Protein 6EGV (pdb70)

InterPro domains:
  IPR000199 Peptidase C3A/C3B, picornaviral [PF00548] (2118-2289)
  IPR000605 Helicase, superfamily 3, single-stranded DNA/RNA virus [PF00910] (1376-1485)
  IPR001205 RNA-directed RNA polymerase, C-terminal domain [PF00680] (2438-2828)
  IPR007094 RNA-directed RNA polymerase, catalytic domain [PS50507] (2595-2726)
  IPR009003 Peptidase S1, PA clan [SSF50494] (2119-2309)
  IPR014759 Helicase, superfamily 3, single-stranded RNA virus [PS51218] (1352-1525)
  IPR027417 P-loop containing nucleoside triphosphate hydrolase [SSF52540] (1371-1511)
  IPR029053 Viral coat protein subunit [G3DSA:2.60.120.20] (160-392)
  IPR029053 Viral coat protein subunit [G3DSA:2.60.120.20] (429-689)
  IPR029053 Viral coat protein subunit [G3DSA:2.60.120.20] (783-987)
  IPR033703 Picornavirus/Calicivirus coat protein [cd00205] (213-388)
  IPR033703 Picornavirus/Calicivirus coat protein [cd00205] (494-681)
  IPR043128 Reverse transcriptase/Diguanylate cyclase domain [G3DSA:3.30.70.270] (2632-2764)
  IPR043502 DNA/RNA polymerase superfamily [SSF56672] (2339-2847)
  IPR044067 Picornavirales 3C/3C-like protease domain [PS51874] (2093-2306)

Nearest PDB structures (foldseek):
  6egv-assembly1_A  TM=1.004E+00  e=6.984E-51  Sacbrood virus
  6eh1-assembly1_A  TM=1.004E+00  e=1.390E-44  Sacbrood virus
  6egx-assembly1_A  TM=1.000E+00  e=3.261E-44  Sacbrood virus
  2mev-assembly1_1  TM=6.024E-01  e=3.775E-08  Mengo virus
  1mec-assembly1_1  TM=6.056E-01  e=4.356E-07  Mengo virus

Secondary structure (DSSP, 8-state):
---STTT--------------TTTS-S----BHHHHHTS-EEEEEEEEE-TTSSEEEEE---SSGGG---TTSPP-SB-TTSTTSHHHHHHTTEEEEEEEEEEEEEES---S--EEEEEEE--S-B--EEE-TTS-S--SSS-GGGSSS-EEEE-TTT-SEEEEEE---SSSSSEE---S-TT----HHHHGGG-SEEEEEE-SS-EEEEEEEEEEEEEEEEEE----EEEE-GGGGS-BS--/------BTTBS---EEEEETTEEEEESS-EEE--------SSHHHH-SSPPB--HHHHSS-EE---EEEETTPPTT-EEEEEEEEHHHHHTSSTT-GGGGGGGTEEEEEEEEEEEEEEE--TT-EEEEEEEEEES-TT-SSSS-SHHHHHHSSEEEEETTTT-EEEEEE----SSSSEE----SSS-SSS--SEEEEEEEEEEEEEE--TT--SEEEEEEEEEEEEEEEEEE-------/--------------SSSSSS-SSS---PEE-SSSTT-----SSS---TTS--BHHHHHTS-EEEEEEEEETT--TT-EEEEEE--SS-S-SSS-EEEE--HHHHHHTTEEEEES-EEEEEEEE--TT--EEEEEEEE-SS---TT-HHHHHTSEEEEEEESS--EEEEEE----SSSSEE-SS-S-----S-----HHHHHTSSS-B-----EEEEEEEE-----TTS-SEEEEEEEEEE-TT-EEEEE---S-EE-SS------BTTTTT--/--TTSS--TTTB-TTSSB-SS-GGG-

Solvent-accessible surface area: 33429 Å² total; per-residue (Å²): 36,13,57,3,54,71,29,36,134,12,169,70,92,72,69,90,50,48,139,57,20,70,41,139,113,55,158,87,66,43,11,29,4,66,20,1,9,38,78,14,4,39,2,0,94,91,17,68,0,29,40,91,64,7,0,7,10,1,3,1,0,4,8,0,9,2,7,9,42,85,43,78,35,179,115,44,49,21,45,76,31,0,2,18,28,9,3,0,2,0,0,0,1,0,5,0,1,36,2,0,2,35,0,4,0,46,2,88,26,113,73,57,74,39,6,48,0,0,7,19,46,26,95,26,41,1,2,35,9,57,43,56,49,129,111,83,152,71,17,108,176,91,30,26,52,58,81,76,63,57,58,51,92,4,66,4,68,127,48,46,8,19,7,0,9,0,8,23,66,33,138,14,15,0,2,9,0,0,6,5,10,2,25,9,13,8,14,109,122,14,0,0,7,1,2,2,0,3,0,0,0,12,11,68,71,68,19,87,0,10,0,66,2,22,5,0,86,12,6,28,15,0,1,4,0,0,3,4,35,0,48,4,15,4,53,32,17,13,71,25,76,121,194,182,112,103,62,186,137,77,170,148,28,49,75,51,91,92,74,29,140,49,73,117,22,106,22,76,50,88,90,117,69,25,49,3,108,122,16,60,14,12,114,22,13,40,119,133,50,19,117,130,102,30,72,46,66,129,78,57,1,14,38,6,35,57,5,81,55,7,142,1,26,48,114,14,129,61,32,55,8,30,15,8,4,3,0,0,37,8,0,2,27,69,19,21,131,125,2,51,0,3,85,5,1,52,38,17,62,82,0,16,0,51,2,23,0,6,0,32,2,105,6,66,146,79,1,0,0,20,0,1,0,0,0,0,6,4,0,17,3,0,4,23,2,5,16,7,29,0,1,0,6,0,1,8,1,0,16,0,12,0,8,64,43,29,7,0,8,0,57,3,5,3,3,10,8,45,18,21,1,62,3,32,45,52,186,108,47,60,74,17,4,4,10,3,3,0,0,0,0,0,0,1,2,0,2,32,3,57,29,9,143,93,32,49,93,48,7,102,1,99,0,32,1,22,1,50,107,2,18,0,4,36,145,44,143,168,27,120,30,110,195,206,116,177,123,128,89,111,151,128,127,142,111,150,74,41,78,23,65,89,112,16,148,77,154,52,54,30,64,20,7,45,159,77,103,124,39,110,24,75,53,156,64,11,43,20,11,106,19,6,5,98,33,0,34,52,2,0,59,0,5,0,5,21,24,47,21,94,0,8,34,72,20,98,120,8,88,40,21,20,63,17,26,2,5,1,0,6,30,75,34,114,90,73,22,115,23,30,0,0,1,0,1,4,0,0,0,0,0,41,65,6,1,8,11,3,12,2,2,0,10,1,2,0,3,55,76,0,59,5,8,0,17,0,1,0,2,35,132,200,61,16,72,93,115,53,55,82,80,0,73,94,48,100,40,30,78,16,133,1,18,147,78,30,18,1,14,1,5,1,16,50,73,50,138,69,69,28,56,123,10,8,7,20,38,108,8,77,34,37,61,115,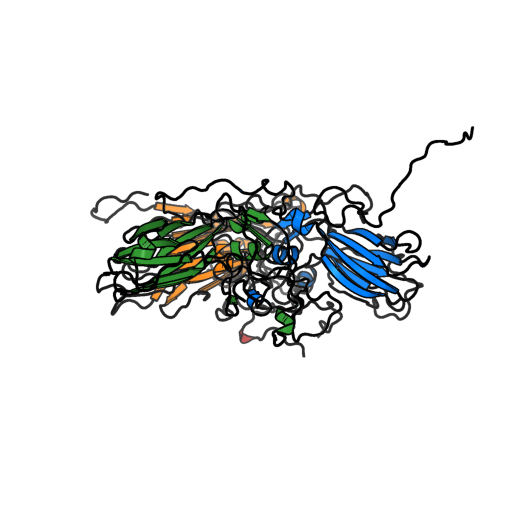76,193,17,76,105,98,44,55,76,142,36,111,46,112,17,27,40,8,93,5,72,0,4,0,1,0,55,84,37,0,148,27,62,75,57,7,17,62,47,0,23,0,0,0,0,1,21,0,4,130,27,7,6,3,62,16,44,15,21,1,0,3,40,3,40,66,36,12,12,16,3,11,14,4,51,76,67,54,1,117,144,172,45,107,69,27,109,30,80,95,125,14,21,44,186,23,22,4,47,24,26,86,63,60,98,30,67

B-factor: mean 44.93, std 8.28, range [30.01, 70.27]

Structure (mmCIF, N/CA/C/O backbone):
data_6EGV
#
_entry.id   6EGV
#
_cell.length_a   1.000
_cell.length_b   1.000
_cell.length_c   1.000
_cell.angle_alpha   90.00
_cell.angle_beta   90.00
_cell.angle_gamma   90.00
#
_symmetry.space_group_name_H-M   'P 1'
#
loop_
_entity.id
_entity.type
_entity.pdbx_description
1 polymer 'structural protein VP1'
2 polymer 'structural protein VP2'
3 polymer 'structural protein VP3'
4 polymer 'minor capsid protein MiCP'
#
loop_
_atom_site.group_PDB
_atom_site.id
_atom_site.type_symbol
_atom_site.label_atom_id
_atom_site.label_alt_id
_atom_site.label_comp_id
_atom_site.label_asym_id
_atom_site.label_entity_id
_atom_site.label_seq_id
_atom_site.pdbx_PDB_ins_code
_atom_site.Cartn_x
_atom_site.Cartn_y
_atom_site.Cartn_z
_atom_site.occupancy
_atom_site.B_iso_or_equiv
_atom_site.auth_seq_id
_atom_site.auth_comp_id
_atom_site.auth_asym_id
_atom_site.auth_atom_id
_atom_site.pdbx_PDB_model_num
ATOM 1 N N . MET A 1 1 ? 86.559 41.389 79.691 1.00 64.28 1 MET A N 1
ATOM 2 C CA . MET A 1 1 ? 87.217 42.248 78.652 1.00 64.48 1 MET A CA 1
ATOM 3 C C . MET A 1 1 ? 86.249 43.354 78.209 1.00 64.55 1 MET A C 1
ATOM 4 O O . MET A 1 1 ? 85.068 43.091 77.970 1.00 64.57 1 MET A O 1
ATOM 9 N N . ASP A 1 2 ? 86.774 44.583 78.113 1.00 64.56 2 ASP A N 1
ATOM 10 C CA . ASP A 1 2 ? 86.094 45.731 77.516 1.00 64.56 2 ASP A CA 1
ATOM 11 C C . ASP A 1 2 ? 86.952 46.216 76.340 1.00 64.36 2 ASP A C 1
ATOM 12 O O . ASP A 1 2 ? 88.089 46.645 76.541 1.00 64.17 2 ASP A O 1
ATOM 17 N N . THR A 1 3 ? 86.398 46.122 75.124 1.00 64.30 3 THR A N 1
ATOM 18 C CA . THR A 1 3 ? 87.090 46.489 73.883 1.00 64.30 3 THR A CA 1
ATOM 19 C C . THR A 1 3 ? 87.411 47.991 73.895 1.00 64.30 3 THR A C 1
ATOM 20 O O . THR A 1 3 ? 88.516 48.390 73.525 1.00 64.43 3 THR A O 1
ATOM 24 N N . GLY A 1 4 ? 86.432 48.802 74.319 1.00 64.36 4 GLY A N 1
ATOM 25 C CA . GLY A 1 4 ? 86.584 50.250 74.488 1.00 64.47 4 GLY A CA 1
ATOM 26 C C . GLY A 1 4 ? 86.067 51.052 73.300 1.00 64.83 4 GLY A C 1
ATOM 27 O O . GLY A 1 4 ? 86.233 52.273 73.270 1.00 64.84 4 GLY A O 1
ATOM 28 N N . ALA A 1 5 ? 85.450 50.370 72.323 1.00 65.39 5 ALA A N 1
ATOM 29 C CA . ALA A 1 5 ? 84.793 51.007 71.171 1.00 66.01 5 ALA A CA 1
ATOM 30 C C . ALA A 1 5 ? 83.562 51.799 71.633 1.00 66.44 5 ALA A C 1
ATOM 31 O O . ALA A 1 5 ? 83.146 52.749 70.965 1.00 66.69 5 ALA A O 1
ATOM 33 N N . LYS A 1 6 ? 82.980 51.368 72.761 1.00 66.68 6 LYS A N 1
ATOM 34 C CA . LYS A 1 6 ? 81.953 52.087 73.527 1.00 66.96 6 LYS A CA 1
ATOM 35 C C . LYS A 1 6 ? 82.330 53.569 73.690 1.00 67.36 6 LYS A C 1
ATOM 36 O O . LYS A 1 6 ? 81.520 54.449 73.394 1.00 67.42 6 LYS A O 1
ATOM 42 N N . GLU A 1 7 ? 83.559 53.824 74.160 1.00 68.02 7 GLU A N 1
ATOM 43 C CA . GLU A 1 7 ? 84.042 55.179 74.478 1.00 68.59 7 GLU A CA 1
ATOM 44 C C . GLU A 1 7 ? 84.362 55.977 73.203 1.00 68.59 7 GLU A C 1
ATOM 45 O O . GLU A 1 7 ? 84.320 57.207 73.233 1.00 68.70 7 GLU A O 1
ATOM 51 N N . ASP A 1 8 ? 84.704 55.285 72.106 1.00 68.47 8 ASP A N 1
ATOM 52 C CA . ASP A 1 8 ? 85.013 55.915 70.814 1.00 68.49 8 ASP A CA 1
ATOM 53 C C . ASP A 1 8 ? 83.712 56.423 70.174 1.00 68.10 8 ASP A C 1
ATOM 54 O O . ASP A 1 8 ? 83.028 55.680 69.465 1.00 67.96 8 ASP A O 1
ATOM 59 N N . GLU A 1 9 ? 83.387 57.697 70.438 1.00 67.64 9 GLU A N 1
ATOM 60 C CA . GLU A 1 9 ? 82.157 58.354 69.967 1.00 67.16 9 GLU A CA 1
ATOM 61 C C . GLU A 1 9 ? 82.367 59.019 68.597 1.00 66.34 9 GLU A C 1
ATOM 62 O O . GLU A 1 9 ? 81.388 59.298 67.902 1.00 66.20 9 GLU A O 1
ATOM 68 N N . ASP A 1 10 ? 83.629 59.288 68.229 1.00 65.37 10 ASP A N 1
ATOM 69 C CA . ASP A 1 10 ? 83.991 59.941 66.963 1.00 64.56 10 ASP A CA 1
ATOM 70 C C . ASP A 1 10 ? 83.628 59.020 65.789 1.00 63.37 10 ASP A C 1
ATOM 71 O O . ASP A 1 10 ? 83.925 57.823 65.825 1.00 63.16 10 ASP A O 1
ATOM 76 N N . GLU A 1 11 ? 82.989 59.597 64.760 1.00 62.08 11 GLU A N 1
ATOM 77 C CA . GLU A 1 11 ? 82.525 58.878 63.563 1.00 61.14 11 GLU A CA 1
ATOM 78 C C . GLU A 1 11 ? 82.917 59.655 62.295 1.00 59.74 11 GLU A C 1
ATOM 79 O O . GLU A 1 11 ? 82.180 59.646 61.304 1.00 59.66 11 GLU A O 1
ATOM 85 N N . THR A 1 12 ? 84.087 60.308 62.326 1.00 58.30 12 THR A N 1
ATOM 86 C CA . THR A 1 12 ? 84.647 61.019 61.170 1.00 57.25 12 THR A CA 1
ATOM 87 C C . THR A 1 12 ? 85.353 60.009 60.256 1.00 56.10 12 THR A C 1
ATOM 88 O O . THR A 1 12 ? 85.570 58.856 60.641 1.00 55.97 12 THR A O 1
ATOM 92 N N . ALA A 1 13 ? 85.704 60.460 59.046 1.00 55.00 13 ALA A N 1
ATOM 93 C CA . ALA A 1 13 ? 86.356 59.628 58.032 1.00 54.23 13 ALA A CA 1
ATOM 94 C C . ALA A 1 13 ? 87.779 59.268 58.481 1.00 53.49 13 ALA A C 1
ATOM 95 O O . ALA A 1 13 ? 88.411 60.019 59.229 1.00 53.40 13 ALA A O 1
ATOM 97 N N . ASN A 1 14 ? 88.260 58.111 58.009 1.00 52.84 14 ASN A N 1
ATOM 98 C CA . ASN A 1 14 ? 89.574 57.558 58.356 1.00 52.39 14 ASN A CA 1
ATOM 99 C C . ASN A 1 14 ? 90.210 56.934 57.108 1.00 52.05 14 ASN A C 1
ATOM 100 O O . ASN A 1 14 ? 89.550 56.761 56.080 1.00 52.11 14 ASN A O 1
ATOM 105 N N . PHE A 1 15 ? 91.500 56.596 57.223 1.00 51.83 15 PHE A N 1
ATOM 106 C CA . PHE A 1 15 ? 92.258 55.921 56.168 1.00 51.85 15 PHE A CA 1
ATOM 107 C C . PHE A 1 15 ? 91.845 54.445 56.103 1.00 51.90 15 PHE A C 1
ATOM 108 O O . PHE A 1 15 ? 91.177 53.935 57.007 1.00 51.76 15 PHE A O 1
ATOM 116 N N . SER A 1 16 ? 92.261 53.773 55.021 1.00 52.17 16 SER A N 1
ATOM 117 C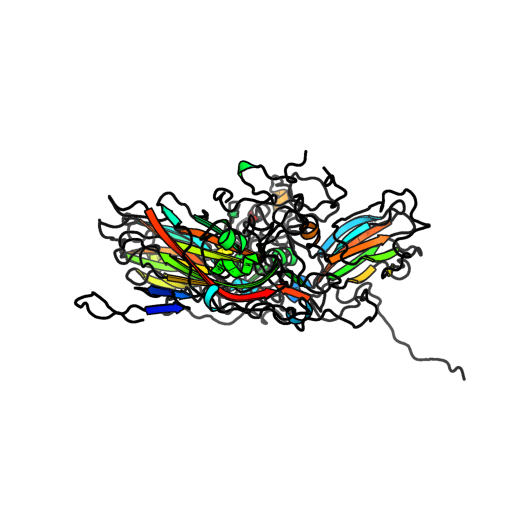 CA . SER A 1 16 ? 91.868 52.394 54.717 1.00 52.30 16 SER A CA 1
ATOM 118 C C . SER A 1 16 ? 92.418 51.427 55.775 1.00 52.33 16 SER A C 1
ATOM 119 O O . SER A 1 16 ? 93.493 51.650 56.337 1.00 52.33 16 SER A O 1
ATOM 122 N N . ASP A 1 17 ? 91.656 50.355 56.026 1.00 52.43 17 ASP A N 1
ATOM 123 C CA . ASP A 1 17 ? 92.034 49.271 56.935 1.00 52.43 17 ASP A CA 1
ATOM 124 C C . ASP A 1 17 ? 92.995 48.302 56.229 1.00 52.19 17 ASP A C 1
ATOM 125 O O . ASP A 1 17 ? 93.714 47.556 56.895 1.00 51.96 17 ASP A O 1
ATOM 130 N N . GLY A 1 18 ? 92.981 48.302 54.889 1.00 52.19 18 GLY A N 1
ATOM 131 C CA . GLY A 1 18 ? 93.891 47.499 54.079 1.00 52.26 18 GLY A CA 1
ATOM 132 C C . GLY A 1 18 ? 93.497 46.032 54.073 1.00 52.25 18 GLY A C 1
ATOM 133 O O . GLY A 1 18 ? 92.323 45.698 54.256 1.00 52.22 18 GLY A O 1
ATOM 134 N N . VAL A 1 19 ? 94.493 45.163 53.859 1.00 52.29 19 VAL A N 1
ATOM 135 C CA . VAL A 1 19 ? 94.325 43.709 53.816 1.00 52.29 19 VAL A CA 1
ATOM 136 C C . VAL A 1 19 ? 95.296 43.086 54.828 1.00 52.11 19 VAL A C 1
ATOM 137 O O . VAL A 1 19 ? 96.423 43.563 54.991 1.00 52.11 19 VAL A O 1
ATOM 141 N N . THR A 1 20 ? 94.838 42.022 55.500 1.00 52.01 20 THR A N 1
ATOM 142 C CA . THR A 1 20 ? 95.612 41.318 56.531 1.00 51.95 20 THR A CA 1
ATOM 143 C C . THR A 1 20 ? 96.788 40.570 55.887 1.00 51.90 20 THR A C 1
ATOM 144 O O . THR A 1 20 ? 96.704 40.138 54.734 1.00 51.92 20 THR A O 1
ATOM 148 N N . ALA A 1 21 ? 97.872 40.422 56.660 1.00 51.93 21 ALA A N 1
ATOM 149 C CA . ALA A 1 21 ? 99.067 39.665 56.273 1.00 52.07 21 ALA A CA 1
ATOM 150 C C . ALA A 1 21 ? 98.958 38.198 56.717 1.00 52.33 21 ALA A C 1
ATOM 151 O O . ALA A 1 21 ? 99.816 37.389 56.358 1.00 52.51 21 ALA A O 1
ATOM 153 N N . MET A 1 22 ? 97.925 37.870 57.508 1.00 52.55 22 MET A N 1
ATOM 154 C CA . MET A 1 22 ? 97.663 36.508 57.986 1.00 52.79 22 MET A CA 1
ATOM 155 C C . MET A 1 22 ? 97.415 35.584 56.786 1.00 52.93 22 MET A C 1
ATOM 156 O O . MET A 1 22 ? 96.495 35.822 56.001 1.00 52.97 22 MET A O 1
ATOM 161 N N . GLY A 1 23 ? 98.252 34.545 56.657 1.00 53.08 23 GLY A N 1
ATOM 162 C CA . GLY A 1 23 ? 98.160 33.551 55.582 1.00 53.26 23 GLY A CA 1
ATOM 163 C C . GLY A 1 23 ? 99.143 33.797 54.443 1.00 53.34 23 GLY A C 1
ATOM 164 O O . GLY A 1 23 ? 99.339 32.909 53.610 1.00 53.53 23 GLY A O 1
ATOM 165 N N . PHE A 1 24 ? 99.758 34.989 54.402 1.00 53.25 24 PHE A N 1
ATOM 166 C CA . PHE A 1 24 ? 100.630 35.409 53.300 1.00 53.30 24 PHE A CA 1
ATOM 167 C C . PHE A 1 24 ? 101.963 34.649 53.367 1.00 53.27 24 PHE A C 1
ATOM 168 O O . PHE A 1 24 ? 102.394 34.066 52.369 1.00 53.39 24 PHE A O 1
ATOM 176 N N . GLN A 1 25 ? 102.601 34.669 54.544 1.00 53.16 25 GLN A N 1
ATOM 177 C CA . GLN A 1 25 ? 103.893 34.011 54.772 1.00 53.11 25 GLN A CA 1
ATOM 178 C C . GLN A 1 25 ? 103.682 32.496 54.884 1.00 53.10 25 GLN A C 1
ATOM 179 O O . GLN A 1 25 ? 104.338 31.724 54.182 1.00 53.14 25 GLN A O 1
ATOM 185 N N . SER A 1 26 ? 102.770 32.091 55.777 1.00 53.14 26 SER A N 1
ATOM 186 C CA . SER A 1 26 ? 102.400 30.687 55.973 1.00 53.24 26 SER A CA 1
ATOM 187 C C . SER A 1 26 ? 101.011 30.589 56.616 1.00 53.22 26 SER A C 1
ATOM 188 O O . SER A 1 26 ? 100.466 31.587 57.094 1.00 53.27 26 SER A O 1
ATOM 191 N N . LEU A 1 27 ? 100.466 29.366 56.632 1.00 53.35 27 LEU A N 1
ATOM 192 C CA . LEU A 1 27 ? 99.160 29.059 57.224 1.00 53.53 27 LEU A CA 1
ATOM 193 C C . LEU A 1 27 ? 99.308 28.687 58.709 1.00 53.29 27 LEU A C 1
ATOM 194 O O . LEU A 1 27 ? 98.298 28.496 59.390 1.00 53.30 27 LEU A O 1
ATOM 199 N N . ASP A 1 28 ? 100.553 28.584 59.201 1.00 53.03 28 ASP A N 1
ATOM 200 C CA . ASP A 1 28 ? 100.850 28.296 60.607 1.00 52.82 28 ASP A CA 1
ATOM 201 C C . ASP A 1 28 ? 100.519 29.534 61.454 1.00 52.14 28 ASP A C 1
ATOM 202 O O . ASP A 1 28 ? 101.397 30.346 61.760 1.00 52.14 28 ASP A O 1
ATOM 207 N N . THR A 1 29 ? 99.235 29.664 61.811 1.00 51.31 29 THR A N 1
ATOM 208 C CA . THR A 1 29 ? 98.739 30.739 62.682 1.00 50.66 29 THR A CA 1
ATOM 209 C C . THR A 1 29 ? 99.145 30.433 64.131 1.00 49.86 29 THR A C 1
ATOM 210 O O . THR A 1 29 ? 99.008 29.295 64.587 1.00 49.86 29 THR A O 1
ATOM 214 N N . GLN A 1 30 ? 99.649 31.459 64.835 1.00 48.83 30 GLN A N 1
ATOM 215 C CA . GLN A 1 30 ? 100.170 31.339 66.207 1.00 48.19 30 GLN A CA 1
ATOM 216 C C . GLN A 1 30 ? 99.535 32.406 67.113 1.00 47.43 30 GLN A C 1
ATOM 217 O O . GLN A 1 30 ? 100.151 32.830 68.093 1.00 47.22 30 GLN A O 1
ATOM 223 N N . VAL A 1 31 ? 98.298 32.813 66.793 1.00 46.73 31 VAL A N 1
ATOM 224 C CA . VAL A 1 31 ? 97.582 33.888 67.507 1.00 46.24 31 VAL A CA 1
ATOM 225 C C . VAL A 1 31 ? 96.634 33.298 68.564 1.00 45.72 31 VAL A C 1
ATOM 226 O O . VAL A 1 31 ? 96.309 33.985 69.535 1.00 45.72 31 VAL A O 1
ATOM 230 N N . SER A 1 32 ? 96.182 32.051 68.363 1.00 45.31 32 SER A N 1
ATOM 231 C CA . SER A 1 32 ? 95.259 31.367 69.275 1.00 44.99 32 SER A CA 1
ATOM 232 C C . SER A 1 32 ? 95.907 31.211 70.658 1.00 44.79 32 SER A C 1
ATOM 233 O O . SER A 1 32 ? 97.033 30.727 70.762 1.00 44.87 32 SER A O 1
ATOM 236 N N . ILE A 1 33 ? 95.179 31.634 71.701 1.00 44.58 33 ILE A N 1
ATOM 237 C CA . ILE A 1 33 ? 95.643 31.597 73.096 1.00 44.49 33 ILE A CA 1
ATOM 238 C C . ILE A 1 33 ? 95.889 30.139 73.510 1.00 44.40 33 ILE A C 1
ATOM 239 O O . ILE A 1 33 ? 96.915 29.838 74.114 1.00 44.46 33 ILE A O 1
ATOM 244 N N . LYS A 1 34 ? 94.944 29.252 73.174 1.00 44.36 34 LYS A N 1
ATOM 245 C CA . LYS A 1 34 ? 95.009 27.826 73.520 1.00 44.42 34 LYS A CA 1
ATOM 246 C C . LYS A 1 34 ? 96.225 27.158 72.861 1.00 44.29 34 LYS A C 1
ATOM 247 O O . LYS A 1 34 ? 96.873 26.317 73.484 1.00 44.52 34 LYS A O 1
ATOM 253 N N . ASP A 1 35 ? 96.519 27.532 71.608 1.00 44.06 35 ASP A N 1
ATOM 254 C CA . ASP A 1 35 ? 97.665 27.004 70.849 1.00 43.93 35 ASP A CA 1
ATOM 255 C C . ASP A 1 35 ? 98.990 27.409 71.515 1.00 43.29 35 ASP A C 1
ATOM 256 O O . ASP A 1 35 ? 99.932 26.615 71.540 1.00 43.31 35 ASP A O 1
ATOM 261 N N . ILE A 1 36 ? 99.053 28.641 72.041 1.00 42.59 36 ILE A N 1
ATOM 262 C CA . ILE A 1 36 ? 100.244 29.178 72.725 1.00 42.14 36 ILE A CA 1
ATOM 263 C C . ILE A 1 36 ? 100.464 28.439 74.055 1.00 41.63 36 ILE A C 1
ATOM 264 O O . ILE A 1 36 ? 101.604 28.152 74.418 1.00 41.68 36 ILE A O 1
ATOM 269 N N . LEU A 1 37 ? 99.375 28.168 74.786 1.00 41.13 37 LEU A N 1
ATOM 270 C CA . LEU A 1 37 ? 99.442 27.517 76.102 1.00 40.81 37 LEU A CA 1
ATOM 271 C C . LEU A 1 37 ? 99.737 26.013 75.965 1.00 40.61 37 LEU A C 1
ATOM 272 O O . LEU A 1 37 ? 100.211 25.401 76.923 1.00 40.68 37 LEU A O 1
ATOM 277 N N . ARG A 1 38 ? 99.469 25.430 74.785 1.00 40.41 38 ARG A N 1
ATOM 278 C CA . ARG A 1 38 ? 99.606 23.981 74.542 1.00 40.32 38 ARG A CA 1
ATOM 279 C C . ARG A 1 38 ? 101.035 23.591 74.125 1.00 40.30 38 ARG A C 1
ATOM 280 O O . ARG A 1 38 ? 101.321 22.394 74.042 1.00 40.35 38 ARG A O 1
ATOM 288 N N . ARG A 1 39 ? 101.921 24.568 73.871 1.00 40.31 39 ARG A N 1
ATOM 289 C CA . ARG A 1 39 ? 103.346 24.282 73.571 1.00 40.39 39 ARG A CA 1
ATOM 290 C C . ARG A 1 39 ? 104.155 24.399 74.864 1.00 40.04 39 ARG A C 1
ATOM 291 O O . ARG A 1 39 ? 103.877 25.265 75.692 1.00 39.95 39 ARG A O 1
ATOM 299 N N . PRO A 1 40 ? 105.180 23.535 75.075 1.00 39.72 40 PRO A N 1
ATOM 300 C CA . PRO A 1 40 ? 105.751 23.313 76.407 1.00 39.46 40 PRO A CA 1
ATOM 301 C C . PRO A 1 40 ? 106.678 24.418 76.944 1.00 39.15 40 PRO A C 1
ATOM 302 O O . PRO A 1 40 ? 107.281 25.158 76.164 1.00 39.10 40 PRO A O 1
ATOM 306 N N . VAL A 1 41 ? 106.762 24.500 78.281 1.00 38.92 41 VAL A N 1
ATOM 307 C CA . VAL A 1 41 ? 107.631 25.421 79.030 1.00 38.82 41 VAL A CA 1
ATOM 308 C C . VAL A 1 41 ? 108.522 24.599 79.967 1.00 38.68 41 VAL A C 1
ATOM 309 O O . VAL A 1 41 ? 108.021 23.770 80.719 1.00 38.71 41 VAL A O 1
ATOM 313 N N . LEU A 1 42 ? 109.830 24.883 79.942 1.00 38.61 42 LEU A N 1
ATOM 314 C CA . LEU A 1 42 ? 110.820 24.239 80.808 1.00 38.64 42 LEU A CA 1
ATOM 315 C C . LEU A 1 42 ? 110.682 24.790 82.235 1.00 38.79 42 LEU A C 1
ATOM 316 O O . LEU A 1 42 ? 110.880 25.986 82.453 1.00 38.81 42 LEU A O 1
ATOM 321 N N . LEU A 1 43 ? 110.351 23.907 83.189 1.00 39.10 43 LEU A N 1
ATOM 322 C CA . LEU A 1 43 ? 110.244 24.248 84.615 1.00 39.37 43 LEU A CA 1
ATOM 323 C C . LEU A 1 43 ? 111.578 23.967 85.314 1.00 39.68 43 LEU A C 1
ATOM 324 O O . LEU A 1 43 ? 112.181 24.874 85.887 1.00 39.78 43 LEU A O 1
ATOM 329 N N . PHE A 1 44 ? 112.014 22.702 85.256 1.00 40.14 44 PHE A N 1
ATOM 330 C CA . PHE A 1 44 ? 113.194 22.205 85.959 1.00 40.57 44 PHE A CA 1
ATOM 331 C C . PHE A 1 44 ? 114.197 21.678 84.926 1.00 41.01 44 PHE A C 1
ATOM 332 O O . PHE A 1 44 ? 113.843 20.843 84.094 1.00 41.05 44 PHE A O 1
ATOM 340 N N . ASN A 1 45 ? 115.434 22.192 84.985 1.00 41.62 45 ASN A N 1
ATOM 341 C CA . ASN A 1 45 ? 116.505 21.869 84.040 1.00 42.14 45 ASN A CA 1
ATOM 342 C C . ASN A 1 45 ? 117.606 21.097 84.778 1.00 42.74 45 ASN A C 1
ATOM 343 O O . ASN A 1 45 ? 118.448 21.702 85.448 1.00 42.88 45 ASN A O 1
ATOM 348 N N . HIS A 1 46 ? 117.574 19.763 84.650 1.00 43.44 46 HIS A N 1
ATOM 349 C CA . HIS A 1 46 ? 118.578 18.851 85.211 1.00 44.05 46 HIS A CA 1
ATOM 350 C C . HIS A 1 46 ? 118.619 19.003 86.740 1.00 44.30 46 HIS A C 1
ATOM 351 O O . HIS A 1 46 ? 119.596 19.512 87.299 1.00 44.31 46 HIS A O 1
ATOM 358 N N . VAL A 1 47 ? 117.534 18.564 87.394 1.00 44.63 47 VAL A N 1
ATOM 359 C CA . VAL A 1 47 ? 117.393 18.568 88.862 1.00 44.95 47 VAL A CA 1
ATOM 360 C C . VAL A 1 47 ? 117.475 17.122 89.366 1.00 45.32 47 VAL A C 1
ATOM 361 O O . VAL A 1 47 ? 117.036 16.196 88.682 1.00 45.42 47 VAL A O 1
ATOM 365 N N . GLU A 1 48 ? 118.011 16.956 90.581 1.00 45.90 48 GLU A N 1
ATOM 366 C CA . GLU A 1 48 ? 118.315 15.649 91.162 1.00 46.45 48 GLU A CA 1
ATOM 367 C C . GLU A 1 48 ? 117.051 15.042 91.787 1.00 46.59 48 GLU A C 1
ATOM 368 O O . GLU A 1 48 ? 116.276 15.742 92.443 1.00 46.49 48 GLU A O 1
ATOM 374 N N . LEU A 1 49 ? 116.867 13.735 91.560 1.00 46.89 49 LEU A N 1
ATOM 375 C CA . LEU A 1 49 ? 115.969 12.877 92.331 1.00 47.16 49 LEU A CA 1
ATOM 376 C C . LEU A 1 49 ? 116.821 12.061 93.311 1.00 47.68 49 LEU A C 1
ATOM 377 O O . LEU A 1 49 ? 117.845 11.500 92.916 1.00 47.84 49 LEU A O 1
ATOM 382 N N . ASP A 1 50 ? 116.390 12.009 94.578 1.00 48.16 50 ASP A N 1
ATOM 383 C CA . ASP A 1 50 ? 117.109 11.334 95.660 1.00 48.53 50 ASP A CA 1
ATOM 384 C C . ASP A 1 50 ? 116.167 10.310 96.292 1.00 48.52 50 ASP A C 1
ATOM 385 O O . ASP A 1 50 ? 115.075 10.672 96.729 1.00 48.61 50 ASP A O 1
ATOM 390 N N . PRO A 1 51 ? 116.548 9.009 96.369 1.00 48.55 51 PRO A N 1
ATOM 391 C CA . PRO A 1 51 ? 115.676 7.979 96.946 1.00 48.44 51 PRO A CA 1
ATOM 392 C C . PRO A 1 51 ? 115.512 7.993 98.479 1.00 48.14 51 PRO A C 1
ATOM 393 O O . PRO A 1 51 ? 114.713 7.213 99.003 1.00 48.20 51 PRO A O 1
ATOM 397 N N . ASP A 1 52 ? 116.250 8.867 99.179 1.00 47.76 52 ASP A N 1
ATOM 398 C CA . ASP A 1 52 ? 116.109 9.071 100.629 1.00 47.46 52 ASP A CA 1
ATOM 399 C C . ASP A 1 52 ? 114.791 9.793 100.956 1.00 46.79 52 ASP A C 1
ATOM 400 O O . ASP A 1 52 ? 114.307 9.692 102.086 1.00 46.81 52 ASP A O 1
ATOM 405 N N . TYR A 1 53 ? 114.223 10.511 99.975 1.00 45.98 53 TYR A N 1
ATOM 406 C CA . TYR A 1 53 ? 112.982 11.281 100.120 1.00 45.36 53 TYR A CA 1
ATOM 407 C C . TYR A 1 53 ? 111.798 10.464 99.584 1.00 44.60 53 TYR A C 1
ATOM 408 O O . TYR A 1 53 ? 111.986 9.400 98.988 1.00 44.61 53 TYR A O 1
ATOM 417 N N . THR A 1 54 ? 110.582 10.977 99.817 1.00 43.77 54 THR A N 1
ATOM 418 C CA . THR A 1 54 ? 109.343 10.428 99.250 1.00 43.24 54 THR A CA 1
ATOM 419 C C . THR A 1 54 ? 109.390 10.553 97.722 1.00 42.81 54 THR A C 1
ATOM 420 O O . THR A 1 54 ? 109.100 9.594 97.004 1.00 42.76 54 THR A O 1
ATOM 424 N N . GLY A 1 55 ? 109.758 11.750 97.248 1.00 42.22 55 GLY A N 1
ATOM 425 C CA . GLY A 1 55 ? 109.918 12.049 95.826 1.00 41.67 55 GLY A CA 1
ATOM 426 C C . GLY A 1 55 ? 109.995 13.546 95.573 1.00 41.09 55 GLY A C 1
ATOM 427 O O . GLY A 1 55 ? 109.842 14.345 96.499 1.00 40.97 55 GLY A O 1
ATOM 428 N N . PHE A 1 56 ? 110.242 13.914 94.310 1.00 40.59 56 PHE A N 1
ATOM 429 C CA . PHE A 1 56 ? 110.274 15.307 93.861 1.00 40.23 56 PHE A CA 1
ATOM 430 C C . PHE A 1 56 ? 108.846 15.751 93.522 1.00 39.95 56 PHE A C 1
ATOM 431 O O . PHE A 1 56 ? 108.251 15.245 92.571 1.00 39.92 56 PHE A O 1
ATOM 439 N N . PHE A 1 57 ? 108.325 16.710 94.297 1.00 39.73 57 PHE A N 1
ATOM 440 C CA . PHE A 1 57 ? 106.970 17.234 94.137 1.00 39.62 57 PHE A CA 1
ATOM 441 C C . PHE A 1 57 ? 106.958 18.306 93.039 1.00 39.60 57 PHE A C 1
ATOM 442 O O . PHE A 1 57 ? 107.872 19.128 92.958 1.00 39.66 57 PHE A O 1
ATOM 450 N N . ILE A 1 58 ? 105.923 18.257 92.190 1.00 39.68 58 ILE A N 1
ATOM 451 C CA . ILE A 1 58 ? 105.634 19.264 91.168 1.00 39.75 58 ILE A CA 1
ATOM 452 C C . ILE A 1 58 ? 104.200 19.741 91.395 1.00 39.81 58 ILE A C 1
ATOM 453 O O . ILE A 1 58 ? 103.267 18.967 91.192 1.00 39.82 58 ILE A O 1
ATOM 458 N N . PRO A 1 59 ? 103.970 21.007 91.821 1.00 39.95 59 PRO A N 1
ATOM 459 C CA . PRO A 1 59 ? 102.611 21.506 92.042 1.00 40.11 59 PRO A CA 1
ATOM 460 C C . PRO A 1 59 ? 101.890 21.760 90.709 1.00 40.32 59 PRO A C 1
ATOM 461 O O . PRO A 1 59 ? 102.449 22.419 89.829 1.00 40.34 59 PRO A O 1
ATOM 465 N N . ILE A 1 60 ? 100.666 21.232 90.582 1.00 40.73 60 ILE A N 1
ATOM 466 C CA . ILE A 1 60 ? 99.902 21.284 89.334 1.00 41.09 60 ILE A CA 1
ATOM 467 C C . ILE A 1 60 ? 99.347 22.705 89.169 1.00 41.38 60 ILE A C 1
ATOM 468 O O . ILE A 1 60 ? 98.300 23.043 89.725 1.00 41.42 60 ILE A O 1
ATOM 473 N N . MET A 1 61 ? 100.081 23.523 88.407 1.00 41.88 61 MET A N 1
ATOM 474 C CA . MET A 1 61 ? 99.689 24.887 88.065 1.00 42.26 61 MET A CA 1
ATOM 475 C C . MET A 1 61 ? 100.456 25.326 86.818 1.00 42.37 61 MET A C 1
ATOM 476 O O . MET A 1 61 ? 101.598 24.911 86.621 1.00 42.36 61 MET A O 1
ATOM 481 N N . PRO A 1 62 ? 99.863 26.169 85.938 1.00 42.69 62 PRO A N 1
ATOM 482 C CA . PRO A 1 62 ? 100.541 26.619 84.721 1.00 43.03 62 PRO A CA 1
ATOM 483 C C . PRO A 1 62 ? 101.644 27.638 85.005 1.00 43.35 62 PRO A C 1
ATOM 484 O O . PRO A 1 62 ? 101.702 28.194 86.101 1.00 43.34 62 PRO A O 1
ATOM 488 N N . PRO A 1 63 ? 102.550 27.912 84.035 1.00 43.78 63 PRO A N 1
ATOM 489 C CA . PRO A 1 63 ? 103.609 28.905 84.228 1.00 44.12 63 PRO A CA 1
ATOM 490 C C . PRO A 1 63 ? 103.031 30.328 84.293 1.00 44.54 63 PRO A C 1
ATOM 491 O O . PRO A 1 63 ? 102.092 30.641 83.559 1.00 44.56 63 PRO A O 1
ATOM 495 N N . SER A 1 64 ? 103.588 31.156 85.185 1.00 45.01 64 SER A N 1
ATOM 496 C CA . SER A 1 64 ? 103.081 32.506 85.458 1.00 45.41 64 SER A CA 1
ATOM 497 C C . SER A 1 64 ? 104.136 33.319 86.226 1.00 45.90 64 SER A C 1
ATOM 498 O O . SER A 1 64 ? 105.278 32.878 86.382 1.00 45.99 64 SER A O 1
ATOM 501 N N . ARG A 1 65 ? 103.738 34.513 86.691 1.00 46.44 65 ARG A N 1
ATOM 502 C CA . ARG A 1 65 ? 104.552 35.389 87.553 1.00 46.90 65 ARG A CA 1
ATOM 503 C C . ARG A 1 65 ? 104.871 34.728 88.905 1.00 47.61 65 ARG A C 1
ATOM 504 O O . ARG A 1 65 ? 105.797 35.167 89.590 1.00 47.71 65 ARG A O 1
ATOM 512 N N . MET A 1 66 ? 104.097 33.702 89.289 1.00 48.54 66 MET A N 1
ATOM 513 C CA . MET A 1 66 ? 104.324 32.917 90.512 1.00 49.32 66 MET A CA 1
ATOM 514 C C . MET A 1 66 ? 105.713 32.254 90.490 1.00 49.89 66 MET A C 1
ATOM 515 O O . MET A 1 66 ? 106.335 32.117 91.543 1.00 49.93 66 MET A O 1
ATOM 520 N N . MET A 1 67 ? 106.198 31.875 89.296 1.00 50.59 67 MET A N 1
ATOM 521 C CA . MET A 1 67 ? 107.487 31.179 89.115 1.00 51.08 67 MET A CA 1
ATOM 522 C C . MET A 1 67 ? 108.556 32.113 88.520 1.00 51.16 67 MET A C 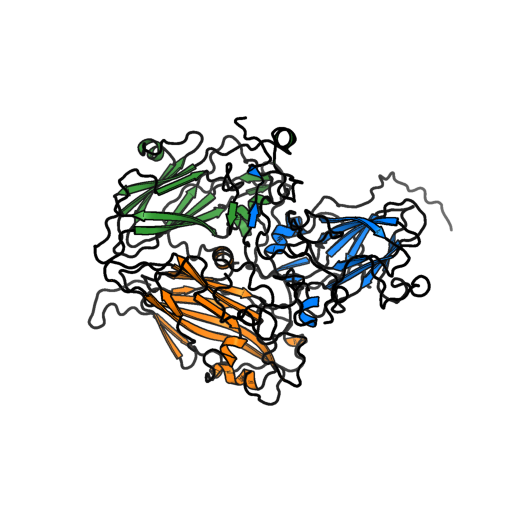1
ATOM 523 O O . MET A 1 67 ? 109.563 31.631 87.992 1.00 51.29 67 MET A O 1
ATOM 528 N N . GLN A 1 68 ? 108.361 33.435 88.626 1.00 51.30 68 GLN A N 1
ATOM 529 C CA . GLN A 1 68 ? 109.271 34.425 88.043 1.00 51.56 68 GLN A CA 1
ATOM 530 C C . GLN A 1 68 ? 110.467 34.627 88.983 1.00 51.91 68 GLN A C 1
ATOM 531 O O . GLN A 1 68 ? 110.289 34.768 90.195 1.00 51.83 68 GLN A O 1
ATOM 537 N N . TYR A 1 69 ? 111.674 34.642 88.403 1.00 52.54 69 TYR A N 1
ATOM 538 C CA . TYR A 1 69 ? 112.911 34.949 89.121 1.00 53.12 69 TYR A CA 1
ATOM 539 C C . TYR A 1 69 ? 113.064 36.473 89.224 1.00 53.82 69 TYR A C 1
ATOM 540 O O . TYR A 1 69 ? 112.735 37.200 88.285 1.00 53.79 69 TYR A O 1
ATOM 549 N N . LYS A 1 70 ? 113.569 36.929 90.377 1.00 54.80 70 LYS A N 1
ATOM 550 C CA . LYS A 1 70 ? 113.929 38.323 90.635 1.00 55.62 70 LYS A CA 1
ATOM 551 C C . LYS A 1 70 ? 115.370 38.347 91.159 1.00 56.22 70 LYS A C 1
ATOM 552 O O . LYS A 1 70 ? 115.702 37.606 92.082 1.00 56.20 70 LYS A O 1
ATOM 558 N N . SER A 1 71 ? 116.217 39.189 90.552 1.00 56.93 71 SER A N 1
ATOM 559 C CA . SER A 1 71 ? 117.631 39.306 90.919 1.00 57.55 71 SER A CA 1
ATOM 560 C C . SER A 1 71 ? 117.758 39.730 92.389 1.00 58.07 71 SER A C 1
ATOM 561 O O . SER A 1 71 ? 117.251 40.788 92.771 1.00 58.01 71 SER A O 1
ATOM 564 N N . GLY A 1 72 ? 118.421 38.889 93.195 1.00 58.76 72 GLY A N 1
ATOM 565 C CA . GLY A 1 72 ? 118.669 39.147 94.618 1.00 59.34 72 GLY A CA 1
ATOM 566 C C . GLY A 1 72 ? 118.023 38.116 95.532 1.00 60.02 72 GLY A C 1
ATOM 567 O O . GLY A 1 72 ? 118.582 37.801 96.585 1.00 60.05 72 GLY A O 1
ATOM 568 N N . ASP A 1 73 ? 116.850 37.596 95.138 1.00 60.80 73 ASP A N 1
ATOM 569 C CA . ASP A 1 73 ? 116.065 36.664 95.971 1.00 61.25 73 ASP A CA 1
ATOM 570 C C . ASP A 1 73 ? 116.781 35.306 96.051 1.00 61.25 73 ASP A C 1
ATOM 571 O O . ASP A 1 73 ? 117.747 35.053 95.324 1.00 61.28 73 ASP A O 1
ATOM 576 N N . LYS A 1 74 ? 116.286 34.446 96.951 1.00 61.23 74 LYS A N 1
ATOM 577 C CA . LYS A 1 74 ? 116.871 33.131 97.239 1.00 61.17 74 LYS A CA 1
ATOM 578 C C . LYS A 1 74 ? 116.820 32.248 95.985 1.00 60.77 74 LYS A C 1
ATOM 579 O O . LYS A 1 74 ? 115.872 32.324 95.198 1.00 60.62 74 LYS A O 1
ATOM 585 N N . GLU A 1 75 ? 117.848 31.404 95.828 1.00 60.42 75 GLU A N 1
ATOM 586 C CA . GLU A 1 75 ? 118.012 30.535 94.665 1.00 60.04 75 GLU A CA 1
ATOM 587 C C . GLU A 1 75 ? 117.073 29.329 94.803 1.00 59.14 75 GLU A C 1
ATOM 588 O O . GLU A 1 75 ? 117.120 28.618 95.809 1.00 59.04 75 GLU A O 1
ATOM 594 N N . THR A 1 76 ? 116.228 29.123 93.783 1.00 58.07 76 THR A N 1
ATOM 595 C CA . THR A 1 76 ? 115.299 27.992 93.693 1.00 57.21 76 THR A CA 1
ATOM 596 C C . THR A 1 76 ? 115.791 27.028 92.605 1.00 56.30 76 THR A C 1
ATOM 597 O O . THR A 1 76 ? 116.748 27.326 91.885 1.00 56.35 76 THR A O 1
ATOM 601 N N . SER A 1 77 ? 115.114 25.878 92.496 1.00 55.09 77 SER A N 1
ATOM 602 C CA . SER A 1 77 ? 115.392 24.862 91.474 1.00 54.13 77 SER A CA 1
ATOM 603 C C . SER A 1 77 ? 114.736 25.224 90.131 1.00 53.15 77 SER A C 1
ATOM 604 O O . SER A 1 77 ? 115.065 24.613 89.112 1.00 53.10 77 SER A O 1
ATOM 607 N N . PHE A 1 78 ? 113.819 26.205 90.133 1.00 52.01 78 PHE A N 1
ATOM 608 C CA . PHE A 1 78 ? 113.054 26.604 88.944 1.00 51.17 78 PHE A CA 1
ATOM 609 C C . PHE A 1 78 ? 113.964 27.242 87.886 1.00 50.38 78 PHE A C 1
ATOM 610 O O . PHE A 1 78 ? 115.005 27.823 88.204 1.00 50.37 78 PHE A O 1
ATOM 618 N N . GLN A 1 79 ? 113.537 27.111 86.623 1.00 49.58 79 GLN A N 1
ATOM 619 C CA . GLN A 1 79 ? 114.109 27.808 85.468 1.00 49.05 79 GLN A CA 1
ATOM 620 C C . GLN A 1 79 ? 113.850 29.313 85.640 1.00 48.24 79 GLN A C 1
ATOM 621 O O . GLN A 1 79 ? 112.756 29.713 86.045 1.00 48.30 79 GLN A O 1
ATOM 627 N N . ARG A 1 80 ? 114.867 30.132 85.342 1.00 47.27 80 ARG A N 1
ATOM 628 C CA . ARG A 1 80 ? 114.856 31.574 85.649 1.00 46.69 80 ARG A CA 1
ATOM 629 C C . ARG A 1 80 ? 113.973 32.348 84.657 1.00 46.10 80 ARG A C 1
ATOM 630 O O . ARG A 1 80 ? 113.389 33.367 85.031 1.00 46.11 80 ARG A O 1
ATOM 638 N N . LEU A 1 81 ? 113.877 31.862 83.411 1.00 45.42 81 LEU A N 1
ATOM 639 C CA . LEU A 1 81 ? 113.185 32.557 82.314 1.00 44.93 81 LEU A CA 1
ATOM 640 C C . LEU A 1 81 ? 111.773 31.991 82.079 1.00 44.36 81 LEU A C 1
ATOM 641 O O . LEU A 1 81 ? 111.269 32.079 80.957 1.00 44.28 81 LEU A O 1
ATOM 646 N N . ILE A 1 82 ? 111.132 31.432 83.118 1.00 43.78 82 ILE A N 1
ATOM 647 C CA . ILE A 1 82 ? 109.741 30.949 83.030 1.00 43.37 82 ILE A CA 1
ATOM 648 C C . ILE A 1 82 ? 108.806 32.155 82.862 1.00 42.81 82 ILE A C 1
ATOM 649 O O . ILE A 1 82 ? 107.883 32.111 82.052 1.00 42.76 82 ILE A O 1
ATOM 654 N N . GLY A 1 83 ? 109.068 33.220 83.632 1.00 42.20 83 GLY A N 1
ATOM 655 C CA . GLY A 1 83 ? 108.258 34.440 83.649 1.00 41.77 83 GLY A CA 1
ATOM 656 C C . GLY A 1 83 ? 108.258 35.199 82.327 1.00 41.27 83 GLY A C 1
ATOM 657 O O . GLY A 1 83 ? 107.340 35.985 82.081 1.00 41.34 83 GLY A O 1
ATOM 658 N N . ARG A 1 84 ? 109.276 34.971 81.483 1.00 40.62 84 ARG A N 1
ATOM 659 C CA . ARG A 1 84 ? 109.452 35.673 80.208 1.00 40.18 84 ARG A CA 1
ATOM 660 C C . ARG A 1 84 ? 108.996 34.823 79.009 1.00 39.59 84 ARG A C 1
ATOM 661 O O . ARG A 1 84 ? 109.187 35.249 77.869 1.00 39.56 84 ARG A O 1
ATOM 669 N N . THR A 1 85 ? 108.396 33.646 79.245 1.00 39.02 85 THR A N 1
ATOM 670 C CA . THR A 1 85 ? 107.821 32.828 78.163 1.00 38.56 85 THR A CA 1
ATOM 671 C C . THR A 1 85 ? 106.513 33.465 77.694 1.00 38.12 85 THR A C 1
ATOM 672 O O . THR A 1 85 ? 105.841 34.128 78.483 1.00 38.05 85 THR A O 1
ATOM 676 N N . PRO A 1 86 ? 106.121 33.306 76.404 1.00 37.72 86 PRO A N 1
ATOM 677 C CA . PRO A 1 86 ? 104.831 33.796 75.909 1.00 37.51 86 PRO A CA 1
ATOM 678 C C . PRO A 1 86 ? 103.611 33.401 76.757 1.00 37.32 86 PRO A C 1
ATOM 679 O O . PRO A 1 86 ? 102.761 34.240 77.038 1.00 37.37 86 PRO A O 1
ATOM 683 N N . GLN A 1 87 ? 103.560 32.126 77.155 1.00 37.12 87 GLN A N 1
ATOM 684 C CA . GLN A 1 87 ? 102.382 31.534 77.808 1.00 37.02 87 GLN A CA 1
ATOM 685 C C . GLN A 1 87 ? 102.295 32.005 79.267 1.00 36.80 87 GLN A C 1
ATOM 686 O O . GLN A 1 87 ? 101.193 32.165 79.787 1.00 36.89 87 GLN A O 1
ATOM 692 N N . ALA A 1 88 ? 103.448 32.234 79.910 1.00 36.46 88 ALA A N 1
ATOM 693 C CA . ALA A 1 88 ? 103.504 32.832 81.250 1.00 36.23 88 ALA A CA 1
ATOM 694 C C . ALA A 1 88 ? 102.947 34.261 81.219 1.00 36.01 88 ALA A C 1
ATOM 695 O O . ALA A 1 88 ? 102.208 34.653 82.122 1.00 36.06 88 ALA A O 1
ATOM 697 N N . ALA A 1 89 ? 103.315 35.022 80.180 1.00 35.80 89 ALA A N 1
ATOM 698 C CA . ALA A 1 89 ? 102.821 36.386 79.958 1.00 35.59 89 ALA A CA 1
ATOM 699 C C . ALA A 1 89 ? 101.302 36.379 79.731 1.00 35.40 89 ALA A C 1
ATOM 700 O O . ALA A 1 89 ? 100.609 37.276 80.206 1.00 35.45 89 ALA A O 1
ATOM 702 N N . ILE A 1 90 ? 100.803 35.367 79.006 1.00 35.32 90 ILE A N 1
ATOM 703 C CA . ILE A 1 90 ? 99.365 35.182 78.750 1.00 35.36 90 ILE A CA 1
ATOM 704 C C . ILE A 1 90 ? 98.645 34.839 80.063 1.00 35.20 90 ILE A C 1
ATOM 705 O O . ILE A 1 90 ? 97.601 35.422 80.350 1.00 35.34 90 ILE A O 1
ATOM 710 N N . MET A 1 91 ? 99.200 33.904 80.848 1.00 34.91 91 MET A N 1
ATOM 711 C CA . MET A 1 91 ? 98.577 33.444 82.106 1.00 34.71 91 MET A CA 1
ATOM 712 C C . MET A 1 91 ? 98.551 34.565 83.159 1.00 34.47 91 MET A C 1
ATOM 713 O O . MET A 1 91 ? 97.735 34.511 84.074 1.00 34.61 91 MET A O 1
ATOM 718 N N . ASN A 1 92 ? 99.430 35.568 83.032 1.00 34.20 92 ASN A N 1
ATOM 719 C CA . ASN A 1 92 ? 99.428 36.751 83.908 1.00 34.04 92 ASN A CA 1
ATOM 720 C C . ASN A 1 92 ? 98.212 37.655 83.633 1.00 33.93 92 ASN A C 1
ATOM 721 O O . ASN A 1 92 ? 97.929 38.541 84.442 1.00 33.97 92 ASN A O 1
ATOM 726 N N . LEU A 1 93 ? 97.507 37.440 82.511 1.00 33.89 93 LEU A N 1
ATOM 727 C CA . LEU A 1 93 ? 96.297 38.195 82.145 1.00 33.86 93 LEU A CA 1
ATOM 728 C C . LEU A 1 93 ? 95.019 37.487 82.629 1.00 33.67 93 LEU A C 1
ATOM 729 O O . LEU A 1 93 ? 93.997 38.150 82.770 1.00 33.79 93 LEU A O 1
ATOM 734 N N . PHE A 1 94 ? 95.070 36.167 82.872 1.00 33.43 94 PHE A N 1
ATOM 735 C CA . PHE A 1 94 ? 93.902 35.366 83.297 1.00 33.28 94 PHE A CA 1
ATOM 736 C C . PHE A 1 94 ? 94.158 34.742 84.676 1.00 33.05 94 PHE A C 1
ATOM 737 O O . PHE A 1 94 ? 95.098 33.962 84.825 1.00 33.05 94 PHE A O 1
ATOM 745 N N . ARG A 1 95 ? 93.304 35.057 85.662 1.00 32.86 95 ARG A N 1
ATOM 746 C CA . ARG A 1 95 ? 93.478 34.563 87.039 1.00 32.72 95 ARG A CA 1
ATOM 747 C C . ARG A 1 95 ? 92.715 33.247 87.269 1.00 32.48 95 ARG A C 1
ATOM 748 O O . ARG A 1 95 ? 92.949 32.601 88.289 1.00 32.55 95 ARG A O 1
ATOM 756 N N . PHE A 1 96 ? 91.829 32.849 86.343 1.00 32.26 96 PHE A N 1
ATOM 757 C CA . PHE A 1 96 ? 91.140 31.546 86.400 1.00 32.08 96 PHE A CA 1
ATOM 758 C C . PHE A 1 96 ? 91.675 30.616 85.302 1.00 31.84 96 PHE A C 1
ATOM 759 O O . PHE A 1 96 ? 92.005 31.066 84.203 1.00 31.92 96 PHE A O 1
ATOM 767 N N . TRP A 1 97 ? 91.753 29.316 85.625 1.00 31.64 97 TRP A N 1
ATOM 768 C CA . TRP A 1 97 ? 91.987 28.244 84.650 1.00 31.50 97 TRP A CA 1
ATOM 769 C C . TRP A 1 97 ? 91.314 26.950 85.132 1.00 31.47 97 TRP A C 1
ATOM 770 O O . TRP A 1 97 ? 91.275 26.672 86.332 1.00 31.49 97 TRP A O 1
ATOM 781 N N . ARG A 1 98 ? 90.782 26.182 84.173 1.00 31.55 98 ARG A N 1
ATOM 782 C CA . ARG A 1 98 ? 90.117 24.898 84.406 1.00 31.67 98 ARG A CA 1
ATOM 783 C C . ARG A 1 98 ? 90.553 23.926 83.302 1.00 31.81 98 ARG A C 1
ATOM 784 O O . ARG A 1 98 ? 90.802 24.345 82.170 1.00 31.79 98 ARG A O 1
ATOM 792 N N . GLY A 1 99 ? 90.633 22.636 83.653 1.00 32.10 99 GLY A N 1
ATOM 793 C CA . GLY A 1 99 ? 91.013 21.560 82.739 1.00 32.35 99 GLY A CA 1
ATOM 794 C C . GLY A 1 99 ? 92.306 20.880 83.157 1.00 32.48 99 GLY A C 1
ATOM 795 O O . GLY A 1 99 ? 92.780 21.062 84.280 1.00 32.54 99 GLY A O 1
ATOM 796 N N . SER A 1 100 ? 92.869 20.098 82.228 1.00 32.69 100 SER A N 1
ATOM 797 C CA . SER A 1 100 ? 94.050 19.270 82.458 1.00 32.92 100 SER A CA 1
ATOM 798 C C . SER A 1 100 ? 95.318 20.006 82.004 1.00 32.96 100 SER A C 1
ATOM 799 O O . SER A 1 100 ? 95.267 20.841 81.098 1.00 32.96 100 SER A O 1
ATOM 802 N N . LEU A 1 101 ? 96.442 19.679 82.655 1.00 33.08 101 LEU A N 1
ATOM 803 C CA . LEU A 1 101 ? 97.789 20.060 82.222 1.00 33.24 101 LEU A CA 1
ATOM 804 C C . LEU A 1 101 ? 98.551 18.790 81.824 1.00 33.41 101 LEU A C 1
ATOM 805 O O . LEU A 1 101 ? 98.245 17.704 82.316 1.00 33.52 101 LEU A O 1
ATOM 810 N N . ARG A 1 102 ? 99.536 18.951 80.932 1.00 33.58 102 ARG A N 1
ATOM 811 C CA . ARG A 1 102 ? 100.372 17.858 80.431 1.00 33.78 102 ARG A CA 1
ATOM 812 C C . ARG A 1 102 ? 101.830 18.126 80.823 1.00 33.78 102 ARG A C 1
ATOM 813 O O . ARG A 1 102 ? 102.349 19.209 80.555 1.00 33.84 102 ARG A O 1
ATOM 821 N N . TYR A 1 103 ? 102.472 17.127 81.446 1.00 33.82 103 TYR A N 1
ATOM 822 C CA . TYR A 1 103 ? 103.844 17.222 81.949 1.00 33.89 103 TYR A CA 1
ATOM 823 C C . TYR A 1 103 ? 104.748 16.241 81.196 1.00 34.07 103 TYR A C 1
ATOM 824 O O . TYR A 1 103 ? 104.553 15.029 81.284 1.00 34.25 103 TYR A O 1
ATOM 833 N N . THR A 1 104 ? 105.737 16.788 80.475 1.00 34.29 104 THR A N 1
ATOM 834 C CA . THR A 1 104 ? 106.771 16.015 79.794 1.00 34.50 104 THR A CA 1
ATOM 835 C C . THR A 1 104 ? 107.984 15.894 80.726 1.00 34.58 104 THR A C 1
ATOM 836 O O . THR A 1 104 ? 108.657 16.891 80.993 1.00 34.69 104 THR A O 1
ATOM 840 N N . ILE A 1 105 ? 108.244 14.671 81.211 1.00 34.73 105 ILE A N 1
ATOM 841 C CA . ILE A 1 105 ? 109.330 14.368 82.152 1.00 34.86 105 ILE A CA 1
ATOM 842 C C . ILE A 1 105 ? 110.365 13.497 81.429 1.00 34.95 105 ILE A C 1
ATOM 843 O O . ILE A 1 105 ? 110.012 12.451 80.888 1.00 34.99 105 ILE A O 1
ATOM 848 N N . ILE A 1 106 ? 111.632 13.938 81.448 1.00 35.12 106 ILE A N 1
ATOM 849 C CA . ILE A 1 106 ? 112.767 13.225 80.849 1.00 35.37 106 ILE A CA 1
ATOM 850 C C . ILE A 1 106 ? 113.749 12.860 81.970 1.00 35.57 106 ILE A C 1
ATOM 851 O O . ILE A 1 106 ? 114.248 13.748 82.656 1.00 35.58 106 ILE A O 1
ATOM 856 N N . ILE A 1 107 ? 114.015 11.556 82.129 1.00 35.97 107 ILE A N 1
ATOM 857 C CA . ILE A 1 107 ? 114.980 11.025 83.098 1.00 36.33 107 ILE A CA 1
ATOM 858 C C . ILE A 1 107 ? 116.329 10.864 82.383 1.00 36.72 107 ILE A C 1
ATOM 859 O O . ILE A 1 107 ? 116.409 10.188 81.357 1.00 36.79 107 ILE A O 1
ATOM 864 N N . HIS A 1 108 ? 117.379 11.481 82.942 1.00 37.13 108 HIS A N 1
ATOM 865 C CA . HIS A 1 108 ? 118.734 11.447 82.382 1.00 37.50 108 HIS A CA 1
ATOM 866 C C . HIS A 1 108 ? 119.402 10.113 82.740 1.00 37.99 108 HIS A C 1
ATOM 867 O O . HIS A 1 108 ? 120.253 10.056 83.632 1.00 38.07 108 HIS A O 1
ATOM 874 N N . SER A 1 109 ? 119.004 9.049 82.030 1.00 38.58 109 SER A N 1
ATOM 875 C CA . SER A 1 109 ? 119.463 7.681 82.296 1.00 39.06 109 SER A CA 1
ATOM 876 C C . SER A 1 109 ? 119.104 6.759 81.123 1.00 39.54 109 SER A C 1
ATOM 877 O O . SER A 1 109 ? 118.292 7.117 80.265 1.00 39.52 109 SER A O 1
ATOM 880 N N . THR A 1 110 ? 119.741 5.581 81.101 1.00 40.17 110 THR A N 1
ATOM 881 C CA . THR A 1 110 ? 119.419 4.481 80.180 1.00 40.61 110 THR A CA 1
ATOM 882 C C . THR A 1 110 ? 119.318 3.152 80.949 1.00 40.93 110 THR A C 1
ATOM 883 O O . THR A 1 110 ? 119.423 2.079 80.346 1.00 41.01 110 THR A O 1
ATOM 887 N N . ASP A 1 111 ? 119.087 3.226 82.268 1.00 41.28 111 ASP A N 1
ATOM 888 C CA . ASP A 1 111 ? 119.078 2.059 83.154 1.00 41.62 111 ASP A CA 1
ATOM 889 C C . ASP A 1 111 ? 117.695 1.397 83.107 1.00 41.76 111 ASP A C 1
ATOM 890 O O . ASP A 1 111 ? 116.727 1.987 82.618 1.00 41.71 111 ASP A O 1
ATOM 895 N N . GLY A 1 112 ? 117.627 0.170 83.638 1.00 41.91 112 GLY A N 1
ATOM 896 C CA . GLY A 1 112 ? 116.405 -0.637 83.682 1.00 41.97 112 GLY A CA 1
ATOM 897 C C . GLY A 1 112 ? 115.569 -0.406 84.935 1.00 41.94 112 GLY A C 1
ATOM 898 O O . GLY A 1 112 ? 114.535 -1.057 85.102 1.00 41.99 112 GLY A O 1
ATOM 899 N N . HIS A 1 113 ? 116.012 0.504 85.817 1.00 41.74 113 HIS A N 1
ATOM 900 C CA . HIS A 1 113 ? 115.267 0.889 87.021 1.00 41.59 113 HIS A CA 1
ATOM 901 C C . HIS A 1 113 ? 113.985 1.621 86.625 1.00 41.27 113 HIS A C 1
ATOM 902 O O . HIS A 1 113 ? 114.034 2.518 85.787 1.00 41.23 113 HIS A O 1
ATOM 909 N N . PRO A 1 114 ? 112.806 1.262 87.191 1.00 40.97 114 PRO A N 1
ATOM 910 C CA . PRO A 1 114 ? 111.573 2.015 86.952 1.00 40.71 114 PRO A CA 1
ATOM 911 C C . PRO A 1 114 ? 111.462 3.273 87.831 1.00 40.26 114 PRO A C 1
ATOM 912 O O . PRO A 1 114 ? 111.663 3.190 89.044 1.00 40.27 114 PRO A O 1
ATOM 916 N N . ILE A 1 115 ? 111.152 4.417 87.203 1.00 39.75 115 ILE A N 1
ATOM 917 C CA . ILE A 1 115 ? 110.896 5.694 87.886 1.00 39.40 115 ILE A CA 1
ATOM 918 C C . ILE A 1 115 ? 109.390 5.974 87.794 1.00 38.96 115 ILE A C 1
ATOM 919 O O . ILE A 1 115 ? 108.855 6.104 86.692 1.00 38.86 115 ILE A O 1
ATOM 924 N N . TYR A 1 116 ? 108.730 6.082 88.954 1.00 38.56 116 TYR A N 1
ATOM 925 C CA . TYR A 1 116 ? 107.272 6.188 89.050 1.00 38.25 116 TYR A CA 1
ATOM 926 C C . TYR A 1 116 ? 106.854 7.656 89.195 1.00 37.98 116 TYR A C 1
ATOM 927 O O . TYR A 1 116 ? 107.470 8.404 89.953 1.00 38.08 116 TYR A O 1
ATOM 936 N N . VAL A 1 117 ? 105.797 8.038 88.463 1.00 37.73 117 VAL A N 1
ATOM 937 C CA . VAL A 1 117 ? 105.180 9.366 88.510 1.00 37.64 117 VAL A CA 1
ATOM 938 C C . VAL A 1 117 ? 103.750 9.200 89.044 1.00 37.55 117 VAL A C 1
ATOM 939 O O . VAL A 1 117 ? 102.888 8.669 88.343 1.00 37.55 117 VAL A O 1
ATOM 943 N N . THR A 1 118 ? 103.519 9.668 90.279 1.00 37.51 118 THR A N 1
ATOM 944 C CA . THR A 1 118 ? 102.245 9.519 90.991 1.00 37.49 118 THR A CA 1
ATOM 945 C C . THR A 1 118 ? 101.487 10.852 90.975 1.00 37.49 118 THR A C 1
ATOM 946 O O . THR A 1 118 ? 102.078 11.901 91.230 1.00 37.48 118 THR A O 1
ATOM 950 N N . HIS A 1 119 ? 100.180 10.786 90.689 1.00 37.67 119 HIS A N 1
ATOM 951 C CA . HIS A 1 119 ? 99.271 11.931 90.758 1.00 37.84 119 HIS A CA 1
ATOM 952 C C . HIS A 1 119 ? 98.605 11.971 92.139 1.00 37.94 119 HIS A C 1
ATOM 953 O O . HIS A 1 119 ? 98.039 10.971 92.585 1.00 37.98 119 HIS A O 1
ATOM 960 N N . VAL A 1 120 ? 98.685 13.135 92.795 1.00 38.15 120 VAL A N 1
ATOM 961 C CA . VAL A 1 120 ? 97.981 13.434 94.040 1.00 38.36 120 VAL A CA 1
ATOM 962 C C . VAL A 1 120 ? 96.893 14.455 93.710 1.00 38.70 120 VAL A C 1
ATOM 963 O O . VAL A 1 120 ? 97.196 15.478 93.099 1.00 38.82 120 VAL A O 1
ATOM 967 N N . PRO A 1 121 ? 95.608 14.227 94.079 1.00 39.05 121 PRO A N 1
ATOM 968 C CA . PRO A 1 121 ? 94.559 15.231 93.871 1.00 39.21 121 PRO A CA 1
ATOM 969 C C . PRO A 1 121 ? 94.701 16.416 94.843 1.00 39.39 121 PRO A C 1
ATOM 970 O O . PRO A 1 121 ? 95.653 16.464 95.622 1.00 39.33 121 PRO A O 1
ATOM 974 N N . HIS A 1 122 ? 93.765 17.372 94.770 1.00 39.76 122 HIS A N 1
ATOM 975 C CA . HIS A 1 122 ? 93.812 18.599 95.574 1.00 40.06 122 HIS A CA 1
ATOM 976 C C . HIS A 1 122 ? 93.604 18.270 97.059 1.00 40.13 122 HIS A C 1
ATOM 977 O O . HIS A 1 122 ? 92.495 17.919 97.468 1.00 40.24 122 HIS A O 1
ATOM 984 N N . THR A 1 123 ? 94.684 18.389 97.845 1.00 40.21 123 THR A N 1
ATOM 985 C CA . THR A 1 123 ? 94.700 18.077 99.283 1.00 40.31 123 THR A CA 1
ATOM 986 C C . THR A 1 123 ? 94.772 19.351 100.145 1.00 40.35 123 THR A C 1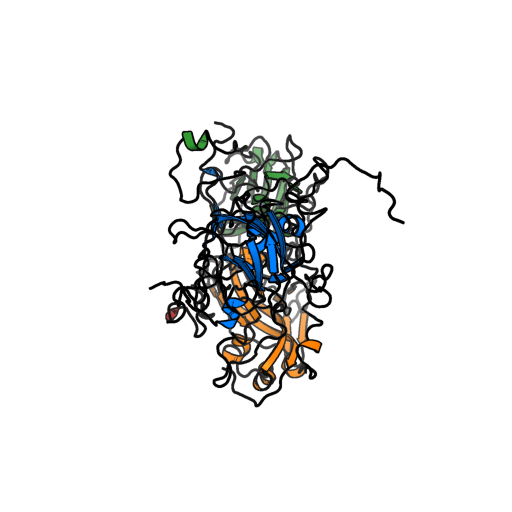
ATOM 987 O O . THR A 1 123 ? 94.496 19.277 101.345 1.00 40.43 123 THR A O 1
ATOM 991 N N . GLY A 1 124 ? 95.148 20.495 99.551 1.00 40.31 124 GLY A N 1
ATOM 992 C CA . GLY A 1 124 ? 95.101 21.809 100.215 1.00 40.30 124 GLY A CA 1
ATOM 993 C C . GLY A 1 124 ? 96.474 22.421 100.468 1.00 40.25 124 GLY A C 1
ATOM 994 O O . GLY A 1 124 ? 96.550 23.574 100.893 1.00 40.33 124 GLY A O 1
ATOM 995 N N . ASN A 1 125 ? 97.549 21.656 100.227 1.00 40.28 125 ASN A N 1
ATOM 996 C CA . ASN A 1 125 ? 98.934 22.127 100.397 1.00 40.34 125 ASN A CA 1
ATOM 997 C C . ASN A 1 125 ? 99.468 22.630 99.048 1.00 40.41 125 ASN A C 1
ATOM 998 O O . ASN A 1 125 ? 98.774 22.559 98.031 1.00 40.38 125 ASN A O 1
ATOM 1003 N N . ARG A 1 126 ? 100.698 23.160 99.066 1.00 40.62 126 ARG A N 1
ATOM 1004 C CA . ARG A 1 126 ? 101.408 23.625 97.869 1.00 40.81 126 ARG A CA 1
ATOM 1005 C C . ARG A 1 126 ? 102.918 23.578 98.143 1.00 40.94 126 ARG A C 1
ATOM 1006 O O . ARG A 1 126 ? 103.455 24.446 98.832 1.00 41.14 126 ARG A O 1
ATOM 1014 N N . VAL A 1 127 ? 103.577 22.543 97.605 1.00 41.14 127 VAL A N 1
ATOM 1015 C CA . VAL A 1 127 ? 105.001 22.257 97.803 1.00 41.35 127 VAL A CA 1
ATOM 1016 C C . VAL A 1 127 ? 105.638 21.956 96.440 1.00 41.51 127 VAL A C 1
ATOM 1017 O O . VAL A 1 127 ? 104.937 21.670 95.466 1.00 41.48 127 VAL A O 1
ATOM 1021 N N . TYR A 1 128 ? 106.974 22.028 96.394 1.00 41.78 128 TYR A N 1
ATOM 1022 C CA . TYR A 1 128 ? 107.768 21.616 95.234 1.00 42.10 128 TYR A CA 1
ATOM 1023 C C . TYR A 1 128 ? 109.143 21.126 95.710 1.00 42.17 128 TYR A C 1
ATOM 1024 O O . TYR A 1 128 ? 109.612 21.519 96.782 1.00 42.07 128 TYR A O 1
ATOM 1033 N N . GLY A 1 129 ? 109.775 20.273 94.895 1.00 42.41 129 GLY A N 1
ATOM 1034 C CA . GLY A 1 129 ? 111.107 19.729 95.166 1.00 42.69 129 GLY A CA 1
ATOM 1035 C C . GLY A 1 129 ? 111.050 18.477 96.025 1.00 42.93 129 GLY A C 1
ATOM 1036 O O . GLY A 1 129 ? 109.972 17.926 96.262 1.00 42.87 129 GLY A O 1
ATOM 1037 N N . LEU A 1 130 ? 112.227 18.031 96.482 1.00 43.46 130 LEU A N 1
ATOM 1038 C CA . LEU A 1 130 ? 112.368 16.822 97.296 1.00 43.92 130 LEU A CA 1
ATOM 1039 C C . LEU A 1 130 ? 111.824 17.096 98.704 1.00 44.21 130 LEU A C 1
ATOM 1040 O O . LEU A 1 130 ? 112.141 18.129 99.299 1.00 44.15 130 LEU A O 1
ATOM 1045 N N . MET A 1 131 ? 111.007 16.165 99.216 1.00 44.76 131 MET A N 1
ATOM 1046 C CA . MET A 1 131 ? 110.379 16.287 100.534 1.00 45.15 131 MET A CA 1
ATOM 1047 C C . MET A 1 131 ? 110.209 14.900 101.167 1.00 45.35 131 MET A C 1
ATOM 1048 O O . MET A 1 131 ? 109.838 13.938 100.491 1.00 45.39 131 MET A O 1
ATOM 1053 N N . LYS A 1 132 ? 110.483 14.835 102.476 1.00 45.59 132 LYS A N 1
ATOM 1054 C CA . LYS A 1 132 ? 110.212 13.680 103.324 1.00 45.81 132 LYS A CA 1
ATOM 1055 C C . LYS A 1 132 ? 108.822 13.862 103.948 1.00 45.73 132 LYS A C 1
ATOM 1056 O O . LYS A 1 132 ? 108.659 14.666 104.870 1.00 45.83 132 LYS A O 1
ATOM 1062 N N . VAL A 1 133 ? 107.830 13.124 103.427 1.00 45.65 133 VAL A N 1
ATOM 1063 C CA . VAL A 1 133 ? 106.435 13.199 103.888 1.00 45.63 133 VAL A CA 1
ATOM 1064 C C . VAL A 1 133 ? 106.362 12.634 105.314 1.00 45.76 133 VAL A C 1
ATOM 1065 O O . VAL A 1 133 ? 106.738 11.485 105.547 1.00 45.88 133 VAL A O 1
ATOM 1069 N N . ASN A 1 134 ? 105.888 13.472 106.249 1.00 45.93 134 ASN A N 1
ATOM 1070 C CA . ASN A 1 134 ? 105.780 13.180 107.692 1.00 46.18 134 ASN A CA 1
ATOM 1071 C C . ASN A 1 134 ? 107.172 12.956 108.313 1.00 46.58 134 ASN A C 1
ATOM 1072 O O . ASN A 1 134 ? 107.284 12.291 109.346 1.00 46.53 134 ASN A O 1
ATOM 1077 N N . ASN A 1 135 ? 108.210 13.544 107.697 1.00 47.25 135 ASN A N 1
ATOM 1078 C CA . ASN A 1 135 ? 109.596 13.569 108.187 1.00 47.85 135 ASN A CA 1
ATOM 1079 C C . ASN A 1 135 ? 110.021 12.184 108.708 1.00 48.42 135 ASN A C 1
ATOM 1080 O O . ASN A 1 135 ? 110.395 12.038 109.876 1.00 48.47 135 ASN A O 1
ATOM 1085 N N . LEU A 1 136 ? 109.947 11.173 107.831 1.00 49.15 136 LEU A N 1
ATOM 1086 C CA . LEU A 1 136 ? 110.506 9.833 108.084 1.00 49.80 136 LEU A CA 1
ATOM 1087 C C . LEU A 1 136 ? 111.887 9.742 107.423 1.00 50.49 136 LEU A C 1
ATOM 1088 O O . LEU A 1 136 ? 112.291 10.655 106.698 1.00 50.60 136 LEU A O 1
ATOM 1093 N N . HIS A 1 137 ? 112.596 8.635 107.683 1.00 51.20 137 HIS A N 1
ATOM 1094 C CA . HIS A 1 137 ? 113.945 8.384 107.149 1.00 51.70 137 HIS A CA 1
ATOM 1095 C C . HIS A 1 137 ? 113.992 7.045 106.396 1.00 51.36 137 HIS A C 1
ATOM 1096 O O . HIS A 1 137 ? 115.045 6.403 106.337 1.00 51.40 137 HIS A O 1
ATOM 1103 N N . GLU A 1 138 ? 112.856 6.641 105.807 1.00 50.93 138 GLU A N 1
ATOM 1104 C CA . GLU A 1 138 ? 112.725 5.375 105.068 1.00 50.62 138 GLU A CA 1
ATOM 1105 C C . GLU A 1 138 ? 111.400 5.392 104.289 1.00 49.84 138 GLU A C 1
ATOM 1106 O O . GLU A 1 138 ? 110.339 5.570 104.892 1.00 49.83 138 GLU A O 1
ATOM 1112 N N . TYR A 1 139 ? 111.475 5.218 102.959 1.00 49.01 139 TYR A N 1
ATOM 1113 C CA . TYR A 1 139 ? 110.294 5.280 102.070 1.00 48.46 139 TYR A CA 1
ATOM 1114 C C . TYR A 1 139 ? 110.252 4.145 101.028 1.00 48.12 139 TYR A C 1
ATOM 1115 O O . TYR A 1 139 ? 109.338 4.133 100.198 1.00 48.01 139 TYR A O 1
ATOM 1124 N N . THR A 1 140 ? 111.195 3.192 101.071 1.00 47.84 140 THR A N 1
ATOM 1125 C CA . THR A 1 140 ? 111.225 2.065 100.120 1.00 47.62 140 THR A CA 1
ATOM 1126 C C . THR A 1 140 ? 110.140 1.039 100.488 1.00 47.38 140 THR A C 1
ATOM 1127 O O . THR A 1 140 ? 109.596 0.377 99.601 1.00 47.43 140 THR A O 1
ATOM 1131 N N . LYS A 1 141 ? 109.846 0.911 101.790 1.00 46.97 141 LYS A N 1
ATOM 1132 C CA . LYS A 1 141 ? 108.830 -0.012 102.319 1.00 46.65 141 LYS A CA 1
ATOM 1133 C C . LYS A 1 141 ? 107.431 0.621 102.268 1.00 45.91 141 LYS A C 1
ATOM 1134 O O . LYS A 1 141 ? 106.435 -0.106 102.260 1.00 45.92 141 LYS A O 1
ATOM 1140 N N . VAL A 1 142 ? 107.365 1.962 102.240 1.00 45.08 142 VAL A N 1
ATOM 1141 C CA . VAL A 1 142 ? 106.105 2.720 102.178 1.00 44.44 142 VAL A CA 1
ATOM 1142 C C . VAL A 1 142 ? 106.197 3.742 101.042 1.00 43.85 142 VAL A C 1
ATOM 1143 O O . VAL A 1 142 ? 106.170 4.949 101.281 1.00 43.71 142 VAL A O 1
ATOM 1147 N N . PRO A 1 143 ? 106.295 3.298 99.765 1.00 43.26 143 PRO A N 1
ATOM 1148 C CA . PRO A 1 143 ? 106.359 4.221 98.631 1.00 42.90 143 PRO A CA 1
ATOM 1149 C C . PRO A 1 143 ? 105.006 4.895 98.353 1.00 42.47 143 PRO A C 1
ATOM 1150 O O . PRO A 1 143 ? 103.956 4.281 98.559 1.00 42.47 143 PRO A O 1
ATOM 1154 N N . ILE A 1 144 ? 105.057 6.152 97.893 1.00 42.06 144 ILE A N 1
ATOM 1155 C CA . ILE A 1 144 ? 103.865 6.942 97.549 1.00 41.80 144 ILE A CA 1
ATOM 1156 C C . ILE A 1 144 ? 103.152 6.323 96.335 1.00 41.53 144 ILE A C 1
ATOM 1157 O O . ILE A 1 144 ? 101.925 6.396 96.241 1.00 41.48 144 ILE A O 1
ATOM 1162 N N . PHE A 1 145 ? 103.924 5.721 95.418 1.00 41.28 145 PHE A N 1
ATOM 1163 C CA . PHE A 1 145 ? 103.391 5.120 94.181 1.00 41.08 145 PHE A CA 1
ATOM 1164 C C . PHE A 1 145 ? 102.634 3.810 94.462 1.00 41.16 145 PHE A C 1
ATOM 1165 O O . PHE A 1 145 ? 101.855 3.376 93.611 1.00 41.16 145 PHE A O 1
ATOM 1173 N N . GLY A 1 146 ? 102.861 3.191 95.631 1.00 41.26 146 GLY A N 1
ATOM 1174 C CA . GLY A 1 146 ? 102.160 1.966 96.051 1.00 41.31 146 GLY A CA 1
ATOM 1175 C C . GLY A 1 146 ? 101.262 2.173 97.263 1.00 41.39 146 GLY A C 1
ATOM 1176 O O . GLY A 1 146 ? 101.123 1.260 98.080 1.00 41.49 146 GLY A O 1
ATOM 1177 N N . CYS A 1 147 ? 100.650 3.362 97.374 1.00 41.44 147 CYS A N 1
ATOM 1178 C CA . CYS A 1 147 ? 99.714 3.700 98.460 1.00 41.54 147 CYS A CA 1
ATOM 1179 C C . CYS A 1 147 ? 98.252 3.545 98.008 1.00 41.37 147 CYS A C 1
ATOM 1180 O O . CYS A 1 147 ? 97.373 3.375 98.856 1.00 41.44 147 CYS A O 1
ATOM 1183 N N . GLY A 1 148 ? 98.000 3.601 96.690 1.00 41.28 148 GLY A N 1
ATOM 1184 C CA . GLY A 1 148 ? 96.651 3.493 96.113 1.00 41.31 148 GLY A CA 1
ATOM 1185 C C . GLY A 1 148 ? 96.389 4.500 95.002 1.00 41.26 148 GLY A C 1
ATOM 1186 O O . GLY A 1 148 ? 95.532 4.259 94.149 1.00 41.27 148 GLY A O 1
ATOM 1187 N N . LEU A 1 149 ? 97.113 5.630 95.018 1.00 41.23 149 LEU A N 1
ATOM 1188 C CA . LEU A 1 149 ? 96.929 6.731 94.060 1.00 41.23 149 LEU A CA 1
ATOM 1189 C C . LEU A 1 149 ? 97.328 6.290 92.645 1.00 41.36 149 LEU A C 1
ATOM 1190 O O . LEU A 1 149 ? 98.083 5.329 92.469 1.00 41.41 149 LEU A O 1
ATOM 1195 N N . THR A 1 150 ? 96.807 7.018 91.648 1.00 41.43 150 THR A N 1
ATOM 1196 C CA . THR A 1 150 ? 97.072 6.776 90.228 1.00 41.54 150 THR A CA 1
ATOM 1197 C C . THR A 1 150 ? 98.557 7.040 89.946 1.00 41.52 150 THR A C 1
ATOM 1198 O O . THR A 1 150 ? 99.082 8.088 90.329 1.00 41.55 150 THR A O 1
ATOM 1202 N N . THR A 1 151 ? 99.212 6.081 89.277 1.00 41.57 151 THR A N 1
ATOM 1203 C CA . THR A 1 151 ? 100.656 6.106 89.038 1.00 41.64 151 THR A CA 1
ATOM 1204 C C . THR A 1 151 ? 100.964 5.572 87.632 1.00 41.75 151 THR A C 1
ATOM 1205 O O . THR A 1 151 ? 100.233 4.733 87.099 1.00 41.85 151 THR A O 1
ATOM 1209 N N . GLU A 1 152 ? 102.059 6.083 87.054 1.00 41.83 152 GLU A N 1
ATOM 1210 C CA . GLU A 1 152 ? 102.626 5.636 85.779 1.00 41.90 152 GLU A CA 1
ATOM 1211 C C . GLU A 1 152 ? 104.144 5.506 85.952 1.00 41.63 152 GLU A C 1
ATOM 1212 O O . GLU A 1 152 ? 104.746 6.285 86.694 1.00 41.72 152 GLU A O 1
ATOM 1218 N N . MET A 1 153 ? 104.748 4.532 85.256 1.00 41.41 153 MET A N 1
ATOM 1219 C CA . MET A 1 153 ? 106.183 4.234 85.373 1.00 41.35 153 MET A CA 1
ATOM 1220 C C . MET A 1 153 ? 106.914 4.655 84.088 1.00 40.86 153 MET A C 1
ATOM 1221 O O . MET A 1 153 ? 106.365 4.554 82.988 1.00 40.74 153 MET A O 1
ATOM 1226 N N . ILE A 1 154 ? 108.148 5.144 84.265 1.00 40.39 154 ILE A N 1
ATOM 1227 C CA . ILE A 1 154 ? 109.119 5.383 83.196 1.00 39.99 154 ILE A CA 1
ATOM 1228 C C . ILE A 1 154 ? 110.202 4.305 83.314 1.00 39.81 154 ILE A C 1
ATOM 1229 O O . ILE A 1 154 ? 110.711 4.063 84.409 1.00 39.96 154 ILE A O 1
ATOM 1234 N N . ILE A 1 155 ? 110.542 3.677 82.182 1.00 39.48 155 ILE A N 1
ATOM 1235 C CA . ILE A 1 155 ? 111.626 2.697 82.080 1.00 39.31 155 ILE A CA 1
ATOM 1236 C C . ILE A 1 155 ? 112.643 3.254 81.083 1.00 39.02 155 ILE A C 1
ATOM 1237 O O . ILE A 1 155 ? 112.517 3.023 79.882 1.00 39.08 155 ILE A O 1
ATOM 1242 N N . PRO A 1 156 ? 113.657 4.030 81.545 1.00 38.69 156 PRO A N 1
ATOM 1243 C CA . PRO A 1 156 ? 114.605 4.711 80.655 1.00 38.52 156 PRO A CA 1
ATOM 1244 C C . PRO A 1 156 ? 115.280 3.878 79.553 1.00 38.33 156 PRO A C 1
ATOM 1245 O O . PRO A 1 156 ? 115.574 4.419 78.484 1.00 38.25 156 PRO A O 1
ATOM 1249 N N . SER A 1 157 ? 115.533 2.591 79.827 1.00 38.15 157 SER A N 1
ATOM 1250 C CA . SER A 1 157 ? 116.119 1.660 78.854 1.00 38.00 157 SER A CA 1
ATOM 1251 C C . SER A 1 157 ? 115.230 1.546 77.606 1.00 37.75 157 SER A C 1
ATOM 1252 O O . SER A 1 157 ? 115.744 1.419 76.492 1.00 37.82 157 SER A O 1
ATOM 1255 N N . VAL A 1 158 ? 113.905 1.595 77.806 1.00 37.47 158 VAL A N 1
ATOM 1256 C CA . VAL A 1 158 ? 112.914 1.602 76.725 1.00 37.31 158 VAL A CA 1
ATOM 1257 C C . VAL A 1 158 ? 112.750 3.040 76.212 1.00 37.11 158 VAL A C 1
ATOM 1258 O O . VAL A 1 158 ? 112.969 3.303 75.028 1.00 37.12 158 VAL A O 1
ATOM 1262 N N . ASN A 1 159 ? 112.357 3.952 77.113 1.00 36.95 159 ASN A N 1
ATOM 1263 C CA . ASN A 1 159 ? 112.094 5.359 76.781 1.00 36.80 159 ASN A CA 1
ATOM 1264 C C . ASN A 1 159 ? 112.373 6.228 78.008 1.00 36.78 159 ASN A C 1
ATOM 1265 O O . ASN A 1 159 ? 111.672 6.109 79.012 1.00 36.81 159 ASN A O 1
ATOM 1270 N N . PRO A 1 160 ? 113.391 7.124 77.976 1.00 36.69 160 PRO A N 1
ATOM 1271 C CA . PRO A 1 160 ? 113.663 8.023 79.102 1.00 36.67 160 PRO A CA 1
ATOM 1272 C C . PRO A 1 160 ? 112.659 9.175 79.281 1.00 36.61 160 PRO A C 1
ATOM 1273 O O . PRO A 1 160 ? 112.637 9.781 80.352 1.00 36.72 160 PRO A O 1
ATOM 1277 N N . SER A 1 161 ? 111.843 9.455 78.254 1.00 36.71 161 SER A N 1
ATOM 1278 C CA . SER A 1 161 ? 110.824 10.510 78.289 1.00 36.81 161 SER A CA 1
ATOM 1279 C C . SER A 1 161 ? 109.423 9.907 78.467 1.00 36.86 161 SER A C 1
ATOM 1280 O O . SER A 1 161 ? 109.196 8.733 78.166 1.00 36.98 161 SER A O 1
ATOM 1283 N N . ILE A 1 162 ? 108.497 10.738 78.965 1.00 37.02 162 ILE A N 1
ATOM 1284 C CA . ILE A 1 162 ? 107.064 10.427 79.049 1.00 37.15 162 ILE A CA 1
ATOM 1285 C C . ILE A 1 162 ? 106.278 11.745 79.012 1.00 37.23 162 ILE A C 1
ATOM 1286 O O . ILE A 1 162 ? 106.815 12.791 79.368 1.00 37.29 162 ILE A O 1
ATOM 1291 N N . CYS A 1 163 ? 105.013 11.669 78.578 1.00 37.35 163 CYS A N 1
ATOM 1292 C CA . CYS A 1 163 ? 104.044 12.764 78.676 1.00 37.43 163 CYS A CA 1
ATOM 1293 C C . CYS A 1 163 ? 102.792 12.258 79.403 1.00 37.39 163 CYS A C 1
ATOM 1294 O O . CYS A 1 163 ? 102.125 11.343 78.916 1.00 37.42 163 CYS A O 1
ATOM 1297 N N . VAL A 1 164 ? 102.494 12.858 80.565 1.00 37.44 164 VAL A N 1
ATOM 1298 C CA . VAL A 1 164 ? 101.367 12.466 81.424 1.00 37.51 164 VAL A CA 1
ATOM 1299 C C . VAL A 1 164 ? 100.414 13.661 81.560 1.00 37.56 164 VAL A C 1
ATOM 1300 O O . VAL A 1 164 ? 100.860 14.798 81.717 1.00 37.58 164 VAL A O 1
ATOM 1304 N N . GLU A 1 165 ? 99.106 13.377 81.498 1.00 37.81 165 GLU A N 1
ATOM 1305 C CA . GLU A 1 165 ? 98.034 14.373 81.566 1.00 37.92 165 GLU A CA 1
ATOM 1306 C C . GLU A 1 165 ? 97.320 14.235 82.917 1.00 37.94 165 GLU A C 1
ATOM 1307 O O . GLU A 1 165 ? 96.726 13.191 83.196 1.00 38.00 165 GLU A O 1
ATOM 1313 N N . VAL A 1 166 ? 97.373 15.298 83.733 1.00 38.01 166 VAL A N 1
ATOM 1314 C CA . VAL A 1 166 ? 96.825 15.296 85.101 1.00 38.12 166 VAL A CA 1
ATOM 1315 C C . VAL A 1 166 ? 95.426 15.913 85.074 1.00 38.34 166 VAL A C 1
ATOM 1316 O O . VAL A 1 166 ? 95.228 16.962 84.467 1.00 38.33 166 VAL A O 1
ATOM 1320 N N . PRO A 1 167 ? 94.413 15.287 85.723 1.00 38.68 167 PRO A N 1
ATOM 1321 C CA . PRO A 1 167 ? 93.039 15.793 85.686 1.00 38.85 167 PRO A CA 1
ATOM 1322 C C . PRO A 1 167 ? 92.799 17.003 86.604 1.00 39.08 167 PRO A C 1
ATOM 1323 O O . PRO A 1 167 ? 93.682 17.383 87.378 1.00 39.13 167 PRO A O 1
ATOM 1327 N N . PHE A 1 168 ? 91.593 17.577 86.503 1.00 39.30 168 PHE A N 1
ATOM 1328 C CA . PHE A 1 168 ? 91.138 18.704 87.322 1.00 39.46 168 PHE A CA 1
ATOM 1329 C C . PHE A 1 168 ? 90.351 18.159 88.523 1.00 39.83 168 PHE A C 1
ATOM 1330 O O . PHE A 1 168 ? 89.146 18.398 88.655 1.00 39.91 168 PHE A O 1
ATOM 1338 N N . ASP A 1 169 ? 91.053 17.418 89.390 1.00 40.11 169 ASP A N 1
ATOM 1339 C CA . ASP A 1 169 ? 90.481 16.804 90.588 1.00 40.23 169 ASP A CA 1
ATOM 1340 C C . ASP A 1 169 ? 90.589 17.806 91.744 1.00 40.06 169 ASP A C 1
ATOM 1341 O O . ASP A 1 169 ? 91.558 17.784 92.508 1.00 39.98 169 ASP A O 1
ATOM 1346 N N . THR A 1 170 ? 89.586 18.688 91.839 1.00 39.86 170 THR A N 1
ATOM 1347 C CA . THR A 1 170 ? 89.505 19.725 92.869 1.00 39.72 170 THR A CA 1
ATOM 1348 C C . THR A 1 170 ? 88.033 20.001 93.207 1.00 39.45 170 THR A C 1
ATOM 1349 O O . THR A 1 170 ? 87.124 19.573 92.491 1.00 39.39 170 THR A O 1
ATOM 1353 N N . GLU A 1 171 ? 87.830 20.732 94.308 1.00 39.29 171 GLU A N 1
ATOM 1354 C CA . GLU A 1 171 ? 86.509 21.089 94.829 1.00 39.23 171 GLU A CA 1
ATOM 1355 C C . GLU A 1 171 ? 85.980 22.337 94.106 1.00 38.66 171 GLU A C 1
ATOM 1356 O O . GLU A 1 171 ? 84.767 22.499 93.953 1.00 38.69 171 GLU A O 1
ATOM 1362 N N . ASN A 1 172 ? 86.901 23.204 93.666 1.00 37.81 172 ASN A N 1
ATOM 1363 C CA . ASN A 1 172 ? 86.597 24.536 93.149 1.00 37.12 172 ASN A CA 1
ATOM 1364 C C . ASN A 1 172 ? 86.184 24.444 91.674 1.00 36.47 172 ASN A C 1
ATOM 1365 O O . ASN A 1 172 ? 86.531 23.486 90.979 1.00 36.53 172 ASN A O 1
ATOM 1370 N N . ASN A 1 173 ? 85.439 25.460 91.217 1.00 35.75 173 ASN A N 1
ATOM 1371 C CA . ASN A 1 173 ? 85.023 25.607 89.820 1.00 35.24 173 ASN A CA 1
ATOM 1372 C C . ASN A 1 173 ? 86.244 25.953 88.958 1.00 34.84 173 ASN A C 1
ATOM 1373 O O . ASN A 1 173 ? 86.445 25.353 87.900 1.00 34.77 173 ASN A O 1
ATOM 1378 N N . TRP A 1 174 ? 87.037 26.928 89.425 1.00 34.44 174 TRP A N 1
ATOM 1379 C CA . TRP A 1 174 ? 88.271 27.376 88.774 1.00 34.13 174 TRP A CA 1
ATOM 1380 C C . TRP A 1 174 ? 89.454 27.234 89.739 1.00 34.29 174 TRP A C 1
ATOM 1381 O O . TRP A 1 174 ? 89.278 27.267 90.959 1.00 34.36 174 TRP A O 1
ATOM 1392 N N . ALA A 1 175 ? 90.652 27.071 89.165 1.00 34.55 175 ALA A N 1
ATOM 1393 C CA . ALA A 1 175 ? 91.920 27.160 89.884 1.00 34.85 175 ALA A CA 1
ATOM 1394 C C . ALA A 1 175 ? 92.465 28.587 89.748 1.00 35.20 175 ALA A C 1
ATOM 1395 O O . ALA A 1 175 ? 92.401 29.174 88.667 1.00 35.17 175 ALA A O 1
ATOM 1397 N N . VAL A 1 176 ? 93.011 29.120 90.847 1.00 35.79 176 VAL A N 1
ATOM 1398 C CA . VAL A 1 176 ? 93.550 30.479 90.896 1.00 36.23 176 VAL A CA 1
ATOM 1399 C C . VAL A 1 176 ? 94.964 30.440 90.296 1.00 36.62 176 VAL A C 1
ATOM 1400 O O . VAL A 1 176 ? 95.785 29.618 90.696 1.00 36.65 176 VAL A O 1
ATOM 1404 N N . THR A 1 177 ? 95.230 31.319 89.321 1.00 37.07 177 THR A N 1
ATOM 1405 C CA . THR A 1 177 ? 96.487 31.305 88.565 1.00 37.44 177 THR A CA 1
ATOM 1406 C C . THR A 1 177 ? 97.630 31.848 89.434 1.00 37.95 177 THR A C 1
ATOM 1407 O O . THR A 1 177 ? 98.686 31.217 89.519 1.00 38.02 177 THR A O 1
ATOM 1411 N N . PHE A 1 178 ? 97.411 33.012 90.062 1.00 38.56 178 PHE A N 1
ATOM 1412 C CA . PHE A 1 178 ? 98.469 33.731 90.780 1.00 39.05 178 PHE A CA 1
ATOM 1413 C C . PHE A 1 178 ? 97.903 34.517 91.970 1.00 39.65 178 PHE A C 1
ATOM 1414 O O . PHE A 1 178 ? 96.692 34.725 92.082 1.00 39.72 178 PHE A O 1
ATOM 1422 N N . ASP A 1 179 ? 98.822 34.939 92.850 1.00 40.39 179 ASP A N 1
ATOM 1423 C CA . ASP A 1 179 ? 98.577 35.871 93.955 1.00 40.95 179 ASP A CA 1
ATOM 1424 C C . ASP A 1 179 ? 99.527 37.067 93.809 1.00 41.28 179 ASP A C 1
ATOM 1425 O O . ASP A 1 179 ? 100.460 37.030 93.003 1.00 41.33 179 ASP A O 1
ATOM 1430 N N . GLU A 1 180 ? 99.275 38.119 94.599 1.00 41.79 180 GLU A N 1
ATOM 1431 C CA . GLU A 1 180 ? 100.133 39.316 94.639 1.00 42.20 180 GLU A CA 1
ATOM 1432 C C . GLU A 1 180 ? 101.464 38.979 95.328 1.00 42.14 180 GLU A C 1
ATOM 1433 O O . GLU A 1 180 ? 102.517 39.445 94.893 1.00 42.16 180 GLU A O 1
ATOM 1439 N N . ASP A 1 181 ? 101.398 38.169 96.393 1.00 42.10 181 ASP A N 1
ATOM 1440 C CA . ASP A 1 181 ? 102.562 37.693 97.136 1.00 42.06 181 ASP A CA 1
ATOM 1441 C C . ASP A 1 181 ? 102.383 36.190 97.384 1.00 41.89 181 ASP A C 1
ATOM 1442 O O . ASP A 1 181 ? 101.454 35.777 98.082 1.00 41.86 181 ASP A O 1
ATOM 1447 N N . ALA A 1 182 ? 103.287 35.391 96.805 1.00 41.73 182 ALA A N 1
ATOM 1448 C CA . ALA A 1 182 ? 103.215 33.932 96.832 1.00 41.58 182 ALA A CA 1
ATOM 1449 C C . ALA A 1 182 ? 103.694 33.369 98.180 1.00 41.39 182 ALA A C 1
ATOM 1450 O O . ALA A 1 182 ? 103.404 32.210 98.488 1.00 41.44 182 ALA A O 1
ATOM 1452 N N . GLN A 1 183 ? 104.417 34.181 98.969 1.00 41.20 183 GLN A N 1
ATOM 1453 C CA . GLN A 1 183 ? 105.009 33.764 100.249 1.00 41.11 183 GLN A CA 1
ATOM 1454 C C . GLN A 1 183 ? 104.239 34.339 101.450 1.00 40.83 183 GLN A C 1
ATOM 1455 O O . GLN A 1 183 ? 104.691 34.185 102.588 1.00 40.74 183 GLN A O 1
ATOM 1461 N N . ARG A 1 184 ? 103.082 34.976 101.212 1.00 40.66 184 ARG A N 1
ATOM 1462 C CA . ARG A 1 184 ? 102.273 35.574 102.280 1.00 40.58 184 ARG A CA 1
ATOM 1463 C C . ARG A 1 184 ? 101.481 34.475 103.001 1.00 40.49 184 ARG A C 1
ATOM 1464 O O . ARG A 1 184 ? 100.915 33.590 102.356 1.00 40.62 184 ARG A O 1
ATOM 1472 N N . ASN A 1 185 ? 101.448 34.559 104.337 1.00 40.40 185 ASN A N 1
ATOM 1473 C CA . ASN A 1 185 ? 100.751 33.611 105.204 1.00 40.38 185 ASN A CA 1
ATOM 1474 C C . ASN A 1 185 ? 99.342 34.149 105.486 1.00 40.24 185 ASN A C 1
ATOM 1475 O O . ASN A 1 185 ? 99.137 34.892 106.450 1.00 40.20 185 ASN A O 1
ATOM 1480 N N . TYR A 1 186 ? 98.389 33.769 104.625 1.00 40.20 186 TYR A N 1
ATOM 1481 C CA . TYR A 1 186 ? 96.972 34.136 104.752 1.00 40.18 186 TYR A CA 1
ATOM 1482 C C . TYR A 1 186 ? 96.132 32.859 104.889 1.00 40.27 186 TYR A C 1
ATOM 1483 O O . TYR A 1 186 ? 96.678 31.752 104.872 1.00 40.42 186 TYR A O 1
ATOM 1492 N N . SER A 1 187 ? 94.813 33.042 105.057 1.00 40.33 187 SER A N 1
ATOM 1493 C CA . SER A 1 187 ? 93.810 31.970 105.205 1.00 40.37 187 SER A CA 1
ATOM 1494 C C . SER A 1 187 ? 94.231 30.716 104.425 1.00 40.41 187 SER A C 1
ATOM 1495 O O . SER A 1 187 ? 94.368 30.755 103.201 1.00 40.28 187 SER A O 1
ATOM 1498 N N . TRP A 1 188 ? 94.424 29.612 105.160 1.00 40.66 188 TRP A N 1
ATOM 1499 C CA . TRP A 1 188 ? 95.201 28.445 104.713 1.00 40.82 188 TRP A CA 1
ATOM 1500 C C . TRP A 1 188 ? 94.493 27.682 103.582 1.00 40.86 188 TRP A C 1
ATOM 1501 O O . TRP A 1 188 ? 95.168 27.126 102.713 1.00 40.89 188 TRP A O 1
ATOM 1512 N N . ARG A 1 189 ? 93.153 27.652 103.597 1.00 40.96 189 ARG A N 1
ATOM 1513 C CA . ARG A 1 189 ? 92.365 26.940 102.576 1.00 41.11 189 ARG A CA 1
ATOM 1514 C C . ARG A 1 189 ? 92.419 27.700 101.242 1.00 41.11 189 ARG A C 1
ATOM 1515 O O . ARG A 1 189 ? 92.494 27.077 100.182 1.00 41.11 189 ARG A O 1
ATOM 1523 N N . ASP A 1 190 ? 92.371 29.038 101.307 1.00 41.19 190 ASP A N 1
ATOM 1524 C CA . ASP A 1 190 ? 92.500 29.921 100.136 1.00 41.28 190 ASP A CA 1
ATOM 1525 C C . ASP A 1 190 ? 93.920 29.847 99.555 1.00 41.20 190 ASP A C 1
ATOM 1526 O O . ASP A 1 190 ? 94.096 29.971 98.342 1.00 41.15 190 ASP A O 1
ATOM 1531 N N . LYS A 1 191 ? 94.918 29.665 100.433 1.00 41.23 191 LYS A N 1
ATOM 1532 C CA . LYS A 1 191 ? 96.348 29.615 100.070 1.00 41.28 191 LYS A CA 1
ATOM 1533 C C . LYS A 1 191 ? 96.617 28.462 99.089 1.00 41.39 191 LYS A C 1
ATOM 1534 O O . LYS A 1 191 ? 97.424 28.611 98.169 1.00 41.48 191 LYS A O 1
ATOM 1540 N N . GLY A 1 192 ? 95.925 27.331 99.286 1.00 41.47 192 GLY A N 1
ATOM 1541 C CA . GLY A 1 192 ? 96.129 26.103 98.509 1.00 41.57 192 GLY A CA 1
ATOM 1542 C C . GLY A 1 192 ? 95.299 26.018 97.233 1.00 41.60 192 GLY A C 1
ATOM 1543 O O . GLY A 1 192 ? 95.431 25.040 96.498 1.00 41.62 192 GLY A O 1
ATOM 1544 N N . ASP A 1 193 ? 94.472 27.035 96.945 1.00 41.66 193 ASP A N 1
ATOM 1545 C CA . ASP A 1 193 ? 93.545 27.025 95.797 1.00 41.73 193 ASP A CA 1
ATOM 1546 C C . ASP A 1 193 ? 94.258 27.412 94.489 1.00 41.42 193 ASP A C 1
ATOM 1547 O O . ASP A 1 193 ? 93.619 27.417 93.434 1.00 41.29 193 ASP A O 1
ATOM 1552 N N . THR A 1 194 ? 95.565 27.716 94.547 1.00 41.25 194 THR A N 1
ATOM 1553 C CA . THR A 1 194 ? 96.371 28.038 93.364 1.00 41.11 194 THR A CA 1
ATOM 1554 C C . THR A 1 194 ? 96.872 26.769 92.653 1.00 40.74 194 THR A C 1
ATOM 1555 O O . THR A 1 194 ? 97.450 26.877 91.568 1.00 40.74 194 THR A O 1
ATOM 1559 N N . VAL A 1 195 ? 96.661 25.588 93.255 1.00 40.27 195 VAL A N 1
ATOM 1560 C CA . VAL A 1 195 ? 97.004 24.292 92.650 1.00 39.90 195 VAL A CA 1
ATOM 1561 C C . VAL A 1 195 ? 95.766 23.385 92.677 1.00 39.65 195 VAL A C 1
ATOM 1562 O O . VAL A 1 195 ? 94.820 23.634 93.430 1.00 39.79 195 VAL A O 1
ATOM 1566 N N . THR A 1 196 ? 95.797 22.335 91.844 1.00 39.22 196 THR A N 1
ATOM 1567 C CA . THR A 1 196 ? 94.736 21.322 91.751 1.00 39.02 196 THR A CA 1
ATOM 1568 C C . THR A 1 196 ? 95.259 19.945 92.192 1.00 38.65 196 THR A C 1
ATOM 1569 O O . THR A 1 196 ? 94.581 18.935 91.980 1.00 38.70 196 THR A O 1
ATOM 1573 N N . GLY A 1 197 ? 96.445 19.912 92.817 1.00 38.14 197 GLY A N 1
ATOM 1574 C CA . GLY A 1 197 ? 97.109 18.674 93.227 1.00 37.78 197 GLY A CA 1
ATOM 1575 C C . GLY A 1 197 ? 98.613 18.743 93.023 1.00 37.38 197 GLY A C 1
ATOM 1576 O O . GLY A 1 197 ? 99.180 19.833 92.909 1.00 37.28 197 GLY A O 1
ATOM 1577 N N . HIS A 1 198 ? 99.250 17.565 92.984 1.00 37.04 198 HIS A N 1
ATOM 1578 C CA . HIS A 1 198 ? 100.701 17.429 92.830 1.00 36.83 198 HIS A CA 1
ATOM 1579 C C . HIS A 1 198 ? 101.042 16.236 91.931 1.00 36.97 198 HIS A C 1
ATOM 1580 O O . HIS A 1 198 ? 100.231 15.324 91.748 1.00 37.03 198 HIS A O 1
ATOM 1587 N N . LEU A 1 199 ? 102.263 16.276 91.384 1.00 37.17 199 LEU A N 1
ATOM 1588 C CA . LEU A 1 199 ? 102.862 15.199 90.604 1.00 37.36 199 LEU A CA 1
ATOM 1589 C C . LEU A 1 199 ? 104.220 14.860 91.233 1.00 37.43 199 LEU A C 1
ATOM 1590 O O . LEU A 1 199 ? 105.102 15.720 91.294 1.00 37.54 199 LEU A O 1
ATOM 1595 N N . VAL A 1 200 ? 104.368 13.613 91.703 1.00 37.63 200 VAL A N 1
ATOM 1596 C CA . VAL A 1 200 ? 105.501 13.187 92.535 1.00 37.84 200 VAL A CA 1
ATOM 1597 C C . VAL A 1 200 ? 106.307 12.128 91.771 1.00 38.09 200 VAL A C 1
ATOM 1598 O O . VAL A 1 200 ? 105.768 11.082 91.411 1.00 38.21 200 VAL A O 1
ATOM 1602 N N . VAL A 1 201 ? 107.601 12.412 91.560 1.00 38.40 201 VAL A N 1
ATOM 1603 C CA . VAL A 1 201 ? 108.541 11.536 90.856 1.00 38.75 201 VAL A CA 1
ATOM 1604 C C . VAL A 1 201 ? 109.443 10.864 91.902 1.00 39.17 201 VAL A C 1
ATOM 1605 O O . VAL A 1 201 ? 110.098 11.556 92.683 1.00 39.18 201 VAL A O 1
ATOM 1609 N N . THR A 1 202 ? 109.467 9.523 91.899 1.00 39.83 202 THR A N 1
ATOM 1610 C CA . THR A 1 202 ? 110.226 8.706 92.859 1.00 40.41 202 THR A CA 1
ATOM 1611 C C . THR A 1 202 ? 111.157 7.763 92.098 1.00 40.79 202 THR A C 1
ATOM 1612 O O . THR A 1 202 ? 110.685 6.954 91.302 1.00 40.83 202 THR A O 1
ATOM 1616 N N . PRO A 1 203 ? 112.496 7.832 92.310 1.00 41.31 203 PRO A N 1
ATOM 1617 C CA . PRO A 1 203 ? 113.432 6.883 91.703 1.00 41.68 203 PRO A CA 1
ATOM 1618 C C . PRO A 1 203 ? 113.765 5.666 92.583 1.00 42.11 203 PRO A C 1
ATOM 1619 O O . PRO A 1 203 ? 113.272 5.561 93.710 1.00 42.10 203 PRO A O 1
ATOM 1623 N N . VAL A 1 204 ? 114.602 4.770 92.044 1.00 42.61 204 VAL A N 1
ATOM 1624 C CA . VAL A 1 204 ? 115.207 3.652 92.779 1.00 42.94 204 VAL A CA 1
ATOM 1625 C C . VAL A 1 204 ? 116.554 4.126 93.343 1.00 43.03 204 VAL A C 1
ATOM 1626 O O . VAL A 1 204 ? 116.788 4.035 94.550 1.00 42.99 204 VAL A O 1
ATOM 1630 N N . VAL A 1 205 ? 117.421 4.622 92.449 1.00 43.14 205 VAL A N 1
ATOM 1631 C CA . VAL A 1 205 ? 118.748 5.164 92.784 1.00 43.20 205 VAL A CA 1
ATOM 1632 C C . VAL A 1 205 ? 118.796 6.636 92.351 1.00 43.00 205 VAL A C 1
ATOM 1633 O O . VAL A 1 205 ? 117.926 7.098 91.613 1.00 42.89 205 VAL A O 1
ATOM 1637 N N . SER A 1 206 ? 119.831 7.353 92.808 1.00 42.84 206 SER A N 1
ATOM 1638 C CA . SER A 1 206 ? 120.009 8.784 92.529 1.00 42.56 206 SER A CA 1
ATOM 1639 C C . SER A 1 206 ? 120.163 9.013 91.018 1.00 42.25 206 SER A C 1
ATOM 1640 O O . SER A 1 206 ? 120.983 8.360 90.370 1.00 42.31 206 SER A O 1
ATOM 1643 N N . VAL A 1 207 ? 119.362 9.942 90.478 1.00 41.83 207 VAL A N 1
ATOM 1644 C CA . VAL A 1 207 ? 119.292 10.227 89.038 1.00 41.50 207 VAL A CA 1
ATOM 1645 C C . VAL A 1 207 ? 118.706 11.634 88.845 1.00 41.12 207 VAL A C 1
ATOM 1646 O O . VAL A 1 207 ? 117.957 12.114 89.696 1.00 41.19 207 VAL A O 1
ATOM 1650 N N . TYR A 1 208 ? 119.053 12.278 87.722 1.00 40.78 208 TYR A N 1
ATOM 1651 C CA . TYR A 1 208 ? 118.579 13.625 87.378 1.00 40.49 208 TYR A CA 1
ATOM 1652 C C . TYR A 1 208 ? 117.394 13.537 86.407 1.00 39.85 208 TYR A C 1
ATOM 1653 O O . TYR A 1 208 ? 117.248 12.544 85.689 1.00 39.96 208 TYR A O 1
ATOM 1662 N N . MET A 1 209 ? 116.557 14.585 86.404 1.00 39.19 209 MET A N 1
ATOM 1663 C CA . MET A 1 209 ? 115.415 14.709 85.486 1.00 38.80 209 MET A CA 1
ATOM 1664 C C . MET A 1 209 ? 115.278 16.160 85.002 1.00 38.18 209 MET A C 1
ATOM 1665 O O . MET A 1 209 ? 115.814 17.085 85.617 1.00 38.12 209 MET A O 1
ATOM 1670 N N . SER A 1 210 ? 114.547 16.328 83.892 1.00 37.64 210 SER A N 1
ATOM 1671 C CA . SER A 1 210 ? 114.083 17.622 83.385 1.00 37.25 210 SER A CA 1
ATOM 1672 C C . SER A 1 210 ? 112.566 17.556 83.167 1.00 36.84 210 SER A C 1
ATOM 1673 O O . SER A 1 210 ? 112.046 16.516 82.755 1.00 36.91 210 SER A O 1
ATOM 1676 N N . VAL A 1 211 ? 111.878 18.673 83.434 1.00 36.34 211 VAL A N 1
ATOM 1677 C CA . VAL A 1 211 ? 110.413 18.738 83.461 1.00 35.96 211 VAL A CA 1
ATOM 1678 C C . VAL A 1 211 ? 109.949 19.918 82.598 1.00 35.61 211 VAL A C 1
ATOM 1679 O O . VAL A 1 211 ? 110.429 21.040 82.766 1.00 35.62 211 VAL A O 1
ATOM 1683 N N . TRP A 1 212 ? 109.012 19.637 81.682 1.00 35.36 212 TRP A N 1
ATOM 1684 C CA . TRP A 1 212 ? 108.275 20.642 80.915 1.00 35.23 212 TRP A CA 1
ATOM 1685 C C . TRP A 1 212 ? 106.790 20.564 81.296 1.00 35.27 212 TRP A C 1
ATOM 1686 O O . TRP A 1 212 ? 106.341 19.539 81.811 1.00 35.36 212 TRP A O 1
ATOM 1697 N N . VAL A 1 213 ? 106.048 21.652 81.048 1.00 35.47 213 VAL A N 1
ATOM 1698 C CA . VAL A 1 213 ? 104.599 21.721 81.307 1.00 35.68 213 VAL A CA 1
ATOM 1699 C C . VAL A 1 213 ? 103.908 22.441 80.140 1.00 35.89 213 VAL A C 1
ATOM 1700 O O . VAL A 1 213 ? 104.474 23.357 79.544 1.00 35.94 213 VAL A O 1
ATOM 1704 N N . GLU A 1 214 ? 102.672 22.016 79.848 1.00 36.30 214 GLU A N 1
ATOM 1705 C CA . GLU A 1 214 ? 101.797 22.651 78.860 1.00 36.65 214 GLU A CA 1
ATOM 1706 C C . GLU A 1 214 ? 100.333 22.392 79.239 1.00 36.80 214 GLU A C 1
ATOM 1707 O O . GLU A 1 214 ? 100.039 21.529 80.070 1.00 36.88 214 GLU A O 1
ATOM 1713 N N . ALA A 1 215 ? 99.428 23.151 78.610 1.00 37.05 215 ALA A N 1
ATOM 1714 C CA . ALA A 1 215 ? 97.986 22.977 78.770 1.00 37.31 215 ALA A CA 1
ATOM 1715 C C . ALA A 1 215 ? 97.524 21.751 77.972 1.00 37.59 215 ALA A C 1
ATOM 1716 O O . ALA A 1 215 ? 98.104 21.425 76.934 1.00 37.63 215 ALA A O 1
ATOM 1718 N N . GLY A 1 216 ? 96.476 21.085 78.472 1.00 38.02 216 GLY A N 1
ATOM 1719 C CA . GLY A 1 216 ? 95.832 19.966 77.785 1.00 38.45 216 GLY A CA 1
ATOM 1720 C C . GLY A 1 216 ? 94.895 20.447 76.689 1.00 38.88 216 GLY A C 1
ATOM 1721 O O . GLY A 1 216 ? 94.738 21.654 76.480 1.00 38.91 216 GLY A O 1
ATOM 1722 N N . ASP A 1 217 ? 94.271 19.491 75.990 1.00 39.37 217 ASP A N 1
ATOM 1723 C CA . ASP A 1 217 ? 93.267 19.775 74.961 1.00 39.72 217 ASP A CA 1
ATOM 1724 C C . ASP A 1 217 ? 91.987 20.273 75.647 1.00 39.75 217 ASP A C 1
ATOM 1725 O O . ASP A 1 217 ? 91.428 21.300 75.257 1.00 39.76 217 ASP A O 1
ATOM 1730 N N . ASP A 1 218 ? 91.543 19.523 76.663 1.00 39.76 218 ASP A N 1
ATOM 1731 C CA . ASP A 1 218 ? 90.464 19.938 77.568 1.00 39.72 218 ASP A CA 1
ATOM 1732 C C . ASP A 1 218 ? 91.030 20.966 78.558 1.00 39.22 218 ASP A C 1
ATOM 1733 O O . ASP A 1 218 ? 91.514 20.605 79.633 1.00 39.23 218 ASP A O 1
ATOM 1738 N N . PHE A 1 219 ? 90.985 22.248 78.171 1.00 38.66 219 PHE A N 1
ATOM 1739 C CA . PHE A 1 219 ? 91.558 23.341 78.964 1.00 38.26 219 PHE A CA 1
ATOM 1740 C C . PHE A 1 219 ? 90.918 24.678 78.561 1.00 38.10 219 PHE A C 1
ATOM 1741 O O . PHE A 1 219 ? 90.713 24.940 77.374 1.00 38.10 219 PHE A O 1
ATOM 1749 N N . GLU A 1 220 ? 90.614 25.506 79.571 1.00 38.01 220 GLU A N 1
ATOM 1750 C CA . GLU A 1 220 ? 90.018 26.838 79.407 1.00 37.90 220 GLU A CA 1
ATOM 1751 C C . GLU A 1 220 ? 90.677 27.812 80.394 1.00 37.51 220 GLU A C 1
ATOM 1752 O O . GLU A 1 220 ? 91.134 27.399 81.462 1.00 37.45 220 GLU A O 1
ATOM 1758 N N . VAL A 1 221 ? 90.717 29.097 80.016 1.00 37.29 221 VAL A N 1
ATOM 1759 C CA . VAL A 1 221 ? 91.126 30.207 80.894 1.00 37.15 221 VAL A CA 1
ATOM 1760 C C . VAL A 1 221 ? 90.018 31.267 80.873 1.00 37.13 221 VAL A C 1
ATOM 1761 O O . VAL A 1 221 ? 89.276 31.377 79.893 1.00 37.22 221 VAL A O 1
ATOM 1765 N N . SER A 1 222 ? 89.926 32.042 81.959 1.00 37.14 222 SER A N 1
ATOM 1766 C CA . SER A 1 222 ? 88.925 33.102 82.108 1.00 37.20 222 SER A CA 1
ATOM 1767 C C . SER A 1 222 ? 89.368 34.089 83.198 1.00 37.15 222 SER A C 1
ATOM 1768 O O . SER A 1 222 ? 90.464 33.954 83.748 1.00 37.03 222 SER A O 1
ATOM 1771 N N . ASN A 1 223 ? 88.517 35.089 83.474 1.00 37.33 223 ASN A N 1
ATOM 1772 C CA . ASN A 1 223 ? 88.753 36.145 84.468 1.00 37.45 223 ASN A CA 1
ATOM 1773 C C . ASN A 1 223 ? 89.937 36.999 83.997 1.00 37.52 223 ASN A C 1
ATOM 1774 O O . ASN A 1 223 ? 91.018 36.975 84.591 1.00 37.44 223 ASN A O 1
ATOM 1779 N N . PHE A 1 224 ? 89.700 37.747 82.914 1.00 37.77 224 PHE A N 1
ATOM 1780 C CA . PHE A 1 224 ? 90.700 38.599 82.282 1.00 38.01 224 PHE A CA 1
ATOM 1781 C C . PHE A 1 224 ? 91.002 39.791 83.202 1.00 38.15 224 PHE A C 1
ATOM 1782 O O . PHE A 1 224 ? 90.085 40.495 83.624 1.00 38.20 224 PHE A O 1
ATOM 1790 N N . TYR A 1 225 ? 92.293 39.990 83.499 1.00 38.38 225 TYR A N 1
ATOM 1791 C CA . TYR A 1 225 ? 92.784 40.977 84.475 1.00 38.60 225 TYR A CA 1
ATOM 1792 C C . TYR A 1 225 ? 93.432 42.189 83.786 1.00 39.03 225 TYR A C 1
ATOM 1793 O O . TYR A 1 225 ? 93.637 43.214 84.439 1.00 39.11 225 TYR A O 1
ATOM 1802 N N . GLY A 1 226 ? 93.758 42.074 82.490 1.00 39.53 226 GLY A N 1
ATOM 1803 C CA . GLY A 1 226 ? 94.481 43.111 81.755 1.00 40.01 226 GLY A CA 1
ATOM 1804 C C . GLY A 1 226 ? 95.977 43.084 82.060 1.00 40.38 226 GLY A C 1
ATOM 1805 O O . GLY A 1 226 ? 96.431 42.296 82.889 1.00 40.29 226 GLY A O 1
ATOM 1806 N N . PRO A 1 227 ? 96.789 43.943 81.400 1.00 41.04 227 PRO A N 1
ATOM 1807 C CA . PRO A 1 227 ? 98.244 43.919 81.565 1.00 41.42 227 PRO A CA 1
ATOM 1808 C C . PRO A 1 227 ? 98.713 44.570 82.866 1.00 41.87 227 PRO A C 1
ATOM 1809 O O . PRO A 1 227 ? 98.182 45.608 83.259 1.00 41.96 227 PRO A O 1
ATOM 1813 N N . PRO A 1 228 ? 99.717 43.990 83.570 1.00 42.39 228 PRO A N 1
ATOM 1814 C CA . PRO A 1 228 ? 100.276 44.599 84.780 1.00 42.81 228 PRO A CA 1
ATOM 1815 C C . PRO A 1 228 ? 101.385 45.623 84.488 1.00 43.24 228 PRO A C 1
ATOM 1816 O O . PRO A 1 228 ? 101.718 45.863 83.324 1.00 43.37 228 PRO A O 1
ATOM 1820 N N . SER A 1 229 ? 101.937 46.213 85.556 1.00 43.75 229 SER A N 1
ATOM 1821 C CA . SER A 1 229 ? 103.118 47.076 85.481 1.00 44.18 229 SER A CA 1
ATOM 1822 C C . SER A 1 229 ? 104.355 46.211 85.209 1.00 44.57 229 SER A C 1
ATOM 1823 O O . SER A 1 229 ? 104.581 45.223 85.910 1.00 44.57 229 SER A O 1
ATOM 1826 N N . VAL A 1 230 ? 105.143 46.599 84.196 1.00 45.17 230 VAL A N 1
ATOM 1827 C CA . VAL A 1 230 ? 106.248 45.787 83.666 1.00 45.64 230 VAL A CA 1
ATOM 1828 C C . VAL A 1 230 ? 107.487 46.671 83.464 1.00 46.19 230 VAL A C 1
ATOM 1829 O O . VAL A 1 230 ? 107.405 47.898 83.537 1.00 46.28 230 VAL A O 1
ATOM 1833 N N . LYS A 1 231 ? 108.627 46.013 83.214 1.00 47.04 231 LYS A N 1
ATOM 1834 C CA . LYS A 1 231 ? 109.924 46.653 82.961 1.00 47.77 231 LYS A CA 1
ATOM 1835 C C . LYS A 1 231 ? 110.682 45.843 81.900 1.00 48.10 231 LYS A C 1
ATOM 1836 O O . LYS A 1 231 ? 110.449 44.640 81.748 1.00 48.21 231 LYS A O 1
ATOM 1842 N N . THR A 1 232 ? 111.581 46.519 81.174 1.00 48.63 232 THR A N 1
ATOM 1843 C CA . THR A 1 232 ? 112.439 45.893 80.161 1.00 49.13 232 THR A CA 1
ATOM 1844 C C . THR A 1 232 ? 113.749 46.684 80.030 1.00 49.54 232 THR A C 1
ATOM 1845 O O . THR A 1 232 ? 113.785 47.890 80.292 1.00 49.53 232 THR A O 1
ATOM 1849 N N . ASN A 1 233 ? 114.813 45.979 79.624 1.00 50.11 233 ASN A N 1
ATOM 1850 C CA . ASN A 1 233 ? 116.128 46.566 79.338 1.00 50.68 233 ASN A CA 1
ATOM 1851 C C . ASN A 1 233 ? 116.772 45.833 78.149 1.00 51.14 233 ASN A C 1
ATOM 1852 O O . ASN A 1 233 ? 117.991 45.662 78.109 1.00 51.29 233 ASN A O 1
ATOM 1857 N N . ASP A 1 234 ? 115.943 45.425 77.177 1.00 51.73 234 ASP A N 1
ATOM 1858 C CA . ASP A 1 234 ? 116.367 44.622 76.018 1.00 52.30 234 ASP A CA 1
ATOM 1859 C C . ASP A 1 234 ? 117.223 45.467 75.065 1.00 52.35 234 ASP A C 1
ATOM 1860 O O . ASP A 1 234 ? 118.174 44.955 74.469 1.00 52.45 234 ASP A O 1
ATOM 1865 N N . TRP A 1 235 ? 116.857 46.749 74.924 1.00 52.34 235 TRP A N 1
ATOM 1866 C CA . TRP A 1 235 ? 117.548 47.744 74.082 1.00 52.35 235 TRP A CA 1
ATOM 1867 C C . TRP A 1 235 ? 119.065 47.748 74.335 1.00 52.19 235 TRP A C 1
ATOM 1868 O O . TRP A 1 235 ? 119.850 47.867 73.392 1.00 52.31 235 TRP A O 1
ATOM 1879 N N . ASN A 1 236 ? 119.457 47.626 75.612 1.00 51.84 236 ASN A N 1
ATOM 1880 C CA . ASN A 1 236 ? 120.818 47.875 76.087 1.00 51.73 236 ASN A CA 1
ATOM 1881 C C . ASN A 1 236 ? 121.784 46.781 75.603 1.00 51.78 236 ASN A C 1
ATOM 1882 O O . ASN A 1 236 ? 122.976 47.054 75.443 1.00 51.74 236 ASN A O 1
ATOM 1887 N N . TYR A 1 237 ? 121.270 45.564 75.363 1.00 51.82 237 TYR A N 1
ATOM 1888 C CA . TYR A 1 237 ? 122.081 44.392 74.997 1.00 51.96 237 TYR A CA 1
ATOM 1889 C C . TYR A 1 237 ? 121.900 44.051 73.509 1.00 52.21 237 TYR A C 1
ATOM 1890 O O . TYR A 1 237 ? 121.651 42.893 73.162 1.00 52.24 237 TYR A O 1
ATOM 1899 N N . ALA A 1 238 ? 122.058 45.060 72.640 1.00 52.58 238 ALA A N 1
ATOM 1900 C CA . ALA A 1 238 ? 121.969 44.899 71.181 1.00 52.88 238 ALA A CA 1
ATOM 1901 C C . ALA A 1 238 ? 122.428 46.186 70.481 1.00 53.24 238 ALA A C 1
ATOM 1902 O O . ALA A 1 238 ? 122.161 47.288 70.967 1.00 53.33 238 ALA A O 1
ATOM 1904 N N . PHE A 1 239 ? 123.111 46.026 69.339 1.00 53.65 239 PHE A N 1
ATOM 1905 C CA . PHE A 1 239 ? 123.454 47.135 68.445 1.00 54.10 239 PHE A CA 1
ATOM 1906 C C . PHE A 1 239 ? 122.237 47.479 67.577 1.00 54.56 239 PHE A C 1
ATOM 1907 O O . PHE A 1 239 ? 121.386 46.622 67.324 1.00 54.49 239 PHE A O 1
ATOM 1915 N N . SER A 1 240 ? 122.179 48.738 67.124 1.00 55.39 240 SER A N 1
ATOM 1916 C CA . SER A 1 240 ? 121.165 49.215 66.181 1.00 56.04 240 SER A CA 1
ATOM 1917 C C . SER A 1 240 ? 121.610 48.900 64.746 1.00 56.73 240 SER A C 1
ATOM 1918 O O . SER A 1 240 ? 122.716 48.396 64.527 1.00 56.82 240 SER A O 1
ATOM 1921 N N . ASP A 1 241 ? 120.741 49.215 63.777 1.00 57.63 241 ASP A N 1
ATOM 1922 C CA . ASP A 1 241 ? 121.009 48.998 62.347 1.00 58.41 241 ASP A CA 1
ATOM 1923 C C . ASP A 1 241 ? 121.934 50.093 61.783 1.00 58.86 241 ASP A C 1
ATOM 1924 O O . ASP A 1 241 ? 122.369 49.979 60.635 1.00 58.93 241 ASP A O 1
ATOM 1929 N N . GLU A 1 242 ? 122.220 51.139 62.576 1.00 59.38 242 GLU A N 1
ATOM 1930 C CA . GLU A 1 242 ? 123.189 52.191 62.237 1.00 59.92 242 GLU A CA 1
ATOM 1931 C C . GLU A 1 242 ? 124.420 52.063 63.148 1.00 60.19 242 GLU A C 1
ATOM 1932 O O . GLU A 1 242 ? 124.791 53.015 63.841 1.00 60.29 242 GLU A O 1
ATOM 1938 N N . HIS A 1 243 ? 125.046 50.877 63.120 1.00 60.56 243 HIS A N 1
ATOM 1939 C CA . HIS A 1 243 ? 126.233 50.527 63.919 1.00 60.76 243 HIS A CA 1
ATOM 1940 C C . HIS A 1 243 ? 125.960 50.754 65.412 1.00 60.44 243 HIS A C 1
ATOM 1941 O O . HIS A 1 243 ? 126.672 50.231 66.270 1.00 60.07 243 HIS A O 1
ATOM 1948 N N . GLU B 2 1 ? 68.541 62.105 74.522 1.00 66.05 1 GLU B N 1
ATOM 1949 C CA . GLU B 2 1 ? 69.377 61.785 73.309 1.00 65.96 1 GLU B CA 1
ATOM 1950 C C . GLU B 2 1 ? 69.648 63.059 72.491 1.00 65.59 1 GLU B C 1
ATOM 1951 O O . GLU B 2 1 ? 70.775 63.260 72.032 1.00 65.63 1 GLU B O 1
ATOM 1957 N N . VAL B 2 2 ? 68.618 63.901 72.313 1.00 64.91 2 VAL B N 1
ATOM 1958 C CA . VAL B 2 2 ? 68.708 65.182 71.599 1.00 64.38 2 VAL B CA 1
ATOM 1959 C C . VAL B 2 2 ? 68.197 66.283 72.528 1.00 63.87 2 VAL B C 1
ATOM 1960 O O . VAL B 2 2 ? 67.111 66.151 73.092 1.00 63.83 2 VAL B O 1
ATOM 1964 N N . PRO B 2 3 ? 68.945 67.399 72.717 1.00 63.26 3 PRO B N 1
ATOM 1965 C CA . PRO B 2 3 ? 68.475 68.513 73.543 1.00 62.95 3 PRO B CA 1
ATOM 1966 C C . PRO B 2 3 ? 67.432 69.383 72.823 1.00 62.79 3 PRO B C 1
ATOM 1967 O O . PRO B 2 3 ? 67.340 69.350 71.593 1.00 62.94 3 PRO B O 1
ATOM 1971 N N . SER B 2 4 ? 66.669 70.150 73.611 1.00 62.45 4 SER B N 1
ATOM 1972 C CA . SER B 2 4 ? 65.614 71.049 73.134 1.00 62.18 4 SER B CA 1
ATOM 1973 C C . SER B 2 4 ? 65.951 72.498 73.512 1.00 61.96 4 SER B C 1
ATOM 1974 O O . SER B 2 4 ? 66.932 72.753 74.218 1.00 61.77 4 SER B O 1
ATOM 1977 N N . LYS B 2 5 ? 65.125 73.435 73.028 1.00 61.80 5 LYS B N 1
ATOM 1978 C CA . LYS B 2 5 ? 65.243 74.864 73.341 1.00 61.58 5 LYS B CA 1
ATOM 1979 C C . LYS B 2 5 ? 64.869 75.099 74.811 1.00 61.18 5 LYS B C 1
ATOM 1980 O O . LYS B 2 5 ? 64.179 74.281 75.427 1.00 60.93 5 LYS B O 1
ATOM 1986 N N . GLU B 2 6 ? 65.328 76.234 75.352 1.00 61.03 6 GLU B N 1
ATOM 1987 C CA . GLU B 2 6 ? 65.151 76.582 76.763 1.00 60.87 6 GLU B CA 1
ATOM 1988 C C . GLU B 2 6 ? 63.692 76.983 77.017 1.00 60.34 6 GLU B C 1
ATOM 1989 O O . GLU B 2 6 ? 63.061 77.626 76.174 1.00 60.48 6 GLU B O 1
ATOM 1995 N N . SER B 2 7 ? 63.182 76.590 78.191 1.00 59.65 7 SER B N 1
ATOM 1996 C CA . SER B 2 7 ? 61.815 76.861 78.641 1.00 59.26 7 SER B CA 1
ATOM 1997 C C . SER B 2 7 ? 61.858 77.334 80.104 1.00 58.83 7 SER B C 1
ATOM 1998 O O . SER B 2 7 ? 62.904 77.805 80.561 1.00 58.67 7 SER B O 1
ATOM 2001 N N . ILE B 2 8 ? 60.731 77.231 80.824 1.00 58.66 8 ILE B N 1
ATOM 2002 C CA . ILE B 2 8 ? 60.606 77.707 82.213 1.00 58.65 8 ILE B CA 1
ATOM 2003 C C . ILE B 2 8 ? 61.567 76.917 83.116 1.00 58.53 8 ILE B C 1
ATOM 2004 O O . ILE B 2 8 ? 62.198 77.506 83.998 1.00 58.60 8 ILE B O 1
ATOM 2009 N N . GLN B 2 9 ? 61.676 75.600 82.884 1.00 58.36 9 GLN B N 1
ATOM 2010 C CA . GLN B 2 9 ? 62.533 74.699 83.672 1.00 58.24 9 GLN B CA 1
ATOM 2011 C C . GLN B 2 9 ? 63.739 74.241 82.835 1.00 58.00 9 GLN B C 1
ATOM 2012 O O . GLN B 2 9 ? 64.129 73.070 82.891 1.00 57.90 9 GLN B O 1
ATOM 2018 N N . GLY B 2 10 ? 64.341 75.175 82.082 1.00 57.98 10 GLY B N 1
ATOM 2019 C CA . GLY B 2 10 ? 65.539 74.923 81.276 1.00 57.88 10 GLY B CA 1
ATOM 2020 C C . GLY B 2 10 ? 65.281 73.936 80.147 1.00 57.80 10 GLY B C 1
ATOM 2021 O O . GLY B 2 10 ? 64.198 73.931 79.556 1.00 57.83 10 GLY B O 1
ATOM 2022 N N . ASP B 2 11 ? 66.293 73.108 79.854 1.00 57.72 11 ASP B N 1
ATOM 2023 C CA . ASP B 2 11 ? 66.212 72.022 78.876 1.00 57.51 11 ASP B CA 1
ATOM 2024 C C . ASP B 2 11 ? 65.669 70.772 79.583 1.00 56.86 11 ASP B C 1
ATOM 2025 O O . ASP B 2 11 ? 66.439 69.968 80.116 1.00 56.92 11 ASP B O 1
ATOM 2030 N N . ALA B 2 12 ? 64.337 70.631 79.584 1.00 55.95 12 ALA B N 1
ATOM 2031 C CA . ALA B 2 12 ? 63.640 69.511 80.224 1.00 55.17 12 ALA B CA 1
ATOM 2032 C C . ALA B 2 12 ? 63.588 68.317 79.261 1.00 54.32 12 ALA B C 1
ATOM 2033 O O . ALA B 2 12 ? 62.556 68.052 78.637 1.00 54.22 12 ALA B O 1
ATOM 2035 N N . THR B 2 13 ? 64.724 67.615 79.148 1.00 53.38 13 THR B N 1
ATOM 2036 C CA . THR B 2 13 ? 64.871 66.401 78.333 1.00 52.67 13 THR B CA 1
ATOM 2037 C C . THR B 2 13 ? 65.698 65.366 79.111 1.00 51.48 13 THR B C 1
ATOM 2038 O O . THR B 2 13 ? 66.584 64.715 78.548 1.00 51.42 13 THR B O 1
ATOM 2042 N N . GLN B 2 14 ? 65.393 65.216 80.408 1.00 50.05 14 GLN B N 1
ATOM 2043 C CA . GLN B 2 14 ? 66.102 64.289 81.290 1.00 49.00 14 GLN B CA 1
ATOM 2044 C C . GLN B 2 14 ? 65.584 62.864 81.064 1.00 48.25 14 GLN B C 1
ATOM 2045 O O . GLN B 2 14 ? 64.439 62.667 80.646 1.00 48.18 14 GLN B O 1
ATOM 2051 N N . GLN B 2 15 ? 66.452 61.888 81.353 1.00 47.38 15 GLN B N 1
ATOM 2052 C CA . GLN B 2 15 ? 66.108 60.469 81.427 1.00 46.64 15 GLN B CA 1
ATOM 2053 C C . GLN B 2 15 ? 66.175 60.050 82.901 1.00 45.92 15 GLN B C 1
ATOM 2054 O O . GLN B 2 15 ? 66.669 60.810 83.738 1.00 45.89 15 GLN B O 1
ATOM 2060 N N . SER B 2 16 ? 65.675 58.846 83.206 1.00 45.23 16 SER B N 1
ATOM 2061 C CA . SER B 2 16 ? 65.626 58.349 84.583 1.00 44.79 16 SER B CA 1
ATOM 2062 C C . SER B 2 16 ? 65.576 56.816 84.620 1.00 44.37 16 SER B C 1
ATOM 2063 O O . SER B 2 16 ? 65.209 56.169 83.636 1.00 44.40 16 SER B O 1
ATOM 2066 N N . SER B 2 17 ? 65.953 56.267 85.782 1.00 43.93 17 SER B N 1
ATOM 2067 C CA . SER B 2 17 ? 65.964 54.833 86.071 1.00 43.55 17 SER B CA 1
ATOM 2068 C C . SER B 2 17 ? 65.183 54.571 87.365 1.00 43.14 17 SER B C 1
ATOM 2069 O O . SER B 2 17 ? 65.584 55.043 88.428 1.00 43.10 17 SER B O 1
ATOM 2072 N N . LYS B 2 18 ? 64.083 53.813 87.254 1.00 42.80 18 LYS B N 1
ATOM 2073 C CA . LYS B 2 18 ? 63.241 53.421 88.385 1.00 42.53 18 LYS B CA 1
ATOM 2074 C C . LYS B 2 18 ? 63.457 51.931 88.677 1.00 42.27 18 LYS B C 1
ATOM 2075 O O . LYS B 2 18 ? 63.213 51.089 87.810 1.00 42.28 18 LYS B O 1
ATOM 2081 N N . GLU B 2 19 ? 63.915 51.629 89.899 1.00 42.13 19 GLU B N 1
ATOM 2082 C CA . GLU B 2 19 ? 64.102 50.263 90.393 1.00 42.05 19 GLU B CA 1
ATOM 2083 C C . GLU B 2 19 ? 63.504 50.164 91.803 1.00 41.89 19 GLU B C 1
ATOM 2084 O O . GLU B 2 19 ? 64.033 50.758 92.743 1.00 41.89 19 GLU B O 1
ATOM 2090 N N . GLU B 2 20 ? 62.396 49.417 91.922 1.00 41.78 20 GLU B N 1
ATOM 2091 C CA . GLU B 2 20 ? 61.633 49.224 93.168 1.00 41.71 20 GLU B CA 1
ATOM 2092 C C . GLU B 2 20 ? 61.085 50.588 93.629 1.00 41.27 20 GLU B C 1
ATOM 2093 O O . GLU B 2 20 ? 60.346 51.220 92.871 1.00 41.26 20 GLU B O 1
ATOM 2099 N N . ASN B 2 21 ? 61.450 51.042 94.839 1.00 40.76 21 ASN B N 1
ATOM 2100 C CA . ASN B 2 21 ? 60.920 52.278 95.442 1.00 40.42 21 ASN B CA 1
ATOM 2101 C C . ASN B 2 21 ? 61.998 53.375 95.427 1.00 40.06 21 ASN B C 1
ATOM 2102 O O . ASN B 2 21 ? 62.088 54.172 96.366 1.00 40.04 21 ASN B O 1
ATOM 2107 N N . THR B 2 22 ? 62.798 53.422 94.351 1.00 39.73 22 THR B N 1
ATOM 2108 C CA . THR B 2 22 ? 63.921 54.359 94.204 1.00 39.49 22 THR B CA 1
ATOM 2109 C C . THR B 2 22 ? 64.048 54.781 92.734 1.00 39.20 22 THR B C 1
ATOM 2110 O O . THR B 2 22 ? 63.993 53.935 91.840 1.00 39.15 22 THR B O 1
ATOM 2114 N N . ILE B 2 23 ? 64.219 56.092 92.510 1.00 39.09 23 ILE B N 1
ATOM 2115 C CA . ILE B 2 23 ? 64.365 56.691 91.178 1.00 39.09 23 ILE B CA 1
ATOM 2116 C C . ILE B 2 23 ? 65.638 57.550 91.174 1.00 39.18 23 ILE B C 1
ATOM 2117 O O . ILE B 2 23 ? 65.933 58.228 92.161 1.00 39.24 23 ILE B O 1
ATOM 2122 N N . ILE B 2 24 ? 66.381 57.503 90.058 1.00 39.51 24 ILE B N 1
ATOM 2123 C CA . ILE B 2 24 ? 67.561 58.346 89.814 1.00 39.87 24 ILE B CA 1
ATOM 2124 C C . ILE B 2 24 ? 67.454 58.916 88.393 1.00 40.22 24 ILE B C 1
ATOM 2125 O O . ILE B 2 24 ? 67.389 58.153 87.429 1.00 40.22 24 ILE B O 1
ATOM 2130 N N . THR B 2 25 ? 67.454 60.252 88.286 1.00 40.79 25 THR B N 1
ATOM 2131 C CA . THR B 2 25 ? 67.388 60.973 87.010 1.00 41.29 25 THR B CA 1
ATOM 2132 C C . THR B 2 25 ? 68.811 61.288 86.529 1.00 41.85 25 THR B C 1
ATOM 2133 O O . THR B 2 25 ? 69.778 61.121 87.278 1.00 41.86 25 THR B O 1
ATOM 2137 N N . ARG B 2 26 ? 68.917 61.739 85.272 1.00 42.74 26 ARG B N 1
ATOM 2138 C CA . ARG B 2 26 ? 70.184 62.172 84.671 1.00 43.38 26 ARG B CA 1
ATOM 2139 C C . ARG B 2 26 ? 69.913 63.309 83.676 1.00 44.26 26 ARG B C 1
ATOM 2140 O O . ARG B 2 26 ? 68.969 63.240 82.885 1.00 44.36 26 ARG B O 1
ATOM 2148 N N . ASP B 2 27 ? 70.754 64.350 83.737 1.00 45.33 27 ASP B N 1
ATOM 2149 C CA . ASP B 2 27 ? 70.603 65.567 82.937 1.00 46.21 27 ASP B CA 1
ATOM 2150 C C . ASP B 2 27 ? 71.206 65.354 81.541 1.00 46.59 27 ASP B C 1
ATOM 2151 O O . ASP B 2 27 ? 70.643 65.827 80.551 1.00 46.78 27 ASP B O 1
ATOM 2156 N N . GLN B 2 28 ? 72.344 64.647 81.480 1.00 46.96 28 GLN B N 1
ATOM 2157 C CA . GLN B 2 28 ? 73.092 64.381 80.242 1.00 47.24 28 GLN B CA 1
ATOM 2158 C C . GLN B 2 28 ? 73.071 62.872 79.954 1.00 47.37 28 GLN B C 1
ATOM 2159 O O . GLN B 2 28 ? 72.390 62.114 80.651 1.00 47.39 28 GLN B O 1
ATOM 2165 N N . GLN B 2 29 ? 73.806 62.450 78.914 1.00 47.72 29 GLN B N 1
ATOM 2166 C CA . GLN B 2 29 ? 73.880 61.047 78.471 1.00 47.99 29 GLN B CA 1
ATOM 2167 C C . GLN B 2 29 ? 74.604 60.191 79.518 1.00 48.02 29 GLN B C 1
ATOM 2168 O O . GLN B 2 29 ? 75.303 60.717 80.389 1.00 48.13 29 GLN B O 1
ATOM 2174 N N . GLN B 2 30 ? 74.432 58.867 79.402 1.00 48.06 30 GLN B N 1
ATOM 2175 C CA . GLN B 2 30 ? 75.043 57.883 80.303 1.00 48.16 30 GLN B CA 1
ATOM 2176 C C . GLN B 2 30 ? 75.872 56.886 79.480 1.00 48.26 30 GLN B C 1
ATOM 2177 O O . GLN B 2 30 ? 75.550 56.609 78.322 1.00 48.32 30 GLN B O 1
ATOM 2183 N N . THR B 2 31 ? 76.934 56.359 80.105 1.00 48.39 31 THR B N 1
ATOM 2184 C CA . THR B 2 31 ? 77.753 55.266 79.564 1.00 48.46 31 THR B CA 1
ATOM 2185 C C . THR B 2 31 ? 77.442 53.996 80.369 1.00 48.41 31 THR B C 1
ATOM 2186 O O . THR B 2 31 ? 77.325 54.051 81.592 1.00 48.48 31 THR B O 1
ATOM 2190 N N . VAL B 2 32 ? 77.288 52.866 79.666 1.00 48.43 32 VAL B N 1
ATOM 2191 C CA . VAL B 2 32 ? 76.883 51.589 80.270 1.00 48.52 32 VAL B CA 1
ATOM 2192 C C . VAL B 2 32 ? 77.828 50.490 79.768 1.00 48.66 32 VAL B C 1
ATOM 2193 O O . VAL B 2 32 ? 78.072 50.381 78.565 1.00 48.65 32 VAL B O 1
ATOM 2197 N N . SER B 2 33 ? 78.340 49.679 80.704 1.00 48.94 33 SER B N 1
ATOM 2198 C CA . SER B 2 33 ? 79.186 48.522 80.399 1.00 49.20 33 SER B CA 1
ATOM 2199 C C . SER B 2 33 ? 78.328 47.390 79.818 1.00 49.65 33 SER B C 1
ATOM 2200 O O . SER B 2 33 ? 77.108 47.372 79.992 1.00 49.59 33 SER B O 1
ATOM 2203 N N . GLU B 2 34 ? 78.989 46.447 79.137 1.00 50.11 34 GLU B N 1
ATOM 2204 C CA . GLU B 2 34 ? 78.327 45.342 78.438 1.00 50.45 34 GLU B CA 1
ATOM 2205 C C . GLU B 2 34 ? 77.663 44.406 79.457 1.00 50.42 34 GLU B C 1
ATOM 2206 O O . GLU B 2 34 ? 78.233 44.127 80.515 1.00 50.34 34 GLU B O 1
ATOM 2212 N N . ASN B 2 35 ? 76.457 43.932 79.117 1.00 50.43 35 ASN B N 1
ATOM 2213 C CA . ASN B 2 35 ? 75.748 42.906 79.879 1.00 50.36 35 ASN B CA 1
ATOM 2214 C C . ASN B 2 35 ? 76.398 41.550 79.577 1.00 50.08 35 ASN B C 1
ATOM 2215 O O . ASN B 2 35 ? 76.216 41.005 78.485 1.00 50.10 35 ASN B O 1
ATOM 2220 N N . ILE B 2 36 ? 77.151 41.024 80.553 1.00 49.79 36 ILE B N 1
ATOM 2221 C CA . ILE B 2 36 ? 77.974 39.817 80.392 1.00 49.63 36 ILE B CA 1
ATOM 2222 C C . ILE B 2 36 ? 77.507 38.760 81.393 1.00 49.58 36 ILE B C 1
ATOM 2223 O O . ILE B 2 36 ? 77.062 39.099 82.488 1.00 49.53 36 ILE B O 1
ATOM 2228 N N . PRO B 2 37 ? 77.596 37.450 81.056 1.00 49.74 37 PRO B N 1
ATOM 2229 C CA . PRO B 2 37 ? 76.977 36.397 81.865 1.00 49.84 37 PRO B CA 1
ATOM 2230 C C . PRO B 2 37 ? 77.774 35.973 83.110 1.00 50.06 37 PRO B C 1
ATOM 2231 O O . PRO B 2 37 ? 78.970 36.256 83.213 1.00 50.00 37 PRO B O 1
ATOM 2235 N N . SER B 2 38 ? 77.077 35.294 84.032 1.00 50.44 38 SER B N 1
ATOM 2236 C CA . SER B 2 38 ? 77.648 34.668 85.228 1.00 50.78 38 SER B CA 1
ATOM 2237 C C . SER B 2 38 ? 77.701 33.147 85.034 1.00 51.31 38 SER B C 1
ATOM 2238 O O . SER B 2 38 ? 77.192 32.624 84.039 1.00 51.37 38 SER B O 1
ATOM 2241 N N . THR B 2 39 ? 78.321 32.452 85.996 1.00 51.99 39 THR B N 1
ATOM 2242 C CA . THR B 2 39 ? 78.352 30.987 86.037 1.00 52.58 39 THR B CA 1
ATOM 2243 C C . THR B 2 39 ? 76.953 30.471 86.405 1.00 53.13 39 THR B C 1
ATOM 2244 O O . THR B 2 39 ? 76.374 30.907 87.403 1.00 53.15 39 THR B O 1
ATOM 2248 N N . VAL B 2 40 ? 76.430 29.549 85.584 1.00 53.70 40 VAL B N 1
ATOM 2249 C CA . VAL B 2 40 ? 75.104 28.939 85.759 1.00 54.00 40 VAL B CA 1
ATOM 2250 C C . VAL B 2 40 ? 75.243 27.423 85.557 1.00 54.01 40 VAL B C 1
ATOM 2251 O O . VAL B 2 40 ? 76.018 26.977 84.705 1.00 54.17 40 VAL B O 1
ATOM 2255 N N . GLY B 2 41 ? 74.482 26.651 86.345 1.00 53.64 41 GLY B N 1
ATOM 2256 C CA . GLY B 2 41 ? 74.479 25.180 86.307 1.00 53.39 41 GLY B CA 1
ATOM 2257 C C . GLY B 2 41 ? 74.922 24.562 87.626 1.00 53.18 41 GLY B C 1
ATOM 2258 O O . GLY B 2 41 ? 74.432 23.497 88.006 1.00 53.29 41 GLY B O 1
ATOM 2259 N N . ASP B 2 42 ? 75.856 25.232 88.313 1.00 52.71 42 ASP B N 1
ATOM 2260 C CA . ASP B 2 42 ? 76.428 24.771 89.589 1.00 52.36 42 ASP B CA 1
ATOM 2261 C C . ASP B 2 42 ? 75.458 25.016 90.757 1.00 51.81 42 ASP B C 1
ATOM 2262 O O . ASP B 2 42 ? 75.573 24.355 91.791 1.00 51.94 42 ASP B O 1
ATOM 2267 N N . LEU B 2 43 ? 74.532 25.972 90.591 1.00 51.16 43 LEU B N 1
ATOM 2268 C CA . LEU B 2 43 ? 73.566 26.394 91.625 1.00 50.70 43 LEU B CA 1
ATOM 2269 C C . LEU B 2 43 ? 72.776 25.193 92.165 1.00 50.16 43 LEU B C 1
ATOM 2270 O O . LEU B 2 43 ? 72.658 25.026 93.381 1.00 50.15 43 LEU B O 1
ATOM 2275 N N . VAL B 2 44 ? 72.239 24.375 91.251 1.00 49.55 44 VAL B N 1
ATOM 2276 C CA . VAL B 2 44 ? 71.341 23.259 91.585 1.00 49.14 44 VAL B CA 1
ATOM 2277 C C . VAL B 2 44 ? 72.118 22.131 92.288 1.00 48.62 44 VAL B C 1
ATOM 2278 O O . VAL B 2 44 ? 71.536 21.401 93.094 1.00 48.55 44 VAL B O 1
ATOM 2282 N N . ILE B 2 45 ? 73.419 21.999 91.987 1.00 48.06 45 ILE B N 1
ATOM 2283 C CA . ILE B 2 45 ? 74.292 20.957 92.555 1.00 47.67 45 ILE B CA 1
ATOM 2284 C C . ILE B 2 45 ? 74.824 21.417 93.921 1.00 47.15 45 ILE B C 1
ATOM 2285 O O . ILE B 2 45 ? 74.795 20.645 94.882 1.00 47.12 45 ILE B O 1
ATOM 2290 N N . ALA B 2 46 ? 75.321 22.660 93.986 1.00 46.72 46 ALA B N 1
ATOM 2291 C CA . ALA B 2 46 ? 75.971 23.222 95.184 1.00 46.45 46 ALA B CA 1
ATOM 2292 C C . ALA B 2 46 ? 74.995 23.285 96.368 1.00 46.21 46 ALA B C 1
ATOM 2293 O O . ALA B 2 46 ? 75.402 23.054 97.509 1.00 46.23 46 ALA B O 1
ATOM 2295 N N . SER B 2 47 ? 73.723 23.603 96.086 1.00 46.07 47 SER B N 1
ATOM 2296 C CA . SER B 2 47 ? 72.652 23.672 97.084 1.00 45.96 47 SER B CA 1
ATOM 2297 C C . SER B 2 47 ? 71.567 22.639 96.753 1.00 46.01 47 SER B C 1
ATOM 2298 O O . SER B 2 47 ? 70.916 22.734 95.712 1.00 46.06 47 SER B O 1
ATOM 2301 N N . SER B 2 48 ? 71.394 21.656 97.648 1.00 46.29 48 SER B N 1
ATOM 2302 C CA . SER B 2 48 ? 70.358 20.623 97.534 1.00 46.52 48 SER B CA 1
ATOM 2303 C C . SER B 2 48 ? 68.963 21.248 97.689 1.00 46.63 48 SER B C 1
ATOM 2304 O O . SER B 2 48 ? 68.024 20.842 97.000 1.00 46.58 48 SER B O 1
ATOM 2307 N N . GLU B 2 49 ? 68.847 22.230 98.594 1.00 46.85 49 GLU B N 1
ATOM 2308 C CA . GLU B 2 49 ? 67.609 22.982 98.834 1.00 47.01 49 GLU B CA 1
ATOM 2309 C C . GLU B 2 49 ? 67.541 24.175 97.881 1.00 46.70 49 GLU B C 1
ATOM 2310 O O . GLU B 2 49 ? 68.575 24.653 97.416 1.00 46.70 49 GLU B O 1
ATOM 2316 N N . PRO B 2 50 ? 66.329 24.693 97.561 1.00 46.33 50 PRO B N 1
ATOM 2317 C CA . PRO B 2 50 ? 66.184 25.805 96.618 1.00 46.01 50 PRO B CA 1
ATOM 2318 C C . PRO B 2 50 ? 66.672 27.152 97.176 1.00 45.53 50 PRO B C 1
ATOM 2319 O O . PRO B 2 50 ? 66.550 27.405 98.377 1.00 45.52 50 PRO B O 1
ATOM 2323 N N . THR B 2 51 ? 67.206 27.995 96.283 1.00 44.96 51 THR B N 1
ATOM 2324 C CA . THR B 2 51 ? 67.689 29.337 96.607 1.00 44.58 51 THR B CA 1
ATOM 2325 C C . THR B 2 51 ? 66.526 30.331 96.505 1.00 44.21 51 THR B C 1
ATOM 2326 O O . THR B 2 51 ? 65.513 30.045 95.862 1.00 44.28 51 THR B O 1
ATOM 2330 N N . GLN B 2 52 ? 66.697 31.498 97.141 1.00 43.78 52 GLN B N 1
ATOM 2331 C CA . GLN B 2 52 ? 65.632 32.492 97.318 1.00 43.51 52 GLN B CA 1
ATOM 2332 C C . GLN B 2 52 ? 66.116 33.872 96.860 1.00 43.11 52 GLN B C 1
ATOM 2333 O O . GLN B 2 52 ? 67.295 34.200 97.000 1.00 43.06 52 GLN B O 1
ATOM 2339 N N . GLN B 2 53 ? 65.177 34.666 96.327 1.00 42.82 53 GLN B N 1
ATOM 2340 C CA . GLN B 2 53 ? 65.389 36.062 95.939 1.00 42.59 53 GLN B CA 1
ATOM 2341 C C . GLN B 2 53 ? 64.437 36.959 96.740 1.00 42.35 53 GLN B C 1
ATOM 2342 O O . GLN B 2 53 ? 63.333 36.540 97.100 1.00 42.35 53 GLN B O 1
ATOM 2348 N N . PHE B 2 54 ? 64.888 38.191 97.005 1.00 42.06 54 PHE B N 1
ATOM 2349 C CA . PHE B 2 54 ? 64.131 39.213 97.731 1.00 41.87 54 PHE B CA 1
ATOM 2350 C C . PHE B 2 54 ? 64.300 40.543 96.985 1.00 41.73 54 PHE B C 1
ATOM 2351 O O . PHE B 2 54 ? 64.936 41.477 97.482 1.00 41.79 54 PHE B O 1
ATOM 2359 N N . ARG B 2 55 ? 63.719 40.593 95.778 1.00 41.63 55 ARG B N 1
ATOM 2360 C CA . ARG B 2 55 ? 63.932 41.661 94.790 1.00 41.56 55 ARG B CA 1
ATOM 2361 C C . ARG B 2 55 ? 63.563 43.033 95.371 1.00 41.09 55 ARG B C 1
ATOM 2362 O O . ARG B 2 55 ? 64.297 44.000 95.173 1.00 41.13 55 ARG B O 1
ATOM 2370 N N . SER B 2 56 ? 62.433 43.100 96.085 1.00 40.66 56 SER B N 1
ATOM 2371 C CA . SER B 2 56 ? 61.916 44.343 96.676 1.00 40.41 56 SER B CA 1
ATOM 2372 C C . SER B 2 56 ? 62.956 45.007 97.593 1.00 40.05 56 SER B C 1
ATOM 2373 O O . SER B 2 56 ? 63.038 46.236 97.637 1.00 40.06 56 SER B O 1
ATOM 2376 N N . LEU B 2 57 ? 63.740 44.190 98.310 1.00 39.61 57 LEU B N 1
ATOM 2377 C CA . LEU B 2 57 ? 64.771 44.665 99.239 1.00 39.35 57 LEU B CA 1
ATOM 2378 C C . LEU B 2 57 ? 66.082 44.957 98.494 1.00 39.01 57 LEU B C 1
ATOM 2379 O O . LEU B 2 57 ? 66.650 46.036 98.658 1.00 39.11 57 LEU B O 1
ATOM 2384 N N . THR B 2 58 ? 66.547 43.998 97.682 1.00 38.54 58 THR B N 1
ATOM 2385 C CA . THR B 2 58 ? 67.927 43.972 97.165 1.00 38.24 58 THR B CA 1
ATOM 2386 C C . THR B 2 58 ? 68.068 44.751 95.847 1.00 37.95 58 THR B C 1
ATOM 2387 O O . THR B 2 58 ? 69.119 45.353 95.615 1.00 37.89 58 THR B O 1
ATOM 2391 N N . ASN B 2 59 ? 67.027 44.750 94.999 1.00 37.79 59 ASN B N 1
ATOM 2392 C CA . ASN B 2 59 ? 67.107 45.304 93.630 1.00 37.74 59 ASN B CA 1
ATOM 2393 C C . ASN B 2 59 ? 66.807 46.814 93.593 1.00 37.64 59 ASN B C 1
ATOM 2394 O O . ASN B 2 59 ? 66.713 47.379 92.501 1.00 37.76 59 ASN B O 1
ATOM 2399 N N . ARG B 2 60 ? 66.682 47.470 94.758 1.00 37.55 60 ARG B N 1
ATOM 2400 C CA . ARG B 2 60 ? 66.502 48.931 94.843 1.00 37.51 60 ARG B CA 1
ATOM 2401 C C . ARG B 2 60 ? 67.876 49.618 94.861 1.00 37.38 60 ARG B C 1
ATOM 2402 O O . ARG B 2 60 ? 68.868 49.023 95.287 1.00 37.41 60 ARG B O 1
ATOM 2410 N N . TRP B 2 61 ? 67.911 50.875 94.395 1.00 37.38 61 TRP B N 1
ATOM 2411 C CA . TRP B 2 61 ? 69.109 51.723 94.441 1.00 37.39 61 TRP B CA 1
ATOM 2412 C C . TRP B 2 61 ? 69.400 52.112 95.896 1.00 37.74 61 TRP B C 1
ATOM 2413 O O . TRP B 2 61 ? 68.481 52.466 96.634 1.00 37.99 61 TRP B O 1
ATOM 2424 N N . MET B 2 62 ? 70.677 52.037 96.297 1.00 38.10 62 MET B N 1
ATOM 2425 C CA . MET B 2 62 ? 71.128 52.482 97.620 1.00 38.51 62 MET B CA 1
ATOM 2426 C C . MET B 2 62 ? 72.409 53.300 97.459 1.00 38.74 62 MET B C 1
ATOM 2427 O O . MET B 2 62 ? 73.405 52.777 96.964 1.00 38.72 62 MET B O 1
ATOM 2432 N N . PRO B 2 63 ? 72.431 54.596 97.860 1.00 39.22 63 PRO B N 1
ATOM 2433 C CA . PRO B 2 63 ? 73.660 55.389 97.830 1.00 39.50 63 PRO B CA 1
ATOM 2434 C C . PRO B 2 63 ? 74.652 54.945 98.918 1.00 39.98 63 PRO B C 1
ATOM 2435 O O . PRO B 2 63 ? 74.232 54.532 100.003 1.00 40.08 63 PRO B O 1
ATOM 2439 N N . ILE B 2 64 ? 75.951 55.045 98.606 1.00 40.60 64 ILE B N 1
ATOM 2440 C CA . ILE B 2 64 ? 77.052 54.774 99.544 1.00 41.19 64 ILE B CA 1
ATOM 2441 C C . ILE B 2 64 ? 77.820 56.089 99.757 1.00 41.78 64 ILE B C 1
ATOM 2442 O O . ILE B 2 64 ? 77.343 57.148 99.339 1.00 41.88 64 ILE B O 1
ATOM 2447 N N . ASN B 2 65 ? 78.986 56.023 100.416 1.00 42.55 65 ASN B N 1
ATOM 2448 C CA . ASN B 2 65 ? 79.736 57.207 100.862 1.00 43.15 65 ASN B CA 1
ATOM 2449 C C . ASN B 2 65 ? 80.177 58.057 99.663 1.00 43.31 65 ASN B C 1
ATOM 2450 O O . ASN B 2 65 ? 80.449 57.533 98.579 1.00 43.28 65 ASN B O 1
ATOM 2455 N N . SER B 2 66 ? 80.249 59.375 99.892 1.00 43.57 66 SER B N 1
ATOM 2456 C CA . SER B 2 66 ? 80.633 60.363 98.885 1.00 43.64 66 SER B CA 1
ATOM 2457 C C . SER B 2 66 ? 82.140 60.275 98.615 1.00 43.69 66 SER B C 1
ATOM 2458 O O . SER B 2 66 ? 82.920 59.966 99.520 1.00 43.62 66 SER B O 1
ATOM 2461 N N . ILE B 2 67 ? 82.526 60.557 97.364 1.00 43.99 67 ILE B N 1
ATOM 2462 C CA . ILE B 2 67 ? 83.920 60.578 96.913 1.00 44.23 67 ILE B CA 1
ATOM 2463 C C . ILE B 2 67 ? 84.274 62.021 96.532 1.00 44.59 67 ILE B C 1
ATOM 2464 O O . ILE B 2 67 ? 83.567 62.635 95.736 1.00 44.68 67 ILE B O 1
ATOM 2469 N N . ARG B 2 68 ? 85.374 62.532 97.102 1.00 45.08 68 ARG B N 1
ATOM 2470 C CA . ARG B 2 68 ? 85.902 63.866 96.817 1.00 45.54 68 ARG B CA 1
ATOM 2471 C C . ARG B 2 68 ? 87.108 63.735 95.877 1.00 45.68 68 ARG B C 1
ATOM 2472 O O . ARG B 2 68 ? 88.034 62.972 96.160 1.00 45.57 68 ARG B O 1
ATOM 2480 N N . VAL B 2 69 ? 87.072 64.482 94.765 1.00 46.15 69 VAL B N 1
ATOM 2481 C CA . VAL B 2 69 ? 88.158 64.569 93.784 1.00 46.50 69 VAL B CA 1
ATOM 2482 C C . VAL B 2 69 ? 88.738 65.986 93.862 1.00 47.01 69 VAL B C 1
ATOM 2483 O O . VAL B 2 69 ? 87.987 66.953 93.770 1.00 47.16 69 VAL B O 1
ATOM 2487 N N . THR B 2 70 ? 90.065 66.084 94.018 1.00 47.65 70 THR B N 1
ATOM 2488 C CA . THR B 2 70 ? 90.776 67.357 94.192 1.00 48.31 70 THR B CA 1
ATOM 2489 C C . THR B 2 70 ? 91.763 67.554 93.033 1.00 48.82 70 THR B C 1
ATOM 2490 O O . THR B 2 70 ? 92.052 66.617 92.284 1.00 48.69 70 THR B O 1
ATOM 2494 N N . VAL B 2 71 ? 92.280 68.784 92.916 1.00 49.66 71 VAL B N 1
ATOM 2495 C CA . VAL B 2 71 ? 93.286 69.152 91.901 1.00 50.33 71 VAL B CA 1
ATOM 2496 C C . VAL B 2 71 ? 94.645 68.509 92.233 1.00 50.89 71 VAL B C 1
ATOM 2497 O O . VAL B 2 71 ? 95.482 68.355 91.342 1.00 50.95 71 VAL B O 1
ATOM 2501 N N . ASN B 2 72 ? 94.854 68.140 93.505 1.00 51.45 72 ASN B N 1
ATOM 2502 C CA . ASN B 2 72 ? 96.100 67.530 93.988 1.00 51.85 72 ASN B CA 1
ATOM 2503 C C . ASN B 2 72 ? 96.228 66.074 93.511 1.00 52.07 72 ASN B C 1
ATOM 2504 O O . ASN B 2 72 ? 97.347 65.568 93.402 1.00 52.14 72 ASN B O 1
ATOM 2509 N N . GLY B 2 73 ? 95.094 65.407 93.245 1.00 52.23 73 GLY B N 1
ATOM 2510 C CA . GLY B 2 73 ? 95.055 63.995 92.838 1.00 52.35 73 GLY B CA 1
ATOM 2511 C C . GLY B 2 73 ? 95.716 63.757 91.487 1.00 52.46 73 GLY B C 1
ATOM 2512 O O . GLY B 2 73 ? 95.370 64.413 90.503 1.00 52.47 73 GLY B O 1
ATOM 2513 N N . LYS B 2 74 ? 96.664 62.808 91.452 1.00 52.63 74 LYS B N 1
ATOM 2514 C CA . LYS B 2 74 ? 97.433 62.442 90.254 1.00 52.73 74 LYS B CA 1
ATOM 2515 C C . LYS B 2 74 ? 96.809 61.207 89.594 1.00 52.56 74 LYS B C 1
ATOM 2516 O O . LYS B 2 74 ? 95.995 60.516 90.206 1.00 52.59 74 LYS B O 1
ATOM 2522 N N . ARG B 2 75 ? 97.213 60.948 88.342 1.00 52.44 75 ARG B N 1
ATOM 2523 C CA . ARG B 2 75 ? 96.800 59.760 87.577 1.00 52.37 75 ARG B CA 1
ATOM 2524 C C . ARG B 2 75 ? 97.245 58.498 88.330 1.00 52.07 75 ARG B C 1
ATOM 2525 O O . ARG B 2 75 ? 98.360 58.453 88.853 1.00 51.91 75 ARG B O 1
ATOM 2533 N N . ASN B 2 76 ? 96.342 57.506 88.395 1.00 51.91 76 ASN B N 1
ATOM 2534 C CA . ASN B 2 76 ? 96.563 56.163 88.977 1.00 51.74 76 ASN B CA 1
ATOM 2535 C C . ASN B 2 76 ? 96.222 56.132 90.479 1.00 51.62 76 ASN B C 1
ATOM 2536 O O . ASN B 2 76 ? 96.233 55.052 91.076 1.00 51.73 76 ASN B O 1
ATOM 2541 N N . ASP B 2 77 ? 95.913 57.290 91.086 1.00 51.26 77 ASP B N 1
ATOM 2542 C CA . ASP B 2 77 ? 95.573 57.383 92.511 1.00 51.04 77 ASP B CA 1
ATOM 2543 C C . ASP B 2 77 ? 94.177 56.795 92.744 1.00 50.47 77 ASP B C 1
ATOM 2544 O O . ASP B 2 77 ? 93.252 57.086 91.988 1.00 50.33 77 ASP B O 1
ATOM 2549 N N . LEU B 2 78 ? 94.043 55.984 93.803 1.00 49.81 78 LEU B N 1
ATOM 2550 C CA . LEU B 2 78 ? 92.756 55.428 94.231 1.00 49.30 78 LEU B CA 1
ATOM 2551 C C . LEU B 2 78 ? 91.973 56.505 94.993 1.00 48.68 78 LEU B C 1
ATOM 2552 O O . LEU B 2 78 ? 92.414 56.962 96.049 1.00 48.60 78 LEU B O 1
ATOM 2557 N N . LEU B 2 79 ? 90.819 56.899 94.440 1.00 47.95 79 LEU B N 1
ATOM 2558 C CA . LEU B 2 79 ? 89.874 57.802 95.099 1.00 47.44 79 LEU B CA 1
ATOM 2559 C C . LEU B 2 79 ? 89.062 57.015 96.137 1.00 46.95 79 LEU B C 1
ATOM 2560 O O . LEU B 2 79 ? 88.838 57.498 97.248 1.00 46.95 79 LEU B O 1
ATOM 2565 N N . ALA B 2 80 ? 88.629 55.808 95.754 1.00 46.43 80 ALA B N 1
ATOM 2566 C CA . ALA B 2 80 ? 87.950 54.866 96.646 1.00 46.20 80 ALA B CA 1
ATOM 2567 C C . ALA B 2 80 ? 88.078 53.443 96.090 1.00 45.82 80 ALA B C 1
ATOM 2568 O O . ALA B 2 80 ? 88.344 53.259 94.898 1.00 45.82 80 ALA B O 1
ATOM 2570 N N . GLN B 2 81 ? 87.896 52.448 96.967 1.00 45.49 81 GLN B N 1
ATOM 2571 C CA . GLN B 2 81 ? 87.836 51.037 96.573 1.00 45.20 81 GLN B CA 1
ATOM 2572 C C . GLN B 2 81 ? 86.897 50.277 97.519 1.00 44.87 81 GLN B C 1
ATOM 2573 O O . GLN B 2 81 ? 86.799 50.608 98.704 1.00 44.90 81 GLN B O 1
ATOM 2579 N N . TYR B 2 82 ? 86.221 49.257 96.972 1.00 44.55 82 TYR B N 1
ATOM 2580 C CA . TYR B 2 82 ? 85.164 48.509 97.658 1.00 44.44 82 TYR B CA 1
ATOM 2581 C C . TYR B 2 82 ? 85.352 47.004 97.430 1.00 44.49 82 TYR B C 1
ATOM 2582 O O . TYR B 2 82 ? 85.350 46.552 96.288 1.00 44.56 82 TYR B O 1
ATOM 2591 N N . TYR B 2 83 ? 85.512 46.251 98.527 1.00 44.64 83 TYR B N 1
ATOM 2592 C CA . TYR B 2 83 ? 85.430 44.788 98.522 1.00 44.81 83 TYR B CA 1
ATOM 2593 C C . TYR B 2 83 ? 83.970 44.389 98.771 1.00 44.91 83 TYR B C 1
ATOM 2594 O O . TYR B 2 83 ? 83.428 44.671 99.843 1.00 45.04 83 TYR B O 1
ATOM 2603 N N . ILE B 2 84 ? 83.353 43.733 97.778 1.00 45.13 84 ILE B N 1
ATOM 2604 C CA . ILE B 2 84 ? 81.903 43.483 97.754 1.00 45.44 84 ILE B CA 1
ATOM 2605 C C . ILE B 2 84 ? 81.642 41.985 97.922 1.00 45.76 84 ILE B C 1
ATOM 2606 O O . ILE B 2 84 ? 82.409 41.170 97.414 1.00 45.76 84 ILE B O 1
ATOM 2611 N N . PRO B 2 85 ? 80.555 41.560 98.615 1.00 46.21 85 PRO B N 1
ATOM 2612 C CA . PRO B 2 85 ? 79.615 42.469 99.283 1.00 46.42 85 PRO B CA 1
ATOM 2613 C C . PRO B 2 85 ? 80.038 43.104 100.623 1.00 46.69 85 PRO B C 1
ATOM 2614 O O . PRO B 2 85 ? 79.366 44.037 101.062 1.00 46.81 85 PRO B O 1
ATOM 2618 N N . GLU B 2 86 ? 81.132 42.624 101.239 1.00 47.05 86 GLU B N 1
ATOM 2619 C CA . GLU B 2 86 ? 81.562 42.981 102.620 1.00 47.45 86 GLU B CA 1
ATOM 2620 C C . GLU B 2 86 ? 81.291 44.457 102.945 1.00 47.59 86 GLU B C 1
ATOM 2621 O O . GLU B 2 86 ? 80.630 44.760 103.939 1.00 47.79 86 GLU B O 1
ATOM 2627 N N . ASP B 2 87 ? 81.818 45.359 102.108 1.00 47.58 87 ASP B N 1
ATOM 2628 C CA . ASP B 2 87 ? 81.855 46.800 102.394 1.00 47.67 87 ASP B CA 1
ATOM 2629 C C . ASP B 2 87 ? 80.458 47.433 102.278 1.00 47.68 87 ASP B C 1
ATOM 2630 O O . ASP B 2 87 ? 80.219 48.482 102.876 1.00 47.76 87 ASP B O 1
ATOM 2635 N N . PHE B 2 88 ? 79.544 46.806 101.524 1.00 47.63 88 PHE B N 1
ATOM 2636 C CA . PHE B 2 88 ? 78.152 47.273 101.411 1.00 47.63 88 PHE B CA 1
ATOM 2637 C C . PHE B 2 88 ? 77.285 46.749 102.569 1.00 47.58 88 PHE B C 1
ATOM 2638 O O . PHE B 2 88 ? 76.143 47.192 102.712 1.00 47.70 88 PHE B O 1
ATOM 2646 N N . LEU B 2 89 ? 77.819 45.825 103.383 1.00 47.55 89 LEU B N 1
ATOM 2647 C CA . LEU B 2 89 ? 77.114 45.254 104.538 1.00 47.71 89 LEU B CA 1
ATOM 2648 C C . LEU B 2 89 ? 77.516 45.976 105.834 1.00 47.82 89 LEU B C 1
ATOM 2649 O O . LEU B 2 89 ? 76.636 46.387 106.595 1.00 47.91 89 LEU B O 1
ATOM 2654 N N . SER B 2 90 ? 78.828 46.137 106.072 1.00 47.89 90 SER B N 1
ATOM 2655 C CA . SER B 2 90 ? 79.365 46.517 107.395 1.00 48.02 90 SER B CA 1
ATOM 2656 C C . SER B 2 90 ? 80.251 47.776 107.361 1.00 48.02 90 SER B C 1
ATOM 2657 O O . SER B 2 90 ? 80.932 48.058 108.353 1.00 48.01 90 SER B O 1
ATOM 2660 N N . THR B 2 91 ? 80.239 48.533 106.255 1.00 48.09 91 THR B N 1
ATOM 2661 C CA . THR B 2 91 ? 81.017 49.783 106.132 1.00 48.17 91 THR B CA 1
ATOM 2662 C C . THR B 2 91 ? 80.101 50.895 105.599 1.00 48.15 91 THR B C 1
ATOM 2663 O O . THR B 2 91 ? 79.885 51.897 106.284 1.00 48.08 91 THR B O 1
ATOM 2667 N N . HIS B 2 92 ? 79.572 50.698 104.384 1.00 48.35 92 HIS B N 1
ATOM 2668 C CA . HIS B 2 92 ? 78.696 51.657 103.703 1.00 48.54 92 HIS B CA 1
ATOM 2669 C C . HIS B 2 92 ? 77.227 51.251 103.865 1.00 48.48 92 HIS B C 1
ATOM 2670 O O . HIS B 2 92 ? 76.899 50.067 103.754 1.00 48.52 92 HIS B O 1
ATOM 2677 N N . ALA B 2 93 ? 76.364 52.252 104.100 1.00 48.45 93 ALA B N 1
ATOM 2678 C CA . ALA B 2 93 ? 74.903 52.106 104.150 1.00 48.40 93 ALA B CA 1
ATOM 2679 C C . ALA B 2 93 ? 74.522 50.854 104.953 1.00 48.27 93 ALA B C 1
ATOM 2680 O O . ALA B 2 93 ? 73.917 49.918 104.423 1.00 48.29 93 ALA B O 1
ATOM 2682 N N . LYS B 2 94 ? 74.902 50.858 106.236 1.00 48.06 94 LYS B N 1
ATOM 2683 C CA . LYS B 2 94 ? 74.769 49.701 107.127 1.00 47.91 94 LYS B CA 1
ATOM 2684 C C . LYS B 2 94 ? 73.297 49.457 107.497 1.00 47.45 94 LYS B C 1
ATOM 2685 O O . LYS B 2 94 ? 72.917 48.315 107.761 1.00 47.55 94 LYS B O 1
ATOM 2691 N N . CYS B 2 95 ? 72.485 50.525 107.504 1.00 46.72 95 CYS B N 1
ATOM 2692 C CA . CYS B 2 95 ? 71.062 50.469 107.866 1.00 46.15 95 CYS B CA 1
ATOM 2693 C C . CYS B 2 95 ? 70.161 50.306 106.630 1.00 45.41 95 CYS B C 1
ATOM 2694 O O . CYS B 2 95 ? 68.945 50.497 106.733 1.00 45.42 95 CYS B O 1
ATOM 2697 N N . ALA B 2 96 ? 70.741 49.946 105.475 1.00 44.64 96 ALA B N 1
ATOM 2698 C CA . ALA B 2 96 ? 69.993 49.757 104.231 1.00 44.10 96 ALA B CA 1
ATOM 2699 C C . ALA B 2 96 ? 69.169 48.473 104.315 1.00 43.61 96 ALA B C 1
ATOM 2700 O O . ALA B 2 96 ? 69.657 47.466 104.826 1.00 43.49 96 ALA B O 1
ATOM 2702 N N . PRO B 2 97 ? 67.904 48.457 103.822 1.00 43.22 97 PRO B N 1
ATOM 2703 C CA . PRO B 2 97 ? 67.118 47.221 103.750 1.00 43.00 97 PRO B CA 1
ATOM 2704 C C . PRO B 2 97 ? 67.636 46.184 102.735 1.00 42.72 97 PRO B C 1
ATOM 2705 O O . PRO B 2 97 ? 67.201 45.032 102.774 1.00 42.77 97 PRO B O 1
ATOM 2709 N N . ASN B 2 98 ? 68.550 46.602 101.847 1.00 42.42 98 ASN B N 1
ATOM 2710 C CA . ASN B 2 98 ? 69.259 45.722 100.902 1.00 42.26 98 ASN B CA 1
ATOM 2711 C C . ASN B 2 98 ? 70.074 44.649 101.644 1.00 42.13 98 ASN B C 1
ATOM 2712 O O . ASN B 2 98 ? 70.283 43.560 101.107 1.00 42.18 98 ASN B O 1
ATOM 2717 N N . THR B 2 99 ? 70.525 44.962 102.869 1.00 41.91 99 THR B N 1
ATOM 2718 C CA . THR B 2 99 ? 71.432 44.119 103.661 1.00 41.71 99 THR B CA 1
ATOM 2719 C C . THR B 2 99 ? 70.686 43.087 104.528 1.00 41.56 99 THR B C 1
ATOM 2720 O O . THR B 2 99 ? 71.341 42.259 105.163 1.00 41.62 99 THR B O 1
ATOM 2724 N N . ILE B 2 100 ? 69.345 43.138 104.571 1.00 41.41 100 ILE B N 1
ATOM 2725 C CA . ILE B 2 100 ? 68.532 42.352 105.525 1.00 41.33 100 ILE B CA 1
ATOM 2726 C C . ILE B 2 100 ? 68.710 40.851 105.281 1.00 41.07 100 ILE B C 1
ATOM 2727 O O . ILE B 2 100 ? 68.926 40.113 106.241 1.00 41.06 100 ILE B O 1
ATOM 2732 N N . PRO B 2 101 ? 68.617 40.333 104.029 1.00 40.78 101 PRO B N 1
ATOM 2733 C CA . PRO B 2 101 ? 68.785 38.897 103.775 1.00 40.61 101 PRO B CA 1
ATOM 2734 C C . PRO B 2 101 ? 70.160 38.294 104.123 1.00 40.31 101 PRO B C 1
ATOM 2735 O O . PRO B 2 101 ? 70.252 37.086 104.339 1.00 40.37 101 PRO B O 1
ATOM 2739 N N . PHE B 2 102 ? 71.204 39.134 104.173 1.00 40.02 102 PHE B N 1
ATOM 2740 C CA . PHE B 2 102 ? 72.579 38.710 104.478 1.00 39.85 102 PHE B CA 1
ATOM 2741 C C . PHE B 2 102 ? 72.734 38.333 105.960 1.00 39.75 102 PHE B C 1
ATOM 2742 O O . PHE B 2 102 ? 73.702 37.662 106.323 1.00 39.75 102 PHE B O 1
ATOM 2750 N N . GLU B 2 103 ? 71.793 38.777 106.805 1.00 39.62 103 GLU B N 1
ATOM 2751 C CA . GLU B 2 103 ? 71.793 38.499 108.242 1.00 39.54 103 GLU B CA 1
ATOM 2752 C C . GLU B 2 103 ? 71.530 37.007 108.501 1.00 39.17 103 GLU B C 1
ATOM 2753 O O . GLU B 2 103 ? 72.127 36.433 109.412 1.00 39.34 103 GLU B O 1
ATOM 2759 N N . THR B 2 104 ? 70.662 36.390 107.684 1.00 38.64 104 THR B N 1
ATOM 2760 C CA . THR B 2 104 ? 70.115 35.040 107.948 1.00 38.32 104 THR B CA 1
ATOM 2761 C C . THR B 2 104 ? 70.775 33.980 107.046 1.00 37.74 104 THR B C 1
ATOM 2762 O O . THR B 2 104 ? 71.045 32.873 107.521 1.00 37.90 104 THR B O 1
ATOM 2766 N N . TYR B 2 105 ? 71.032 34.308 105.770 1.00 37.05 105 TYR B N 1
ATOM 2767 C CA . TYR B 2 105 ? 71.612 33.359 104.802 1.00 36.59 105 TYR B CA 1
ATOM 2768 C C . TYR B 2 105 ? 73.146 33.417 104.856 1.00 36.24 105 TYR B C 1
ATOM 2769 O O . TYR B 2 105 ? 73.725 34.497 104.985 1.00 36.23 105 TYR B O 1
ATOM 2778 N N . VAL B 2 106 ? 73.781 32.241 104.740 1.00 35.99 106 VAL B N 1
ATOM 2779 C CA . VAL B 2 106 ? 75.240 32.073 104.895 1.00 35.83 106 VAL B CA 1
ATOM 2780 C C . VAL B 2 106 ? 75.941 32.142 103.526 1.00 35.70 106 VAL B C 1
ATOM 2781 O O . VAL B 2 106 ? 77.074 32.620 103.456 1.00 35.73 106 VAL B O 1
ATOM 2785 N N . TYR B 2 107 ? 75.277 31.668 102.458 1.00 35.66 107 TYR B N 1
ATOM 2786 C CA . TYR B 2 107 ? 75.827 31.634 101.086 1.00 35.68 107 TYR B CA 1
ATOM 2787 C C . TYR B 2 107 ? 74.998 32.523 100.151 1.00 35.82 107 TYR B C 1
ATOM 2788 O O . TYR B 2 107 ? 73.908 32.972 100.515 1.00 35.95 107 TYR B O 1
ATOM 2797 N N . GLY B 2 108 ? 75.526 32.768 98.943 1.00 36.10 108 GLY B N 1
ATOM 2798 C CA . GLY B 2 108 ? 74.765 33.425 97.875 1.00 36.40 108 GLY B CA 1
ATOM 2799 C C . GLY B 2 108 ? 75.562 33.655 96.597 1.00 36.67 108 GLY B C 1
ATOM 2800 O O . GLY B 2 108 ? 76.792 33.599 96.599 1.00 36.61 108 GLY B O 1
ATOM 2801 N N . LYS B 2 109 ? 74.825 33.892 95.502 1.00 37.20 109 LYS B N 1
ATOM 2802 C CA . LYS B 2 109 ? 75.332 34.377 94.207 1.00 37.58 109 LYS B CA 1
ATOM 2803 C C . LYS B 2 109 ? 74.779 35.789 93.976 1.00 37.72 109 LYS B C 1
ATOM 2804 O O . LYS B 2 109 ? 73.603 36.034 94.248 1.00 37.80 109 LYS B O 1
ATOM 2810 N N . TYR B 2 110 ? 75.622 36.697 93.461 1.00 37.95 110 TYR B N 1
ATOM 2811 C CA . TYR B 2 110 ? 75.328 38.140 93.423 1.00 38.22 110 TYR B CA 1
ATOM 2812 C C . TYR B 2 110 ? 75.814 38.772 92.112 1.00 38.38 110 TYR B C 1
ATOM 2813 O O . TYR B 2 110 ? 77.010 38.765 91.821 1.00 38.47 110 TYR B O 1
ATOM 2822 N N . GLU B 2 111 ? 74.863 39.329 91.350 1.00 38.68 111 GLU B N 1
ATOM 2823 C CA . GLU B 2 111 ? 75.118 40.187 90.192 1.00 38.91 111 GLU B CA 1
ATOM 2824 C C . GLU B 2 111 ? 74.653 41.607 90.535 1.00 39.02 111 GLU B C 1
ATOM 2825 O O . GLU B 2 111 ? 73.498 41.795 90.920 1.00 39.12 111 GLU B O 1
ATOM 2831 N N . LEU B 2 112 ? 75.552 42.590 90.383 1.00 39.21 112 LEU B N 1
ATOM 2832 C CA . LEU B 2 112 ? 75.327 43.966 90.838 1.00 39.40 112 LEU B CA 1
ATOM 2833 C C . LEU B 2 112 ? 75.261 44.926 89.643 1.00 39.50 112 LEU B C 1
ATOM 2834 O O . LEU B 2 112 ? 75.661 44.588 88.527 1.00 39.51 112 LEU B O 1
ATOM 2839 N N . GLU B 2 113 ? 74.737 46.127 89.919 1.00 39.72 113 GLU B N 1
ATOM 2840 C CA . GLU B 2 113 ? 74.749 47.276 89.017 1.00 39.91 113 GLU B CA 1
ATOM 2841 C C . GLU B 2 113 ? 75.100 48.517 89.848 1.00 39.89 113 GLU B C 1
ATOM 2842 O O . GLU B 2 113 ? 74.443 48.777 90.858 1.00 40.05 113 GLU B O 1
ATOM 2848 N N . MET B 2 114 ? 76.131 49.260 89.425 1.00 39.92 114 MET B N 1
ATOM 2849 C CA . MET B 2 114 ? 76.630 50.425 90.163 1.00 40.00 114 MET B CA 1
ATOM 2850 C C . MET B 2 114 ? 76.581 51.672 89.271 1.00 39.90 114 MET B C 1
ATOM 2851 O O . MET B 2 114 ? 77.275 51.738 88.257 1.00 39.93 114 MET B O 1
ATOM 2856 N N . LYS B 2 115 ? 75.766 52.653 89.684 1.00 39.90 115 LYS B N 1
ATOM 2857 C CA . LYS B 2 115 ? 75.601 53.936 89.005 1.00 40.00 115 LYS B CA 1
ATOM 2858 C C . LYS B 2 115 ? 76.465 54.988 89.714 1.00 39.99 115 LYS B C 1
ATOM 2859 O O . LYS B 2 115 ? 76.493 55.031 90.944 1.00 40.08 115 LYS B O 1
ATOM 2865 N N . PHE B 2 116 ? 77.153 55.825 88.925 1.00 40.00 116 PHE B N 1
ATOM 2866 C CA . PHE B 2 116 ? 78.018 56.900 89.425 1.00 40.08 116 PHE B CA 1
ATOM 2867 C C . PHE B 2 116 ? 77.535 58.243 88.861 1.00 40.42 116 PHE B C 1
ATOM 2868 O O . PHE B 2 116 ? 77.362 58.380 87.648 1.00 40.46 116 PHE B O 1
ATOM 2876 N N . VAL B 2 117 ? 77.324 59.216 89.759 1.00 40.79 117 VAL B N 1
ATOM 2877 C CA . VAL B 2 117 ? 76.826 60.554 89.432 1.00 41.13 117 VAL B CA 1
ATOM 2878 C C . VAL B 2 117 ? 77.871 61.578 89.895 1.00 41.30 117 VAL B C 1
ATOM 2879 O O . VAL B 2 117 ? 78.152 61.674 91.090 1.00 41.27 117 VAL B O 1
ATOM 2883 N N . ALA B 2 118 ? 78.429 62.331 88.936 1.00 41.61 118 ALA B N 1
ATOM 2884 C CA . ALA B 2 118 ? 79.438 63.368 89.178 1.00 41.90 118 ALA B CA 1
ATOM 2885 C C . ALA B 2 118 ? 78.799 64.755 89.037 1.00 42.07 118 ALA B C 1
ATOM 2886 O O . ALA B 2 118 ? 77.811 64.914 88.316 1.00 42.01 118 ALA B O 1
ATOM 2888 N N . ASN B 2 119 ? 79.377 65.745 89.732 1.00 42.38 119 ASN B N 1
ATOM 2889 C CA . ASN B 2 119 ? 78.895 67.131 89.732 1.00 42.67 119 ASN B CA 1
ATOM 2890 C C . ASN B 2 119 ? 80.090 68.088 89.834 1.00 42.83 119 ASN B C 1
ATOM 2891 O O . ASN B 2 119 ? 80.374 68.634 90.904 1.00 42.94 119 ASN B O 1
ATOM 2896 N N . GLY B 2 120 ? 80.790 68.254 88.705 1.00 42.91 120 GLY B N 1
ATOM 2897 C CA . GLY B 2 120 ? 81.775 69.317 88.495 1.00 43.05 120 GLY B CA 1
ATOM 2898 C C . GLY B 2 120 ? 81.240 70.373 87.540 1.00 43.18 120 GLY B C 1
ATOM 2899 O O . GLY B 2 120 ? 80.405 70.073 86.682 1.00 43.04 120 GLY B O 1
ATOM 2900 N N . ASN B 2 121 ? 81.737 71.608 87.688 1.00 43.43 121 ASN B N 1
ATOM 2901 C CA . ASN B 2 121 ? 81.237 72.769 86.937 1.00 43.66 121 ASN B CA 1
ATOM 2902 C C . ASN B 2 121 ? 81.837 72.759 85.523 1.00 44.10 121 ASN B C 1
ATOM 2903 O O . ASN B 2 121 ? 82.735 71.969 85.221 1.00 44.17 121 ASN B O 1
ATOM 2908 N N . LYS B 2 122 ? 81.330 73.656 84.668 1.00 44.62 122 LYS B N 1
ATOM 2909 C CA . LYS B 2 122 ? 81.644 73.686 83.234 1.00 44.93 122 LYS B CA 1
ATOM 2910 C C . LYS B 2 122 ? 83.023 74.310 82.963 1.00 44.98 122 LYS B C 1
ATOM 2911 O O . LYS B 2 122 ? 83.516 74.196 81.840 1.00 45.03 122 LYS B O 1
ATOM 2917 N N . PHE B 2 123 ? 83.631 74.965 83.966 1.00 45.02 123 PHE B N 1
ATOM 2918 C CA . PHE B 2 123 ? 84.978 75.552 83.854 1.00 45.13 123 PHE B CA 1
ATOM 2919 C C . PHE B 2 123 ? 86.045 74.631 84.471 1.00 44.92 123 PHE B C 1
ATOM 2920 O O . PHE B 2 123 ? 87.220 75.005 84.510 1.00 45.08 123 PHE B O 1
ATOM 2928 N N . GLN B 2 124 ? 85.639 73.443 84.945 1.00 44.59 124 GLN B N 1
ATOM 2929 C CA . GLN B 2 124 ? 86.554 72.374 85.373 1.00 44.37 124 GLN B CA 1
ATOM 2930 C C . GLN B 2 124 ? 86.761 71.391 84.212 1.00 44.11 124 GLN B C 1
ATOM 2931 O O . GLN B 2 124 ? 86.110 71.503 83.172 1.00 44.24 124 GLN B O 1
ATOM 2937 N N . CYS B 2 125 ? 87.687 70.443 84.407 1.00 43.71 125 CYS B N 1
ATOM 2938 C CA . CYS B 2 125 ? 87.902 69.319 83.488 1.00 43.36 125 CYS B CA 1
ATOM 2939 C C . CYS B 2 125 ? 88.739 68.232 84.175 1.00 42.98 125 CYS B C 1
ATOM 2940 O O . CYS B 2 125 ? 89.542 68.524 85.062 1.00 43.09 125 CYS B O 1
ATOM 2943 N N . GLY B 2 126 ? 88.544 66.984 83.735 1.00 42.54 126 GLY B N 1
ATOM 2944 C CA . GLY B 2 126 ? 89.204 65.809 84.307 1.00 42.23 126 GLY B CA 1
ATOM 2945 C C . GLY B 2 126 ? 88.533 64.518 83.867 1.00 42.00 126 GLY B C 1
ATOM 2946 O O . GLY B 2 126 ? 87.414 64.541 83.347 1.00 42.02 126 GLY B O 1
ATOM 2947 N N . LYS B 2 127 ? 89.230 63.394 84.080 1.00 41.75 127 LYS B N 1
ATOM 2948 C CA . LYS B 2 127 ? 88.744 62.054 83.742 1.00 41.58 127 LYS B CA 1
ATOM 2949 C C . LYS B 2 127 ? 88.952 61.121 84.942 1.00 41.12 127 LYS B C 1
ATOM 2950 O O . LYS B 2 127 ? 90.038 61.084 85.524 1.00 41.10 127 LYS B O 1
ATOM 2956 N N . VAL B 2 128 ? 87.891 60.383 85.295 1.00 40.73 128 VAL B N 1
ATOM 2957 C CA . VAL B 2 128 ? 87.899 59.340 86.322 1.00 40.40 128 VAL B CA 1
ATOM 2958 C C . VAL B 2 128 ? 87.462 58.029 85.655 1.00 40.06 128 VAL B C 1
ATOM 2959 O O . VAL B 2 128 ? 86.628 58.042 84.745 1.00 40.18 128 VAL B O 1
ATOM 2963 N N . ILE B 2 129 ? 88.033 56.911 86.121 1.00 39.72 129 ILE B N 1
ATOM 2964 C CA . ILE B 2 129 ? 87.700 55.568 85.637 1.00 39.52 129 ILE B CA 1
ATOM 2965 C C . ILE B 2 129 ? 87.308 54.699 86.840 1.00 39.25 129 ILE B C 1
ATOM 2966 O O . ILE B 2 129 ? 87.978 54.722 87.876 1.00 39.26 129 ILE B O 1
ATOM 2971 N N . ILE B 2 130 ? 86.200 53.963 86.689 1.00 39.08 130 ILE B N 1
ATOM 2972 C CA . ILE B 2 130 ? 85.761 52.942 87.635 1.00 39.04 130 ILE B CA 1
ATOM 2973 C C . ILE B 2 130 ? 85.778 51.595 86.906 1.00 38.96 130 ILE B C 1
ATOM 2974 O O . ILE B 2 130 ? 85.242 51.490 85.808 1.00 39.04 130 ILE B O 1
ATOM 2979 N N . SER B 2 131 ? 86.383 50.582 87.541 1.00 38.94 131 SER B N 1
ATOM 2980 C CA . SER B 2 131 ? 86.505 49.230 86.990 1.00 38.95 131 SER B CA 1
ATOM 2981 C C . SER B 2 131 ? 86.237 48.191 88.085 1.00 39.05 131 SER B C 1
ATOM 2982 O O . SER B 2 131 ? 86.261 48.514 89.275 1.00 39.11 131 SER B O 1
ATOM 2985 N N . VAL B 2 132 ? 85.994 46.946 87.654 1.00 39.25 132 VAL B N 1
ATOM 2986 C CA . VAL B 2 132 ? 85.736 45.803 88.541 1.00 39.42 132 VAL B CA 1
ATOM 2987 C C . VAL B 2 132 ? 86.806 44.734 88.279 1.00 39.46 132 VAL B C 1
ATOM 2988 O O . VAL B 2 132 ? 87.188 44.505 87.131 1.00 39.43 132 VAL B O 1
ATOM 2992 N N . LYS B 2 133 ? 87.267 44.096 89.362 1.00 39.66 133 LYS B N 1
ATOM 2993 C CA . LYS B 2 133 ? 88.190 42.962 89.334 1.00 39.88 133 LYS B CA 1
ATOM 2994 C C . LYS B 2 133 ? 87.518 41.778 90.040 1.00 40.15 133 LYS B C 1
ATOM 2995 O O . LYS B 2 133 ? 87.259 41.844 91.242 1.00 40.22 133 LYS B O 1
ATOM 3001 N N . PHE B 2 134 ? 87.252 40.703 89.286 1.00 40.50 134 PHE B N 1
ATOM 3002 C CA . PHE B 2 134 ? 86.539 39.526 89.791 1.00 40.88 134 PHE B CA 1
ATOM 3003 C C . PHE B 2 134 ? 87.502 38.627 90.575 1.00 41.17 134 PHE B C 1
ATOM 3004 O O . PHE B 2 134 ? 88.614 38.358 90.113 1.00 41.24 134 PHE B O 1
ATOM 3012 N N . ASP B 2 135 ? 87.043 38.155 91.743 1.00 41.51 135 ASP B N 1
ATOM 3013 C CA . ASP B 2 135 ? 87.770 37.232 92.623 1.00 41.77 135 ASP B CA 1
ATOM 3014 C C . ASP B 2 135 ? 89.164 37.808 92.904 1.00 41.78 135 ASP B C 1
ATOM 3015 O O . ASP B 2 135 ? 90.178 37.283 92.439 1.00 41.81 135 ASP B O 1
ATOM 3020 N N . SER B 2 136 ? 89.183 38.898 93.680 1.00 41.83 136 SER B N 1
ATOM 3021 C CA . SER B 2 136 ? 90.342 39.777 93.837 1.00 41.97 136 SER B CA 1
ATOM 3022 C C . SER B 2 136 ? 91.125 39.485 95.126 1.00 41.99 136 SER B C 1
ATOM 3023 O O . SER B 2 136 ? 92.164 40.112 95.349 1.00 42.04 136 SER B O 1
ATOM 3026 N N . TYR B 2 137 ? 90.636 38.559 95.966 1.00 42.07 137 TYR B N 1
ATOM 3027 C CA . TYR B 2 137 ? 91.249 38.272 97.269 1.00 42.25 137 TYR B CA 1
ATOM 3028 C C . TYR B 2 137 ? 92.696 37.801 97.067 1.00 42.53 137 TYR B C 1
ATOM 3029 O O . TYR B 2 137 ? 92.938 36.818 96.364 1.00 42.51 137 TYR B O 1
ATOM 3038 N N . GLN B 2 138 ? 93.634 38.534 97.685 1.00 42.95 138 GLN B N 1
ATOM 3039 C CA . GLN B 2 138 ? 95.089 38.327 97.592 1.00 43.27 138 GLN B CA 1
ATOM 3040 C C . GLN B 2 138 ? 95.569 38.525 96.143 1.00 43.57 138 GLN B C 1
ATOM 3041 O O . GLN B 2 138 ? 96.467 37.817 95.680 1.00 43.74 138 GLN B O 1
ATOM 3047 N N . ALA B 2 139 ? 94.968 39.496 95.442 1.00 43.90 139 ALA B N 1
ATOM 3048 C CA . ALA B 2 139 ? 95.450 39.975 94.138 1.00 44.12 139 ALA B CA 1
ATOM 3049 C C . ALA B 2 139 ? 94.910 41.386 93.854 1.00 44.32 139 ALA B C 1
ATOM 3050 O O . ALA B 2 139 ? 94.542 41.699 92.717 1.00 44.40 139 ALA B O 1
ATOM 3052 N N . ASP B 2 140 ? 94.884 42.233 94.894 1.00 44.68 140 ASP B N 1
ATOM 3053 C CA . ASP B 2 140 ? 94.392 43.614 94.813 1.00 45.03 140 ASP B CA 1
ATOM 3054 C C . ASP B 2 140 ? 95.540 44.574 94.472 1.00 45.09 140 ASP B C 1
ATOM 3055 O O . ASP B 2 140 ? 95.299 45.622 93.874 1.00 45.17 140 ASP B O 1
ATOM 3060 N N . ASN B 2 141 ? 96.772 44.212 94.860 1.00 45.01 141 ASN B N 1
ATOM 3061 C CA . ASN B 2 141 ? 97.951 45.075 94.745 1.00 44.99 141 ASN B CA 1
ATOM 3062 C C . ASN B 2 141 ? 98.679 44.850 93.407 1.00 44.83 141 ASN B C 1
ATOM 3063 O O . ASN B 2 141 ? 99.694 45.503 93.155 1.00 44.81 141 ASN B O 1
ATOM 3068 N N . ILE B 2 142 ? 98.169 43.942 92.559 1.00 44.64 142 ILE B N 1
ATOM 3069 C CA . ILE B 2 142 ? 98.706 43.693 91.210 1.00 44.56 142 ILE B CA 1
ATOM 3070 C C . ILE B 2 142 ? 97.572 43.816 90.184 1.00 44.57 142 ILE B C 1
ATOM 3071 O O . ILE B 2 142 ? 96.411 43.540 90.498 1.00 44.51 142 ILE B O 1
ATOM 3076 N N . ASN B 2 143 ? 97.938 44.224 88.960 1.00 44.65 143 ASN B N 1
ATOM 3077 C CA . ASN B 2 143 ? 97.006 44.486 87.854 1.00 44.69 143 ASN B CA 1
ATOM 3078 C C . ASN B 2 143 ? 95.950 45.501 88.317 1.00 44.76 143 ASN B C 1
ATOM 3079 O O . ASN B 2 143 ? 94.751 45.316 88.084 1.00 44.86 143 ASN B O 1
ATOM 3084 N N . THR B 2 144 ? 96.424 46.575 88.962 1.00 44.85 144 THR B N 1
ATOM 3085 C CA . THR B 2 144 ? 95.590 47.507 89.732 1.00 45.03 144 THR B CA 1
ATOM 3086 C C . THR B 2 144 ? 95.790 48.951 89.249 1.00 44.96 144 THR B C 1
ATOM 3087 O O . THR B 2 144 ? 95.468 49.893 89.980 1.00 45.10 144 THR B O 1
ATOM 3091 N N . GLY B 2 145 ? 96.300 49.119 88.022 1.00 44.73 145 GLY B N 1
ATOM 3092 C CA . GLY B 2 145 ? 96.578 50.428 87.444 1.00 44.53 145 GLY B CA 1
ATOM 3093 C C . GLY B 2 145 ? 95.414 50.932 86.609 1.00 44.37 145 GLY B C 1
ATOM 3094 O O . GLY B 2 145 ? 94.381 50.264 86.500 1.00 44.33 145 GLY B O 1
ATOM 3095 N N . PHE B 2 146 ? 95.589 52.126 86.029 1.00 44.19 146 PHE B N 1
ATOM 3096 C CA . PHE B 2 146 ? 94.630 52.713 85.079 1.00 43.96 146 PHE B CA 1
ATOM 3097 C C . PHE B 2 146 ? 94.535 51.849 83.812 1.00 43.62 146 PHE B C 1
ATOM 3098 O O . PHE B 2 146 ? 93.470 51.761 83.205 1.00 43.65 146 PHE B O 1
ATOM 3106 N N . GLN B 2 147 ? 95.658 51.229 83.421 1.00 43.25 147 GLN B N 1
ATOM 3107 C CA . GLN B 2 147 ? 95.757 50.418 82.205 1.00 43.04 147 GLN B CA 1
ATOM 3108 C C . GLN B 2 147 ? 94.963 49.115 82.370 1.00 42.87 147 GLN B C 1
ATOM 3109 O O . GLN B 2 147 ? 94.267 48.693 81.444 1.00 42.92 147 GLN B O 1
ATOM 3115 N N . ALA B 2 148 ? 95.089 48.483 83.545 1.00 42.65 148 ALA B N 1
ATOM 3116 C CA . ALA B 2 148 ? 94.336 47.274 83.903 1.00 42.49 148 ALA B CA 1
ATOM 3117 C C . ALA B 2 148 ? 92.833 47.578 83.996 1.00 42.30 148 ALA B C 1
ATOM 3118 O O . ALA B 2 148 ? 92.010 46.731 83.642 1.00 42.34 148 ALA B O 1
ATOM 3120 N N . ALA B 2 149 ? 92.493 48.780 84.481 1.00 42.07 149 ALA B N 1
ATOM 3121 C CA . ALA B 2 149 ? 91.107 49.254 84.584 1.00 41.92 149 ALA B CA 1
ATOM 3122 C C . ALA B 2 149 ? 90.486 49.422 83.189 1.00 41.69 149 ALA B C 1
ATOM 3123 O O . ALA B 2 149 ? 89.326 49.067 82.987 1.00 41.73 149 ALA B O 1
ATOM 3125 N N . LEU B 2 150 ? 91.268 49.955 82.239 1.00 41.51 150 LEU B N 1
ATOM 3126 C CA . LEU B 2 150 ? 90.824 50.173 80.847 1.00 41.43 150 LEU B CA 1
ATOM 3127 C C . LEU B 2 150 ? 90.592 48.837 80.120 1.00 41.32 150 LEU B C 1
ATOM 3128 O O . LEU B 2 150 ? 89.811 48.787 79.170 1.00 41.28 150 LEU B O 1
ATOM 3133 N N . SER B 2 151 ? 91.280 47.774 80.558 1.00 41.21 151 SER B N 1
ATOM 3134 C CA . SER B 2 151 ? 91.164 46.428 79.979 1.00 41.10 151 SER B CA 1
ATOM 3135 C C . SER B 2 151 ? 89.932 45.693 80.529 1.00 40.98 151 SER B C 1
ATOM 3136 O O . SER B 2 151 ? 89.174 45.101 79.759 1.00 40.96 151 SER B O 1
ATOM 3139 N N . ARG B 2 152 ? 89.750 45.731 81.857 1.00 40.86 152 ARG B N 1
ATOM 3140 C CA . ARG B 2 152 ? 88.639 45.052 82.553 1.00 40.76 152 ARG B CA 1
ATOM 3141 C C . ARG B 2 152 ? 87.335 45.817 82.320 1.00 40.82 152 ARG B C 1
ATOM 3142 O O . ARG B 2 152 ? 87.373 46.961 81.873 1.00 40.93 152 ARG B O 1
ATOM 3150 N N . PRO B 2 153 ? 86.146 45.218 82.593 1.00 40.87 153 PRO B N 1
ATOM 3151 C CA . PRO B 2 153 ? 84.873 45.942 82.505 1.00 40.86 153 PRO B CA 1
ATOM 3152 C C . PRO B 2 153 ? 84.885 47.233 83.339 1.00 40.80 153 PRO B C 1
ATOM 3153 O O . PRO B 2 153 ? 85.208 47.186 84.527 1.00 40.81 153 PRO B O 1
ATOM 3157 N N . HIS B 2 154 ? 84.549 48.363 82.701 1.00 40.79 154 HIS B N 1
ATOM 3158 C CA . HIS B 2 154 ? 84.761 49.686 83.286 1.00 40.86 154 HIS B CA 1
ATOM 3159 C C . HIS B 2 154 ? 83.762 50.711 82.734 1.00 41.17 154 HIS B C 1
ATOM 3160 O O . HIS B 2 154 ? 83.021 50.438 81.787 1.00 41.24 154 HIS B O 1
ATOM 3167 N N . ILE B 2 155 ? 83.772 51.893 83.363 1.00 41.63 155 ILE B N 1
ATOM 3168 C CA . ILE B 2 155 ? 83.033 53.083 82.933 1.00 42.11 155 ILE B CA 1
ATOM 3169 C C . ILE B 2 155 ? 83.948 54.302 83.113 1.00 42.61 155 ILE B C 1
ATOM 3170 O O . ILE B 2 155 ? 84.770 54.332 84.032 1.00 42.60 155 ILE B O 1
ATOM 3175 N N . MET B 2 156 ? 83.794 55.292 82.224 1.00 43.49 156 MET B N 1
ATOM 3176 C CA . MET B 2 156 ? 84.620 56.502 82.202 1.00 44.16 156 MET B CA 1
ATOM 3177 C C . MET B 2 156 ? 83.731 57.725 82.464 1.00 44.36 156 MET B C 1
ATOM 3178 O O . MET B 2 156 ? 82.681 57.876 81.835 1.00 44.42 156 MET B O 1
ATOM 3183 N N . LEU B 2 157 ? 84.176 58.586 83.389 1.00 44.61 157 LEU B N 1
ATOM 3184 C CA . LEU B 2 157 ? 83.440 59.771 83.841 1.00 45.01 157 LEU B CA 1
ATOM 3185 C C . LEU B 2 157 ? 84.251 61.032 83.520 1.00 45.40 157 LEU B C 1
ATOM 3186 O O . LEU B 2 157 ? 85.355 61.206 84.037 1.00 45.41 157 LEU B O 1
ATOM 3191 N N . ASP B 2 158 ? 83.683 61.895 82.668 1.00 45.92 158 ASP B N 1
ATOM 3192 C CA . ASP B 2 158 ? 84.199 63.234 82.406 1.00 46.33 158 ASP B CA 1
ATOM 3193 C C . ASP B 2 158 ? 83.608 64.178 83.462 1.00 46.40 158 ASP B C 1
ATOM 3194 O O . ASP B 2 158 ? 82.393 64.195 83.670 1.00 46.54 158 ASP B O 1
ATOM 3199 N N . LEU B 2 159 ? 84.479 64.963 84.110 1.00 46.38 159 LEU B N 1
ATOM 3200 C CA . LEU B 2 159 ? 84.132 65.728 85.314 1.00 46.47 159 LEU B CA 1
ATOM 3201 C C . LEU B 2 159 ? 83.519 67.095 84.965 1.00 46.52 159 LEU B C 1
ATOM 3202 O O . LEU B 2 159 ? 83.052 67.787 85.870 1.00 46.74 159 LEU B O 1
ATOM 3207 N N . SER B 2 160 ? 83.512 67.476 83.678 1.00 46.41 160 SER B N 1
ATOM 3208 C CA . SER B 2 160 ? 82.920 68.742 83.213 1.00 46.44 160 SER B CA 1
ATOM 3209 C C . SER B 2 160 ? 81.495 68.527 82.680 1.00 46.32 160 SER B C 1
ATOM 3210 O O . SER B 2 160 ? 80.596 69.311 82.998 1.00 46.46 160 SER B O 1
ATOM 3213 N N . THR B 2 161 ? 81.299 67.474 81.873 1.00 46.09 161 THR B N 1
ATOM 3214 C CA . THR B 2 161 ? 80.006 67.169 81.237 1.00 46.03 161 THR B CA 1
ATOM 3215 C C . THR B 2 161 ? 79.016 66.591 82.259 1.00 46.04 161 THR B C 1
ATOM 3216 O O . THR B 2 161 ? 77.813 66.830 82.143 1.00 46.05 161 THR B O 1
ATOM 3220 N N . ASN B 2 162 ? 79.534 65.825 83.231 1.00 45.93 162 ASN B N 1
ATOM 3221 C CA . ASN B 2 162 ? 78.750 65.114 84.254 1.00 45.81 162 ASN B CA 1
ATOM 3222 C C . ASN B 2 162 ? 77.883 64.039 83.583 1.00 45.52 162 ASN B C 1
ATOM 3223 O O . ASN B 2 162 ? 76.681 63.943 83.849 1.00 45.46 162 ASN B O 1
ATOM 3228 N N . ASN B 2 163 ? 78.510 63.235 82.713 1.00 45.26 163 ASN B N 1
ATOM 3229 C CA . ASN B 2 163 ? 77.885 62.044 82.141 1.00 45.06 163 ASN B CA 1
ATOM 3230 C C . ASN B 2 163 ? 77.842 60.964 83.229 1.00 44.84 163 ASN B C 1
ATOM 3231 O O . ASN B 2 163 ? 78.800 60.812 83.994 1.00 44.83 163 ASN B O 1
ATOM 3236 N N . GLU B 2 164 ? 76.722 60.235 83.300 1.00 44.75 164 GLU B N 1
ATOM 3237 C CA . GLU B 2 164 ? 76.546 59.155 84.269 1.00 44.69 164 GLU B CA 1
ATOM 3238 C C . GLU B 2 164 ? 77.210 57.884 83.728 1.00 44.10 164 GLU B C 1
ATOM 3239 O O . GLU B 2 164 ? 77.435 57.755 82.525 1.00 44.13 164 GLU B O 1
ATOM 3245 N N . GLY B 2 165 ? 77.530 56.965 84.646 1.00 43.40 165 GLY B N 1
ATOM 3246 C CA . GLY B 2 165 ? 78.177 55.693 84.336 1.00 42.83 165 GLY B CA 1
ATOM 3247 C C . GLY B 2 165 ? 77.530 54.548 85.096 1.00 42.30 165 GLY B C 1
ATOM 3248 O O . GLY B 2 165 ? 77.290 54.673 86.294 1.00 42.30 165 GLY B O 1
ATOM 3249 N N . VAL B 2 166 ? 77.261 53.438 84.393 1.00 41.87 166 VAL B N 1
ATOM 3250 C CA . VAL B 2 166 ? 76.585 52.256 84.946 1.00 41.60 166 VAL B CA 1
ATOM 3251 C C . VAL B 2 166 ? 77.457 51.024 84.666 1.00 41.36 166 VAL B C 1
ATOM 3252 O O . VAL B 2 166 ? 77.596 50.614 83.513 1.00 41.39 166 VAL B O 1
ATOM 3256 N N . LEU B 2 167 ? 78.029 50.444 85.730 1.00 41.13 167 LEU B N 1
ATOM 3257 C CA . LEU B 2 167 ? 78.878 49.253 85.647 1.00 41.01 167 LEU B CA 1
ATOM 3258 C C . LEU B 2 167 ? 78.057 48.013 86.025 1.00 40.91 167 LEU B C 1
ATOM 3259 O O . LEU B 2 167 ? 77.617 47.891 87.168 1.00 41.02 167 LEU B O 1
ATOM 3264 N N . LYS B 2 168 ? 77.877 47.103 85.058 1.00 40.93 168 LYS B N 1
ATOM 3265 C CA . LYS B 2 168 ? 77.173 45.832 85.247 1.00 40.93 168 LYS B CA 1
ATOM 3266 C C . LYS B 2 168 ? 78.193 44.755 85.643 1.00 40.65 168 LYS B C 1
ATOM 3267 O O . LYS B 2 168 ? 79.105 44.453 84.870 1.00 40.69 168 LYS B O 1
ATOM 3273 N N . ILE B 2 169 ? 78.015 44.185 86.843 1.00 40.29 169 ILE B N 1
ATOM 3274 C CA . ILE B 2 169 ? 78.977 43.281 87.482 1.00 40.04 169 ILE B CA 1
ATOM 3275 C C . ILE B 2 169 ? 78.340 41.897 87.604 1.00 39.79 169 ILE B C 1
ATOM 3276 O O . ILE B 2 169 ? 77.437 41.716 88.417 1.00 39.89 169 ILE B O 1
ATOM 3281 N N . PRO B 2 170 ? 78.772 40.881 86.814 1.00 39.51 170 PRO B N 1
ATOM 3282 C CA . PRO B 2 170 ? 78.310 39.504 87.008 1.00 39.31 170 PRO B CA 1
ATOM 3283 C C . PRO B 2 170 ? 78.999 38.807 88.192 1.00 39.03 170 PRO B C 1
ATOM 3284 O O . PRO B 2 170 ? 79.930 39.363 88.780 1.00 39.05 170 PRO B O 1
ATOM 3288 N N . PHE B 2 171 ? 78.532 37.593 88.514 1.00 38.71 171 PHE B N 1
ATOM 3289 C CA . PHE B 2 171 ? 79.146 36.739 89.530 1.00 38.45 171 PHE B CA 1
ATOM 3290 C C . PHE B 2 171 ? 80.154 35.802 88.854 1.00 38.30 171 PHE B C 1
ATOM 3291 O O . PHE B 2 171 ? 79.764 34.845 88.181 1.00 38.31 171 PHE B O 1
ATOM 3299 N N . ARG B 2 172 ? 81.446 36.102 89.037 1.00 38.10 172 ARG B N 1
ATOM 3300 C CA . ARG B 2 172 ? 82.553 35.310 88.504 1.00 37.96 172 ARG B CA 1
ATOM 3301 C C . ARG B 2 172 ? 83.514 34.992 89.655 1.00 37.72 172 ARG B C 1
ATOM 3302 O O . ARG B 2 172 ? 84.375 35.801 90.002 1.00 37.85 172 ARG B O 1
ATOM 3310 N N . TYR B 2 173 ? 83.331 33.801 90.240 1.00 37.44 173 TYR B N 1
ATOM 3311 C CA . TYR B 2 173 ? 84.013 33.357 91.452 1.00 37.28 173 TYR B CA 1
ATOM 3312 C C . TYR B 2 173 ? 84.482 31.911 91.250 1.00 37.29 173 TYR B C 1
ATOM 3313 O O . TYR B 2 173 ? 83.855 31.150 90.509 1.00 37.36 173 TYR B O 1
ATOM 3322 N N . HIS B 2 174 ? 85.580 31.545 91.922 1.00 37.34 174 HIS B N 1
ATOM 3323 C CA . HIS B 2 174 ? 86.224 30.237 91.748 1.00 37.40 174 HIS B CA 1
ATOM 3324 C C . HIS B 2 174 ? 85.443 29.132 92.480 1.00 37.38 174 HIS B C 1
ATOM 3325 O O . HIS B 2 174 ? 85.672 27.954 92.212 1.00 37.48 174 HIS B O 1
ATOM 3332 N N . ARG B 2 175 ? 84.539 29.513 93.395 1.00 37.37 175 ARG B N 1
ATOM 3333 C CA . ARG B 2 175 ? 83.595 28.598 94.055 1.00 37.36 175 ARG B CA 1
ATOM 3334 C C . ARG B 2 175 ? 82.176 28.846 93.527 1.00 37.23 175 ARG B C 1
ATOM 3335 O O . ARG B 2 175 ? 81.932 29.811 92.799 1.00 37.25 175 ARG B O 1
ATOM 3343 N N . ALA B 2 176 ? 81.252 27.956 93.910 1.00 37.17 176 ALA B N 1
ATOM 3344 C CA . ALA B 2 176 ? 79.843 28.018 93.509 1.00 37.13 176 ALA B CA 1
ATOM 3345 C C . ALA B 2 176 ? 79.147 29.208 94.184 1.00 37.08 176 ALA B C 1
ATOM 3346 O O . ALA B 2 176 ? 78.419 29.949 93.525 1.00 37.01 176 ALA B O 1
ATOM 3348 N N . PHE B 2 177 ? 79.373 29.363 95.495 1.00 37.14 177 PHE B N 1
ATOM 3349 C CA . PHE B 2 177 ? 78.826 30.461 96.298 1.00 37.20 177 PHE B CA 1
ATOM 3350 C C . PHE B 2 177 ? 79.963 31.263 96.943 1.00 37.25 177 PHE B C 1
ATOM 3351 O O . PHE B 2 177 ? 81.095 30.784 97.039 1.00 37.18 177 PHE B O 1
ATOM 3359 N N . VAL B 2 178 ? 79.632 32.487 97.377 1.00 37.60 178 VAL B N 1
ATOM 3360 C CA . VAL B 2 178 ? 80.470 33.297 98.269 1.00 37.92 178 VAL B CA 1
ATOM 3361 C C . VAL B 2 178 ? 79.824 33.285 99.661 1.00 38.23 178 VAL B C 1
ATOM 3362 O O . VAL B 2 178 ? 78.596 33.309 99.778 1.00 38.24 178 VAL B O 1
ATOM 3366 N N . ARG B 2 179 ? 80.662 33.246 100.703 1.00 38.75 179 ARG B N 1
ATOM 3367 C CA . ARG B 2 179 ? 80.207 33.305 102.092 1.00 39.21 179 ARG B CA 1
ATOM 3368 C C . ARG B 2 179 ? 79.846 34.757 102.428 1.00 39.57 179 ARG B C 1
ATOM 3369 O O . ARG B 2 179 ? 80.544 35.680 102.015 1.00 39.64 179 ARG B O 1
ATOM 3377 N N . ASN B 2 180 ? 78.752 34.936 103.176 1.00 40.08 180 ASN B N 1
ATOM 3378 C CA . ASN B 2 180 ? 78.165 36.250 103.443 1.00 40.53 180 ASN B CA 1
ATOM 3379 C C . ASN B 2 180 ? 78.818 36.890 104.676 1.00 41.10 180 ASN B C 1
ATOM 3380 O O . ASN B 2 180 ? 79.142 38.079 104.643 1.00 41.10 180 ASN B O 1
ATOM 3385 N N . GLN B 2 181 ? 79.004 36.104 105.746 1.00 41.86 181 GLN B N 1
ATOM 3386 C CA . GLN B 2 181 ? 79.443 36.620 107.047 1.00 42.49 181 GLN B CA 1
ATOM 3387 C C . GLN B 2 181 ? 80.462 35.676 107.696 1.00 42.91 181 GLN B C 1
ATOM 3388 O O . GLN B 2 181 ? 80.347 34.453 107.592 1.00 42.95 181 GLN B O 1
ATOM 3394 N N . THR B 2 182 ? 81.454 36.280 108.365 1.00 43.51 182 THR B N 1
ATOM 3395 C CA . THR B 2 182 ? 82.317 35.601 109.335 1.00 44.04 182 THR B CA 1
ATOM 3396 C C . THR B 2 182 ? 81.542 35.436 110.650 1.00 44.56 182 THR B C 1
ATOM 3397 O O . THR B 2 182 ? 80.569 36.152 110.900 1.00 44.62 182 THR B O 1
ATOM 3401 N N . HIS B 2 183 ? 81.992 34.488 111.479 1.00 45.26 183 HIS B N 1
ATOM 3402 C CA . HIS B 2 183 ? 81.394 34.210 112.788 1.00 45.83 183 HIS B CA 1
ATOM 3403 C C . HIS B 2 183 ? 82.437 33.531 113.687 1.00 46.48 183 HIS B C 1
ATOM 3404 O O . HIS B 2 183 ? 83.376 32.903 113.189 1.00 46.47 183 HIS B O 1
ATOM 3411 N N . LYS B 2 184 ? 82.263 33.676 115.007 1.00 47.28 184 LYS B N 1
ATOM 3412 C CA . LYS B 2 184 ? 83.189 33.128 116.017 1.00 47.98 184 LYS B CA 1
ATOM 3413 C C . LYS B 2 184 ? 83.220 31.592 115.949 1.00 48.17 184 LYS B C 1
ATOM 3414 O O . LYS B 2 184 ? 84.278 30.988 116.137 1.00 48.12 184 LYS B O 1
ATOM 3420 N N . THR B 2 185 ? 82.061 30.978 115.674 1.00 48.37 185 THR B N 1
ATOM 3421 C CA . THR B 2 185 ? 81.904 29.520 115.565 1.00 48.56 185 THR B CA 1
ATOM 3422 C C . THR B 2 185 ? 82.374 29.027 114.185 1.00 48.52 185 THR B C 1
ATOM 3423 O O . THR B 2 185 ? 82.827 27.886 114.063 1.00 48.55 185 THR B O 1
ATOM 3427 N N . ALA B 2 186 ? 82.255 29.883 113.159 1.00 48.40 186 ALA B N 1
ATOM 3428 C CA . ALA B 2 186 ? 82.646 29.564 111.776 1.00 48.35 186 ALA B CA 1
ATOM 3429 C C . ALA B 2 186 ? 84.173 29.489 111.645 1.00 48.34 186 ALA B C 1
ATOM 3430 O O . ALA B 2 186 ? 84.909 30.014 112.486 1.00 48.44 186 ALA B O 1
ATOM 3432 N N . THR B 2 187 ? 84.627 28.832 110.569 1.00 48.23 187 THR B N 1
ATOM 3433 C CA . THR B 2 187 ? 86.053 28.646 110.266 1.00 48.13 187 THR B CA 1
ATOM 3434 C C . THR B 2 187 ? 86.671 29.979 109.820 1.00 47.95 187 THR B C 1
ATOM 3435 O O . THR B 2 187 ? 85.983 30.830 109.249 1.00 47.79 187 THR B O 1
ATOM 3439 N N . ALA B 2 188 ? 87.976 30.130 110.086 1.00 47.82 188 ALA B N 1
ATOM 3440 C CA . ALA B 2 188 ? 88.795 31.256 109.623 1.00 47.68 188 ALA B CA 1
ATOM 3441 C C . ALA B 2 188 ? 89.641 30.852 108.405 1.00 47.48 188 ALA B C 1
ATOM 3442 O O . ALA B 2 188 ? 90.430 31.660 107.909 1.00 47.44 188 ALA B O 1
ATOM 3444 N N . GLY B 2 189 ? 89.473 29.610 107.926 1.00 47.33 189 GLY B N 1
ATOM 3445 C CA . GLY B 2 189 ? 90.226 29.061 106.800 1.00 47.23 189 GLY B CA 1
ATOM 3446 C C . GLY B 2 189 ? 89.800 29.630 105.454 1.00 47.18 189 GLY B C 1
ATOM 3447 O O . GLY B 2 189 ? 90.570 29.562 104.496 1.00 47.16 189 GLY B O 1
ATOM 3448 N N . VAL B 2 190 ? 88.571 30.163 105.377 1.00 47.20 190 VAL B N 1
ATOM 3449 C CA . VAL B 2 190 ? 88.008 30.759 104.160 1.00 47.15 190 VAL B CA 1
ATOM 3450 C C . VAL B 2 190 ? 87.710 32.239 104.435 1.00 46.86 190 VAL B C 1
ATOM 3451 O O . VAL B 2 190 ? 87.095 32.568 105.448 1.00 46.91 190 VAL B O 1
ATOM 3455 N N . ARG B 2 191 ? 88.162 33.109 103.521 1.00 46.61 191 ARG B N 1
ATOM 3456 C CA . ARG B 2 191 ? 87.862 34.543 103.531 1.00 46.43 191 ARG B CA 1
ATOM 3457 C C . ARG B 2 191 ? 86.432 34.750 103.031 1.00 46.08 191 ARG B C 1
ATOM 3458 O O . ARG B 2 191 ? 86.155 34.473 101.865 1.00 46.26 191 ARG B O 1
ATOM 3466 N N . PRO B 2 192 ? 85.486 35.239 103.871 1.00 45.62 192 PRO B N 1
ATOM 3467 C CA . PRO B 2 192 ? 84.112 35.483 103.432 1.00 45.41 192 PRO B CA 1
ATOM 3468 C C . PRO B 2 192 ? 83.840 36.916 102.946 1.00 45.10 192 PRO B C 1
ATOM 3469 O O . PRO B 2 192 ? 84.616 37.827 103.225 1.00 45.07 192 PRO B O 1
ATOM 3473 N N . GLY B 2 193 ? 82.731 37.083 102.217 1.00 44.82 193 GLY B N 1
ATOM 3474 C CA . GLY B 2 193 ? 82.151 38.386 101.892 1.00 44.61 193 GLY B CA 1
ATOM 3475 C C . GLY B 2 193 ? 82.921 39.152 100.826 1.00 44.36 193 GLY B C 1
ATOM 3476 O O . GLY B 2 193 ? 82.763 40.367 100.722 1.00 44.40 193 GLY B O 1
ATOM 3477 N N . LYS B 2 194 ? 83.718 38.449 100.010 1.00 43.89 194 LYS B N 1
ATOM 3478 C CA . LYS B 2 194 ? 84.535 39.078 98.970 1.00 43.47 194 LYS B CA 1
ATOM 3479 C C . LYS B 2 194 ? 84.642 38.142 97.760 1.00 43.05 194 LYS B C 1
ATOM 3480 O O . LYS B 2 194 ? 85.382 37.155 97.800 1.00 43.04 194 LYS B O 1
ATOM 3486 N N . PHE B 2 195 ? 83.886 38.463 96.702 1.00 42.58 195 PHE B N 1
ATOM 3487 C CA . PHE B 2 195 ? 83.993 37.801 95.399 1.00 42.28 195 PHE B CA 1
ATOM 3488 C C . PHE B 2 195 ? 84.554 38.755 94.331 1.00 41.91 195 PHE B C 1
ATOM 3489 O O . PHE B 2 195 ? 84.839 38.301 93.223 1.00 42.06 195 PHE B O 1
ATOM 3497 N N . ALA B 2 196 ? 84.703 40.052 94.645 1.00 41.54 196 ALA B N 1
ATOM 3498 C CA . ALA B 2 196 ? 85.169 41.051 93.671 1.00 41.34 196 ALA B CA 1
ATOM 3499 C C . ALA B 2 196 ? 85.607 42.342 94.376 1.00 41.14 196 ALA B C 1
ATOM 3500 O O . ALA B 2 196 ? 85.282 42.565 95.545 1.00 41.13 196 ALA B O 1
ATOM 3502 N N . SER B 2 197 ? 86.349 43.175 93.634 1.00 41.05 197 SER B N 1
ATOM 3503 C CA . SER B 2 197 ? 86.784 44.510 94.058 1.00 41.06 197 SER B CA 1
ATOM 3504 C C . SER B 2 197 ? 86.371 45.548 93.007 1.00 41.03 197 SER B C 1
ATOM 3505 O O . SER B 2 197 ? 86.426 45.271 91.809 1.00 41.13 197 SER B O 1
ATOM 3508 N N . ILE B 2 198 ? 85.968 46.734 93.480 1.00 41.08 198 ILE B N 1
ATOM 3509 C CA . ILE B 2 198 ? 85.661 47.903 92.649 1.00 41.16 198 ILE B CA 1
ATOM 3510 C C . ILE B 2 198 ? 86.705 48.980 92.968 1.00 41.26 198 ILE B C 1
ATOM 3511 O O . ILE B 2 198 ? 86.940 49.265 94.137 1.00 41.35 198 ILE B O 1
ATOM 3516 N N . TYR B 2 199 ? 87.327 49.550 91.925 1.00 41.54 199 TYR B N 1
ATOM 3517 C CA . TYR B 2 199 ? 88.314 50.631 92.056 1.00 41.79 199 TYR B CA 1
ATOM 3518 C C . TYR B 2 199 ? 87.789 51.894 91.365 1.00 41.74 199 TYR B C 1
ATOM 3519 O O . TYR B 2 199 ? 87.295 51.816 90.245 1.00 41.74 199 TYR B O 1
ATOM 3528 N N . VAL B 2 200 ? 87.910 53.039 92.050 1.00 41.78 200 VAL B N 1
ATOM 3529 C CA . VAL B 2 200 ? 87.657 54.372 91.491 1.00 41.81 200 VAL B CA 1
ATOM 3530 C C . VAL B 2 200 ? 89.004 55.104 91.444 1.00 41.81 200 VAL B C 1
ATOM 3531 O O . VAL B 2 200 ? 89.576 55.403 92.494 1.00 41.88 200 VAL B O 1
ATOM 3535 N N . GLN B 2 201 ? 89.495 55.382 90.228 1.00 41.99 201 GLN B N 1
ATOM 3536 C CA . GLN B 2 201 ? 90.854 55.888 90.004 1.00 42.21 201 GLN B CA 1
ATOM 3537 C C . GLN B 2 201 ? 90.827 57.134 89.111 1.00 42.39 201 GLN B C 1
ATOM 3538 O O . GLN B 2 201 ? 89.962 57.273 88.244 1.00 42.48 201 GLN B O 1
ATOM 3544 N N . VAL B 2 202 ? 91.808 58.018 89.333 1.00 42.68 202 VAL B N 1
ATOM 3545 C CA . VAL B 2 202 ? 92.039 59.206 88.516 1.00 42.91 202 VAL B CA 1
ATOM 3546 C C . VAL B 2 202 ? 92.716 58.755 87.214 1.00 43.18 202 VAL B C 1
ATOM 3547 O O . VAL B 2 202 ? 93.752 58.088 87.253 1.00 43.17 202 VAL B O 1
ATOM 3551 N N . LEU B 2 203 ? 92.113 59.125 86.078 1.00 43.63 203 LEU B N 1
ATOM 3552 C CA . LEU B 2 203 ? 92.654 58.862 84.743 1.00 43.82 203 LEU B CA 1
ATOM 3553 C C . LEU B 2 203 ? 93.423 60.096 84.253 1.00 43.91 203 LEU B C 1
ATOM 3554 O O . LEU B 2 203 ? 94.525 59.969 83.722 1.00 43.85 203 LEU B O 1
ATOM 3559 N N . SER B 2 204 ? 92.814 61.277 84.420 1.00 44.17 204 SER B N 1
ATOM 3560 C CA . SER B 2 204 ? 93.457 62.574 84.207 1.00 44.40 204 SER B CA 1
ATOM 3561 C C . SER B 2 204 ? 93.100 63.504 85.366 1.00 44.68 204 SER B C 1
ATOM 3562 O O . SER B 2 204 ? 91.920 63.651 85.680 1.00 44.65 204 SER B O 1
ATOM 3565 N N . PRO B 2 205 ? 94.089 64.138 86.048 1.00 45.23 205 PRO B N 1
ATOM 3566 C CA . PRO B 2 205 ? 93.814 65.032 87.178 1.00 45.61 205 PRO B CA 1
ATOM 3567 C C . PRO B 2 205 ? 92.747 66.113 86.940 1.00 46.04 205 PRO B C 1
ATOM 3568 O O . PRO B 2 205 ? 92.592 66.598 85.816 1.00 46.06 205 PRO B O 1
ATOM 3572 N N . LEU B 2 206 ? 92.031 66.472 88.014 1.00 46.63 206 LEU B N 1
ATOM 3573 C CA . LEU B 2 206 ? 91.078 67.580 88.015 1.00 47.16 206 LEU B CA 1
ATOM 3574 C C . LEU B 2 206 ? 91.851 68.894 87.843 1.00 47.81 206 LEU B C 1
ATOM 3575 O O . LEU B 2 206 ? 92.872 69.105 88.500 1.00 47.76 206 LEU B O 1
ATOM 3580 N N . GLN B 2 207 ? 91.360 69.753 86.941 1.00 48.72 207 GLN B N 1
ATOM 3581 C CA . GLN B 2 207 ? 91.896 71.095 86.713 1.00 49.56 207 GLN B CA 1
ATOM 3582 C C . GLN B 2 207 ? 90.747 72.105 86.804 1.00 50.42 207 GLN B C 1
ATOM 3583 O O . GLN B 2 207 ? 89.590 71.758 86.562 1.00 50.42 207 GLN B O 1
ATOM 3589 N N . THR B 2 208 ? 91.092 73.348 87.161 1.00 51.49 208 THR B N 1
ATOM 3590 C CA . THR B 2 208 ? 90.132 74.435 87.362 1.00 52.31 208 THR B CA 1
ATOM 3591 C C . THR B 2 208 ? 90.743 75.753 86.868 1.00 52.92 208 THR B C 1
ATOM 3592 O O . THR B 2 208 ? 91.954 75.842 86.645 1.00 52.93 208 THR B O 1
ATOM 3596 N N . GLY B 2 209 ? 89.885 76.767 86.713 1.00 53.59 209 GLY B N 1
ATOM 3597 C CA . GLY B 2 209 ? 90.282 78.100 86.261 1.00 54.22 209 GLY B CA 1
ATOM 3598 C C . GLY B 2 209 ? 90.781 78.969 87.404 1.00 54.70 209 GLY B C 1
ATOM 3599 O O . GLY B 2 209 ? 90.900 78.509 88.545 1.00 54.58 209 GLY B O 1
ATOM 3600 N N . GLU B 2 210 ? 91.079 80.233 87.078 1.00 55.31 210 GLU B N 1
ATOM 3601 C CA . GLU B 2 210 ? 91.556 81.230 88.045 1.00 55.73 210 GLU B CA 1
ATOM 3602 C C . GLU B 2 210 ? 90.432 81.540 89.047 1.00 55.67 210 GLU B C 1
ATOM 3603 O O . GLU B 2 210 ? 89.322 81.908 88.655 1.00 55.63 210 GLU B O 1
ATOM 3609 N N . GLY B 2 211 ? 90.732 81.351 90.339 1.00 55.50 211 GLY B N 1
ATOM 3610 C CA . GLY B 2 211 ? 89.776 81.525 91.436 1.00 55.31 211 GLY B CA 1
ATOM 3611 C C . GLY B 2 211 ? 88.620 80.535 91.379 1.00 55.05 211 GLY B C 1
ATOM 3612 O O . GLY B 2 211 ? 87.526 80.840 91.859 1.00 54.98 211 GLY B O 1
ATOM 3613 N N . GLY B 2 212 ? 88.868 79.350 90.804 1.00 54.74 212 GLY B N 1
ATOM 3614 C CA . GLY B 2 212 ? 87.867 78.297 90.644 1.00 54.43 212 GLY B CA 1
ATOM 3615 C C . GLY B 2 212 ? 87.903 77.317 91.805 1.00 54.16 212 GLY B C 1
ATOM 3616 O O . GLY B 2 212 ? 88.784 77.396 92.666 1.00 54.23 212 GLY B O 1
ATOM 3617 N N . ALA B 2 213 ? 86.935 76.393 91.821 1.00 53.61 213 ALA B N 1
ATOM 3618 C CA . ALA B 2 213 ? 86.826 75.366 92.858 1.00 53.12 213 ALA B CA 1
ATOM 3619 C C . ALA B 2 213 ? 87.948 74.334 92.680 1.00 52.74 213 ALA B C 1
ATOM 3620 O O . ALA B 2 213 ? 88.178 73.852 91.569 1.00 52.73 213 ALA B O 1
ATOM 3622 N N . ASN B 2 214 ? 88.616 73.994 93.791 1.00 52.22 214 ASN B N 1
ATOM 3623 C CA . ASN B 2 214 ? 89.764 73.082 93.814 1.00 51.78 214 ASN B CA 1
ATOM 3624 C C . ASN B 2 214 ? 89.313 71.631 94.049 1.00 51.02 214 ASN B C 1
ATOM 3625 O O . ASN B 2 214 ? 90.163 70.751 94.212 1.00 51.01 214 ASN B O 1
ATOM 3630 N N . ASP B 2 215 ? 87.996 71.375 94.071 1.00 50.23 215 ASP B N 1
ATOM 3631 C CA . ASP B 2 215 ? 87.469 70.020 94.220 1.00 49.60 215 ASP B CA 1
ATOM 3632 C C . ASP B 2 215 ? 86.031 69.929 93.690 1.00 48.73 215 ASP B C 1
ATOM 3633 O O . ASP B 2 215 ? 85.370 70.942 93.450 1.00 48.82 215 ASP B O 1
ATOM 3638 N N . MET B 2 216 ? 85.578 68.682 93.513 1.00 47.77 216 MET B N 1
ATOM 3639 C CA . MET B 2 216 ? 84.196 68.332 93.166 1.00 47.19 216 MET B CA 1
ATOM 3640 C C . MET B 2 216 ? 83.929 66.890 93.623 1.00 46.27 216 MET B C 1
ATOM 3641 O O . MET B 2 216 ? 84.871 66.168 93.963 1.00 46.09 216 MET B O 1
ATOM 3646 N N . PHE B 2 217 ? 82.653 66.480 93.617 1.00 45.32 217 PHE B N 1
ATOM 3647 C CA . PHE B 2 217 ? 82.209 65.254 94.294 1.00 44.55 217 PHE B CA 1
ATOM 3648 C C . PHE B 2 217 ? 81.537 64.286 93.310 1.00 43.82 217 PHE B C 1
ATOM 3649 O O . PHE B 2 217 ? 80.896 64.708 92.345 1.00 43.75 217 PHE B O 1
ATOM 3657 N N . ILE B 2 218 ? 81.708 62.983 93.585 1.00 43.03 218 ILE B N 1
ATOM 3658 C CA . ILE B 2 218 ? 81.053 61.870 92.882 1.00 42.43 218 ILE B CA 1
ATOM 3659 C C . ILE B 2 218 ? 80.341 61.008 93.935 1.00 41.56 218 ILE B C 1
ATOM 3660 O O . ILE B 2 218 ? 80.890 60.772 95.014 1.00 41.48 218 ILE B O 1
ATOM 3665 N N . ARG B 2 219 ? 79.130 60.537 93.603 1.00 40.63 219 ARG B N 1
ATOM 3666 C CA . ARG B 2 219 ? 78.298 59.706 94.487 1.00 39.90 219 ARG B CA 1
ATOM 3667 C C . ARG B 2 219 ? 78.011 58.372 93.800 1.00 39.24 219 ARG B C 1
ATOM 3668 O O . ARG B 2 219 ? 77.357 58.355 92.758 1.00 39.29 219 ARG B O 1
ATOM 3676 N N . PRO B 2 220 ? 78.487 57.221 94.339 1.00 38.50 220 PRO B N 1
ATOM 3677 C CA . PRO B 2 220 ? 78.070 55.906 93.850 1.00 38.03 220 PRO B CA 1
ATOM 3678 C C . PRO B 2 220 ? 76.725 55.439 94.436 1.00 37.55 220 PRO B C 1
ATOM 3679 O O . PRO B 2 220 ? 76.408 55.751 95.586 1.00 37.58 220 PRO B O 1
ATOM 3683 N N . PHE B 2 221 ? 75.962 54.696 93.624 1.00 37.00 221 PHE B N 1
ATOM 3684 C CA . PHE B 2 221 ? 74.736 53.994 94.022 1.00 36.60 221 PHE B CA 1
ATOM 3685 C C . PHE B 2 221 ? 74.854 52.536 93.563 1.00 36.32 221 PHE B C 1
ATOM 3686 O O . PHE B 2 221 ? 75.363 52.292 92.472 1.00 36.33 221 PHE B O 1
ATOM 3694 N N . TYR B 2 222 ? 74.381 51.587 94.385 1.00 36.15 222 TYR B N 1
ATOM 3695 C CA . TYR B 2 222 ? 74.455 50.149 94.065 1.00 36.04 222 TYR B CA 1
ATOM 3696 C C . TYR B 2 222 ? 73.061 49.510 94.141 1.00 35.93 222 TYR B C 1
ATOM 3697 O O . TYR B 2 222 ? 72.159 50.020 94.808 1.00 36.02 222 TYR B O 1
ATOM 3706 N N . ARG B 2 223 ? 72.922 48.377 93.443 1.00 35.80 223 ARG B N 1
ATOM 3707 C CA . ARG B 2 223 ? 71.748 47.508 93.496 1.00 35.78 223 ARG B CA 1
ATOM 3708 C C . ARG B 2 223 ? 72.145 46.115 92.991 1.00 35.88 223 ARG B C 1
ATOM 3709 O O . ARG B 2 223 ? 73.049 45.994 92.165 1.00 35.92 223 ARG B O 1
ATOM 3717 N N . TYR B 2 224 ? 71.458 45.082 93.492 1.00 36.15 224 TYR B N 1
ATOM 3718 C CA . TYR B 2 224 ? 71.615 43.709 93.017 1.00 36.39 224 TYR B CA 1
ATOM 3719 C C . TYR B 2 224 ? 70.596 43.444 91.904 1.00 36.63 224 TYR B C 1
ATOM 3720 O O . TYR B 2 224 ? 69.404 43.574 92.129 1.00 36.73 224 TYR B O 1
ATOM 3729 N N . THR B 2 225 ? 71.079 43.082 90.710 1.00 36.99 225 THR B N 1
ATOM 3730 C CA . THR B 2 225 ? 70.216 42.701 89.585 1.00 37.31 225 THR B CA 1
ATOM 3731 C C . THR B 2 225 ? 69.742 41.250 89.752 1.00 37.56 225 THR B C 1
ATOM 3732 O O . THR B 2 225 ? 68.659 40.899 89.282 1.00 37.56 225 THR B O 1
ATOM 3736 N N . ARG B 2 226 ? 70.562 40.422 90.414 1.00 37.98 226 ARG B N 1
ATOM 3737 C CA . ARG B 2 226 ? 70.268 39.009 90.663 1.00 38.27 226 ARG B CA 1
ATOM 3738 C C . ARG B 2 226 ? 71.016 38.560 91.927 1.00 38.11 226 ARG B C 1
ATOM 3739 O O . ARG B 2 226 ? 72.194 38.203 91.857 1.00 38.18 226 ARG B O 1
ATOM 3747 N N . ALA B 2 227 ? 70.317 38.593 93.070 1.00 38.07 227 ALA B N 1
ATOM 3748 C CA . ALA B 2 227 ? 70.837 38.143 94.367 1.00 38.07 227 ALA B CA 1
ATOM 3749 C C . ALA B 2 227 ? 70.064 36.901 94.827 1.00 38.09 227 ALA B C 1
ATOM 3750 O O . ALA B 2 227 ? 68.942 37.017 95.325 1.00 38.11 227 ALA B O 1
ATOM 3752 N N . GLU B 2 228 ? 70.679 35.724 94.647 1.00 38.20 228 GLU B N 1
ATOM 3753 C CA . GLU B 2 228 ? 70.131 34.439 95.082 1.00 38.32 228 GLU B CA 1
ATOM 3754 C C . GLU B 2 228 ? 70.858 33.998 96.357 1.00 37.99 228 GLU B C 1
ATOM 3755 O O . GLU B 2 228 ? 72.083 33.917 96.361 1.00 37.94 228 GLU B O 1
ATOM 3761 N N . PHE B 2 229 ? 70.089 33.718 97.418 1.00 37.76 229 PHE B N 1
ATOM 3762 C CA . PHE B 2 229 ? 70.612 33.361 98.741 1.00 37.59 229 PHE B CA 1
ATOM 3763 C C . PHE B 2 229 ? 70.367 31.870 99.007 1.00 37.61 229 PHE B C 1
ATOM 3764 O O . PHE B 2 229 ? 69.383 31.306 98.528 1.00 37.68 229 PHE B O 1
ATOM 3772 N N . ALA B 2 230 ? 71.272 31.256 99.783 1.00 37.74 230 ALA B N 1
ATOM 3773 C CA . ALA B 2 230 ? 71.240 29.824 100.101 1.00 37.90 230 ALA B CA 1
ATOM 3774 C C . ALA B 2 230 ? 71.784 29.583 101.514 1.00 37.96 230 ALA B C 1
ATOM 3775 O O . ALA B 2 230 ? 72.615 30.349 102.007 1.00 37.89 230 ALA B O 1
ATOM 3777 N N . GLY B 2 231 ? 71.310 28.502 102.145 1.00 38.34 231 GLY B N 1
ATOM 3778 C CA . GLY B 2 231 ? 71.740 28.091 103.477 1.00 38.74 231 GLY B CA 1
ATOM 3779 C C . GLY B 2 231 ? 71.203 29.017 104.555 1.00 39.10 231 GLY B C 1
ATOM 3780 O O . GLY B 2 231 ? 71.911 29.910 105.018 1.00 39.12 231 GLY B O 1
ATOM 3781 N N . MET B 2 232 ? 69.944 28.795 104.947 1.00 39.66 232 MET B N 1
ATOM 3782 C CA . MET B 2 232 ? 69.280 29.582 105.985 1.00 40.13 232 MET B CA 1
ATOM 3783 C C . MET B 2 232 ? 69.894 29.242 107.350 1.00 40.35 232 MET B C 1
ATOM 3784 O O . MET B 2 232 ? 70.254 28.091 107.608 1.00 40.33 232 MET B O 1
ATOM 3789 N N . SER B 2 233 ? 70.006 30.265 108.205 1.00 40.69 233 SER B N 1
ATOM 3790 C CA . SER B 2 233 ? 70.528 30.144 109.566 1.00 41.01 233 SER B CA 1
ATOM 3791 C C . SER B 2 233 ? 69.862 31.192 110.466 1.00 41.43 233 SER B C 1
ATOM 3792 O O . SER B 2 233 ? 69.056 32.001 109.998 1.00 41.44 233 SER B O 1
ATOM 3795 N N . TYR B 2 234 ? 70.198 31.150 111.760 1.00 42.05 234 TYR B N 1
ATOM 3796 C CA . TYR B 2 234 ? 69.773 32.166 112.731 1.00 42.58 234 TYR B CA 1
ATOM 3797 C C . TYR B 2 234 ? 70.391 33.519 112.351 1.00 43.20 234 TYR B C 1
ATOM 3798 O O . TYR B 2 234 ? 71.524 33.573 111.867 1.00 43.29 234 TYR B O 1
ATOM 3807 N N . LYS B 2 235 ? 69.630 34.598 112.575 1.00 44.08 235 LYS B N 1
ATOM 3808 C CA . LYS B 2 235 ? 70.031 35.956 112.193 1.00 44.77 235 LYS B CA 1
ATOM 3809 C C . LYS B 2 235 ? 71.163 36.432 113.115 1.00 45.17 235 LYS B C 1
ATOM 3810 O O . LYS B 2 235 ? 71.160 36.134 114.312 1.00 45.24 235 LYS B O 1
ATOM 3816 N N . VAL B 2 236 ? 72.123 37.164 112.534 1.00 45.89 236 VAL B N 1
ATOM 3817 C CA . VAL B 2 236 ? 73.293 37.697 113.242 1.00 46.59 236 VAL B CA 1
ATOM 3818 C C . VAL B 2 236 ? 73.500 39.153 112.828 1.00 47.15 236 VAL B C 1
ATOM 3819 O O . VAL B 2 236 ? 73.065 39.555 111.749 1.00 47.17 236 VAL B O 1
ATOM 3823 N N . PRO B 2 237 ? 74.167 39.989 113.662 1.00 47.79 237 PRO B N 1
ATOM 3824 C CA . PRO B 2 237 ? 74.602 41.320 113.233 1.00 48.11 237 PRO B CA 1
ATOM 3825 C C . PRO B 2 237 ? 75.772 41.225 112.240 1.00 48.49 237 PRO B C 1
ATOM 3826 O O . PRO B 2 237 ? 76.631 40.350 112.383 1.00 48.53 237 PRO B O 1
ATOM 3830 N N . LEU B 2 238 ? 75.793 42.132 111.256 1.00 48.80 238 LEU B N 1
ATOM 3831 C CA . LEU B 2 238 ? 76.730 42.071 110.131 1.00 49.06 238 LEU B CA 1
ATOM 3832 C C . LEU B 2 238 ? 78.104 42.592 110.574 1.00 49.24 238 LEU B C 1
ATOM 3833 O O . LEU B 2 238 ? 78.277 43.797 110.776 1.00 49.13 238 LEU B O 1
ATOM 3838 N N . THR B 2 239 ? 79.063 41.664 110.722 1.00 49.57 239 THR B N 1
ATOM 3839 C CA . THR B 2 239 ? 80.463 41.939 111.090 1.00 49.71 239 THR B CA 1
ATOM 3840 C C . THR B 2 239 ? 80.506 42.645 112.452 1.00 49.77 239 THR B C 1
ATOM 3841 O O . THR B 2 239 ? 80.287 42.025 113.492 1.00 49.81 239 THR B O 1
ATOM 3845 N N . ASP C 3 1 ? 94.677 -23.550 65.484 1.00 54.14 1 ASP C N 1
ATOM 3846 C CA . ASP C 3 1 ? 95.873 -23.333 64.604 1.00 54.11 1 ASP C CA 1
ATOM 3847 C C . ASP C 3 1 ? 96.710 -22.167 65.147 1.00 53.74 1 ASP C C 1
ATOM 3848 O O . ASP C 3 1 ? 96.202 -21.322 65.888 1.00 53.76 1 ASP C O 1
ATOM 3853 N N . LYS C 3 2 ? 97.993 -22.145 64.762 1.00 53.29 2 LYS C N 1
ATOM 3854 C CA . LYS C 3 2 ? 98.944 -21.090 65.126 1.00 53.01 2 LYS C CA 1
ATOM 3855 C C . LYS C 3 2 ? 99.728 -20.685 63.877 1.00 52.90 2 LYS C C 1
ATOM 3856 O O . LYS C 3 2 ? 100.925 -20.952 63.778 1.00 52.83 2 LYS C O 1
ATOM 3862 N N . PRO C 3 3 ? 99.076 -20.039 62.878 1.00 52.95 3 PRO C N 1
ATOM 3863 C CA . PRO C 3 3 ? 99.760 -19.619 61.653 1.00 53.12 3 PRO C CA 1
ATOM 3864 C C . PRO C 3 3 ? 100.689 -18.416 61.882 1.00 53.27 3 PRO C C 1
ATOM 3865 O O . PRO C 3 3 ? 100.415 -17.579 62.746 1.00 53.28 3 PRO C O 1
ATOM 3869 N N . LYS C 3 4 ? 101.775 -18.353 61.100 1.00 53.65 4 LYS C N 1
ATOM 3870 C CA . LYS C 3 4 ? 102.778 -17.287 61.200 1.00 53.99 4 LYS C CA 1
ATOM 3871 C C . LYS C 3 4 ? 102.194 -15.980 60.644 1.00 54.11 4 LYS C C 1
ATOM 3872 O O . LYS C 3 4 ? 101.391 -16.002 59.707 1.00 54.02 4 LYS C O 1
ATOM 3878 N N . ASP C 3 5 ? 102.614 -14.855 61.239 1.00 54.34 5 ASP C N 1
ATOM 3879 C CA . ASP C 3 5 ? 102.234 -13.508 60.814 1.00 54.41 5 ASP C CA 1
ATOM 3880 C C . ASP C 3 5 ? 103.388 -12.923 59.986 1.00 54.16 5 ASP C C 1
ATOM 3881 O O . ASP C 3 5 ? 104.452 -12.617 60.530 1.00 54.24 5 ASP C O 1
ATOM 3886 N N . VAL C 3 6 ? 103.154 -12.774 58.675 1.00 53.84 6 VAL C N 1
ATOM 3887 C CA . VAL C 3 6 ? 104.178 -12.337 57.705 1.00 53.66 6 VAL C CA 1
ATOM 3888 C C . VAL C 3 6 ? 104.122 -10.813 57.501 1.00 53.16 6 VAL C C 1
ATOM 3889 O O . VAL C 3 6 ? 105.005 -10.260 56.841 1.00 53.02 6 VAL C O 1
ATOM 3893 N N . SER C 3 7 ? 103.098 -10.146 58.055 1.00 52.55 7 SER C N 1
ATOM 3894 C CA . SER C 3 7 ? 102.922 -8.695 57.931 1.00 52.00 7 SER C CA 1
ATOM 3895 C C . SER C 3 7 ? 104.000 -7.962 58.742 1.00 51.44 7 SER C C 1
ATOM 3896 O O . SER C 3 7 ? 104.312 -8.357 59.868 1.00 51.29 7 SER C O 1
ATOM 3899 N N . SER C 3 8 ? 104.556 -6.896 58.150 1.00 50.85 8 SER C N 1
ATOM 3900 C CA . SER C 3 8 ? 105.605 -6.079 58.767 1.00 50.35 8 SER C CA 1
ATOM 3901 C C . SER C 3 8 ? 105.665 -4.701 58.094 1.00 49.83 8 SER C C 1
ATOM 3902 O O . SER C 3 8 ? 105.107 -4.505 57.010 1.00 49.81 8 SER C O 1
ATOM 3905 N N . ILE C 3 9 ? 106.347 -3.759 58.756 1.00 49.33 9 ILE C N 1
ATOM 3906 C CA . ILE C 3 9 ? 106.515 -2.388 58.261 1.00 49.01 9 ILE C CA 1
ATOM 3907 C C . ILE C 3 9 ? 107.758 -1.765 58.912 1.00 48.30 9 ILE C C 1
ATOM 3908 O O . ILE C 3 9 ? 108.093 -2.085 60.056 1.00 48.13 9 ILE C O 1
ATOM 3913 N N . THR C 3 10 ? 108.425 -0.874 58.168 1.00 47.72 10 THR C N 1
ATOM 3914 C CA . THR C 3 10 ? 109.563 -0.094 58.659 1.00 47.28 10 THR C CA 1
ATOM 3915 C C . THR C 3 10 ? 109.033 1.112 59.444 1.00 46.72 10 THR C C 1
ATOM 3916 O O . THR C 3 10 ? 108.051 1.735 59.035 1.00 46.82 10 THR C O 1
ATOM 3920 N N . ILE C 3 11 ? 109.700 1.433 60.561 1.00 46.17 11 ILE C N 1
ATOM 3921 C CA . ILE C 3 11 ? 109.284 2.501 61.483 1.00 45.81 11 ILE C CA 1
ATOM 3922 C C . ILE C 3 11 ? 110.508 3.344 61.863 1.00 45.44 11 ILE C C 1
ATOM 3923 O O . ILE C 3 11 ? 111.642 2.859 61.827 1.00 45.45 11 ILE C O 1
ATOM 3928 N N . ILE C 3 12 ? 110.250 4.612 62.213 1.00 45.18 12 ILE C N 1
ATOM 3929 C CA . ILE C 3 12 ? 111.253 5.566 62.688 1.00 45.12 12 ILE C CA 1
ATOM 3930 C C . ILE C 3 12 ? 110.877 5.950 64.119 1.00 44.99 12 ILE C C 1
ATOM 3931 O O . ILE C 3 12 ? 109.916 6.691 64.320 1.00 45.07 12 ILE C O 1
ATOM 3936 N N . PRO C 3 13 ? 111.607 5.466 65.154 1.00 44.94 13 PRO C N 1
ATOM 3937 C CA . PRO C 3 13 ? 111.231 5.711 66.547 1.00 45.03 13 PRO C CA 1
ATOM 3938 C C . PRO C 3 13 ? 111.625 7.109 67.052 1.00 45.19 13 PRO C C 1
ATOM 3939 O O . PRO C 3 13 ? 112.790 7.494 66.939 1.00 45.14 13 PRO C O 1
ATOM 3943 N N . LYS C 3 14 ? 110.645 7.835 67.609 1.00 45.50 14 LYS C N 1
ATOM 3944 C CA . LYS C 3 14 ? 110.833 9.161 68.208 1.00 45.70 14 LYS C CA 1
ATOM 3945 C C . LYS C 3 14 ? 110.412 9.109 69.676 1.00 45.46 14 LYS C C 1
ATOM 3946 O O . LYS C 3 14 ? 109.502 8.360 70.028 1.00 45.49 14 LYS C O 1
ATOM 3952 N N . PRO C 3 15 ? 111.047 9.901 70.575 1.00 45.24 15 PRO C N 1
ATOM 3953 C CA . PRO C 3 15 ? 110.729 9.855 72.004 1.00 45.19 15 PRO C CA 1
ATOM 3954 C C . PRO C 3 15 ? 109.377 10.487 72.378 1.00 45.20 15 PRO C C 1
ATOM 3955 O O . PRO C 3 15 ? 108.684 9.954 73.247 1.00 45.23 15 PRO C O 1
ATOM 3959 N N . ARG C 3 16 ? 109.022 11.605 71.728 1.00 45.30 16 ARG C N 1
ATOM 3960 C CA . ARG C 3 16 ? 107.780 12.348 71.985 1.00 45.42 16 ARG C CA 1
ATOM 3961 C C . ARG C 3 16 ? 107.031 12.558 70.663 1.00 45.69 16 ARG C C 1
ATOM 3962 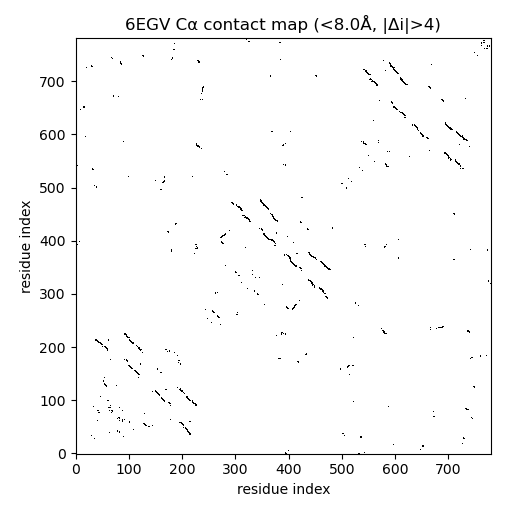O O . ARG C 3 16 ? 107.645 12.581 69.593 1.00 45.70 16 ARG C O 1
ATOM 3970 N N . LEU C 3 17 ? 105.704 12.718 70.764 1.00 46.13 17 LEU C N 1
ATOM 3971 C CA . LEU C 3 17 ? 104.815 12.967 69.624 1.00 46.54 17 LEU C CA 1
ATOM 3972 C C . LEU C 3 17 ? 104.213 14.372 69.754 1.00 46.69 17 LEU C C 1
ATOM 3973 O O . LEU C 3 17 ? 103.508 14.659 70.725 1.00 46.76 17 LEU C O 1
ATOM 3978 N N . GLY C 3 18 ? 104.493 15.226 68.762 1.00 46.83 18 GLY C N 1
ATOM 3979 C CA . GLY C 3 18 ? 103.961 16.587 68.680 1.00 46.95 18 GLY C CA 1
ATOM 3980 C C . GLY C 3 18 ? 104.432 17.465 69.829 1.00 46.92 18 GLY C C 1
ATOM 3981 O O . GLY C 3 18 ? 103.641 18.220 70.398 1.00 46.94 18 GLY C O 1
ATOM 3982 N N . PHE C 3 19 ? 105.724 17.356 70.165 1.00 46.85 19 PHE C N 1
ATOM 3983 C CA . PHE C 3 19 ? 106.342 18.103 71.264 1.00 46.79 19 PHE C CA 1
ATOM 3984 C C . PHE C 3 19 ? 106.436 19.592 70.923 1.00 46.58 19 PHE C C 1
ATOM 3985 O O . PHE C 3 19 ? 106.098 20.420 71.767 1.00 46.52 19 PHE C O 1
ATOM 3993 N N . PRO C 3 20 ? 106.887 20.000 69.709 1.00 46.62 20 PRO C N 1
ATOM 3994 C CA . PRO C 3 20 ? 106.992 21.423 69.373 1.00 46.61 20 PRO C CA 1
ATOM 3995 C C . PRO C 3 20 ? 105.648 22.135 69.131 1.00 46.45 20 PRO C C 1
ATOM 3996 O O . PRO C 3 20 ? 105.564 23.350 69.323 1.00 46.36 20 PRO C O 1
ATOM 4000 N N . HIS C 3 21 ? 104.620 21.378 68.725 1.00 46.43 21 HIS C N 1
ATOM 4001 C CA . HIS C 3 21 ? 103.380 21.927 68.164 1.00 46.42 21 HIS C CA 1
ATOM 4002 C C . HIS C 3 21 ? 102.393 22.290 69.280 1.00 46.46 21 HIS C C 1
ATOM 4003 O O . HIS C 3 21 ? 102.412 21.692 70.358 1.00 46.56 21 HIS C O 1
ATOM 4010 N N . GLY C 3 22 ? 101.533 23.275 68.989 1.00 46.64 22 GLY C N 1
ATOM 4011 C CA . GLY C 3 22 ? 100.424 23.688 69.851 1.00 46.85 22 GLY C CA 1
ATOM 4012 C C . GLY C 3 22 ? 99.142 22.916 69.569 1.00 47.09 22 GLY C C 1
ATOM 4013 O O . GLY C 3 22 ? 98.206 22.967 70.370 1.00 47.15 22 GLY C O 1
ATOM 4014 N N . LYS C 3 23 ? 99.093 22.216 68.426 1.00 47.51 23 LYS C N 1
ATOM 4015 C CA . LYS C 3 23 ? 97.943 21.405 68.015 1.00 47.96 23 LYS C CA 1
ATOM 4016 C C . LYS C 3 23 ? 98.422 20.237 67.142 1.00 48.09 23 LYS C C 1
ATOM 4017 O O . LYS C 3 23 ? 99.596 20.170 66.770 1.00 48.11 23 LYS C O 1
ATOM 4023 N N . GLY C 3 24 ? 97.490 19.327 66.830 1.00 48.44 24 GLY C N 1
ATOM 4024 C CA . GLY C 3 24 ? 97.731 18.151 65.994 1.00 48.90 24 GLY C CA 1
ATOM 4025 C C . GLY C 3 24 ? 97.518 16.863 66.773 1.00 49.43 24 GLY C C 1
ATOM 4026 O O . GLY C 3 24 ? 96.406 16.596 67.232 1.00 49.48 24 GLY C O 1
ATOM 4027 N N . LYS C 3 25 ? 98.594 16.078 66.923 1.00 50.18 25 LYS C N 1
ATOM 4028 C CA . LYS C 3 25 ? 98.577 14.782 67.607 1.00 50.67 25 LYS C CA 1
ATOM 4029 C C . LYS C 3 25 ? 99.355 14.886 68.925 1.00 50.80 25 LYS C C 1
ATOM 4030 O O . LYS C 3 25 ? 100.265 15.710 69.057 1.00 50.86 25 LYS C O 1
ATOM 4036 N N . SER C 3 26 ? 98.975 14.037 69.887 1.00 50.98 26 SER C N 1
ATOM 4037 C CA . SER C 3 26 ? 99.635 13.915 71.187 1.00 51.04 26 SER C CA 1
ATOM 4038 C C . SER C 3 26 ? 99.589 12.452 71.649 1.00 51.26 26 SER C C 1
ATOM 4039 O O . SER C 3 26 ? 98.633 11.733 71.346 1.00 51.37 26 SER C O 1
ATOM 4042 N N . ASP C 3 27 ? 100.626 12.038 72.390 1.00 51.44 27 ASP C N 1
ATOM 4043 C CA . ASP C 3 27 ? 100.749 10.682 72.949 1.00 51.50 27 ASP C CA 1
ATOM 4044 C C . ASP C 3 27 ? 100.606 10.737 74.479 1.00 51.11 27 ASP C C 1
ATOM 4045 O O . ASP C 3 27 ? 101.162 9.892 75.187 1.00 51.02 27 ASP C O 1
ATOM 4050 N N . ALA C 3 28 ? 99.833 11.713 74.976 1.00 50.86 28 ALA C N 1
ATOM 4051 C CA . ALA C 3 28 ? 99.693 11.978 76.407 1.00 50.72 28 ALA C CA 1
ATOM 4052 C C . ALA C 3 28 ? 98.819 10.894 77.050 1.00 50.55 28 ALA C C 1
ATOM 4053 O O . ALA C 3 28 ? 97.773 10.533 76.505 1.00 50.69 28 ALA C O 1
ATOM 4055 N N . VAL C 3 29 ? 99.265 10.395 78.210 1.00 50.29 29 VAL C N 1
ATOM 4056 C CA . VAL C 3 29 ? 98.582 9.354 78.975 1.00 50.20 29 VAL C CA 1
ATOM 4057 C C . VAL C 3 29 ? 97.782 10.034 80.093 1.00 50.07 29 VAL C C 1
ATOM 4058 O O . VAL C 3 29 ? 98.355 10.752 80.915 1.00 50.10 29 VAL C O 1
ATOM 4062 N N . ALA C 3 30 ? 96.465 9.793 80.112 1.00 50.02 30 ALA C N 1
ATOM 4063 C CA . ALA C 3 30 ? 95.558 10.364 81.106 1.00 49.99 30 ALA C CA 1
ATOM 4064 C C . ALA C 3 30 ? 95.727 9.625 82.439 1.00 49.96 30 ALA C C 1
ATOM 4065 O O . ALA C 3 30 ? 95.676 8.394 82.476 1.00 50.06 30 ALA C O 1
ATOM 4067 N N . MET C 3 31 ? 95.927 10.391 83.521 1.00 49.91 31 MET C N 1
ATOM 4068 C CA . MET C 3 31 ? 95.991 9.870 84.888 1.00 49.92 31 MET C CA 1
ATOM 4069 C C . MET C 3 31 ? 94.561 9.776 85.440 1.00 49.74 31 MET C C 1
ATOM 4070 O O . MET C 3 31 ? 94.165 10.541 86.325 1.00 49.63 31 MET C O 1
ATOM 4075 N N . ARG C 3 32 ? 93.799 8.821 84.893 1.00 49.74 32 ARG C N 1
ATOM 4076 C CA . ARG C 3 32 ? 92.371 8.640 85.158 1.00 49.73 32 ARG C CA 1
ATOM 4077 C C . ARG C 3 32 ? 92.048 7.141 85.202 1.00 49.74 32 ARG C C 1
ATOM 4078 O O . ARG C 3 32 ? 92.881 6.306 84.840 1.00 49.79 32 ARG C O 1
ATOM 4086 N N . VAL C 3 33 ? 90.826 6.823 85.645 1.00 49.85 33 VAL C N 1
ATOM 4087 C CA . VAL C 3 33 ? 90.281 5.464 85.609 1.00 50.01 33 VAL C CA 1
ATOM 4088 C C . VAL C 3 33 ? 89.955 5.123 84.147 1.00 50.05 33 VAL C C 1
ATOM 4089 O O . VAL C 3 33 ? 90.386 4.088 83.637 1.00 50.25 33 VAL C O 1
ATOM 4093 N N . ASN C 3 34 ? 89.193 6.013 83.498 1.00 50.08 34 ASN C N 1
ATOM 4094 C CA . ASN C 3 34 ? 88.845 5.929 82.079 1.00 50.09 34 ASN C CA 1
ATOM 4095 C C . ASN C 3 34 ? 89.899 6.694 81.278 1.00 50.09 34 ASN C C 1
ATOM 4096 O O . ASN C 3 34 ? 90.065 7.894 81.486 1.00 49.88 34 ASN C O 1
ATOM 4101 N N . PRO C 3 35 ? 90.636 6.046 80.339 1.00 50.44 35 PRO C N 1
ATOM 4102 C CA . PRO C 3 35 ? 91.703 6.726 79.597 1.00 50.51 35 PRO C CA 1
ATOM 4103 C C . PRO C 3 35 ? 91.260 7.785 78.569 1.00 50.59 35 PRO C C 1
ATOM 4104 O O . PRO C 3 35 ? 92.094 8.594 78.155 1.00 50.53 35 PRO C O 1
ATOM 4108 N N . VAL C 3 36 ? 89.977 7.778 78.171 1.00 50.85 36 VAL C N 1
ATOM 4109 C CA . VAL C 3 36 ? 89.434 8.718 77.164 1.00 51.00 36 VAL C CA 1
ATOM 4110 C C . VAL C 3 36 ? 88.507 9.760 77.814 1.00 50.91 36 VAL C C 1
ATOM 4111 O O . VAL C 3 36 ? 87.943 10.593 77.099 1.00 50.72 36 VAL C O 1
ATOM 4115 N N . ALA C 3 37 ? 88.354 9.729 79.147 1.00 51.11 37 ALA C N 1
ATOM 4116 C CA . ALA C 3 37 ? 87.536 10.710 79.875 1.00 51.12 37 ALA C CA 1
ATOM 4117 C C . ALA C 3 37 ? 88.277 12.053 79.933 1.00 50.98 37 ALA C C 1
ATOM 4118 O O . ALA C 3 37 ? 89.507 12.083 80.026 1.00 50.99 37 ALA C O 1
ATOM 4120 N N . LEU C 3 38 ? 87.508 13.148 79.876 1.00 50.83 38 LEU C N 1
ATOM 4121 C CA . LEU C 3 38 ? 88.029 14.520 79.860 1.00 50.69 38 LEU C CA 1
ATOM 4122 C C . LEU C 3 38 ? 87.234 15.384 80.848 1.00 50.36 38 LEU C C 1
ATOM 4123 O O . LEU C 3 38 ? 86.209 14.951 81.383 1.00 50.40 38 LEU C O 1
ATOM 4128 N N . THR C 3 39 ? 87.731 16.606 81.076 1.00 50.03 39 THR C N 1
ATOM 4129 C CA . THR C 3 39 ? 87.077 17.604 81.923 1.00 49.80 39 THR C CA 1
ATOM 4130 C C . THR C 3 39 ? 85.787 18.080 81.241 1.00 49.67 39 THR C C 1
ATOM 4131 O O . THR C 3 39 ? 85.777 18.332 80.034 1.00 49.66 39 THR C O 1
ATOM 4135 N N . SER C 3 40 ? 84.717 18.205 82.036 1.00 49.65 40 SER C N 1
ATOM 4136 C CA . SER C 3 40 ? 83.414 18.671 81.570 1.00 49.69 40 SER C CA 1
ATOM 4137 C C . SER C 3 40 ? 83.380 20.204 81.592 1.00 49.69 40 SER C C 1
ATOM 4138 O O . SER C 3 40 ? 83.770 20.820 82.587 1.00 49.58 40 SER C O 1
ATOM 4141 N N . PHE C 3 41 ? 82.918 20.797 80.482 1.00 49.99 41 PHE C N 1
ATOM 4142 C CA . PHE C 3 41 ? 82.676 22.237 80.359 1.00 50.20 41 PHE C CA 1
ATOM 4143 C C . PHE C 3 41 ? 81.198 22.473 80.013 1.00 50.58 41 PHE C C 1
ATOM 4144 O O . PHE C 3 41 ? 80.870 23.340 79.197 1.00 50.58 41 PHE C O 1
ATOM 4152 N N . GLN C 3 42 ? 80.316 21.699 80.658 1.00 51.29 42 GLN C N 1
ATOM 4153 C CA . GLN C 3 42 ? 78.877 21.726 80.408 1.00 51.86 42 GLN C CA 1
ATOM 4154 C C . GLN C 3 42 ? 78.268 22.950 81.105 1.00 52.05 42 GLN C C 1
ATOM 4155 O O . GLN C 3 42 ? 77.494 23.689 80.494 1.00 52.15 42 GLN C O 1
ATOM 4161 N N . ASP C 3 43 ? 78.634 23.146 82.380 1.00 52.28 43 ASP C N 1
ATOM 4162 C CA . ASP C 3 43 ? 78.139 24.238 83.222 1.00 52.49 43 ASP C CA 1
ATOM 4163 C C . ASP C 3 43 ? 79.192 25.353 83.285 1.00 52.22 43 ASP C C 1
ATOM 4164 O O . ASP C 3 43 ? 78.920 26.485 82.879 1.00 52.29 43 ASP C O 1
ATOM 4169 N N . VAL C 3 44 ? 80.385 25.013 83.791 1.00 51.84 44 VAL C N 1
ATOM 4170 C CA . VAL C 3 44 ? 81.504 25.947 83.957 1.00 51.64 44 VAL C CA 1
ATOM 4171 C C . VAL C 3 44 ? 82.342 25.926 82.672 1.00 51.59 44 VAL C C 1
ATOM 4172 O O . VAL C 3 44 ? 82.902 24.890 82.320 1.00 51.70 44 VAL C O 1
ATOM 4176 N N . SER C 3 45 ? 82.428 27.078 81.994 1.00 51.56 45 SER C N 1
ATOM 4177 C CA . SER C 3 45 ? 83.170 27.219 80.738 1.00 51.61 45 SER C CA 1
ATOM 4178 C C . SER C 3 45 ? 83.611 28.675 80.544 1.00 51.52 45 SER C C 1
ATOM 4179 O O . SER C 3 45 ? 83.197 29.563 81.295 1.00 51.42 45 SER C O 1
ATOM 4182 N N . ALA C 3 46 ? 84.464 28.896 79.535 1.00 51.69 46 ALA C N 1
ATOM 4183 C CA . ALA C 3 46 ? 84.963 30.224 79.173 1.00 51.89 46 ALA C CA 1
ATOM 4184 C C . ALA C 3 46 ? 83.793 31.104 78.716 1.00 52.02 46 ALA C C 1
ATOM 4185 O O . ALA C 3 46 ? 82.958 30.665 77.922 1.00 52.01 46 ALA C O 1
ATOM 4187 N N . TYR C 3 47 ? 83.750 32.341 79.227 1.00 52.25 47 TYR C N 1
ATOM 4188 C CA . TYR C 3 47 ? 82.665 33.284 78.947 1.00 52.48 47 TYR C CA 1
ATOM 4189 C C . TYR C 3 47 ? 82.857 33.841 77.537 1.00 52.52 47 TYR C C 1
ATOM 4190 O O . TYR C 3 47 ? 83.991 34.060 77.115 1.00 52.49 47 TYR C O 1
ATOM 4199 N N . PRO C 3 48 ? 81.767 34.103 76.774 1.00 52.68 48 PRO C N 1
ATOM 4200 C CA . PRO C 3 48 ? 81.876 34.437 75.349 1.00 52.75 48 PRO C CA 1
ATOM 4201 C C . PRO C 3 48 ? 82.563 35.780 75.042 1.00 52.71 48 PRO C C 1
ATOM 4202 O O . PRO C 3 48 ? 83.103 35.951 73.947 1.00 52.75 48 PRO C O 1
ATOM 4206 N N . ASP C 3 49 ? 82.537 36.705 76.011 1.00 52.56 49 ASP C N 1
ATOM 4207 C CA . ASP C 3 49 ? 83.134 38.042 75.887 1.00 52.50 49 ASP C CA 1
ATOM 4208 C C . ASP C 3 49 ? 84.641 38.027 76.196 1.00 51.98 49 ASP C C 1
ATOM 4209 O O . ASP C 3 49 ? 85.285 39.063 76.056 1.00 52.06 49 ASP C O 1
ATOM 4214 N N . GLU C 3 50 ? 85.194 36.882 76.623 1.00 51.26 50 GLU C N 1
ATOM 4215 C CA . GLU C 3 50 ? 86.626 36.752 76.933 1.00 50.64 50 GLU C CA 1
ATOM 4216 C C . GLU C 3 50 ? 87.407 36.610 75.626 1.00 49.63 50 GLU C C 1
ATOM 4217 O O . GLU C 3 50 ? 86.901 36.019 74.673 1.00 49.74 50 GLU C O 1
ATOM 4223 N N . PRO C 3 51 ? 88.650 37.145 75.530 1.00 48.30 51 PRO C N 1
ATOM 4224 C CA . PRO C 3 51 ? 89.443 37.041 74.304 1.00 47.58 51 PRO C CA 1
ATOM 4225 C C . PRO C 3 51 ? 89.913 35.602 74.034 1.00 46.63 51 PRO C C 1
ATOM 4226 O O . PRO C 3 51 ? 90.322 34.905 74.965 1.00 46.37 51 PRO C O 1
ATOM 4230 N N . ARG C 3 52 ? 89.829 35.186 72.764 1.00 45.78 52 ARG C N 1
ATOM 4231 C CA . ARG C 3 52 ? 90.169 33.832 72.310 1.00 45.24 52 ARG C CA 1
ATOM 4232 C C . ARG C 3 52 ? 91.546 33.802 71.627 1.00 44.19 52 ARG C C 1
ATOM 4233 O O . ARG C 3 52 ? 92.174 32.741 71.584 1.00 44.11 52 ARG C O 1
ATOM 4241 N N . THR C 3 53 ? 92.002 34.947 71.097 1.00 43.00 53 THR C N 1
ATOM 4242 C CA . THR C 3 53 ? 93.304 35.083 70.429 1.00 42.13 53 THR C CA 1
ATOM 4243 C C . THR C 3 53 ? 94.076 36.260 71.041 1.00 41.31 53 THR C C 1
ATOM 4244 O O . THR C 3 53 ? 93.523 37.043 71.816 1.00 41.20 53 THR C O 1
ATOM 4248 N N . THR C 3 54 ? 95.361 36.362 70.681 1.00 40.51 54 THR C N 1
ATOM 4249 C CA . THR C 3 54 ? 96.225 37.485 71.061 1.00 39.94 54 THR C CA 1
ATOM 4250 C C . THR C 3 54 ? 95.828 38.749 70.284 1.00 39.58 54 THR C C 1
ATOM 4251 O O . THR C 3 54 ? 96.070 39.861 70.755 1.00 39.62 54 THR C O 1
ATOM 4255 N N . LEU C 3 55 ? 95.231 38.567 69.097 1.00 39.27 55 LEU C N 1
ATOM 4256 C CA . LEU C 3 55 ? 94.727 39.669 68.267 1.00 39.08 55 LEU C CA 1
ATOM 4257 C C . LEU C 3 55 ? 93.500 40.319 68.925 1.00 38.83 55 LEU C C 1
ATOM 4258 O O . LEU C 3 55 ? 93.299 41.524 68.777 1.00 38.86 55 LEU C O 1
ATOM 4263 N N . ASP C 3 56 ? 92.688 39.520 69.634 1.00 38.54 56 ASP C N 1
ATOM 4264 C CA . ASP C 3 56 ? 91.536 40.017 70.407 1.00 38.26 56 ASP C CA 1
ATOM 4265 C C . ASP C 3 56 ? 92.012 40.916 71.557 1.00 37.72 56 ASP C C 1
ATOM 4266 O O . ASP C 3 56 ? 91.365 41.920 71.861 1.00 37.68 56 ASP C O 1
ATOM 4271 N N . ILE C 3 57 ? 93.130 40.541 72.194 1.00 37.17 57 ILE C N 1
ATOM 4272 C CA . ILE C 3 57 ? 93.747 41.324 73.277 1.00 36.79 57 ILE C CA 1
ATOM 4273 C C . ILE C 3 57 ? 94.328 42.624 72.698 1.00 36.39 57 ILE C C 1
ATOM 4274 O O . ILE C 3 57 ? 94.250 43.673 73.339 1.00 36.43 57 ILE C O 1
ATOM 4279 N N . ALA C 3 58 ? 94.903 42.542 71.490 1.00 36.00 58 ALA C N 1
ATOM 4280 C CA . ALA C 3 58 ? 95.502 43.690 70.791 1.00 35.72 58 ALA C CA 1
ATOM 4281 C C . ALA C 3 58 ? 94.437 44.713 70.358 1.00 35.51 58 ALA C C 1
ATOM 4282 O O . ALA C 3 58 ? 94.774 45.872 70.126 1.00 35.54 58 ALA C O 1
ATOM 4284 N N . ARG C 3 59 ? 93.172 44.281 70.246 1.00 35.34 59 ARG C N 1
ATOM 4285 C CA . ARG C 3 59 ? 92.031 45.141 69.880 1.00 35.22 59 ARG C CA 1
ATOM 4286 C C . ARG C 3 59 ? 91.480 45.920 71.089 1.00 35.07 59 ARG C C 1
ATOM 4287 O O . ARG C 3 59 ? 90.535 46.695 70.925 1.00 35.08 59 ARG C O 1
ATOM 4295 N N . ILE C 3 60 ? 92.040 45.713 72.290 1.00 34.97 60 ILE C N 1
ATOM 4296 C CA . ILE C 3 60 ? 91.671 46.481 73.487 1.00 34.94 60 ILE C CA 1
ATOM 4297 C C . ILE C 3 60 ? 92.422 47.820 73.448 1.00 34.85 60 ILE C C 1
ATOM 4298 O O . ILE C 3 60 ? 93.634 47.844 73.218 1.00 34.88 60 ILE C O 1
ATOM 4303 N N . TRP C 3 61 ? 91.691 48.920 73.676 1.00 34.78 61 TRP C N 1
ATOM 4304 C CA . TRP C 3 61 ? 92.272 50.263 73.795 1.00 34.77 61 TRP C CA 1
ATOM 4305 C C . TRP C 3 61 ? 93.094 50.349 75.088 1.00 34.90 61 TRP C C 1
ATOM 4306 O O . TRP C 3 61 ? 92.631 49.916 76.145 1.00 34.93 61 TRP C O 1
ATOM 4317 N N . GLY C 3 62 ? 94.304 50.913 74.984 1.00 35.16 62 GLY C N 1
ATOM 4318 C CA . GLY C 3 62 ? 95.201 51.127 76.119 1.00 35.49 62 GLY C CA 1
ATOM 4319 C C . GLY C 3 62 ? 95.872 52.488 76.049 1.00 35.85 62 GLY C C 1
ATOM 4320 O O . GLY C 3 62 ? 96.318 52.903 74.980 1.00 35.91 62 GLY C O 1
ATOM 4321 N N . LEU C 3 63 ? 95.952 53.167 77.201 1.00 36.47 63 LEU C N 1
ATOM 4322 C CA . LEU C 3 63 ? 96.536 54.505 77.312 1.00 36.99 63 LEU C CA 1
ATOM 4323 C C . LEU C 3 63 ? 98.060 54.405 77.155 1.00 37.25 63 LEU C C 1
ATOM 4324 O O . LEU C 3 63 ? 98.744 53.888 78.040 1.00 37.22 63 LEU C O 1
ATOM 4329 N N . ARG C 3 64 ? 98.570 54.905 76.021 1.00 37.76 64 ARG C N 1
ATOM 4330 C CA . ARG C 3 64 ? 99.986 54.821 75.664 1.00 38.21 64 ARG C CA 1
ATOM 4331 C C . ARG C 3 64 ? 100.755 55.967 76.333 1.00 38.42 64 ARG C C 1
ATOM 4332 O O . ARG C 3 64 ? 101.666 55.722 77.126 1.00 38.45 64 ARG C O 1
ATOM 4340 N N . SER C 3 65 ? 100.372 57.208 76.001 1.00 38.86 65 SER C N 1
ATOM 4341 C CA . SER C 3 65 ? 101.097 58.421 76.396 1.00 39.20 65 SER C CA 1
ATOM 4342 C C . SER C 3 65 ? 100.111 59.546 76.732 1.00 39.39 65 SER C C 1
ATOM 4343 O O . SER C 3 65 ? 98.908 59.430 76.484 1.00 39.34 65 SER C O 1
ATOM 4346 N N . THR C 3 66 ? 100.653 60.627 77.308 1.00 39.74 66 THR C N 1
ATOM 4347 C CA . THR C 3 66 ? 99.924 61.867 77.584 1.00 40.03 66 THR C CA 1
ATOM 4348 C C . THR C 3 66 ? 100.830 63.065 77.268 1.00 40.09 66 THR C C 1
ATOM 4349 O O . THR C 3 66 ? 102.057 62.954 77.321 1.00 40.07 66 THR C O 1
ATOM 4353 N N . PHE C 3 67 ? 100.206 64.202 76.938 1.00 40.24 67 PHE C N 1
ATOM 4354 C CA . PHE C 3 67 ? 100.909 65.467 76.701 1.00 40.39 67 PHE C CA 1
ATOM 4355 C C . PHE C 3 67 ? 99.972 66.642 77.008 1.00 40.59 67 PHE C C 1
ATOM 4356 O O . PHE C 3 67 ? 98.748 66.493 76.974 1.00 40.76 67 PHE C O 1
ATOM 4364 N N . ASN C 3 68 ? 100.573 67.803 77.296 1.00 40.71 68 ASN C N 1
ATOM 4365 C CA . ASN C 3 68 ? 99.851 69.034 77.615 1.00 40.90 68 ASN C CA 1
ATOM 4366 C C . ASN C 3 68 ? 99.769 69.918 76.364 1.00 40.99 68 ASN C C 1
ATOM 4367 O O . ASN C 3 68 ? 100.677 69.913 75.529 1.00 41.04 68 ASN C O 1
ATOM 4372 N N . TRP C 3 69 ? 98.663 70.667 76.259 1.00 41.16 69 TRP C N 1
ATOM 4373 C CA . TRP C 3 69 ? 98.428 71.657 75.210 1.00 41.42 69 TRP C CA 1
ATOM 4374 C C . TRP C 3 69 ? 97.891 72.938 75.861 1.00 42.06 69 TRP C C 1
ATOM 4375 O O . TRP C 3 69 ? 96.805 72.927 76.444 1.00 42.17 69 TRP C O 1
ATOM 4386 N N . GLY C 3 70 ? 98.674 74.021 75.762 1.00 42.78 70 GLY C N 1
ATOM 4387 C CA . GLY C 3 70 ? 98.388 75.305 76.402 1.00 43.40 70 GLY C CA 1
ATOM 4388 C C . GLY C 3 70 ? 98.193 76.420 75.389 1.00 44.05 70 GLY C C 1
ATOM 4389 O O . GLY C 3 70 ? 98.437 76.241 74.193 1.00 44.15 70 GLY C O 1
ATOM 4390 N N . SER C 3 71 ? 97.756 77.581 75.893 1.00 44.75 71 SER C N 1
ATOM 4391 C CA . SER C 3 71 ? 97.514 78.779 75.086 1.00 45.37 71 SER C CA 1
ATOM 4392 C C . SER C 3 71 ? 98.836 79.453 74.682 1.00 45.93 71 SER C C 1
ATOM 4393 O O . SER C 3 71 ? 98.854 80.254 73.746 1.00 46.00 71 SER C O 1
ATOM 4396 N N . GLY C 3 72 ? 99.926 79.133 75.394 1.00 46.52 72 GLY C N 1
ATOM 4397 C CA . GLY C 3 72 ? 101.271 79.624 75.088 1.00 47.10 72 GLY C CA 1
ATOM 4398 C C . GLY C 3 72 ? 101.919 78.923 73.900 1.00 47.74 72 GLY C C 1
ATOM 4399 O O . GLY C 3 72 ? 102.848 79.473 73.305 1.00 47.94 72 GLY C O 1
ATOM 4400 N N . ASP C 3 73 ? 101.446 77.714 73.561 1.00 48.38 73 ASP C N 1
ATOM 4401 C CA . ASP C 3 73 ? 102.017 76.898 72.479 1.00 48.78 73 ASP C CA 1
ATOM 4402 C C . ASP C 3 73 ? 101.690 77.541 71.124 1.00 49.04 73 ASP C C 1
ATOM 4403 O O . ASP C 3 73 ? 100.551 77.474 70.656 1.00 49.13 73 ASP C O 1
ATOM 4408 N N . GLU C 3 74 ? 102.707 78.170 70.519 1.00 49.32 74 GLU C N 1
ATOM 4409 C CA . GLU C 3 74 ? 102.619 78.821 69.201 1.00 49.62 74 GLU C CA 1
ATOM 4410 C C . GLU C 3 74 ? 102.344 77.781 68.104 1.00 49.66 74 GLU C C 1
ATOM 4411 O O . GLU C 3 74 ? 102.569 76.582 68.295 1.00 49.60 74 GLU C O 1
ATOM 4417 N N . HIS C 3 75 ? 101.862 78.273 66.955 1.00 49.81 75 HIS C N 1
ATOM 4418 C CA . HIS C 3 75 ? 101.481 77.447 65.800 1.00 49.88 75 HIS C CA 1
ATOM 4419 C C . HIS C 3 75 ? 102.710 76.715 65.243 1.00 49.77 75 HIS C C 1
ATOM 4420 O O . HIS C 3 75 ? 103.810 77.275 65.204 1.00 49.71 75 HIS C O 1
ATOM 4427 N N . GLY C 3 76 ? 102.506 75.455 64.835 1.00 49.72 76 GLY C N 1
ATOM 4428 C CA . GLY C 3 76 ? 103.543 74.605 64.245 1.00 49.75 76 GLY C CA 1
ATOM 4429 C C . GLY C 3 76 ? 104.350 73.821 65.273 1.00 49.68 76 GLY C C 1
ATOM 4430 O O . GLY C 3 76 ? 105.151 72.965 64.888 1.00 49.62 76 GLY C O 1
ATOM 4431 N N . LYS C 3 77 ? 104.146 74.100 66.569 1.00 49.72 77 LYS C N 1
ATOM 4432 C CA . LYS C 3 77 ? 104.921 73.497 67.655 1.00 49.81 77 LYS C CA 1
ATOM 4433 C C . LYS C 3 77 ? 104.476 72.045 67.859 1.00 49.72 77 LYS C C 1
ATOM 4434 O O . LYS C 3 77 ? 103.279 71.765 67.902 1.00 49.68 77 LYS C O 1
ATOM 4440 N N . GLU C 3 78 ? 105.456 71.145 68.014 1.00 49.80 78 GLU C N 1
ATOM 4441 C CA . GLU C 3 78 ? 105.217 69.731 68.297 1.00 49.90 78 GLU C CA 1
ATOM 4442 C C . GLU C 3 78 ? 104.702 69.577 69.734 1.00 49.48 78 GLU C C 1
ATOM 4443 O O . GLU C 3 78 ? 105.464 69.742 70.690 1.00 49.49 78 GLU C O 1
ATOM 4449 N N . LEU C 3 79 ? 103.407 69.267 69.868 1.00 49.01 79 LEU C N 1
ATOM 4450 C CA . LEU C 3 79 ? 102.800 68.901 71.150 1.00 48.69 79 LEU C CA 1
ATOM 4451 C C . LEU C 3 79 ? 103.173 67.452 71.488 1.00 48.39 79 LEU C C 1
ATOM 4452 O O . LEU C 3 79 ? 103.439 67.133 72.649 1.00 48.24 79 LEU C O 1
ATOM 4457 N N . PHE C 3 80 ? 103.183 66.593 70.460 1.00 48.35 80 PHE C N 1
ATOM 4458 C CA . PHE C 3 80 ? 103.503 65.172 70.573 1.00 48.37 80 PHE C CA 1
ATOM 4459 C C . PHE C 3 80 ? 104.426 64.769 69.414 1.00 48.43 80 PHE C C 1
ATOM 4460 O O . PHE C 3 80 ? 104.298 65.288 68.304 1.00 48.67 80 PHE C O 1
ATOM 4468 N N . ASN C 3 81 ? 105.358 63.853 69.699 1.00 48.49 81 ASN C N 1
ATOM 4469 C CA . ASN C 3 81 ? 106.316 63.332 68.722 1.00 48.68 81 ASN C CA 1
ATOM 4470 C C . ASN C 3 81 ? 106.920 62.039 69.284 1.00 48.92 81 ASN C C 1
ATOM 4471 O O . ASN C 3 81 ? 107.557 62.059 70.339 1.00 49.03 81 ASN C O 1
ATOM 4476 N N . THR C 3 82 ? 106.708 60.928 68.567 1.00 49.19 82 THR C N 1
ATOM 4477 C CA . THR C 3 82 ? 107.205 59.610 68.959 1.00 49.51 82 THR C CA 1
ATOM 4478 C C . THR C 3 82 ? 107.416 58.737 67.716 1.00 49.45 82 THR C C 1
ATOM 4479 O O . THR C 3 82 ? 106.712 58.892 66.718 1.00 49.51 82 THR C O 1
ATOM 4483 N N . VAL C 3 83 ? 108.387 57.821 67.808 1.00 49.38 83 VAL C N 1
ATOM 4484 C CA . VAL C 3 83 ? 108.482 56.668 66.920 1.00 49.35 83 VAL C CA 1
ATOM 4485 C C . VAL C 3 83 ? 107.400 55.673 67.356 1.00 49.27 83 VAL C C 1
ATOM 4486 O O . VAL C 3 83 ? 107.435 55.186 68.489 1.00 49.15 83 VAL C O 1
ATOM 4490 N N . LEU C 3 84 ? 106.450 55.384 66.457 1.00 49.38 84 LEU C N 1
ATOM 4491 C CA . LEU C 3 84 ? 105.343 54.473 66.741 1.00 49.47 84 LEU C CA 1
ATOM 4492 C C . LEU C 3 84 ? 105.747 53.047 66.345 1.00 49.38 84 LEU C C 1
ATOM 4493 O O . LEU C 3 84 ? 105.372 52.551 65.282 1.00 49.40 84 LEU C O 1
ATOM 4498 N N . ASP C 3 85 ? 106.519 52.406 67.230 1.00 49.36 85 ASP C N 1
ATOM 4499 C CA . ASP C 3 85 ? 106.971 51.028 67.085 1.00 49.36 85 ASP C CA 1
ATOM 4500 C C . ASP C 3 85 ? 106.348 50.207 68.213 1.00 49.20 85 ASP C C 1
ATOM 4501 O O . ASP C 3 85 ? 106.624 50.475 69.381 1.00 49.21 85 ASP C O 1
ATOM 4506 N N . PRO C 3 86 ? 105.491 49.197 67.920 1.00 49.11 86 PRO C N 1
ATOM 4507 C CA . PRO C 3 86 ? 104.903 48.364 68.974 1.00 49.14 86 PRO C CA 1
ATOM 4508 C C . PRO C 3 86 ? 105.877 47.352 69.609 1.00 49.34 86 PRO C C 1
ATOM 4509 O O . PRO C 3 86 ? 105.524 46.719 70.605 1.00 49.38 86 PRO C O 1
ATOM 4513 N N . GLY C 3 87 ? 107.078 47.205 69.031 1.00 49.50 87 GLY C N 1
ATOM 4514 C CA . GLY C 3 87 ? 108.157 46.393 69.589 1.00 49.64 87 GLY C CA 1
ATOM 4515 C C . GLY C 3 87 ? 108.733 46.986 70.866 1.00 49.74 87 GLY C C 1
ATOM 4516 O O . GLY C 3 87 ? 108.776 46.307 71.895 1.00 49.85 87 GLY C O 1
ATOM 4517 N N . LEU C 3 88 ? 109.176 48.250 70.791 1.00 49.76 88 LEU C N 1
ATOM 4518 C CA . LEU C 3 88 ? 109.817 48.960 71.910 1.00 49.83 88 LEU C CA 1
ATOM 4519 C C . LEU C 3 88 ? 109.293 50.400 71.989 1.00 49.92 88 LEU C C 1
ATOM 4520 O O . LEU C 3 88 ? 109.065 51.042 70.962 1.00 50.09 88 LEU C O 1
ATOM 4525 N N . ARG C 3 89 ? 109.131 50.894 73.225 1.00 49.97 89 ARG C N 1
ATOM 4526 C CA . ARG C 3 89 ? 108.711 52.269 73.505 1.00 50.05 89 ARG C CA 1
ATOM 4527 C C . ARG C 3 89 ? 109.912 53.213 73.342 1.00 50.22 89 ARG C C 1
ATOM 4528 O O . ARG C 3 89 ? 109.767 54.300 72.779 1.00 50.17 89 ARG C O 1
ATOM 4536 N N . PHE C 3 90 ? 111.081 52.790 73.847 1.00 50.54 90 PHE C N 1
ATOM 4537 C CA . PHE C 3 90 ? 112.347 53.526 73.718 1.00 50.82 90 PHE C CA 1
ATOM 4538 C C . PHE C 3 90 ? 113.440 52.601 73.165 1.00 50.87 90 PHE C C 1
ATOM 4539 O O . PHE C 3 90 ? 113.432 51.397 73.431 1.00 50.94 90 PHE C O 1
ATOM 4547 N N . TYR C 3 91 ? 114.373 53.189 72.403 1.00 50.92 91 TYR C N 1
ATOM 4548 C CA . TYR C 3 91 ? 115.587 52.518 71.925 1.00 51.03 91 TYR C CA 1
ATOM 4549 C C . TYR C 3 91 ? 116.814 52.912 72.762 1.00 51.09 91 TYR C C 1
ATOM 4550 O O . TYR C 3 91 ? 117.821 52.205 72.717 1.00 51.28 91 TYR C O 1
ATOM 4559 N N . ASP C 3 92 ? 116.733 54.025 73.509 1.00 51.14 92 ASP C N 1
ATOM 4560 C CA . ASP C 3 92 ? 117.909 54.685 74.109 1.00 51.29 92 ASP C CA 1
ATOM 4561 C C . ASP C 3 92 ? 117.776 54.832 75.636 1.00 51.24 92 ASP C C 1
ATOM 4562 O O . ASP C 3 92 ? 118.578 55.545 76.247 1.00 51.20 92 ASP C O 1
ATOM 4567 N N . GLN C 3 93 ? 116.798 54.154 76.254 1.00 51.28 93 GLN C N 1
ATOM 4568 C CA . GLN C 3 93 ? 116.580 54.223 77.708 1.00 51.30 93 GLN C CA 1
ATOM 4569 C C . GLN C 3 93 ? 115.670 53.073 78.159 1.00 51.09 93 GLN C C 1
ATOM 4570 O O . GLN C 3 93 ? 114.961 52.472 77.348 1.00 50.93 93 GLN C O 1
ATOM 4576 N N . ASP C 3 94 ? 115.705 52.787 79.467 1.00 51.02 94 ASP C N 1
ATOM 4577 C CA . ASP C 3 94 ? 114.862 51.770 80.097 1.00 50.92 94 ASP C CA 1
ATOM 4578 C C . ASP C 3 94 ? 113.419 52.282 80.174 1.00 50.48 94 ASP C C 1
ATOM 4579 O O . ASP C 3 94 ? 113.191 53.485 80.333 1.00 50.56 94 ASP C O 1
ATOM 4584 N N . TYR C 3 95 ? 112.462 51.352 80.060 1.00 49.89 95 TYR C N 1
ATOM 4585 C CA . TYR C 3 95 ? 111.039 51.613 80.280 1.00 49.43 95 TYR C CA 1
ATOM 4586 C C . TYR C 3 95 ? 110.602 50.928 81.581 1.00 48.83 95 TYR C C 1
ATOM 4587 O O . TYR C 3 95 ? 111.054 49.824 81.887 1.00 48.83 95 TYR C O 1
ATOM 4596 N N . GLU C 3 96 ? 109.717 51.599 82.328 1.00 48.19 96 GLU C N 1
ATOM 4597 C CA . GLU C 3 96 ? 109.044 51.027 83.491 1.00 47.66 96 GLU C CA 1
ATOM 4598 C C . GLU C 3 96 ? 107.687 51.719 83.670 1.00 46.86 96 GLU C C 1
ATOM 4599 O O . GLU C 3 96 ? 107.630 52.935 83.866 1.00 46.85 96 GLU C O 1
ATOM 4605 N N . GLY C 3 97 ? 106.609 50.930 83.601 1.00 45.98 97 GLY C N 1
ATOM 4606 C CA . GLY C 3 97 ? 105.244 51.430 83.721 1.00 45.34 97 GLY C CA 1
ATOM 4607 C C . GLY C 3 97 ? 104.221 50.420 83.229 1.00 44.73 97 GLY C C 1
ATOM 4608 O O . GLY C 3 97 ? 104.520 49.229 83.109 1.00 44.70 97 GLY C O 1
ATOM 4609 N N . GLN C 3 98 ? 103.013 50.918 82.942 1.00 44.13 98 GLN C N 1
ATOM 4610 C CA . GLN C 3 98 ? 101.876 50.116 82.503 1.00 43.69 98 GLN C CA 1
ATOM 4611 C C . GLN C 3 98 ? 101.796 50.165 80.971 1.00 42.97 98 GLN C C 1
ATOM 4612 O O . GLN C 3 98 ? 101.235 51.106 80.403 1.00 43.01 98 GLN C O 1
ATOM 4618 N N . ILE C 3 99 ? 102.374 49.148 80.317 1.00 42.11 99 ILE C N 1
ATOM 4619 C CA . ILE C 3 99 ? 102.399 49.040 78.855 1.00 41.53 99 ILE C CA 1
ATOM 4620 C C . ILE C 3 99 ? 100.991 48.663 78.370 1.00 40.86 99 ILE C C 1
ATOM 4621 O O . ILE C 3 99 ? 100.246 47.989 79.086 1.00 40.84 99 ILE C O 1
ATOM 4626 N N . THR C 3 100 ? 100.643 49.104 77.154 1.00 40.16 100 THR C N 1
ATOM 4627 C CA . THR C 3 100 ? 99.312 48.893 76.568 1.00 39.65 100 THR C CA 1
ATOM 4628 C C . THR C 3 100 ? 99.118 47.411 76.245 1.00 39.23 100 THR C C 1
ATOM 4629 O O . THR C 3 100 ? 100.098 46.685 76.083 1.00 39.25 100 THR C O 1
ATOM 4633 N N . PRO C 3 101 ? 97.860 46.911 76.146 1.00 38.84 101 PRO C N 1
ATOM 4634 C CA . PRO C 3 101 ? 97.603 45.514 75.787 1.00 38.58 101 PRO C CA 1
ATOM 4635 C C . PRO C 3 101 ? 98.249 45.054 74.469 1.00 38.21 101 PRO C C 1
ATOM 4636 O O . PRO C 3 101 ? 98.787 43.951 74.418 1.00 38.20 101 PRO C O 1
ATOM 4640 N N . MET C 3 102 ? 98.190 45.902 73.433 1.00 37.89 102 MET C N 1
ATOM 4641 C CA . MET C 3 102 ? 98.682 45.558 72.092 1.00 37.67 102 MET C CA 1
ATOM 4642 C C . MET C 3 102 ? 100.218 45.491 72.081 1.00 37.29 102 MET C C 1
ATOM 4643 O O . MET C 3 102 ? 100.782 44.684 71.350 1.00 37.32 102 MET C O 1
ATOM 4648 N N . GLU C 3 103 ? 100.876 46.324 72.899 1.00 36.86 103 GLU C N 1
ATOM 4649 C CA . GLU C 3 103 ? 102.340 46.332 73.038 1.00 36.57 103 GLU C CA 1
ATOM 4650 C C . GLU C 3 103 ? 102.797 45.096 73.822 1.00 36.03 103 GLU C C 1
ATOM 4651 O O . GLU C 3 103 ? 103.802 44.476 73.469 1.00 36.11 103 GLU C O 1
ATOM 4657 N N . TYR C 3 104 ? 102.060 44.775 74.895 1.00 35.36 104 TYR C N 1
ATOM 4658 C CA . TYR C 3 104 ? 102.329 43.631 75.770 1.00 34.88 104 TYR C CA 1
ATOM 4659 C C . TYR C 3 104 ? 102.362 42.331 74.953 1.00 34.32 104 TYR C C 1
ATOM 4660 O O . TYR C 3 104 ? 103.329 41.571 75.040 1.00 34.32 104 TYR C O 1
ATOM 4669 N N . VAL C 3 105 ? 101.303 42.095 74.167 1.00 33.77 105 VAL C N 1
ATOM 4670 C CA . VAL C 3 105 ? 101.142 40.852 73.394 1.00 33.49 105 VAL C CA 1
ATOM 4671 C C . VAL C 3 105 ? 102.076 40.851 72.172 1.00 33.12 105 VAL C C 1
ATOM 4672 O O . VAL C 3 105 ? 102.560 39.787 71.793 1.00 33.15 105 VAL C O 1
ATOM 4676 N N . THR C 3 106 ? 102.322 42.024 71.568 1.00 32.69 106 THR C N 1
ATOM 4677 C CA . THR C 3 106 ? 103.273 42.167 70.442 1.00 32.40 106 THR C CA 1
ATOM 4678 C C . THR C 3 106 ? 104.701 41.824 70.896 1.00 32.08 106 THR C C 1
ATOM 4679 O O . THR C 3 106 ? 105.505 41.344 70.093 1.00 32.13 106 THR C O 1
ATOM 4683 N N . GLY C 3 107 ? 105.001 42.066 72.179 1.00 31.72 107 GLY C N 1
ATOM 4684 C CA . GLY C 3 107 ? 106.279 41.717 72.806 1.00 31.51 107 GLY C CA 1
ATOM 4685 C C . GLY C 3 107 ? 106.576 40.221 72.821 1.00 31.28 107 GLY C C 1
ATOM 4686 O O . GLY C 3 107 ? 107.722 39.833 73.052 1.00 31.27 107 GLY C O 1
ATOM 4687 N N . LEU C 3 108 ? 105.554 39.385 72.584 1.00 31.04 108 LEU C N 1
ATOM 4688 C CA . LEU C 3 108 ? 105.671 37.924 72.573 1.00 30.89 108 LEU C CA 1
ATOM 4689 C C . LEU C 3 108 ? 106.029 37.400 71.173 1.00 30.66 108 LEU C C 1
ATOM 4690 O O . LEU C 3 108 ? 106.339 36.216 71.043 1.00 30.76 108 LEU C O 1
ATOM 4695 N N . TYR C 3 109 ? 105.989 38.264 70.146 1.00 30.38 109 TYR C N 1
ATOM 4696 C CA . TYR C 3 109 ? 106.186 37.867 68.746 1.00 30.23 109 TYR C CA 1
ATOM 4697 C C . TYR C 3 109 ? 107.384 38.602 68.133 1.00 30.15 109 TYR C C 1
ATOM 4698 O O . TYR C 3 109 ? 107.704 39.728 68.521 1.00 30.12 109 TYR C O 1
ATOM 4707 N N . ASN C 3 110 ? 108.012 37.944 67.151 1.00 30.16 110 ASN C N 1
ATOM 4708 C CA . ASN C 3 110 ? 109.184 38.439 66.436 1.00 30.15 110 ASN C CA 1
ATOM 4709 C C . ASN C 3 110 ? 108.755 39.306 65.244 1.00 30.07 110 ASN C C 1
ATOM 4710 O O . ASN C 3 110 ? 109.564 40.087 64.756 1.00 30.12 110 ASN C O 1
ATOM 4715 N N . PHE C 3 111 ? 107.502 39.164 64.783 1.00 30.07 111 PHE C N 1
ATOM 4716 C CA . PHE C 3 111 ? 106.983 39.894 63.617 1.00 30.11 111 PHE C CA 1
ATOM 4717 C C . PHE C 3 111 ? 105.602 40.486 63.929 1.00 30.04 111 PHE C C 1
ATOM 4718 O O . PHE C 3 111 ? 104.819 39.894 64.675 1.00 30.08 111 PHE C O 1
ATOM 4726 N N . TRP C 3 112 ? 105.328 41.660 63.344 1.00 30.10 112 TRP C N 1
ATOM 4727 C CA . TRP C 3 112 ? 104.022 42.329 63.390 1.00 30.18 112 TRP C CA 1
ATOM 4728 C C . TRP C 3 112 ? 103.746 42.999 62.037 1.00 30.31 112 TRP C C 1
ATOM 4729 O O . TRP C 3 112 ? 104.677 43.269 61.274 1.00 30.35 112 TRP C O 1
ATOM 4740 N N . SER C 3 113 ? 102.464 43.275 61.763 1.00 30.59 113 SER C N 1
ATOM 4741 C CA . SER C 3 113 ? 102.038 43.996 60.556 1.00 30.84 113 SER C CA 1
ATOM 4742 C C . SER C 3 113 ? 100.603 44.517 60.716 1.00 30.93 113 SER C C 1
ATOM 4743 O O . SER C 3 113 ? 99.934 44.227 61.711 1.00 30.91 113 SER C O 1
ATOM 4746 N N . GLY C 3 114 ? 100.154 45.290 59.719 1.00 31.19 114 GLY C N 1
ATOM 4747 C CA . GLY C 3 114 ? 98.806 45.850 59.650 1.00 31.41 114 GLY C CA 1
ATOM 4748 C C . GLY C 3 114 ? 98.736 47.246 60.266 1.00 31.61 114 GLY C C 1
ATOM 4749 O O . GLY C 3 114 ? 99.653 47.648 60.981 1.00 31.60 114 GLY C O 1
ATOM 4750 N N . PRO C 3 115 ? 97.662 48.032 60.003 1.00 31.94 115 PRO C N 1
ATOM 4751 C CA . PRO C 3 115 ? 97.517 49.368 60.587 1.00 32.12 115 PRO C CA 1
ATOM 4752 C C . PRO C 3 115 ? 97.382 49.365 62.119 1.00 32.26 115 PRO C C 1
ATOM 4753 O O . PRO C 3 115 ? 96.891 48.392 62.696 1.00 32.24 115 PRO C O 1
ATOM 4757 N N . ILE C 3 116 ? 97.820 50.466 62.742 1.00 32.52 116 ILE C N 1
ATOM 4758 C CA . ILE C 3 116 ? 97.694 50.718 64.178 1.00 32.66 116 ILE C CA 1
ATOM 4759 C C . ILE C 3 116 ? 96.711 51.881 64.362 1.00 32.67 116 ILE C C 1
ATOM 4760 O O . ILE C 3 116 ? 96.793 52.880 63.648 1.00 32.75 116 ILE C O 1
ATOM 4765 N N . GLU C 3 117 ? 95.792 51.735 65.326 1.00 32.77 117 GLU C N 1
ATOM 4766 C CA . GLU C 3 117 ? 94.757 52.729 65.618 1.00 32.84 117 GLU C CA 1
ATOM 4767 C C . GLU C 3 117 ? 95.176 53.557 66.839 1.00 32.77 117 GLU C C 1
ATOM 4768 O O . GLU C 3 117 ? 95.680 53.005 67.815 1.00 32.79 117 GLU C O 1
ATOM 4774 N N . LEU C 3 118 ? 94.960 54.876 66.754 1.00 32.83 118 LEU C N 1
ATOM 4775 C CA . LEU C 3 118 ? 95.181 55.823 67.849 1.00 32.87 118 LEU C CA 1
ATOM 4776 C C . LEU C 3 118 ? 93.875 56.575 68.134 1.00 32.94 118 LEU C C 1
ATOM 4777 O O . LEU C 3 118 ? 93.033 56.727 67.246 1.00 32.95 118 LEU C O 1
ATOM 4782 N N . ARG C 3 119 ? 93.728 57.034 69.383 1.00 33.14 119 ARG C N 1
ATOM 4783 C CA . ARG C 3 119 ? 92.593 57.842 69.828 1.00 33.33 119 ARG C CA 1
ATOM 4784 C C . ARG C 3 119 ? 93.106 58.919 70.792 1.00 33.50 119 ARG C C 1
ATOM 4785 O O . ARG C 3 119 ? 93.749 58.596 71.792 1.00 33.56 119 ARG C O 1
ATOM 4793 N N . PHE C 3 120 ? 92.814 60.187 70.473 1.00 33.87 120 PHE C N 1
ATOM 4794 C CA . PHE C 3 120 ? 93.269 61.351 71.236 1.00 34.21 120 PHE C CA 1
ATOM 4795 C C . PHE C 3 120 ? 92.087 61.953 72.006 1.00 34.63 120 PHE C C 1
ATOM 4796 O O . PHE C 3 120 ? 91.229 62.597 71.406 1.00 34.74 120 PHE C O 1
ATOM 4804 N N . ASP C 3 121 ? 92.064 61.738 73.329 1.00 35.14 121 ASP C N 1
ATOM 4805 C CA . ASP C 3 121 ? 91.028 62.267 74.223 1.00 35.63 121 ASP C CA 1
ATOM 4806 C C . ASP C 3 121 ? 91.544 63.548 74.889 1.00 35.81 121 ASP C C 1
ATOM 4807 O O . ASP C 3 121 ? 92.488 63.501 75.679 1.00 35.81 121 ASP C O 1
ATOM 4812 N N . PHE C 3 122 ? 90.896 64.675 74.567 1.00 36.13 122 PHE C N 1
ATOM 4813 C CA . PHE C 3 122 ? 91.241 65.996 75.081 1.00 36.39 122 PHE C CA 1
ATOM 4814 C C . PHE C 3 122 ? 90.456 66.243 76.374 1.00 36.73 122 PHE C C 1
ATOM 4815 O O . PHE C 3 122 ? 89.233 66.387 76.341 1.00 36.78 122 PHE C O 1
ATOM 4823 N N . VAL C 3 123 ? 91.175 66.292 77.502 1.00 37.10 123 VAL C N 1
ATOM 4824 C CA . VAL C 3 123 ? 90.582 66.459 78.828 1.00 37.41 123 VAL C CA 1
ATOM 4825 C C . VAL C 3 123 ? 90.294 67.955 79.018 1.00 37.64 123 VAL C C 1
ATOM 4826 O O . VAL C 3 123 ? 91.085 68.685 79.622 1.00 37.62 123 VAL C O 1
ATOM 4830 N N . SER C 3 124 ? 89.150 68.385 78.474 1.00 37.93 124 SER C N 1
ATOM 4831 C CA . SER C 3 124 ? 88.770 69.788 78.348 1.00 38.20 124 SER C CA 1
ATOM 4832 C C . SER C 3 124 ? 87.264 69.940 78.618 1.00 38.44 124 SER C C 1
ATOM 4833 O O . SER C 3 124 ? 86.623 69.009 79.114 1.00 38.52 124 SER C O 1
ATOM 4836 N N . ASN C 3 125 ? 86.725 71.128 78.319 1.00 38.63 125 ASN C N 1
ATOM 4837 C CA . ASN C 3 125 ? 85.302 71.455 78.422 1.00 38.82 125 ASN C CA 1
ATOM 4838 C C . ASN C 3 125 ? 84.894 72.174 77.127 1.00 39.10 125 ASN C C 1
ATOM 4839 O O . ASN C 3 125 ? 85.697 72.279 76.195 1.00 39.13 125 ASN C O 1
ATOM 4844 N N . ALA C 3 126 ? 83.644 72.654 77.070 1.00 39.42 126 ALA C N 1
ATOM 4845 C CA . ALA C 3 126 ? 83.080 73.310 75.882 1.00 39.67 126 ALA C CA 1
ATOM 4846 C C . ALA C 3 126 ? 83.744 74.671 75.606 1.00 39.88 126 ALA C C 1
ATOM 4847 O O . ALA C 3 126 ? 83.719 75.134 74.463 1.00 39.93 126 ALA C O 1
ATOM 4849 N N . PHE C 3 127 ? 84.338 75.296 76.634 1.00 40.09 127 PHE C N 1
ATOM 4850 C CA . PHE C 3 127 ? 84.914 76.646 76.537 1.00 40.32 127 PHE C CA 1
ATOM 4851 C C . PHE C 3 127 ? 86.366 76.613 76.027 1.00 40.12 127 PHE C C 1
ATOM 4852 O O . PHE C 3 127 ? 86.924 77.674 75.736 1.00 40.28 127 PHE C O 1
ATOM 4860 N N . HIS C 3 128 ? 86.970 75.419 75.919 1.00 39.83 128 HIS C N 1
ATOM 4861 C CA . HIS C 3 128 ? 88.261 75.233 75.236 1.00 39.69 128 HIS C CA 1
ATOM 4862 C C . HIS C 3 128 ? 88.028 75.152 73.721 1.00 39.57 128 HIS C C 1
ATOM 4863 O O . HIS C 3 128 ? 87.081 74.497 73.276 1.00 39.69 128 HIS C O 1
ATOM 4870 N N . THR C 3 129 ? 88.896 75.817 72.945 1.00 39.31 129 THR C N 1
ATOM 4871 C CA . THR C 3 129 ? 88.814 75.836 71.478 1.00 39.08 12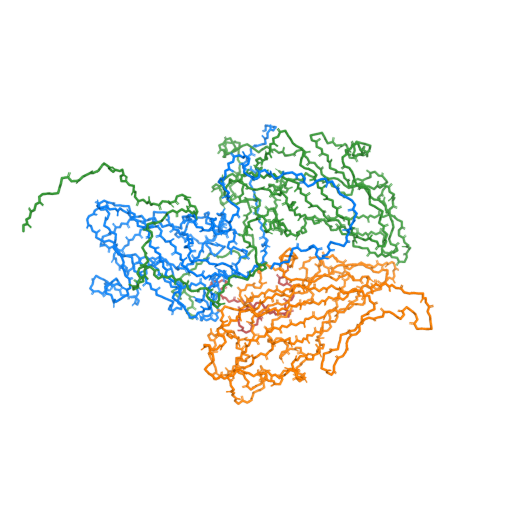9 THR C CA 1
ATOM 4872 C C . THR C 3 129 ? 90.223 75.956 70.880 1.00 38.76 129 THR C C 1
ATOM 4873 O O . THR C 3 129 ? 91.078 76.658 71.420 1.00 38.87 129 THR C O 1
ATOM 4877 N N . GLY C 3 130 ? 90.426 75.280 69.744 1.00 38.34 130 GLY C N 1
ATOM 4878 C CA . GLY C 3 130 ? 91.706 75.217 69.042 1.00 38.03 130 GLY C CA 1
ATOM 4879 C C . GLY C 3 130 ? 91.684 74.153 67.957 1.00 37.73 130 GLY C C 1
ATOM 4880 O O . GLY C 3 130 ? 90.677 73.462 67.783 1.00 37.70 130 GLY C O 1
ATOM 4881 N N . THR C 3 131 ? 92.797 74.034 67.221 1.00 37.47 131 THR C N 1
ATOM 4882 C CA . THR C 3 131 ? 92.952 73.041 66.152 1.00 37.26 131 THR C CA 1
ATOM 4883 C C . THR C 3 131 ? 94.371 72.458 66.208 1.00 37.02 131 THR C C 1
ATOM 4884 O O . THR C 3 131 ? 95.340 73.192 66.416 1.00 36.99 131 THR C O 1
ATOM 4888 N N . VAL C 3 132 ? 94.463 71.134 66.025 1.00 36.86 132 VAL C N 1
ATOM 4889 C CA . VAL C 3 132 ? 95.727 70.402 65.896 1.00 36.83 132 VAL C CA 1
ATOM 4890 C C . VAL C 3 132 ? 95.674 69.571 64.609 1.00 36.81 132 VAL C C 1
ATOM 4891 O O . VAL C 3 132 ? 94.597 69.352 64.050 1.00 36.80 132 VAL C O 1
ATOM 4895 N N . ILE C 3 133 ? 96.851 69.115 64.162 1.00 36.89 133 ILE C N 1
ATOM 4896 C CA . ILE C 3 133 ? 96.993 68.250 62.988 1.00 37.05 133 ILE C CA 1
ATOM 4897 C C . ILE C 3 133 ? 97.846 67.035 63.381 1.00 37.10 133 ILE C C 1
ATOM 4898 O O . ILE C 3 133 ? 98.978 67.182 63.838 1.00 37.09 133 ILE C O 1
ATO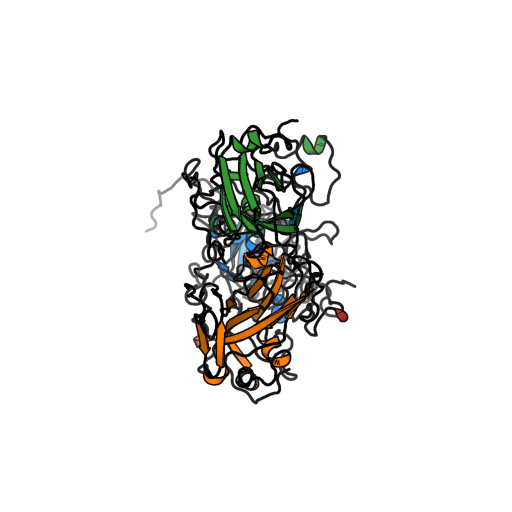M 4903 N N . ILE C 3 134 ? 97.262 65.841 63.221 1.00 37.39 134 ILE C N 1
ATOM 4904 C CA . ILE C 3 134 ? 97.923 64.558 63.452 1.00 37.66 134 ILE C CA 1
ATOM 4905 C C . ILE C 3 134 ? 98.504 64.095 62.111 1.00 37.94 134 ILE C C 1
ATOM 4906 O O . ILE C 3 134 ? 97.800 64.133 61.108 1.00 38.08 134 ILE C O 1
ATOM 4911 N N . SER C 3 135 ? 99.770 63.656 62.113 1.00 38.22 135 SER C N 1
ATOM 4912 C CA . SER C 3 135 ? 100.501 63.292 60.892 1.00 38.48 135 SER C CA 1
ATOM 4913 C C . SER C 3 135 ? 101.260 61.975 61.095 1.00 38.65 135 SER C C 1
ATOM 4914 O O . SER C 3 135 ? 101.969 61.822 62.085 1.00 38.64 135 SER C O 1
ATOM 4917 N N . ALA C 3 136 ? 101.101 61.047 60.140 1.00 39.01 136 ALA C N 1
ATOM 4918 C CA . ALA C 3 136 ? 101.880 59.809 60.051 1.00 39.30 136 ALA C CA 1
ATOM 4919 C C . ALA C 3 136 ? 102.989 59.995 59.009 1.00 39.64 136 ALA C C 1
ATOM 4920 O O . ALA C 3 136 ? 102.698 60.178 57.826 1.00 39.72 136 ALA C O 1
ATOM 4922 N N . GLU C 3 137 ? 104.248 59.936 59.464 1.00 40.08 137 GLU C N 1
ATOM 4923 C CA . GLU C 3 137 ? 105.433 60.225 58.652 1.00 40.48 137 GLU C CA 1
ATOM 4924 C C . GLU C 3 137 ? 106.266 58.944 58.520 1.00 40.73 137 GLU C C 1
ATOM 4925 O O . GLU C 3 137 ? 106.538 58.284 59.521 1.00 40.74 137 GLU C O 1
ATOM 4931 N N . TYR C 3 138 ? 106.664 58.618 57.282 1.00 41.22 138 TYR C N 1
ATOM 4932 C CA . TYR C 3 138 ? 107.323 57.352 56.930 1.00 41.61 138 TYR C CA 1
ATOM 4933 C C . TYR C 3 138 ? 108.678 57.634 56.269 1.00 42.35 138 TYR C C 1
ATOM 4934 O O . TYR C 3 138 ? 108.820 58.625 55.551 1.00 42.54 138 TYR C O 1
ATOM 4943 N N . ASN C 3 139 ? 109.651 56.746 56.522 1.00 43.31 139 ASN C N 1
ATOM 4944 C CA . ASN C 3 139 ? 111.004 56.768 55.933 1.00 44.23 139 ASN C CA 1
ATOM 4945 C C . ASN C 3 139 ? 111.756 58.024 56.406 1.00 45.15 139 ASN C C 1
ATOM 4946 O O . ASN C 3 139 ? 112.651 57.925 57.248 1.00 45.17 139 ASN C O 1
ATOM 4951 N N . ARG C 3 140 ? 111.380 59.188 55.859 1.00 46.50 140 ARG C N 1
ATOM 4952 C CA . ARG C 3 140 ? 111.989 60.481 56.160 1.00 47.59 140 ARG C CA 1
ATOM 4953 C C . ARG C 3 140 ? 111.147 61.199 57.223 1.00 47.83 140 ARG C C 1
ATOM 4954 O O . ARG C 3 140 ? 109.916 61.217 57.131 1.00 47.94 140 ARG C O 1
ATOM 4962 N N . SER C 3 141 ? 111.826 61.789 58.216 1.00 48.13 141 SER C N 1
ATOM 4963 C CA . SER C 3 141 ? 111.200 62.512 59.331 1.00 48.40 141 SER C CA 1
ATOM 4964 C C . SER C 3 141 ? 111.364 64.025 59.136 1.00 48.56 141 SER C C 1
ATOM 4965 O O . SER C 3 141 ? 112.271 64.475 58.431 1.00 48.49 141 SER C O 1
ATOM 4968 N N . SER C 3 142 ? 110.478 64.790 59.787 1.00 48.81 142 SER C N 1
ATOM 4969 C CA . SER C 3 142 ? 110.420 66.249 59.683 1.00 49.07 142 SER C CA 1
ATOM 4970 C C . SER C 3 142 ? 111.259 66.897 60.793 1.00 49.45 142 SER C C 1
ATOM 4971 O O . SER C 3 142 ? 111.466 66.303 61.854 1.00 49.43 142 SER C O 1
ATOM 4974 N N . THR C 3 143 ? 111.730 68.121 60.523 1.00 50.04 143 THR C N 1
ATOM 4975 C CA . THR C 3 143 ? 112.385 68.980 61.515 1.00 50.55 143 THR C CA 1
ATOM 4976 C C . THR C 3 143 ? 111.319 69.468 62.507 1.00 50.99 143 THR C C 1
ATOM 4977 O O . THR C 3 143 ? 110.145 69.596 62.147 1.00 51.04 143 THR C O 1
ATOM 4981 N N . ASN C 3 144 ? 111.742 69.733 63.750 1.00 51.38 144 ASN C N 1
ATOM 4982 C CA . ASN C 3 144 ? 110.843 70.142 64.845 1.00 51.63 144 ASN C CA 1
ATOM 4983 C C . ASN C 3 144 ? 110.174 71.490 64.530 1.00 51.75 144 ASN C C 1
ATOM 4984 O O . ASN C 3 144 ? 109.012 71.697 64.887 1.00 51.84 144 ASN C O 1
ATOM 4989 N N . THR C 3 145 ? 110.911 72.388 63.862 1.00 51.84 145 THR C N 1
ATOM 4990 C CA . THR C 3 145 ? 110.486 73.761 63.565 1.00 52.01 145 THR C CA 1
ATOM 4991 C C . THR C 3 145 ? 109.841 73.877 62.172 1.00 51.81 145 THR C C 1
ATOM 4992 O O . THR C 3 145 ? 109.300 74.938 61.846 1.00 51.70 145 THR C O 1
ATOM 4996 N N . ASP C 3 146 ? 109.897 72.805 61.365 1.00 51.62 146 ASP C N 1
ATOM 4997 C CA . ASP C 3 146 ? 109.356 72.779 59.999 1.00 51.40 146 ASP C CA 1
ATOM 4998 C C . ASP C 3 146 ? 108.032 71.998 60.007 1.00 50.90 146 ASP C C 1
ATOM 4999 O O . ASP C 3 146 ? 108.017 70.774 59.847 1.00 50.74 146 ASP C O 1
ATOM 5004 N N . GLU C 3 147 ? 106.929 72.729 60.216 1.00 50.34 147 GLU C N 1
ATOM 5005 C CA . GLU C 3 147 ? 105.566 72.173 60.226 1.00 49.95 147 GLU C CA 1
ATOM 5006 C C . GLU C 3 147 ? 105.164 71.692 58.822 1.00 49.17 147 GLU C C 1
ATOM 5007 O O . GLU C 3 147 ? 104.422 70.717 58.700 1.00 49.28 147 GLU C O 1
ATOM 5013 N N . CYS C 3 148 ? 105.651 72.384 57.782 1.00 48.16 148 CYS C N 1
ATOM 5014 C CA . CYS C 3 148 ? 105.314 72.111 56.374 1.00 47.38 148 CYS C CA 1
ATOM 5015 C C . CYS C 3 148 ? 105.703 70.680 55.966 1.00 46.21 148 CYS C C 1
ATOM 5016 O O . CYS C 3 148 ? 105.006 70.062 55.159 1.00 46.03 148 CYS C O 1
ATOM 5019 N N . GLN C 3 149 ? 106.815 70.176 56.517 1.00 44.95 149 GLN C N 1
ATOM 5020 C CA . GLN C 3 149 ? 107.303 68.812 56.260 1.00 44.01 149 GLN C CA 1
ATOM 5021 C C . GLN C 3 149 ? 106.304 67.772 56.793 1.00 43.33 149 GLN C C 1
ATOM 5022 O O . GLN C 3 149 ? 106.089 66.742 56.151 1.00 43.32 149 GLN C O 1
ATOM 5028 N N . SER C 3 150 ? 105.705 68.047 57.961 1.00 42.61 150 SER C N 1
ATOM 5029 C CA . SER C 3 150 ? 104.680 67.184 58.571 1.00 42.15 150 SER C CA 1
ATOM 5030 C C . SER C 3 150 ? 103.365 67.239 57.778 1.00 41.64 150 SER C C 1
ATOM 5031 O O . SER C 3 150 ? 102.664 66.230 57.679 1.00 41.61 150 SER C O 1
ATOM 5034 N N . HIS C 3 151 ? 103.042 68.418 57.227 1.00 41.06 151 HIS C N 1
ATOM 5035 C CA . HIS C 3 151 ? 101.795 68.655 56.480 1.00 40.64 151 HIS C CA 1
ATOM 5036 C C . HIS C 3 151 ? 101.782 67.899 55.140 1.00 40.26 151 HIS C C 1
ATOM 5037 O O . HIS C 3 151 ? 100.705 67.620 54.609 1.00 40.28 151 HIS C O 1
ATOM 5044 N N . SER C 3 152 ? 102.968 67.565 54.608 1.00 39.80 152 SER C N 1
ATOM 5045 C CA . SER C 3 152 ? 103.124 66.931 53.291 1.00 39.46 152 SER C CA 1
ATOM 5046 C C . SER C 3 152 ? 102.863 65.414 53.330 1.00 39.09 152 SER C C 1
ATOM 5047 O O . SER C 3 152 ? 102.870 64.778 52.272 1.00 39.10 152 SER C O 1
ATOM 5050 N N . THR C 3 153 ? 102.629 64.842 54.522 1.00 38.73 153 THR C N 1
ATOM 5051 C CA . THR C 3 153 ? 102.440 63.394 54.725 1.00 38.50 153 THR C CA 1
ATOM 5052 C C . THR C 3 153 ? 100.936 63.100 54.885 1.00 38.12 153 THR C C 1
ATOM 5053 O O . THR C 3 153 ? 100.104 63.883 54.420 1.00 38.14 153 THR C O 1
ATOM 5057 N N . TYR C 3 154 ? 100.600 61.966 55.519 1.00 37.68 154 TYR C N 1
ATOM 5058 C CA . TYR C 3 154 ? 99.220 61.508 55.729 1.00 37.37 154 TYR C CA 1
ATOM 5059 C C . TYR C 3 154 ? 98.688 62.118 57.032 1.00 37.05 154 TYR C C 1
ATOM 5060 O O . TYR C 3 154 ? 99.108 61.710 58.116 1.00 36.97 154 TYR C O 1
ATOM 5069 N N . THR C 3 155 ? 97.757 63.075 56.911 1.00 36.86 155 THR C N 1
ATOM 5070 C CA . THR C 3 155 ? 97.378 63.966 58.013 1.00 36.69 155 THR C CA 1
ATOM 5071 C C . THR C 3 155 ? 95.862 63.932 58.255 1.00 36.39 155 THR C C 1
ATOM 5072 O O . THR C 3 155 ? 95.086 63.584 57.363 1.00 36.41 155 THR C O 1
ATOM 5076 N N . LYS C 3 156 ? 95.471 64.297 59.485 1.00 36.17 156 LYS C N 1
ATOM 5077 C CA . LYS C 3 156 ? 94.077 64.526 59.886 1.00 36.05 156 LYS C CA 1
ATOM 5078 C C . LYS C 3 156 ? 94.026 65.727 60.841 1.00 36.03 156 LYS C C 1
ATOM 5079 O O . LYS C 3 156 ? 94.551 65.657 61.954 1.00 35.99 156 LYS C O 1
ATOM 5085 N N . THR C 3 157 ? 93.388 66.815 60.390 1.00 36.20 157 THR C N 1
ATOM 5086 C CA . THR C 3 157 ? 93.209 68.043 61.168 1.00 36.36 157 THR C CA 1
ATOM 5087 C C . THR C 3 157 ? 91.918 67.921 61.989 1.00 36.62 157 THR C C 1
ATOM 5088 O O . THR C 3 157 ? 90.859 67.625 61.431 1.00 36.66 157 THR C O 1
ATOM 5092 N N . PHE C 3 158 ? 92.022 68.156 63.306 1.00 37.02 158 PHE C N 1
ATOM 5093 C CA . PHE C 3 158 ? 90.903 68.039 64.249 1.00 37.36 158 PHE C CA 1
ATOM 5094 C C . PHE C 3 158 ? 90.584 69.409 64.861 1.00 37.77 158 PHE C C 1
ATOM 5095 O O . PHE C 3 158 ? 91.440 70.012 65.507 1.00 37.83 158 PHE C O 1
ATOM 5103 N N . HIS C 3 159 ? 89.339 69.863 64.668 1.00 38.36 159 HIS C N 1
ATOM 5104 C CA . HIS C 3 159 ? 88.808 71.097 65.245 1.00 38.90 159 HIS C CA 1
ATOM 5105 C C . HIS C 3 159 ? 88.211 70.788 66.626 1.00 39.09 159 HIS C C 1
ATOM 5106 O O . HIS C 3 159 ? 87.102 70.256 66.716 1.00 39.10 159 HIS C O 1
ATOM 5113 N N . LEU C 3 160 ? 88.962 71.112 67.689 1.00 39.48 160 LEU C N 1
ATOM 5114 C CA . LEU C 3 160 ? 88.525 70.898 69.075 1.00 39.76 160 LEU C CA 1
ATOM 5115 C C . LEU C 3 160 ? 87.410 71.898 69.411 1.00 40.01 160 LEU C C 1
ATOM 5116 O O . LEU C 3 160 ? 87.536 73.092 69.128 1.00 40.08 160 LEU C O 1
ATOM 5121 N N . GLY C 3 161 ? 86.326 71.392 70.014 1.00 40.23 161 GLY C N 1
ATOM 5122 C CA . GLY C 3 161 ? 85.185 72.206 70.428 1.00 40.41 161 GLY C CA 1
ATOM 5123 C C . GLY C 3 161 ? 84.241 71.432 71.334 1.00 40.58 161 GLY C C 1
ATOM 5124 O O . GLY C 3 161 ? 84.596 71.110 72.471 1.00 40.61 161 GLY C O 1
ATOM 5125 N N . GLU C 3 162 ? 83.038 71.136 70.823 1.00 40.76 162 GLU C N 1
ATOM 5126 C CA . GLU C 3 162 ? 82.024 70.354 71.539 1.00 40.92 162 GLU C CA 1
ATOM 5127 C C . GLU C 3 162 ? 82.477 68.889 71.614 1.00 40.68 162 GLU C C 1
ATOM 5128 O O . GLU C 3 162 ? 82.367 68.258 72.667 1.00 40.63 162 GLU C O 1
ATOM 5134 N N . GLN C 3 163 ? 82.982 68.366 70.488 1.00 40.44 163 GLN C N 1
ATOM 5135 C CA . GLN C 3 163 ? 83.623 67.049 70.419 1.00 40.14 163 GLN C CA 1
ATOM 5136 C C . GLN C 3 163 ? 85.049 67.166 70.977 1.00 39.83 163 GLN C C 1
ATOM 5137 O O . GLN C 3 163 ? 85.798 68.061 70.579 1.00 39.83 163 GLN C O 1
ATOM 5143 N N . LYS C 3 164 ? 85.404 66.249 71.888 1.00 39.48 164 LYS C N 1
ATOM 5144 C CA . LYS C 3 164 ? 86.651 66.291 72.664 1.00 39.25 164 LYS C CA 1
ATOM 5145 C C . LYS C 3 164 ? 87.462 65.002 72.457 1.00 38.62 164 LYS C C 1
ATOM 5146 O O . LYS C 3 164 ? 88.277 64.635 73.309 1.00 38.54 164 LYS C O 1
ATOM 5152 N N . SER C 3 165 ? 87.248 64.330 71.318 1.00 38.05 165 SER C N 1
ATOM 5153 C CA . SER C 3 165 ? 87.919 63.073 70.987 1.00 37.60 165 SER C CA 1
ATOM 5154 C C . SER C 3 165 ? 87.981 62.897 69.465 1.00 37.07 165 SER C C 1
ATOM 5155 O O . SER C 3 165 ? 87.044 63.275 68.756 1.00 37.10 165 SER C O 1
ATOM 5158 N N . VAL C 3 166 ? 89.090 62.320 68.985 1.00 36.41 166 VAL C N 1
ATOM 5159 C CA . VAL C 3 166 ? 89.314 62.058 67.562 1.00 36.00 166 VAL C CA 1
ATOM 5160 C C . VAL C 3 166 ? 90.055 60.721 67.416 1.00 35.63 166 VAL C C 1
ATOM 5161 O O . VAL C 3 166 ? 90.992 60.438 68.164 1.00 35.64 166 VAL C O 1
ATOM 5165 N N . HIS C 3 167 ? 89.605 59.912 66.448 1.00 35.26 167 HIS C N 1
ATOM 5166 C CA . HIS C 3 167 ? 90.203 58.627 66.090 1.00 34.91 167 HIS C CA 1
ATOM 5167 C C . HIS C 3 167 ? 91.152 58.832 64.902 1.00 34.65 167 HIS C C 1
ATOM 5168 O O . HIS C 3 167 ? 90.917 59.707 64.066 1.00 34.76 167 HIS C O 1
ATOM 5175 N N . PHE C 3 168 ? 92.215 58.020 64.840 1.00 34.43 168 PHE C N 1
ATOM 5176 C CA . PHE C 3 168 ? 93.217 58.093 63.772 1.00 34.29 168 PHE C CA 1
ATOM 5177 C C . PHE C 3 168 ? 93.810 56.701 63.513 1.00 34.11 168 PHE C C 1
ATOM 5178 O O . PHE C 3 168 ? 94.528 56.162 64.357 1.00 34.10 168 PHE C O 1
ATOM 5186 N N . THR C 3 169 ? 93.491 56.135 62.341 1.00 34.01 169 THR C N 1
ATOM 5187 C CA . THR C 3 169 ? 94.132 54.927 61.824 1.00 33.91 169 THR C CA 1
ATOM 5188 C C . THR C 3 169 ? 95.473 55.325 61.196 1.00 33.78 169 THR C C 1
ATOM 5189 O O . THR C 3 169 ? 95.495 56.139 60.277 1.00 33.91 169 THR C O 1
ATOM 5193 N N . VAL C 3 170 ? 96.572 54.758 61.714 1.00 33.58 170 VAL C N 1
ATOM 5194 C CA . VAL C 3 170 ? 97.916 54.933 61.156 1.00 33.52 170 VAL C CA 1
ATOM 5195 C C . VAL C 3 170 ? 98.102 53.880 60.065 1.00 33.45 170 VAL C C 1
ATOM 5196 O O . VAL C 3 170 ? 98.142 52.691 60.375 1.00 33.46 170 VAL C O 1
ATOM 5200 N N . PRO C 3 171 ? 98.199 54.259 58.765 1.00 33.43 171 PRO C N 1
ATOM 5201 C CA . PRO C 3 171 ? 98.441 53.286 57.697 1.00 33.43 171 PRO C CA 1
ATOM 5202 C C . PRO C 3 171 ? 99.748 52.490 57.860 1.00 33.36 171 PRO C C 1
ATOM 5203 O O . PRO C 3 171 ? 100.725 53.012 58.401 1.00 33.42 171 PRO C O 1
ATOM 5207 N N . TYR C 3 172 ? 99.735 51.234 57.396 1.00 33.23 172 TYR C N 1
ATOM 5208 C CA . TYR C 3 172 ? 100.932 50.406 57.271 1.00 33.15 172 TYR C CA 1
ATOM 5209 C C . TYR C 3 172 ? 101.514 50.609 55.867 1.00 33.19 172 TYR C C 1
ATOM 5210 O O . TYR C 3 172 ? 100.977 50.083 54.889 1.00 33.26 172 TYR C O 1
ATOM 5219 N N . ILE C 3 173 ? 102.595 51.396 55.785 1.00 33.27 173 ILE C N 1
ATOM 5220 C CA . ILE C 3 173 ? 103.297 51.698 54.535 1.00 33.39 173 ILE C CA 1
ATOM 5221 C C . ILE C 3 173 ? 104.791 51.424 54.758 1.00 33.46 173 ILE C C 1
ATOM 5222 O O . ILE C 3 173 ? 105.496 52.250 55.341 1.00 33.40 173 ILE C O 1
ATOM 5227 N N . TYR C 3 174 ? 105.246 50.252 54.296 1.00 33.68 174 TYR C N 1
ATOM 5228 C CA . TYR C 3 174 ? 106.629 49.793 54.446 1.00 33.89 174 TYR C CA 1
ATOM 5229 C C . TYR C 3 174 ? 107.061 49.011 53.200 1.00 34.14 174 TYR C C 1
ATOM 5230 O O . TYR C 3 174 ? 106.232 48.642 52.365 1.00 34.13 174 TYR C O 1
ATOM 5239 N N . ASP C 3 175 ? 108.372 48.754 53.111 1.00 34.48 175 ASP C N 1
ATOM 5240 C CA . ASP C 3 175 ? 108.988 48.033 51.991 1.00 34.80 175 ASP C CA 1
ATOM 5241 C C . ASP C 3 175 ? 108.816 46.513 52.152 1.00 34.89 175 ASP C C 1
ATOM 5242 O O . ASP C 3 175 ? 109.028 45.777 51.185 1.00 35.03 175 ASP C O 1
ATOM 5247 N N . THR C 3 176 ? 108.442 46.053 53.357 1.00 35.05 176 THR C N 1
ATOM 5248 C CA . THR C 3 176 ? 108.219 44.632 53.659 1.00 35.21 176 THR C CA 1
ATOM 5249 C C . THR C 3 176 ? 106.764 44.414 54.097 1.00 35.30 176 THR C C 1
ATOM 5250 O O . THR C 3 176 ? 106.121 45.327 54.619 1.00 35.30 176 THR C O 1
ATOM 5254 N N . VAL C 3 177 ? 106.269 43.189 53.876 1.00 35.61 177 VAL C N 1
ATOM 5255 C CA . VAL C 3 177 ? 104.879 42.803 54.177 1.00 35.83 177 VAL C CA 1
ATOM 5256 C C . VAL C 3 177 ? 104.676 42.742 55.700 1.00 35.86 177 VAL C C 1
ATOM 5257 O O . VAL C 3 177 ? 103.580 43.031 56.183 1.00 35.75 177 VAL C O 1
ATOM 5261 N N . VAL C 3 178 ? 105.730 42.354 56.434 1.00 36.13 178 VAL C N 1
ATOM 5262 C CA . VAL C 3 178 ? 105.766 42.386 57.903 1.00 36.36 178 VAL C CA 1
ATOM 5263 C C . VAL C 3 178 ? 107.054 43.088 58.353 1.00 36.68 178 VAL C C 1
ATOM 5264 O O . VAL C 3 178 ? 108.005 43.210 57.578 1.00 36.74 178 VAL C O 1
ATOM 5268 N N . ARG C 3 179 ? 107.060 43.536 59.616 1.00 37.25 179 ARG C N 1
ATOM 5269 C CA . ARG C 3 179 ? 108.223 44.138 60.272 1.00 37.82 179 ARG C CA 1
ATOM 5270 C C . ARG C 3 179 ? 108.678 43.241 61.425 1.00 38.26 179 ARG C C 1
ATOM 5271 O O . ARG C 3 179 ? 107.847 42.793 62.214 1.00 38.25 179 ARG C O 1
ATOM 5279 N N . ARG C 3 180 ? 109.995 43.018 61.530 1.00 38.97 180 ARG C N 1
ATOM 5280 C CA . ARG C 3 180 ? 110.571 42.229 62.617 1.00 39.52 180 ARG C CA 1
ATOM 5281 C C . ARG C 3 180 ? 110.685 43.120 63.863 1.00 39.86 180 ARG C C 1
ATOM 5282 O O . ARG C 3 180 ? 110.840 44.339 63.754 1.00 39.70 180 ARG C O 1
ATOM 5290 N N . ASN C 3 181 ? 110.602 42.485 65.038 1.00 40.56 181 ASN C N 1
ATOM 5291 C CA . ASN C 3 181 ? 110.531 43.163 66.330 1.00 41.08 181 ASN C CA 1
ATOM 5292 C C . ASN C 3 181 ? 111.917 43.721 66.679 1.00 41.57 181 ASN C C 1
ATOM 5293 O O . ASN C 3 181 ? 112.936 43.077 66.419 1.00 41.64 181 ASN C O 1
ATOM 5298 N N . THR C 3 182 ? 111.929 44.919 67.275 1.00 42.18 182 THR C N 1
ATOM 5299 C CA . THR C 3 182 ? 113.153 45.620 67.669 1.00 42.73 182 THR C CA 1
ATOM 5300 C C . THR C 3 182 ? 113.720 45.021 68.966 1.00 43.24 182 THR C C 1
ATOM 5301 O O . THR C 3 182 ? 114.920 45.143 69.224 1.00 43.41 182 THR C O 1
ATOM 5305 N N . ALA C 3 183 ? 112.859 44.382 69.770 1.00 43.79 183 ALA C N 1
ATOM 5306 C CA . ALA C 3 183 ? 113.270 43.651 70.975 1.00 44.30 183 ALA C CA 1
ATOM 5307 C C . ALA C 3 183 ? 113.972 42.343 70.587 1.00 44.75 183 ALA C C 1
ATOM 5308 O O . ALA C 3 183 ? 113.892 41.897 69.438 1.00 44.71 183 ALA C O 1
ATOM 5310 N N . SER C 3 184 ? 114.640 41.731 71.573 1.00 45.26 184 SER C N 1
ATOM 5311 C CA . SER C 3 184 ? 115.436 40.515 71.384 1.00 45.57 184 SER C CA 1
ATOM 5312 C C . SER C 3 184 ? 114.529 39.277 71.384 1.00 45.76 184 SER C C 1
ATOM 5313 O O . SER C 3 184 ? 113.476 39.267 72.027 1.00 45.74 184 SER C O 1
ATOM 5316 N N . ALA C 3 185 ? 114.965 38.239 70.659 1.00 45.98 185 ALA C N 1
ATOM 5317 C CA . ALA C 3 185 ? 114.297 36.935 70.615 1.00 46.11 185 ALA C CA 1
ATOM 5318 C C . ALA C 3 185 ? 114.612 36.133 71.886 1.00 46.18 185 ALA C C 1
ATOM 5319 O O . ALA C 3 185 ? 113.775 35.351 72.343 1.00 46.12 185 ALA C O 1
ATOM 5321 N N . TYR C 3 186 ? 115.818 36.330 72.437 1.00 46.25 186 TYR C N 1
ATOM 5322 C CA . TYR C 3 186 ? 116.285 35.634 73.639 1.00 46.41 186 TYR C CA 1
ATOM 5323 C C . TYR C 3 186 ? 117.355 36.490 74.333 1.00 47.03 186 TYR C C 1
ATOM 5324 O O . TYR C 3 186 ? 118.292 36.960 73.687 1.00 47.13 186 TYR C O 1
ATOM 5333 N N . LEU C 3 187 ? 117.189 36.682 75.649 1.00 48.00 187 LEU C N 1
ATOM 5334 C CA . LEU C 3 187 ? 118.069 37.498 76.487 1.00 48.78 187 LEU C CA 1
ATOM 5335 C C . LEU C 3 187 ? 118.340 36.748 77.792 1.00 49.57 187 LEU C C 1
ATOM 5336 O O . LEU C 3 187 ? 117.494 36.744 78.685 1.00 49.52 187 LEU C O 1
ATOM 5341 N N . PRO C 3 188 ? 119.514 36.089 77.947 1.00 50.59 188 PRO C N 1
ATOM 5342 C CA . PRO C 3 188 ? 119.836 35.361 79.177 1.00 51.42 188 PRO C CA 1
ATOM 5343 C C . PRO C 3 188 ? 120.281 36.218 80.376 1.00 52.54 188 PRO C C 1
ATOM 5344 O O . PRO C 3 188 ? 120.469 35.672 81.465 1.00 52.57 188 PRO C O 1
ATOM 5348 N N . VAL C 3 189 ? 120.456 37.532 80.173 1.00 54.04 189 VAL C N 1
ATOM 5349 C CA . VAL C 3 189 ? 120.841 38.468 81.234 1.00 55.35 189 VAL C CA 1
ATOM 5350 C C . VAL C 3 189 ? 119.645 38.655 82.179 1.00 56.44 189 VAL C C 1
ATOM 5351 O O . VAL C 3 189 ? 118.598 39.151 81.757 1.00 56.49 189 VAL C O 1
ATOM 5355 N N . THR C 3 190 ? 119.822 38.254 83.446 1.00 58.02 190 THR C N 1
ATOM 5356 C CA . THR C 3 190 ? 118.775 38.311 84.481 1.00 59.19 190 THR C CA 1
ATOM 5357 C C . THR C 3 190 ? 119.163 39.223 85.660 1.00 60.38 190 THR C C 1
ATOM 5358 O O . THR C 3 190 ? 118.267 39.688 86.369 1.00 60.40 190 THR C O 1
ATOM 5362 N N . ASP C 3 191 ? 120.464 39.485 85.868 1.00 61.93 191 ASP C N 1
ATOM 5363 C CA . ASP C 3 191 ? 120.973 40.169 87.072 1.00 63.21 191 ASP C CA 1
ATOM 5364 C C . ASP C 3 191 ? 121.619 41.514 86.701 1.00 64.31 191 ASP C C 1
ATOM 5365 O O . ASP C 3 191 ? 122.664 41.870 87.255 1.00 64.35 191 ASP C O 1
ATOM 5370 N N . TYR C 3 192 ? 120.977 42.258 85.788 1.00 65.70 192 TYR C N 1
ATOM 5371 C CA . TYR C 3 192 ? 121.359 43.628 85.394 1.00 66.87 192 TYR C CA 1
ATOM 5372 C C . TYR C 3 192 ? 122.879 43.730 85.196 1.00 67.53 192 TYR C C 1
ATOM 5373 O O . TYR C 3 192 ? 123.543 44.567 85.817 1.00 67.45 192 TYR C O 1
ATOM 5382 N N . ASP C 3 193 ? 123.412 42.863 84.327 1.00 68.26 193 ASP C N 1
ATOM 5383 C CA . ASP C 3 193 ? 124.847 42.778 84.050 1.00 68.74 193 ASP C CA 1
ATOM 5384 C C . ASP C 3 193 ? 125.289 44.038 83.295 1.00 68.76 193 ASP C C 1
ATOM 5385 O O . ASP C 3 193 ? 124.609 44.474 82.362 1.00 68.68 193 ASP C O 1
ATOM 5390 N N . LYS C 3 194 ? 126.424 44.613 83.717 1.00 68.67 194 LYS C N 1
ATOM 5391 C CA . LYS C 3 194 ? 126.999 45.809 83.094 1.00 68.50 194 LYS C CA 1
ATOM 5392 C C . LYS C 3 194 ? 127.488 45.430 81.689 1.00 68.24 194 LYS C C 1
ATOM 5393 O O . LYS C 3 194 ? 128.418 44.633 81.543 1.00 68.08 194 LYS C O 1
ATOM 5399 N N . VAL C 3 195 ? 126.841 46.007 80.668 1.00 67.96 195 VAL C N 1
ATOM 5400 C CA . VAL C 3 195 ? 127.032 45.620 79.267 1.00 67.78 195 VAL C CA 1
ATOM 5401 C C . VAL C 3 195 ? 128.336 46.234 78.735 1.00 67.53 195 VAL C C 1
ATOM 5402 O O . VAL C 3 195 ? 128.753 47.309 79.172 1.00 67.37 195 VAL C O 1
ATOM 5406 N N . ASP C 3 196 ? 128.957 45.523 77.784 1.00 67.25 196 ASP C N 1
ATOM 5407 C CA . ASP C 3 196 ? 130.115 45.988 77.011 1.00 67.05 196 ASP C CA 1
ATOM 5408 C C . ASP C 3 196 ? 129.838 45.714 75.525 1.00 66.68 196 ASP C C 1
ATOM 5409 O O . ASP C 3 196 ? 128.786 45.175 75.175 1.00 66.65 196 ASP C O 1
ATOM 5414 N N . ASN C 3 197 ? 130.788 46.089 74.659 1.00 66.22 197 ASN C N 1
ATOM 5415 C CA . ASN C 3 197 ? 130.667 45.924 73.204 1.00 65.76 197 ASN C CA 1
ATOM 5416 C C . ASN C 3 197 ? 130.723 44.440 72.807 1.00 64.98 197 ASN C C 1
ATOM 5417 O O . ASN C 3 197 ? 130.124 44.060 71.799 1.00 64.82 197 ASN C O 1
ATOM 5422 N N . VAL C 3 198 ? 131.438 43.617 73.588 1.00 64.13 198 VAL C N 1
ATOM 5423 C CA . VAL C 3 198 ? 131.581 42.172 73.322 1.00 63.51 198 VAL C CA 1
ATOM 5424 C C . VAL C 3 198 ? 130.231 41.477 73.563 1.00 62.64 198 VAL C C 1
ATOM 5425 O O . VAL C 3 198 ? 129.881 40.545 72.835 1.00 62.61 198 VAL C O 1
ATOM 5429 N N . SER C 3 199 ? 129.492 41.928 74.587 1.00 61.54 199 SER C N 1
ATOM 5430 C CA . SER C 3 199 ? 128.141 41.436 74.898 1.00 60.80 199 SER C CA 1
ATOM 5431 C C . SER C 3 199 ? 127.170 41.763 73.754 1.00 60.04 199 SER C C 1
ATOM 5432 O O . SER C 3 199 ? 126.380 40.907 73.348 1.00 60.14 199 SER C O 1
ATOM 5435 N N . ARG C 3 200 ? 127.233 43.005 73.257 1.00 59.08 200 ARG C N 1
ATOM 5436 C CA . ARG C 3 200 ? 126.399 43.486 72.146 1.00 58.31 200 ARG C CA 1
ATOM 5437 C C . ARG C 3 200 ? 126.761 42.758 70.843 1.00 57.74 200 ARG C C 1
ATOM 5438 O O . ARG C 3 200 ? 125.873 42.433 70.052 1.00 57.61 200 ARG C O 1
ATOM 5446 N N . ALA C 3 201 ? 128.063 42.527 70.626 1.00 57.21 201 ALA C N 1
ATOM 5447 C CA . ALA C 3 201 ? 128.583 41.836 69.436 1.00 56.84 201 ALA C CA 1
ATOM 5448 C C . ALA C 3 201 ? 128.084 40.383 69.382 1.00 56.45 201 ALA C C 1
ATOM 5449 O O . ALA C 3 201 ? 127.881 39.847 68.291 1.00 56.50 201 ALA C O 1
ATOM 5451 N N . GLN C 3 202 ? 127.886 39.767 70.558 1.00 56.03 202 GLN C N 1
ATOM 5452 C CA . GLN C 3 202 ? 127.374 38.396 70.695 1.00 55.73 202 GLN C CA 1
ATOM 5453 C C . GLN C 3 202 ? 125.908 38.422 71.157 1.00 55.38 202 GLN C C 1
ATOM 5454 O O . GLN C 3 202 ? 125.515 37.645 72.033 1.00 55.41 202 GLN C O 1
ATOM 5460 N N . ALA C 3 203 ? 125.103 39.309 70.554 1.00 55.25 203 ALA C N 1
ATOM 5461 C CA . ALA C 3 203 ? 123.661 39.391 70.797 1.00 55.09 203 ALA C CA 1
ATOM 5462 C C . ALA C 3 203 ? 122.939 38.397 69.879 1.00 55.16 203 ALA C C 1
ATOM 5463 O O . ALA C 3 203 ? 123.555 37.801 68.991 1.00 55.25 203 ALA C O 1
ATOM 5465 N N . MET C 3 204 ? 121.632 38.232 70.109 1.00 55.35 204 MET C N 1
ATOM 5466 C CA . MET C 3 204 ? 120.795 37.306 69.336 1.00 55.60 204 MET C CA 1
ATOM 5467 C C . MET C 3 204 ? 120.557 37.848 67.919 1.00 55.34 204 MET C C 1
ATOM 5468 O O . MET C 3 204 ? 120.493 37.064 66.969 1.00 55.70 204 MET C O 1
ATOM 5473 N N . GLY C 3 205 ? 120.416 39.175 67.789 1.00 54.60 205 GLY C N 1
ATOM 5474 C CA . GLY C 3 205 ? 120.233 39.829 66.491 1.00 54.10 205 GLY C CA 1
ATOM 5475 C C . GLY C 3 205 ? 120.632 41.296 66.518 1.00 53.56 205 GLY C C 1
ATOM 5476 O O . GLY C 3 205 ? 121.295 41.754 67.453 1.00 53.45 205 GLY C O 1
ATOM 5477 N N . ILE C 3 206 ? 120.220 42.018 65.468 1.00 52.97 206 ILE C N 1
ATOM 5478 C CA . ILE C 3 206 ? 120.494 43.445 65.275 1.00 52.56 206 ILE C CA 1
ATOM 5479 C C . ILE C 3 206 ? 119.145 44.177 65.229 1.00 52.09 206 ILE C C 1
ATOM 5480 O O . ILE C 3 206 ? 118.247 43.779 64.484 1.00 52.15 206 ILE C O 1
ATOM 5485 N N . ARG C 3 207 ? 119.025 45.246 66.027 1.00 51.62 207 ARG C N 1
ATOM 5486 C CA . ARG C 3 207 ? 117.784 46.008 66.175 1.00 51.37 207 ARG C CA 1
ATOM 5487 C C . ARG C 3 207 ? 117.571 46.888 64.934 1.00 51.32 207 ARG C C 1
ATOM 5488 O O . ARG C 3 207 ? 118.298 47.863 64.731 1.00 51.50 207 ARG C O 1
ATOM 5496 N N . ALA C 3 208 ? 116.572 46.525 64.118 1.00 51.16 208 ALA C N 1
ATOM 5497 C CA . ALA C 3 208 ? 116.132 47.319 62.968 1.00 51.06 208 ALA C CA 1
ATOM 5498 C C . ALA C 3 208 ? 115.157 48.401 63.451 1.00 50.81 208 ALA C C 1
ATOM 5499 O O . ALA C 3 208 ? 113.938 48.210 63.414 1.00 50.70 208 ALA C O 1
ATOM 5501 N N . GLU C 3 209 ? 115.715 49.532 63.903 1.00 50.60 209 GLU C N 1
ATOM 5502 C CA . GLU C 3 209 ? 114.952 50.628 64.513 1.00 50.40 209 GLU C CA 1
ATOM 5503 C C . GLU C 3 209 ? 114.060 51.293 63.457 1.00 49.99 209 GLU C C 1
ATOM 5504 O O . GLU C 3 209 ? 114.511 51.574 62.344 1.00 50.01 209 GLU C O 1
ATOM 5510 N N . SER C 3 210 ? 112.798 51.541 63.829 1.00 49.55 210 SER C N 1
ATOM 5511 C CA . SER C 3 210 ? 111.791 52.136 62.950 1.00 49.25 210 SER C CA 1
ATOM 5512 C C . SER C 3 210 ? 112.009 53.651 62.852 1.00 49.00 210 SER C C 1
ATOM 5513 O O . SER C 3 210 ? 112.360 54.297 63.843 1.00 48.96 210 SER C O 1
ATOM 5516 N N . LYS C 3 211 ? 111.792 54.194 61.646 1.00 48.66 211 LYS C N 1
ATOM 5517 C CA . LYS C 3 211 ? 111.832 55.632 61.373 1.00 48.31 211 LYS C CA 1
ATOM 5518 C C . LYS C 3 211 ? 110.412 56.196 61.203 1.00 47.83 211 LYS C C 1
ATOM 5519 O O . LYS C 3 211 ? 110.267 57.400 60.976 1.00 47.87 211 LYS C O 1
ATOM 5525 N N . MET C 3 212 ? 109.376 55.347 61.315 1.00 47.42 212 MET C N 1
ATOM 5526 C CA . MET C 3 212 ? 107.982 55.799 61.258 1.00 47.16 212 MET C CA 1
ATOM 5527 C C . MET C 3 212 ? 107.669 56.581 62.539 1.00 46.31 212 MET C C 1
ATOM 5528 O O . MET C 3 212 ? 107.898 56.077 63.638 1.00 46.29 212 MET C O 1
ATOM 5533 N N . ARG C 3 213 ? 107.135 57.797 62.373 1.00 45.40 213 ARG C N 1
ATOM 5534 C CA . ARG C 3 213 ? 106.802 58.696 63.474 1.00 44.70 213 ARG C CA 1
ATOM 5535 C C . ARG C 3 213 ? 105.362 59.197 63.319 1.00 44.07 213 ARG C C 1
ATOM 5536 O O . ARG C 3 213 ? 104.880 59.384 62.199 1.00 44.20 213 ARG C O 1
ATOM 5544 N N . VAL C 3 214 ? 104.697 59.404 64.463 1.00 43.41 214 VAL C N 1
ATOM 5545 C CA . VAL C 3 214 ? 103.415 60.096 64.556 1.00 43.00 214 VAL C CA 1
ATOM 5546 C C . VAL C 3 214 ? 103.632 61.362 65.394 1.00 42.55 214 VAL C C 1
ATOM 5547 O O . VAL C 3 214 ? 104.201 61.292 66.486 1.00 42.58 214 VAL C O 1
ATOM 5551 N N . LYS C 3 215 ? 103.168 62.503 64.869 1.00 42.18 215 LYS C N 1
ATOM 5552 C CA . LYS C 3 215 ? 103.344 63.815 65.487 1.00 41.90 215 LYS C CA 1
ATOM 5553 C C . LYS C 3 215 ? 101.996 64.540 65.561 1.00 41.37 215 LYS C C 1
ATOM 5554 O O . LYS C 3 215 ? 101.107 64.290 64.746 1.00 41.39 215 LYS C O 1
ATOM 5560 N N . VAL C 3 216 ? 101.874 65.436 66.549 1.00 40.79 216 VAL C N 1
ATOM 5561 C CA . VAL C 3 216 ? 100.729 66.332 66.721 1.00 40.42 216 VAL C CA 1
ATOM 5562 C C . VAL C 3 216 ? 101.275 67.761 66.841 1.00 40.07 216 VAL C C 1
ATOM 5563 O O . VAL C 3 216 ? 102.055 68.046 67.751 1.00 40.09 216 VAL C O 1
ATOM 5567 N N . ARG C 3 217 ? 100.859 68.637 65.916 1.00 39.78 217 ARG C N 1
ATOM 5568 C CA . ARG C 3 217 ? 101.298 70.034 65.858 1.00 39.60 217 ARG C CA 1
ATOM 5569 C C . ARG C 3 217 ? 100.092 70.962 66.046 1.00 39.51 217 ARG C C 1
ATOM 5570 O O . ARG C 3 217 ? 98.961 70.588 65.739 1.00 39.49 217 ARG C O 1
ATOM 5578 N N . VAL C 3 218 ? 100.362 72.176 66.543 1.00 39.54 218 VAL C N 1
ATOM 5579 C CA . VAL C 3 218 ? 99.357 73.229 66.709 1.00 39.60 218 VAL C CA 1
ATOM 5580 C C . VAL C 3 218 ? 99.066 73.826 65.325 1.00 39.57 218 VAL C C 1
ATOM 5581 O O . VAL C 3 218 ? 99.997 74.199 64.608 1.00 39.61 218 VAL C O 1
ATOM 5585 N N . VAL C 3 219 ? 97.778 73.909 64.968 1.00 39.57 219 VAL C N 1
ATOM 5586 C CA . VAL C 3 219 ? 97.310 74.572 63.745 1.00 39.66 219 VAL C CA 1
ATOM 5587 C C . VAL C 3 219 ? 96.824 75.975 64.129 1.00 39.74 219 VAL C C 1
ATOM 5588 O O . VAL C 3 219 ? 97.356 76.976 63.645 1.00 39.79 219 VAL C O 1
ATOM 5592 N N . ASN C 3 220 ? 95.809 76.014 65.002 1.00 39.73 220 ASN C N 1
ATOM 5593 C CA . ASN C 3 220 ? 95.286 77.228 65.615 1.00 39.73 220 ASN C CA 1
ATOM 5594 C C . ASN C 3 220 ? 95.574 77.144 67.117 1.00 39.77 220 ASN C C 1
ATOM 5595 O O . ASN C 3 220 ? 95.298 76.118 67.743 1.00 39.58 220 ASN C O 1
ATOM 5600 N N . VAL C 3 221 ? 96.136 78.224 67.674 1.00 40.02 221 VAL C N 1
ATOM 5601 C CA . VAL C 3 221 ? 96.585 78.262 69.067 1.00 40.22 221 VAL C CA 1
ATOM 5602 C C . VAL C 3 221 ? 95.350 78.137 69.969 1.00 40.44 221 VAL C C 1
ATOM 5603 O O . VAL C 3 221 ? 94.290 78.686 69.655 1.00 40.63 221 VAL C O 1
ATOM 5607 N N . LEU C 3 222 ? 95.503 77.399 71.076 1.00 40.62 222 LEU C N 1
ATOM 5608 C CA . LEU C 3 222 ? 94.429 77.183 72.047 1.00 40.86 222 LEU C CA 1
ATOM 5609 C C . LEU C 3 222 ? 94.055 78.533 72.674 1.00 41.22 222 LEU C C 1
ATOM 5610 O O . LEU C 3 222 ? 94.926 79.243 73.176 1.00 41.25 222 LEU C O 1
ATOM 5615 N N . ARG C 3 223 ? 92.763 78.879 72.617 1.00 41.66 223 ARG C N 1
ATOM 5616 C CA . ARG C 3 223 ? 92.249 80.173 73.072 1.00 42.06 223 ARG C CA 1
ATOM 5617 C C . ARG C 3 223 ? 91.038 79.937 73.973 1.00 42.28 223 ARG C C 1
ATOM 5618 O O . ARG C 3 223 ? 89.905 80.210 73.580 1.00 42.45 223 ARG C O 1
ATOM 5626 N N . PRO C 3 224 ? 91.240 79.426 75.211 1.00 42.33 224 PRO C N 1
ATOM 5627 C CA . PRO C 3 224 ? 90.137 79.225 76.150 1.00 42.35 224 PRO C CA 1
ATOM 5628 C C . PRO C 3 224 ? 89.722 80.543 76.820 1.00 42.44 224 PRO C C 1
ATOM 5629 O O . PRO C 3 224 ? 90.470 81.525 76.773 1.00 42.43 224 PRO C O 1
ATOM 5633 N N . VAL C 3 225 ? 88.534 80.540 77.435 1.00 42.54 225 VAL C N 1
ATOM 5634 C CA . VAL C 3 225 ? 88.026 81.692 78.188 1.00 42.71 225 VAL C CA 1
ATOM 5635 C C . VAL C 3 225 ? 88.872 81.853 79.461 1.00 42.76 225 VAL C C 1
ATOM 5636 O O . VAL C 3 225 ? 89.530 80.908 79.905 1.00 42.68 225 VAL C O 1
ATOM 5640 N N . ALA C 3 226 ? 88.845 83.063 80.032 1.00 42.96 226 ALA C N 1
ATOM 5641 C CA . ALA C 3 226 ? 89.612 83.411 81.237 1.00 43.13 226 ALA C CA 1
ATOM 5642 C C . ALA C 3 226 ? 89.126 82.608 82.454 1.00 43.22 226 ALA C C 1
ATOM 5643 O O . ALA C 3 226 ? 89.909 82.334 83.366 1.00 43.15 226 ALA C O 1
ATOM 5645 N N . SER C 3 227 ? 87.837 82.240 82.456 1.00 43.27 227 SER C N 1
ATOM 5646 C CA . SER C 3 227 ? 87.179 81.551 83.570 1.00 43.29 227 SER C CA 1
ATOM 5647 C C . SER C 3 227 ? 87.632 80.087 83.713 1.00 43.15 227 SER C C 1
ATOM 5648 O O . SER C 3 227 ? 87.439 79.512 84.785 1.00 43.08 227 SER C O 1
ATOM 5651 N N . THR C 3 228 ? 88.199 79.487 82.652 1.00 43.14 228 THR C N 1
ATOM 5652 C CA . THR C 3 228 ? 88.661 78.080 82.667 1.00 43.10 228 THR C CA 1
ATOM 5653 C C . THR C 3 228 ? 90.195 78.023 82.615 1.00 43.02 228 THR C C 1
ATOM 5654 O O . THR C 3 228 ? 90.866 79.053 82.505 1.00 42.99 228 THR C O 1
ATOM 5658 N N . THR C 3 229 ? 90.725 76.795 82.714 1.00 42.99 229 THR C N 1
ATOM 5659 C CA . THR C 3 229 ? 92.168 76.505 82.678 1.00 42.98 229 THR C CA 1
ATOM 5660 C C . THR C 3 229 ? 92.748 76.876 81.304 1.00 42.84 229 THR C C 1
ATOM 5661 O O . THR C 3 229 ? 92.077 76.732 80.282 1.00 42.82 229 THR C O 1
ATOM 5665 N N . SER C 3 230 ? 94.002 77.347 81.308 1.00 42.69 230 SER C N 1
ATOM 5666 C CA . SER C 3 230 ? 94.723 77.771 80.103 1.00 42.65 230 SER C CA 1
ATOM 5667 C C . SER C 3 230 ? 95.444 76.587 79.439 1.00 42.38 230 SER C C 1
ATOM 5668 O O . SER C 3 230 ? 95.801 76.679 78.263 1.00 42.42 230 SER C O 1
ATOM 5671 N N . THR C 3 231 ? 95.656 75.495 80.192 1.00 42.00 231 THR C N 1
ATOM 5672 C CA . THR C 3 231 ? 96.339 74.282 79.718 1.00 41.69 231 THR C CA 1
ATOM 5673 C C . THR C 3 231 ? 95.455 73.058 79.998 1.00 41.19 231 THR C C 1
ATOM 5674 O O . THR C 3 231 ? 94.787 72.994 81.034 1.00 41.26 231 THR C O 1
ATOM 5678 N N . ILE C 3 232 ? 95.474 72.096 79.063 1.00 40.63 232 ILE C N 1
ATOM 5679 C CA . ILE C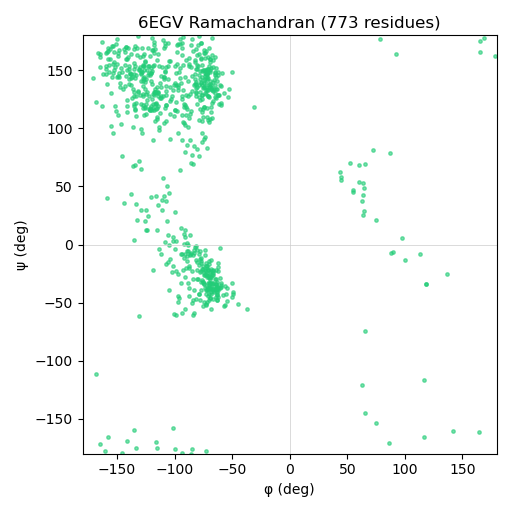 3 232 ? 94.709 70.842 79.142 1.00 40.24 232 ILE C CA 1
ATOM 5680 C C . ILE C 3 232 ? 95.647 69.666 78.839 1.00 39.86 232 ILE C C 1
ATOM 5681 O O . ILE C 3 232 ? 96.607 69.817 78.083 1.00 39.85 232 ILE C O 1
ATOM 5686 N N . GLU C 3 233 ? 95.348 68.504 79.436 1.00 39.56 233 GLU C N 1
ATOM 5687 C CA . GLU C 3 233 ? 96.044 67.245 79.155 1.00 39.27 233 GLU C CA 1
ATOM 5688 C C . GLU C 3 233 ? 95.312 66.515 78.021 1.00 38.69 233 GLU C C 1
ATOM 5689 O O . GLU C 3 233 ? 94.083 66.574 77.933 1.00 38.68 233 GLU C O 1
ATOM 5695 N N . VAL C 3 234 ? 96.086 65.831 77.167 1.00 38.05 234 VAL C N 1
ATOM 5696 C CA . VAL C 3 234 ? 95.577 65.025 76.054 1.00 37.57 234 VAL C CA 1
ATOM 5697 C C . VAL C 3 234 ? 96.049 63.581 76.261 1.00 37.04 234 VAL C C 1
ATOM 5698 O O . VAL C 3 234 ? 97.251 63.329 76.292 1.00 36.93 234 VAL C O 1
ATOM 5702 N N . LEU C 3 235 ? 95.093 62.651 76.389 1.00 36.54 235 LEU C N 1
ATOM 5703 C CA . LEU C 3 235 ? 95.366 61.221 76.563 1.00 36.13 235 LEU C CA 1
ATOM 5704 C C . LEU C 3 235 ? 95.447 60.557 75.183 1.00 35.65 235 LEU C C 1
ATOM 5705 O O . LEU C 3 235 ? 94.534 60.714 74.372 1.00 35.66 235 LEU C O 1
ATOM 5710 N N . VAL C 3 236 ? 96.536 59.813 74.941 1.00 35.22 236 VAL C N 1
ATOM 5711 C CA . VAL C 3 236 ? 96.802 59.129 73.669 1.00 34.94 236 VAL C CA 1
ATOM 5712 C C . VAL C 3 236 ? 96.640 57.619 73.888 1.00 34.53 236 VAL C C 1
ATOM 5713 O O . VAL C 3 236 ? 97.513 56.980 74.480 1.00 34.55 236 VAL C O 1
ATOM 5717 N N . TYR C 3 237 ? 95.522 57.067 73.401 1.00 34.14 237 TYR C N 1
ATOM 5718 C CA . TYR C 3 237 ? 95.248 55.629 73.438 1.00 33.84 237 TYR C CA 1
ATOM 5719 C C . TYR C 3 237 ? 95.799 54.980 72.163 1.00 33.59 237 TYR C C 1
ATOM 5720 O O . TYR C 3 237 ? 96.011 55.661 71.158 1.00 33.66 237 TYR C O 1
ATOM 5729 N N . MET C 3 238 ? 96.030 53.662 72.227 1.00 33.38 238 MET C N 1
ATOM 5730 C CA . MET C 3 238 ? 96.566 52.886 71.106 1.00 33.24 238 MET C CA 1
ATOM 5731 C C . MET C 3 238 ? 96.022 51.452 71.158 1.00 32.88 238 MET C C 1
ATOM 5732 O O . MET C 3 238 ? 95.824 50.891 72.237 1.00 32.88 238 MET C O 1
ATOM 5737 N N . ARG C 3 239 ? 95.793 50.879 69.971 1.00 32.61 239 ARG C N 1
ATOM 5738 C CA . ARG C 3 239 ? 95.461 49.466 69.802 1.00 32.49 239 ARG C CA 1
ATOM 5739 C C . ARG C 3 239 ? 95.796 49.038 68.368 1.00 32.48 239 ARG C C 1
ATOM 5740 O O . ARG C 3 239 ? 96.026 49.881 67.497 1.00 32.54 239 ARG C O 1
ATOM 5748 N N . GLY C 3 240 ? 95.814 47.720 68.141 1.00 32.57 240 GLY C N 1
ATOM 5749 C CA . GLY C 3 240 ? 95.971 47.151 66.810 1.00 32.70 240 GLY C CA 1
ATOM 5750 C C . GLY C 3 240 ? 94.728 47.379 65.967 1.00 32.80 240 GLY C C 1
ATOM 5751 O O . GLY C 3 240 ? 93.615 47.426 66.497 1.00 32.73 240 GLY C O 1
ATOM 5752 N N . GLY C 3 241 ? 94.924 47.525 64.650 1.00 33.08 241 GLY C N 1
ATOM 5753 C CA . GLY C 3 241 ? 93.829 47.637 63.688 1.00 33.23 241 GLY C CA 1
ATOM 5754 C C . GLY C 3 241 ? 93.047 46.338 63.580 1.00 33.38 241 GLY C C 1
ATOM 5755 O O . GLY C 3 241 ? 93.391 45.341 64.223 1.00 33.42 241 GLY C O 1
ATOM 5756 N N . LYS C 3 242 ? 91.991 46.349 62.759 1.00 33.59 242 LYS C N 1
ATOM 5757 C CA . LYS C 3 242 ? 91.127 45.178 62.568 1.00 33.73 242 LYS C CA 1
ATOM 5758 C C . LYS C 3 242 ? 91.890 44.079 61.811 1.00 33.45 242 LYS C C 1
ATOM 5759 O O . LYS C 3 242 ? 91.587 42.896 61.984 1.00 33.42 242 LYS C O 1
ATOM 5765 N N . ASN C 3 243 ? 92.871 44.478 60.985 1.00 33.14 243 ASN C N 1
ATOM 5766 C CA . ASN C 3 243 ? 93.750 43.562 60.243 1.00 32.88 243 ASN C CA 1
ATOM 5767 C C . ASN C 3 243 ? 95.183 43.621 60.800 1.00 32.45 243 ASN C C 1
ATOM 5768 O O . ASN C 3 243 ? 96.149 43.535 60.037 1.00 32.43 243 ASN C O 1
ATOM 5773 N N . TYR C 3 244 ? 95.318 43.746 62.129 1.00 32.02 244 TYR C N 1
ATOM 5774 C CA . TYR C 3 244 ? 96.608 43.644 62.820 1.00 31.75 244 TYR C CA 1
ATOM 5775 C C . TYR C 3 244 ? 96.999 42.163 62.889 1.00 31.68 244 TYR C C 1
ATOM 5776 O O . TYR C 3 244 ? 96.148 41.315 63.164 1.00 31.75 244 TYR C O 1
ATOM 5785 N N . ALA C 3 245 ? 98.280 41.869 62.631 1.00 31.60 245 ALA C N 1
ATOM 5786 C CA . ALA C 3 245 ? 98.795 40.499 62.561 1.00 31.57 245 ALA C CA 1
ATOM 5787 C C . ALA C 3 245 ? 100.058 40.368 63.420 1.00 31.54 245 ALA C C 1
ATOM 5788 O O . ALA C 3 245 ? 100.787 41.341 63.617 1.00 31.49 245 ALA C O 1
ATOM 5790 N N . LEU C 3 246 ? 100.284 39.151 63.929 1.00 31.63 246 LEU C N 1
ATOM 5791 C CA . LEU C 3 246 ? 101.426 38.797 64.775 1.00 31.75 246 LEU C CA 1
ATOM 5792 C C . LEU C 3 246 ? 101.897 37.383 64.408 1.00 31.94 246 LEU C C 1
ATOM 5793 O O . LEU C 3 246 ? 101.073 36.524 64.082 1.00 31.96 246 LEU C O 1
ATOM 5798 N N . HIS C 3 247 ? 103.216 37.151 64.468 1.00 32.21 247 HIS C N 1
ATOM 5799 C CA . HIS C 3 247 ? 103.814 35.861 64.091 1.00 32.48 247 HIS C CA 1
ATOM 5800 C C . HIS C 3 247 ? 105.235 35.727 64.658 1.00 32.62 247 HIS C C 1
ATOM 5801 O O . HIS C 3 247 ? 105.964 36.714 64.770 1.00 32.66 247 HIS C O 1
ATOM 5808 N N . GLY C 3 248 ? 105.607 34.485 65.002 1.00 32.87 248 GLY C N 1
ATOM 5809 C CA . GLY C 3 248 ? 106.957 34.115 65.434 1.00 33.09 248 GLY C CA 1
ATOM 5810 C C . GLY C 3 248 ? 107.148 34.293 66.930 1.00 33.28 248 GLY C C 1
ATOM 5811 O O . GLY C 3 248 ? 107.760 35.269 67.360 1.00 33.28 248 GLY C O 1
ATOM 5812 N N . LEU C 3 249 ? 106.636 33.332 67.711 1.00 33.65 249 LEU C N 1
ATOM 5813 C CA . LEU C 3 249 ? 106.678 33.370 69.182 1.00 33.99 249 LEU C CA 1
ATOM 5814 C C . LEU C 3 249 ? 108.136 33.397 69.663 1.00 34.26 249 LEU C C 1
ATOM 5815 O O . LEU C 3 249 ? 108.981 32.669 69.138 1.00 34.34 249 LEU C O 1
ATOM 5820 N N . LYS C 3 250 ? 108.405 34.247 70.664 1.00 34.59 250 LYS C N 1
ATOM 5821 C CA . LYS C 3 250 ? 109.751 34.504 71.192 1.00 34.95 250 LYS C CA 1
ATOM 5822 C C . LYS C 3 250 ? 109.667 34.764 72.702 1.00 35.29 250 LYS C C 1
ATOM 5823 O O . LYS C 3 250 ? 108.582 34.741 73.279 1.00 35.32 250 LYS C O 1
ATOM 5829 N N . GLN C 3 251 ? 110.823 35.022 73.326 1.00 35.77 251 GLN C N 1
ATOM 5830 C CA . GLN C 3 251 ? 110.893 35.460 74.721 1.00 36.14 251 GLN C CA 1
ATOM 5831 C C . GLN C 3 251 ? 110.216 36.832 74.846 1.00 36.47 251 GLN C C 1
ATOM 5832 O O . GLN C 3 251 ? 110.470 37.725 74.037 1.00 36.57 251 GLN C O 1
ATOM 5838 N N . SER C 3 252 ? 109.359 36.976 75.866 1.00 36.89 252 SER C N 1
ATOM 5839 C CA . SER C 3 252 ? 108.618 38.208 76.144 1.00 37.16 252 SER C CA 1
ATOM 5840 C C . SER C 3 252 ? 109.597 39.345 76.464 1.00 37.55 252 SER C C 1
ATOM 5841 O O . SER C 3 252 ? 110.478 39.181 77.312 1.00 37.64 252 SER C O 1
ATOM 5844 N N . THR C 3 253 ? 109.435 40.481 75.774 1.00 38.03 253 THR C N 1
ATOM 5845 C CA . THR C 3 253 ? 110.286 41.661 75.967 1.00 38.47 253 THR C CA 1
ATOM 5846 C C . THR C 3 253 ? 109.993 42.300 77.334 1.00 38.84 253 THR C C 1
ATOM 5847 O O . THR C 3 253 ? 110.919 42.768 77.999 1.00 38.88 253 THR C O 1
ATOM 5851 N N . TYR C 3 254 ? 108.715 42.304 77.743 1.00 39.35 254 TYR C N 1
ATOM 5852 C CA . TYR C 3 254 ? 108.269 42.850 79.034 1.00 39.80 254 TYR C CA 1
ATOM 5853 C C . TYR C 3 254 ? 108.060 41.715 80.046 1.00 40.38 254 TYR C C 1
ATOM 5854 O O . TYR C 3 254 ? 107.781 40.575 79.667 1.00 40.53 254 TYR C O 1
ATOM 5863 N N . TRP C 3 255 ? 108.199 42.057 81.335 1.00 41.16 255 TRP C N 1
ATOM 5864 C CA . TRP C 3 255 ? 108.017 41.132 82.464 1.00 41.87 255 TRP C CA 1
ATOM 5865 C C . TRP C 3 255 ? 107.604 41.922 83.706 1.00 42.36 255 TRP C C 1
ATOM 5866 O O . TRP C 3 255 ? 108.021 43.069 83.858 1.00 42.41 255 TRP C O 1
ATOM 5877 N N . PRO C 3 256 ? 106.781 41.350 84.624 1.00 43.01 256 PRO C N 1
ATOM 5878 C CA . PRO C 3 256 ? 106.320 42.073 85.815 1.00 43.51 256 PRO C CA 1
ATOM 5879 C C . PRO C 3 256 ? 107.454 42.689 86.651 1.00 44.16 256 PRO C C 1
ATOM 5880 O O . PRO C 3 256 ? 108.454 42.019 86.915 1.00 44.10 256 PRO C O 1
ATOM 5884 N N . SER C 3 257 ? 107.277 43.959 87.042 1.00 45.20 257 SER C N 1
ATOM 5885 C CA . SER C 3 257 ? 108.274 44.743 87.784 1.00 46.09 257 SER C CA 1
ATOM 5886 C C . SER C 3 257 ? 107.807 45.073 89.211 1.00 46.76 257 SER C C 1
ATOM 5887 O O . SER C 3 257 ? 108.578 45.657 89.976 1.00 46.83 257 SER C O 1
ATOM 5890 N N . ASN C 3 258 ? 106.567 44.699 89.565 1.00 47.60 258 ASN C N 1
ATOM 5891 C CA . ASN C 3 258 ? 105.932 45.073 90.833 1.00 48.31 258 ASN C CA 1
ATOM 5892 C C . ASN C 3 258 ? 105.405 43.812 91.529 1.00 48.80 258 ASN C C 1
ATOM 5893 O O . ASN C 3 258 ? 104.674 43.027 90.921 1.00 48.75 258 ASN C O 1
ATOM 5898 N N . SER C 3 259 ? 105.786 43.645 92.804 1.00 49.56 259 SER C N 1
ATOM 5899 C CA . SER C 3 259 ? 105.273 42.605 93.703 1.00 50.16 259 SER C CA 1
ATOM 5900 C C . SER C 3 259 ? 105.561 41.207 93.135 1.00 50.63 259 SER C C 1
ATOM 5901 O O . SER C 3 259 ? 104.653 40.382 92.993 1.00 50.59 259 SER C O 1
ATOM 5904 N N . VAL C 3 260 ? 106.840 40.961 92.820 1.00 51.36 260 VAL C N 1
ATOM 5905 C CA . VAL C 3 260 ? 107.329 39.690 92.281 1.00 51.89 260 VAL C CA 1
ATOM 5906 C C . VAL C 3 260 ? 108.043 38.941 93.412 1.00 52.26 260 VAL C C 1
ATOM 5907 O O . VAL C 3 260 ? 109.100 39.377 93.871 1.00 52.32 260 VAL C O 1
ATOM 5911 N N . VAL C 3 261 ? 107.446 37.823 93.850 1.00 52.70 261 VAL C N 1
ATOM 5912 C CA . VAL C 3 261 ? 107.984 36.966 94.910 1.00 53.03 261 VAL C CA 1
ATOM 5913 C C . VAL C 3 261 ? 107.902 35.516 94.433 1.00 53.32 261 VAL C C 1
ATOM 5914 O O . VAL C 3 261 ? 106.834 35.073 94.014 1.00 53.43 261 VAL C O 1
ATOM 5918 N N . PRO C 3 262 ? 109.008 34.731 94.479 1.00 53.49 262 PRO C N 1
ATOM 5919 C CA . PRO C 3 262 ? 108.975 33.328 94.060 1.00 53.43 262 PRO C CA 1
ATOM 5920 C C . PRO C 3 262 ? 108.300 32.428 95.108 1.00 53.27 262 PRO C C 1
ATOM 5921 O O . PRO C 3 262 ? 108.359 32.727 96.303 1.00 53.11 262 PRO C O 1
ATOM 5925 N N . ILE C 3 263 ? 107.675 31.337 94.644 1.00 53.14 263 ILE C N 1
ATOM 5926 C CA . ILE C 3 263 ? 106.904 30.425 95.508 1.00 53.11 263 ILE C CA 1
ATOM 5927 C C . ILE C 3 263 ? 107.859 29.646 96.425 1.00 52.86 263 ILE C C 1
ATOM 5928 O O . ILE C 3 263 ? 109.030 29.441 96.095 1.00 52.76 263 ILE C O 1
ATOM 5933 N N . ASP C 3 264 ? 107.323 29.227 97.579 1.00 52.61 264 ASP C N 1
ATOM 5934 C CA . ASP C 3 264 ? 108.006 28.387 98.564 1.00 52.44 264 ASP C CA 1
ATOM 5935 C C . ASP C 3 264 ? 107.064 27.245 98.969 1.00 52.26 264 ASP C C 1
ATOM 5936 O O . ASP C 3 264 ? 105.876 27.264 98.633 1.00 52.36 264 ASP C O 1
ATOM 5941 N N . SER C 3 265 ? 107.608 26.261 99.694 1.00 51.88 265 SER C N 1
ATOM 5942 C CA . SER C 3 265 ? 106.853 25.091 100.146 1.00 51.53 265 SER C CA 1
ATOM 5943 C C . SER C 3 265 ? 105.947 25.477 101.323 1.00 51.13 265 SER C C 1
ATOM 5944 O O . SER C 3 265 ? 106.441 25.866 102.382 1.00 51.15 265 SER C O 1
ATOM 5947 N N . PHE C 3 266 ? 104.627 25.355 101.118 1.00 50.71 266 PHE C N 1
ATOM 5948 C CA . PHE C 3 266 ? 103.605 25.636 102.131 1.00 50.52 266 PHE C CA 1
ATOM 5949 C C . PHE C 3 266 ? 102.992 24.321 102.615 1.00 50.48 266 PHE C C 1
ATOM 5950 O O . PHE C 3 266 ? 102.574 23.512 101.788 1.00 50.28 266 PHE C O 1
ATOM 5958 N N . PRO C 3 267 ? 102.906 24.039 103.941 1.00 50.70 267 PRO C N 1
ATOM 5959 C CA . PRO C 3 267 ? 103.541 24.842 104.997 1.00 50.99 267 PRO C CA 1
ATOM 5960 C C . PRO C 3 267 ? 104.952 24.529 105.519 1.00 51.45 267 PRO C C 1
ATOM 5961 O O . PRO C 3 267 ? 105.350 25.138 106.511 1.00 51.54 267 PRO C O 1
ATOM 5965 N N . PRO C 3 268 ? 105.773 23.618 104.927 1.00 52.10 268 PRO C N 1
ATOM 5966 C CA . PRO C 3 268 ? 107.123 23.352 105.444 1.00 52.70 268 PRO C CA 1
ATOM 5967 C C . PRO C 3 268 ? 108.035 24.559 105.725 1.00 53.49 268 PRO C C 1
ATOM 5968 O O . PRO C 3 268 ? 108.712 24.574 106.755 1.00 53.60 268 PRO C O 1
ATOM 5972 N N . ASP C 3 269 ? 108.043 25.552 104.824 1.00 54.38 269 ASP C N 1
ATOM 5973 C CA . ASP C 3 269 ? 108.989 26.680 104.876 1.00 55.10 269 ASP C CA 1
ATOM 5974 C C . ASP C 3 269 ? 108.466 27.764 105.831 1.00 55.50 269 ASP C C 1
ATOM 5975 O O . ASP C 3 269 ? 108.088 28.857 105.397 1.00 55.56 269 ASP C O 1
ATOM 5980 N N . GLY C 3 270 ? 108.464 27.438 107.132 1.00 55.92 270 GLY C N 1
ATOM 5981 C CA . GLY C 3 270 ? 108.227 28.372 108.239 1.00 56.23 270 GLY C CA 1
ATOM 5982 C C . GLY C 3 270 ? 106.919 29.142 108.130 1.00 56.43 270 GLY C C 1
ATOM 5983 O O . GLY C 3 270 ? 106.901 30.354 108.358 1.00 56.52 270 GLY C O 1
ATOM 5984 N N . TYR C 3 271 ? 105.830 28.440 107.788 1.00 56.70 271 TYR C N 1
ATOM 5985 C CA . TYR C 3 271 ? 104.477 29.016 107.778 1.00 57.05 271 TYR C CA 1
ATOM 5986 C C . TYR C 3 271 ? 103.841 28.884 109.169 1.00 57.87 271 TYR C C 1
ATOM 5987 O O . TYR C 3 271 ? 103.118 29.782 109.593 1.00 57.93 271 TYR C O 1
ATOM 5996 N N . ASP C 3 272 ? 104.107 27.759 109.849 1.00 58.81 272 ASP C N 1
ATOM 5997 C CA . ASP C 3 272 ? 103.663 27.507 111.224 1.00 59.49 272 ASP C CA 1
ATOM 5998 C C . ASP C 3 272 ? 104.423 28.438 112.169 1.00 59.99 272 ASP C C 1
ATOM 5999 O O . ASP C 3 272 ? 105.613 28.230 112.402 1.00 59.95 272 ASP C O 1
ATOM 6004 N N . PRO C 3 273 ? 103.778 29.484 112.745 1.00 60.72 273 PRO C N 1
ATOM 6005 C CA . PRO C 3 273 ? 104.488 30.477 113.554 1.00 60.92 273 PRO C CA 1
ATOM 6006 C C . PRO C 3 273 ? 104.707 30.012 115.002 1.00 60.89 273 PRO C C 1
ATOM 6007 O O . PRO C 3 273 ? 105.598 29.202 115.261 1.00 60.72 273 PRO C O 1
ATOM 6011 N N . ASP D 4 1 ? 112.822 38.026 110.620 0.94 69.16 1 ASP D N 1
ATOM 6012 C CA . ASP D 4 1 ? 112.084 36.925 109.910 0.94 69.09 1 ASP D CA 1
ATOM 6013 C C . ASP D 4 1 ? 111.749 37.381 108.480 0.94 68.91 1 ASP D C 1
ATOM 6014 O O . ASP D 4 1 ? 112.158 38.466 108.057 0.94 68.92 1 ASP D O 1
ATOM 6019 N N . ASN D 4 2 ? 111.016 36.533 107.746 0.94 68.49 2 ASN D N 1
ATOM 6020 C CA . ASN D 4 2 ? 110.547 36.828 106.392 0.94 68.16 2 ASN D CA 1
ATOM 6021 C C . ASN D 4 2 ? 109.497 37.938 106.465 0.94 67.88 2 ASN D C 1
ATOM 6022 O O . ASN D 4 2 ? 108.450 37.750 107.082 0.94 67.84 2 ASN D O 1
ATOM 6027 N N . PRO D 4 3 ? 109.733 39.119 105.839 0.94 67.46 3 PRO D N 1
ATOM 6028 C CA . PRO D 4 3 ? 108.791 40.240 105.919 0.94 67.18 3 PRO D CA 1
ATOM 6029 C C . PRO D 4 3 ? 107.535 40.115 105.038 0.94 66.63 3 PRO D C 1
ATOM 6030 O O . PRO D 4 3 ? 106.582 40.871 105.236 0.94 66.61 3 PRO D O 1
ATOM 6034 N N . HIS D 4 4 ? 107.542 39.173 104.083 0.94 65.96 4 HIS D N 1
ATOM 6035 C CA . HIS D 4 4 ? 106.406 38.918 103.187 0.94 65.50 4 HIS D CA 1
ATOM 6036 C C . HIS D 4 4 ? 105.269 38.187 103.919 0.94 64.86 4 HIS D C 1
ATOM 6037 O O . HIS D 4 4 ? 104.116 38.285 103.497 0.94 64.78 4 HIS D O 1
ATOM 6044 N N . ARG D 4 5 ? 105.604 37.457 104.994 0.94 64.12 5 ARG D N 1
ATOM 6045 C CA . ARG D 4 5 ? 104.676 36.571 105.716 0.94 63.62 5 ARG D CA 1
ATOM 6046 C C . ARG D 4 5 ? 103.451 37.349 106.213 0.94 63.35 5 ARG D C 1
ATOM 6047 O O . ARG D 4 5 ? 102.317 36.953 105.932 0.94 63.42 5 ARG D O 1
ATOM 6055 N N . PHE D 4 6 ? 103.695 38.446 106.942 0.94 63.15 6 PHE D N 1
ATOM 6056 C CA . PHE D 4 6 ? 102.643 39.232 107.592 0.94 62.92 6 PHE D CA 1
ATOM 6057 C C . PHE D 4 6 ? 102.783 40.709 107.201 0.94 62.81 6 PHE D C 1
ATOM 6058 O O . PHE D 4 6 ? 103.889 41.254 107.183 0.94 62.79 6 PHE D O 1
ATOM 6066 N N . LEU D 4 7 ? 101.639 41.335 106.898 0.94 62.85 7 LEU D N 1
ATOM 6067 C CA . LEU D 4 7 ? 101.559 42.729 106.452 0.94 62.90 7 LEU D CA 1
ATOM 6068 C C . LEU D 4 7 ? 101.538 43.625 107.690 0.94 63.12 7 LEU D C 1
ATOM 6069 O O . LEU D 4 7 ? 100.968 43.236 108.709 0.94 63.17 7 LEU D O 1
ATOM 6074 N N . PRO D 4 8 ? 102.154 44.833 107.661 0.94 63.34 8 PRO D N 1
ATOM 6075 C CA . PRO D 4 8 ? 102.142 45.726 108.822 0.94 63.52 8 PRO D CA 1
ATOM 6076 C C . PRO D 4 8 ? 100.715 46.207 109.142 0.94 63.61 8 PRO D C 1
ATOM 6077 O O . PRO D 4 8 ? 99.890 46.344 108.237 0.94 63.56 8 PRO D O 1
ATOM 6081 N N . ALA D 4 9 ? 100.451 46.443 110.433 0.94 63.81 9 ALA D N 1
ATOM 6082 C CA . ALA D 4 9 ? 99.097 46.639 110.976 0.94 63.95 9 ALA D CA 1
ATOM 6083 C C . ALA D 4 9 ? 98.428 47.899 110.406 0.94 64.09 9 ALA D C 1
ATOM 6084 O O . ALA D 4 9 ? 97.209 47.917 110.223 0.94 64.00 9 ALA D O 1
ATOM 6086 N N . ASN D 4 10 ? 99.227 48.940 110.134 0.94 64.27 10 ASN D N 1
ATOM 6087 C CA . ASN D 4 10 ? 98.723 50.267 109.752 0.94 64.33 10 ASN D CA 1
ATOM 6088 C C . ASN D 4 10 ? 98.106 50.258 108.341 0.94 64.21 10 ASN D C 1
ATOM 6089 O O . ASN D 4 10 ? 97.231 51.083 108.067 0.94 64.19 10 ASN D O 1
ATOM 6094 N N . VAL D 4 11 ? 98.548 49.343 107.463 0.94 64.17 11 VAL D N 1
ATOM 6095 C CA . VAL D 4 11 ? 98.116 49.314 106.046 0.94 64.28 11 VAL D CA 1
ATOM 6096 C C . VAL D 4 11 ? 97.091 48.195 105.788 0.94 64.00 11 VAL D C 1
ATOM 6097 O O . VAL D 4 11 ? 96.458 48.202 104.729 0.94 63.90 11 VAL D O 1
ATOM 6101 N N . SER D 4 12 ? 96.918 47.258 106.734 0.94 63.78 12 SER D N 1
ATOM 6102 C CA . SER D 4 12 ? 96.218 45.988 106.481 0.94 63.57 12 SER D CA 1
ATOM 6103 C C . SER D 4 12 ? 94.957 45.852 107.345 0.94 63.36 12 SER D C 1
ATOM 6104 O O . SER D 4 12 ? 94.771 46.587 108.318 0.94 63.27 12 SER D O 1
ATOM 6107 N N . ASN D 4 13 ? 94.108 44.889 106.958 0.94 63.22 13 ASN D N 1
ATOM 6108 C CA . ASN D 4 13 ? 92.917 44.466 107.713 0.94 63.09 13 ASN D CA 1
ATOM 6109 C C . ASN D 4 13 ? 93.266 43.183 108.485 0.94 62.99 13 ASN D C 1
ATOM 6110 O O . ASN D 4 13 ? 94.415 42.732 108.460 0.94 62.90 13 ASN D O 1
ATOM 6115 N N . ARG D 4 14 ? 92.268 42.610 109.172 0.94 63.00 14 ARG D N 1
ATOM 6116 C CA . ARG D 4 14 ? 92.432 41.415 110.023 0.94 63.00 14 ARG D CA 1
ATOM 6117 C C . ARG D 4 14 ? 92.784 40.162 109.201 0.94 62.49 14 ARG D C 1
ATOM 6118 O O . ARG D 4 14 ? 93.357 39.221 109.756 0.94 62.43 14 ARG D O 1
ATOM 6126 N N . TRP D 4 15 ? 92.455 40.149 107.900 0.94 62.10 15 TRP D N 1
ATOM 6127 C CA . TRP D 4 15 ? 92.658 38.985 107.015 0.94 61.77 15 TRP D CA 1
ATOM 6128 C C . TRP D 4 15 ? 94.027 39.010 106.311 0.94 61.47 15 TRP D C 1
ATOM 6129 O O . TRP D 4 15 ? 94.239 38.234 105.374 0.94 61.34 15 TRP D O 1
ATOM 6140 N N . ASN D 4 16 ? 94.945 39.882 106.757 0.94 61.38 16 ASN D N 1
ATOM 6141 C CA . ASN D 4 16 ? 96.344 39.924 106.300 0.94 61.26 16 ASN D CA 1
ATOM 6142 C C . ASN D 4 16 ? 96.387 40.285 104.806 0.94 61.33 16 ASN D C 1
ATOM 6143 O O . ASN D 4 16 ? 96.992 39.578 103.995 0.94 61.20 16 ASN D O 1
ATOM 6148 N N . GLU D 4 17 ? 95.719 41.393 104.462 0.94 61.62 17 GLU D N 1
ATOM 6149 C CA . GLU D 4 17 ? 95.751 42.002 103.127 0.94 61.86 17 GLU D CA 1
ATOM 6150 C C . GLU D 4 17 ? 95.571 43.516 103.282 0.94 61.90 17 GLU D C 1
ATOM 6151 O O . GLU D 4 17 ? 95.097 43.974 104.322 0.94 61.95 17 GLU D O 1
ATOM 6157 N N . TYR D 4 18 ? 95.933 44.272 102.237 0.94 61.99 18 TYR D N 1
ATOM 6158 C CA . TYR D 4 18 ? 95.793 45.733 102.222 0.94 62.12 18 TYR D CA 1
ATOM 6159 C C . TYR D 4 18 ? 94.328 46.113 102.473 0.94 62.30 18 TYR D C 1
ATOM 6160 O O . TYR D 4 18 ? 93.426 45.575 101.828 0.94 62.25 18 TYR D O 1
ATOM 6169 N N . SER D 4 19 ? 94.115 47.034 103.421 0.94 62.74 19 SER D N 1
ATOM 6170 C CA . SER D 4 19 ? 92.789 47.535 103.772 0.94 63.00 19 SER D CA 1
ATOM 6171 C C . SER D 4 19 ? 92.240 48.386 102.620 0.94 63.28 19 SER D C 1
ATOM 6172 O O . SER D 4 19 ? 93.004 49.039 101.903 0.94 63.50 19 SER D O 1
ATOM 6175 N N . SER D 4 20 ? 90.912 48.365 102.457 0.94 63.48 20 SER D N 1
ATOM 6176 C CA . SER D 4 20 ? 90.206 49.172 101.457 0.94 63.75 20 SER D CA 1
ATOM 6177 C C . SER D 4 20 ? 90.286 50.665 101.813 0.94 63.96 20 SER D C 1
ATOM 6178 O O . SER D 4 20 ? 90.221 51.516 100.923 0.94 63.94 20 SER D O 1
ATOM 6181 N N . ALA D 4 21 ? 90.416 50.966 103.112 0.94 64.22 21 ALA D N 1
ATOM 6182 C CA . ALA D 4 21 ? 90.591 52.329 103.624 0.94 64.56 21 ALA D CA 1
ATOM 6183 C C . ALA D 4 21 ? 91.951 52.908 103.204 0.94 64.88 21 ALA D C 1
ATOM 6184 O O . ALA D 4 21 ? 92.042 54.099 102.901 0.94 64.95 21 ALA D O 1
ATOM 6186 N N . TYR D 4 22 ? 92.997 52.068 103.199 0.94 65.23 22 TYR D N 1
ATOM 6187 C CA . TYR D 4 22 ? 94.366 52.481 102.857 0.94 65.51 22 TYR D CA 1
ATOM 6188 C C . TYR D 4 22 ? 94.483 52.685 101.338 0.94 65.55 22 TYR D C 1
ATOM 6189 O O . TYR D 4 22 ? 94.791 51.750 100.594 0.94 65.32 22 TYR D O 1
ATOM 6198 N N . LEU D 4 23 ? 94.225 53.924 100.899 0.94 65.72 23 LEU D N 1
ATOM 6199 C CA . LEU D 4 23 ? 94.321 54.340 99.490 0.94 65.80 23 LEU D CA 1
ATOM 6200 C C . LEU D 4 23 ? 95.777 54.462 99.030 0.94 65.92 23 LEU D C 1
ATOM 6201 O O . LEU D 4 23 ? 96.064 54.129 97.882 0.94 65.78 23 LEU D O 1
ATOM 6206 N N . PRO D 4 24 ? 96.743 54.941 99.860 0.94 66.18 24 PRO D N 1
ATOM 6207 C CA . PRO D 4 24 ? 98.134 55.110 99.414 0.94 66.36 24 PRO D CA 1
ATOM 6208 C C . PRO D 4 24 ? 98.947 53.895 98.923 0.94 66.41 24 PRO D C 1
ATOM 6209 O O . PRO D 4 24 ? 100.096 54.089 98.517 0.94 66.32 24 PRO D O 1
ATOM 6213 N N . ARG D 4 25 ? 98.384 52.677 98.973 0.94 66.59 25 ARG D N 1
ATOM 6214 C CA . ARG D 4 25 ? 99.087 51.441 98.559 0.94 66.72 25 ARG D CA 1
ATOM 6215 C C . ARG D 4 25 ? 99.620 51.569 97.122 0.94 66.89 25 ARG D C 1
ATOM 6216 O O . ARG D 4 25 ? 100.711 51.075 96.828 0.94 66.95 25 ARG D O 1
ATOM 6224 N N . VAL D 4 26 ? 98.850 52.228 96.244 0.94 67.08 26 VAL D N 1
ATOM 6225 C CA . VAL D 4 26 ? 99.280 52.544 94.874 0.94 67.21 26 VAL D CA 1
ATOM 6226 C C . VAL D 4 26 ? 100.139 53.815 94.915 0.94 66.98 26 VAL D C 1
ATOM 6227 O O . VAL D 4 26 ? 101.042 53.992 94.098 0.94 66.74 26 VAL D O 1
#

Organism: NCBI:txid89463

Foldseek 3Di:
DDPCVVVVPDDDDDDDPDDDCAPVVHVPDDPDLQNLQFDKDWWADWAKWAQQFLFFKDFAAGQACLQEDDPPDDDDRTDNCSHVRPNRQVLNFFFWKFWKKKKKKFWPDQAQWKKKKFWFFQPQDDDGTTHHVVPDRDCPVPHPQPPPTDMDIDGNNVPRIDMDIHTQRAPDPTAGRDDPDLPDDDDRNNNSSNGGTIIGIHTPHMTIMIMMMGGDPGMDTDDGRDHDDDDDDPVVPDDDPVD/DDWDQQDPPGGPPKDWDDFQPDIDIDDDAAAEWDDDEADPDCQCVVAVDFWDDDRNQFFYKDWWDKFKAFLPAAAFDFSDKDFPPQCVCPPTPVVGSNNVVLQWFFWKFFKKKKKKWWDAEQQKWFKKKKAKFFQCVVPCVPCPGPVSRVVGTIFMAIRNRRHMYMTTGGQYAPDPIFTRADDPPDDPPDDGRGGMMMTMTTRTGMDGDDVGDRMIMMIMIMGTPDMIGHHGGDGDRHD/DDDDDPDDDDDDDDDFDQPPHPDDDGPDADPDPDRPDDDDCPPPDDDPLDDPDLQSQLQDKDFADKFKAFLPADFLAWRDKAQPALQDRDPPDDDDDDHGSNSQSLLQFFKKFFKKKKKKAWQDAQQKWFKKKKAKDAPDDDDRNCSVNRVVGDIDMDTDHHDRMDMDIRGTDDPDRIDTHQAAQDDPDDPPDDDDVVNVVPGRDHGPGGPIMMTMTGHTRIDGDPVDDRMIMMTMIIGGDPPMDGHHGGPRRDDDPPPDDDDDDPPPPPPPD/DDQVPADDPVQDDPVRDGDPVRPPPD

Radius of gyration: 28.68 Å; Cα contacts (8 Å, |Δi|>4): 1900; chains: 4; bounding box: 71×107×64 Å

Sequence (781 aa):
MDTGAKEDEDETANFSDGVTAMGFQSLDTQVSIKDILRRPVLLFNHVELDPDYTGFFIPIMPPSRMMQYKSGDKETSFQRLIGRTPQAAIMNLFRFWRGSLRYTIIIHSTDGHPIYVTHVPHTGNRVYGLMKVNNLHEYTKVPIFGCGLTTEMIIPSVNPSICVEVPFDTENNWAVTFDEDAQRNYSWRDKGDTVTGHLVVTPVVSVYMSVWVEAGDDFEVSNFYGPPSVKTNDWNYAFSDEHEVPSKESIQGDATQQSSKEENTIITRDQQQTVSENIPSTVGDLVIASSEPTQQFRSLTNRWMPINSIRVTVNGKRNDLLAQYYIPEDFLSTHAKCAPNTIPFETYVYGKYELEMKFVANGNKFQCGKVIISVKFDSYQADNINTGFQAALSRPHIMLDLSTNNEGVLKIPFRYHRAFVRNQTHKTATAGVRPGKFASIYVQVLSPLQTGEGGANDMFIRPFYRYTRAEFAGMSYKVPLTDKPKDVSSITIIPKPRLGFPHGKGKSDAVAMRVNPVALTSFQDVSAYPDEPRTTLDIARIWGLRSTFNWGSGDEHGKELFNTVLDPGLRFYDQDYEGQITPMEYVTGLYNFWSGPIELRFDFVSNAFHTGTVIISAEYNRSSTNTDECQSHSTYTKTFHLGEQKSVHFTVPYIYDTVVRRNTASAYLPVTDYDKVDNVSRAQAMGIRAESKMRVKVRVVNVLRPVASTTSTIEVLVYMRGGKNYALHGLKQSTYWPSNSVVPIDSFPPDGYDPDNPHRFLPANVSNRWNEYSSAYLPRV